Protein AF-0000000085033224 (afdb_homodimer)

Sequence (784 aa):
MELPPYVSSAVSACMRCGNCVDVCPSYVATGDLRNSPMGRLQLLKGASWDELTRSFHLCTMCKRCAYFCPTGIDVAEVTRQIRDVLSKSGRPPPYVSKVVENMLRRGNNVGLTPGAVAAAVRAAAKAIEKERGEAPRVFLYDGAAYRDPSGAEAAPGRAAALLFPSSSDVFEFDVALRGYIYLLNKLGFDVVVSLRLAEVANYGYYLSTEAMYKIAGMYLEEIGRVRPQVVVLGECGHGWHVFSRIVAPRSPRPALHILQLLYRAHERGRLRLKPVEVPRPVVYMDPCNYSRGAAPLVREPRALLKAAVGEYVELWKNPGESVCCLGGGGLIAPDALDLAVHYWRRAYGGVEFGTAVRPCATCKAQLRRVFAALGIKAEVTGVVELVYKSAVMELPPYVSSAVSACMRCGNCVDVCPSYVATGDLRNSPMGRLQLLKGASWDELTRSFHLCTMCKRCAYFCPTGIDVAEVTRQIRDVLSKSGRPPPYVSKVVENMLRRGNNVGLTPGAVAAAVRAAAKAIEKERGEAPRVFLYDGAAYRDPSGAEAAPGRAAALLFPSSSDVFEFDVALRGYIYLLNKLGFDVVVSLRLAEVANYGYYLSTEAMYKIAGMYLEEIGRVRPQVVVLGECGHGWHVFSRIVAPRSPRPALHILQLLYRAHERGRLRLKPVEVPRPVVYMDPCNYSRGAAPLVREPRALLKAAVGEYVELWKNPGESVCCLGGGGLIAPDALDLAVHYWRRAYGGVEFGTAVRPCATCKAQLRRVFAALGIKAEVTGVVELVYKSAV

Organism: Pyrobaculum neutrophilum (strain DSM 2338 / JCM 9278 / NBRC 100436 / V24Sta) (NCBI:txid444157)

Structure (mmCIF, N/CA/C/O backbone):
data_AF-0000000085033224-model_v1
#
loop_
_entity.id
_entity.type
_entity.pdbx_description
1 polymer '4Fe-4S ferredoxin iron-sulfur binding domain protein'
#
loop_
_atom_site.group_PDB
_atom_site.id
_atom_site.type_symbol
_atom_site.label_atom_id
_atom_site.label_alt_id
_atom_site.label_comp_id
_atom_site.label_asym_id
_atom_site.label_entity_id
_atom_site.label_seq_id
_atom_site.pdbx_PDB_ins_code
_atom_site.Cartn_x
_atom_site.Cartn_y
_atom_site.Cartn_z
_atom_site.occupancy
_atom_site.B_iso_or_equiv
_atom_site.auth_seq_id
_atom_site.auth_comp_id
_atom_site.auth_asym_id
_atom_site.auth_atom_id
_atom_site.pdbx_PDB_model_num
ATOM 1 N N . MET A 1 1 ? 22.734 8.758 -23.266 1 77.06 1 MET A N 1
ATOM 2 C CA . MET A 1 1 ? 21.344 8.328 -23.188 1 77.06 1 MET A CA 1
ATOM 3 C C . MET A 1 1 ? 20.531 9.266 -22.297 1 77.06 1 MET A C 1
ATOM 5 O O . MET A 1 1 ? 21.016 9.672 -21.234 1 77.06 1 MET A O 1
ATOM 9 N N . GLU A 1 2 ? 19.5 9.734 -22.828 1 85.5 2 GLU A N 1
ATOM 10 C CA . GLU A 1 2 ? 18.609 10.555 -22 1 85.5 2 GLU A CA 1
ATOM 11 C C . GLU A 1 2 ? 17.875 9.711 -20.969 1 85.5 2 GLU A C 1
ATOM 13 O O . GLU A 1 2 ? 17.188 8.75 -21.312 1 85.5 2 GLU A O 1
ATOM 18 N N . LEU A 1 3 ? 18.109 10.023 -19.703 1 90.94 3 LEU A N 1
ATOM 19 C CA . LEU A 1 3 ? 17.531 9.258 -18.625 1 90.94 3 LEU A CA 1
ATOM 20 C C . LEU A 1 3 ? 16.094 9.727 -18.328 1 90.94 3 LEU A C 1
ATOM 22 O O . LEU A 1 3 ? 15.82 10.922 -18.375 1 90.94 3 LEU A O 1
ATOM 26 N N . PRO A 1 4 ? 15.242 8.734 -18.094 1 88.81 4 PRO A N 1
ATOM 27 C CA . PRO A 1 4 ? 13.922 9.133 -17.609 1 88.81 4 PRO A CA 1
ATOM 28 C C . PRO A 1 4 ? 13.992 10.008 -16.359 1 88.81 4 PRO A C 1
ATOM 30 O O . PRO A 1 4 ? 14.953 9.914 -15.594 1 88.81 4 PRO A O 1
ATOM 33 N N . PRO A 1 5 ? 13.016 10.805 -16.156 1 83.94 5 PRO A N 1
ATOM 34 C CA . PRO A 1 5 ? 13.039 11.781 -15.07 1 83.94 5 PRO A CA 1
ATOM 35 C C . PRO A 1 5 ? 13.273 11.141 -13.703 1 83.94 5 PRO A C 1
ATOM 37 O O . PRO A 1 5 ? 14.117 11.617 -12.938 1 83.94 5 PRO A O 1
ATOM 40 N N . TYR A 1 6 ? 12.539 10.102 -13.375 1 86.31 6 TYR A N 1
ATOM 41 C CA . TYR A 1 6 ? 12.727 9.453 -12.078 1 86.31 6 TYR A CA 1
ATOM 42 C C . TYR A 1 6 ? 14.148 8.93 -11.922 1 86.31 6 TYR A C 1
ATOM 44 O O . TYR A 1 6 ? 14.734 9.023 -10.844 1 86.31 6 TYR A O 1
ATOM 52 N N . VAL A 1 7 ? 14.633 8.375 -12.992 1 93.88 7 VAL A N 1
ATOM 53 C CA . VAL A 1 7 ? 15.977 7.801 -12.961 1 93.88 7 VAL A CA 1
ATOM 54 C C . VAL A 1 7 ? 17 8.898 -12.703 1 93.88 7 VAL A C 1
ATOM 56 O O . VAL A 1 7 ? 17.875 8.75 -11.852 1 93.88 7 VAL A O 1
ATOM 59 N N . SER A 1 8 ? 16.875 9.969 -13.461 1 92.06 8 SER A N 1
ATOM 60 C CA . SER A 1 8 ? 17.781 11.094 -13.258 1 92.06 8 SER A CA 1
ATOM 61 C C . SER A 1 8 ? 17.719 11.602 -11.82 1 92.06 8 SER A C 1
ATOM 63 O O . SER A 1 8 ? 18.75 11.922 -11.227 1 92.06 8 SER A O 1
ATOM 65 N N . SER A 1 9 ? 16.547 11.625 -11.312 1 87.25 9 SER A N 1
ATOM 66 C CA . SER A 1 9 ? 16.344 12.086 -9.945 1 87.25 9 SER A CA 1
ATOM 67 C C . SER A 1 9 ? 17 11.133 -8.945 1 87.25 9 SER A C 1
ATOM 69 O O . SER A 1 9 ? 17.609 11.57 -7.969 1 87.25 9 SER A O 1
ATOM 71 N N . ALA A 1 10 ? 16.781 9.859 -9.141 1 92.62 10 ALA A N 1
ATOM 72 C CA . ALA A 1 10 ? 17.359 8.859 -8.25 1 92.62 10 ALA A CA 1
ATOM 73 C C . ALA A 1 10 ? 18.875 8.961 -8.242 1 92.62 10 ALA A C 1
ATOM 75 O O . ALA A 1 10 ? 19.5 8.875 -7.18 1 92.62 10 ALA A O 1
ATOM 76 N N . VAL A 1 11 ? 19.438 9.164 -9.43 1 94.25 11 VAL A N 1
ATOM 77 C CA . VAL A 1 11 ? 20.891 9.305 -9.555 1 94.25 11 VAL A CA 1
ATOM 78 C C . VAL A 1 11 ? 21.359 10.539 -8.781 1 94.25 11 VAL A C 1
ATOM 80 O O . VAL A 1 11 ? 22.344 10.484 -8.055 1 94.25 11 VAL A O 1
ATOM 83 N N . SER A 1 12 ? 20.609 11.57 -8.914 1 88.31 12 SER A N 1
ATOM 84 C CA . SER A 1 12 ? 20.969 12.82 -8.273 1 88.31 12 SER A CA 1
ATOM 85 C C . SER A 1 12 ? 20.75 12.758 -6.762 1 88.31 12 SER A C 1
ATOM 87 O O . SER A 1 12 ? 21.5 13.375 -5.996 1 88.31 12 SER A O 1
ATOM 89 N N . ALA A 1 13 ? 19.75 12.016 -6.34 1 88.69 13 ALA A N 1
ATOM 90 C CA . ALA A 1 13 ? 19.359 11.992 -4.934 1 88.69 13 ALA A CA 1
ATOM 91 C C . ALA A 1 13 ? 20.266 11.047 -4.133 1 88.69 13 ALA A C 1
ATOM 93 O O . ALA A 1 13 ? 20.344 11.148 -2.906 1 88.69 13 ALA A O 1
ATOM 94 N N . CYS A 1 14 ? 20.922 10.195 -4.77 1 92.5 14 CYS A N 1
ATOM 95 C CA . CYS A 1 14 ? 21.734 9.195 -4.086 1 92.5 14 CYS A CA 1
ATOM 96 C C . CYS A 1 14 ? 22.906 9.844 -3.365 1 92.5 14 CYS A C 1
ATOM 98 O O . CYS A 1 14 ? 23.688 10.562 -3.98 1 92.5 14 CYS A O 1
ATOM 100 N N . MET A 1 15 ? 23.062 9.523 -2.088 1 86.38 15 MET A N 1
ATOM 101 C CA . MET A 1 15 ? 24.109 10.125 -1.279 1 86.38 15 MET A CA 1
ATOM 102 C C . MET A 1 15 ? 25.328 9.203 -1.214 1 86.38 15 MET A C 1
ATOM 104 O O . MET A 1 15 ? 26.328 9.539 -0.576 1 86.38 15 MET A O 1
ATOM 108 N N . ARG A 1 16 ? 25.266 8.062 -1.819 1 91.88 16 ARG A N 1
ATOM 109 C CA . ARG A 1 16 ? 26.344 7.082 -1.91 1 91.88 16 ARG A CA 1
ATOM 110 C C . ARG A 1 16 ? 26.781 6.625 -0.524 1 91.88 16 ARG A C 1
ATOM 112 O O . ARG A 1 16 ? 27.984 6.562 -0.237 1 91.88 16 ARG A O 1
ATOM 119 N N . CYS A 1 17 ? 25.781 6.402 0.342 1 90.12 17 CYS A N 1
ATOM 120 C CA . CYS A 1 17 ? 26.078 6.012 1.713 1 90.12 17 CYS A CA 1
ATOM 121 C C . CYS A 1 17 ? 26.469 4.535 1.785 1 90.12 17 CYS A C 1
ATOM 123 O O . CYS A 1 17 ? 27.078 4.098 2.762 1 90.12 17 CYS A O 1
ATOM 125 N N . GLY A 1 18 ? 26 3.686 0.813 1 94.44 18 GLY A N 1
ATOM 126 C CA . GLY A 1 18 ? 26.422 2.297 0.719 1 94.44 18 GLY A CA 1
ATOM 127 C C . GLY A 1 18 ? 25.531 1.345 1.479 1 94.44 18 GLY A C 1
ATOM 128 O O . GLY A 1 18 ? 25.719 0.128 1.427 1 94.44 18 GLY A O 1
ATOM 129 N N . ASN A 1 19 ? 24.422 1.786 2.146 1 93.25 19 ASN A N 1
ATOM 130 C CA . ASN A 1 19 ? 23.531 0.941 2.934 1 93.25 19 ASN A CA 1
ATOM 131 C C . ASN A 1 19 ? 22.875 -0.134 2.072 1 93.25 19 ASN A C 1
ATOM 133 O O . ASN A 1 19 ? 22.5 -1.189 2.576 1 93.25 19 ASN A O 1
ATOM 137 N N . CYS A 1 20 ? 22.828 0.138 0.753 1 96.44 20 CYS A N 1
ATOM 138 C CA . CYS A 1 20 ? 22.094 -0.743 -0.148 1 96.44 20 CYS A CA 1
ATOM 139 C C . CYS A 1 20 ? 23 -1.835 -0.703 1 96.44 20 CYS A C 1
ATOM 141 O O . CYS A 1 20 ? 22.531 -2.775 -1.344 1 96.44 20 CYS A O 1
ATOM 143 N N . VAL A 1 21 ? 24.328 -1.82 -0.467 1 97.44 21 VAL A N 1
ATOM 144 C CA . VAL A 1 21 ? 25.281 -2.66 -1.173 1 97.44 21 VAL A CA 1
ATOM 145 C C . VAL A 1 21 ? 25.219 -4.09 -0.639 1 97.44 21 VAL A C 1
ATOM 147 O O . VAL A 1 21 ? 24.828 -5.008 -1.36 1 97.44 21 VAL A O 1
ATOM 150 N N . ASP A 1 22 ? 25.297 -4.285 0.68 1 95 22 ASP A N 1
ATOM 151 C CA . ASP A 1 22 ? 25.422 -5.621 1.254 1 95 22 ASP A CA 1
ATOM 152 C C . ASP A 1 22 ? 24.062 -6.316 1.334 1 95 22 ASP A C 1
ATOM 154 O O . ASP A 1 22 ? 23.984 -7.527 1.538 1 95 22 ASP A O 1
ATOM 158 N N . VAL A 1 23 ? 23 -5.562 1.112 1 95.19 23 VAL A N 1
ATOM 159 C CA . VAL A 1 23 ? 21.688 -6.172 1.235 1 95.19 23 VAL A CA 1
ATOM 160 C C . VAL A 1 23 ? 21.188 -6.633 -0.137 1 95.19 23 VAL A C 1
ATOM 162 O O . VAL A 1 23 ? 20.188 -7.328 -0.242 1 95.19 23 VAL A O 1
ATOM 165 N N . CYS A 1 24 ? 21.891 -6.336 -1.195 1 97.44 24 CYS A N 1
ATOM 166 C CA . CYS A 1 24 ? 21.484 -6.652 -2.562 1 97.44 24 CYS A CA 1
ATOM 167 C C . CYS A 1 24 ? 21.828 -8.094 -2.912 1 97.44 24 CYS A C 1
ATOM 169 O O . CYS A 1 24 ? 23 -8.484 -2.859 1 97.44 24 CYS A O 1
ATOM 171 N N . PRO A 1 25 ? 20.828 -8.883 -3.312 1 97.06 25 PRO A N 1
ATOM 172 C CA . PRO A 1 25 ? 21.094 -10.281 -3.639 1 97.06 25 PRO A CA 1
ATOM 173 C C . PRO A 1 25 ? 22.094 -10.438 -4.789 1 97.06 25 PRO A C 1
ATOM 175 O O . PRO A 1 25 ? 22.953 -11.32 -4.754 1 97.06 25 PRO A O 1
ATOM 178 N N . SER A 1 26 ? 22 -9.586 -5.785 1 97.5 26 SER A N 1
ATOM 179 C CA . SER A 1 26 ? 22.891 -9.688 -6.934 1 97.5 26 SER A CA 1
ATOM 180 C C . SER A 1 26 ? 24.328 -9.367 -6.551 1 97.5 26 SER A C 1
ATOM 182 O O . SER A 1 26 ? 25.266 -10 -7.035 1 97.5 26 SER A O 1
ATOM 184 N N . TYR A 1 27 ? 24.531 -8.383 -5.699 1 97.75 27 TYR A N 1
ATOM 185 C CA . TYR A 1 27 ? 25.875 -8.094 -5.223 1 97.75 27 TYR A CA 1
ATOM 186 C C . TYR A 1 27 ? 26.422 -9.25 -4.387 1 97.75 27 TYR A C 1
ATOM 188 O O . TYR A 1 27 ? 27.578 -9.664 -4.562 1 97.75 27 TYR A O 1
ATOM 196 N N . VAL A 1 28 ? 25.578 -9.742 -3.479 1 96.44 28 VAL A N 1
ATOM 197 C CA . VAL A 1 28 ? 25.984 -10.844 -2.623 1 96.44 28 VAL A CA 1
ATOM 198 C C . VAL A 1 28 ? 26.391 -12.047 -3.48 1 96.44 28 VAL A C 1
ATOM 200 O O . VAL A 1 28 ? 27.375 -12.719 -3.193 1 96.44 28 VAL A O 1
ATOM 203 N N . ALA A 1 29 ? 25.656 -12.266 -4.52 1 96.38 29 ALA A N 1
ATOM 204 C CA . ALA A 1 29 ? 25.891 -13.414 -5.387 1 96.38 29 ALA A CA 1
ATOM 205 C C . ALA A 1 29 ? 27.156 -13.211 -6.227 1 96.38 29 ALA A C 1
ATOM 207 O O . ALA A 1 29 ? 27.891 -14.164 -6.48 1 96.38 29 ALA A O 1
ATOM 208 N N . THR A 1 30 ? 27.484 -11.938 -6.656 1 96.94 30 THR A N 1
ATOM 209 C CA . THR A 1 30 ? 28.516 -11.719 -7.668 1 96.94 30 THR A CA 1
ATOM 210 C C . THR A 1 30 ? 29.766 -11.109 -7.043 1 96.94 30 THR A C 1
ATOM 212 O O . THR A 1 30 ? 30.859 -11.195 -7.617 1 96.94 30 THR A O 1
ATOM 215 N N . GLY A 1 31 ? 29.609 -10.383 -5.984 1 96.06 31 GLY A N 1
ATOM 216 C CA . GLY A 1 31 ? 30.703 -9.664 -5.367 1 96.06 31 GLY A CA 1
ATOM 217 C C . GLY A 1 31 ? 31.125 -8.422 -6.137 1 96.06 31 GLY A C 1
ATOM 218 O O . GLY A 1 31 ? 32.125 -7.789 -5.812 1 96.06 31 GLY A O 1
ATOM 219 N N . ASP A 1 32 ? 30.438 -8.047 -7.141 1 97.31 32 ASP A N 1
ATOM 220 C CA . ASP A 1 32 ? 30.75 -6.906 -7.996 1 97.31 32 ASP A CA 1
ATOM 221 C C . ASP A 1 32 ? 29.875 -5.699 -7.645 1 97.31 32 ASP A C 1
ATOM 223 O O . ASP A 1 32 ? 28.656 -5.734 -7.824 1 97.31 32 ASP A O 1
ATOM 227 N N . LEU A 1 33 ? 30.484 -4.625 -7.211 1 97.25 33 LEU A N 1
ATOM 228 C CA . LEU A 1 33 ? 29.797 -3.418 -6.77 1 97.25 33 LEU A CA 1
ATOM 229 C C . LEU A 1 33 ? 28.891 -2.881 -7.875 1 97.25 33 LEU A C 1
ATOM 231 O O . LEU A 1 33 ? 27.828 -2.312 -7.594 1 97.25 33 LEU A O 1
ATOM 235 N N . ARG A 1 34 ? 29.297 -3.145 -9.164 1 96.69 34 ARG A N 1
ATOM 236 C CA . ARG A 1 34 ? 28.516 -2.682 -10.305 1 96.69 34 ARG A CA 1
ATOM 237 C C . ARG A 1 34 ? 27.141 -3.346 -10.336 1 96.69 34 ARG A C 1
ATOM 239 O O . ARG A 1 34 ? 26.234 -2.859 -11 1 96.69 34 ARG A O 1
ATOM 246 N N . ASN A 1 35 ? 26.953 -4.465 -9.578 1 97.94 35 ASN A N 1
ATOM 247 C CA . ASN A 1 35 ? 25.688 -5.184 -9.539 1 97.94 35 ASN A CA 1
ATOM 248 C C . ASN A 1 35 ? 24.891 -4.84 -8.281 1 97.94 35 ASN A C 1
ATOM 250 O O . ASN A 1 35 ? 23.828 -5.41 -8.047 1 97.94 35 ASN A O 1
ATOM 254 N N . SER A 1 36 ? 25.375 -3.869 -7.457 1 98.25 36 SER A N 1
ATOM 255 C CA . SER A 1 36 ? 24.625 -3.314 -6.332 1 98.25 36 SER A CA 1
ATOM 256 C C . SER A 1 36 ? 23.734 -2.152 -6.777 1 98.25 36 SER A C 1
ATOM 258 O O . SER A 1 36 ? 23.922 -1.61 -7.867 1 98.25 36 SER A O 1
ATOM 260 N N . PRO A 1 37 ? 22.75 -1.754 -5.949 1 98.38 37 PRO A N 1
ATOM 261 C CA . PRO A 1 37 ? 21.906 -0.608 -6.309 1 98.38 37 PRO A CA 1
ATOM 262 C C . PRO A 1 37 ? 22.703 0.683 -6.461 1 98.38 37 PRO A C 1
ATOM 264 O O . PRO A 1 37 ? 22.531 1.411 -7.441 1 98.38 37 PRO A O 1
ATOM 267 N N . MET A 1 38 ? 23.641 0.94 -5.527 1 97.88 38 MET A N 1
ATOM 268 C CA . MET A 1 38 ? 24.484 2.121 -5.633 1 97.88 38 MET A CA 1
ATOM 269 C C . MET A 1 38 ? 25.359 2.057 -6.887 1 97.88 38 MET A C 1
ATOM 271 O O . MET A 1 38 ? 25.5 3.053 -7.594 1 97.88 38 MET A O 1
ATOM 275 N N . GLY A 1 39 ? 25.938 0.9 -7.137 1 98.25 39 GLY A N 1
ATOM 276 C CA . GLY A 1 39 ? 26.734 0.705 -8.344 1 98.25 39 GLY A CA 1
ATOM 277 C C . GLY A 1 39 ? 25.938 0.946 -9.617 1 98.25 39 GLY A C 1
ATOM 278 O O . GLY A 1 39 ? 26.453 1.57 -10.555 1 98.25 39 GLY A O 1
ATOM 279 N N . ARG A 1 40 ? 24.703 0.512 -9.656 1 98.38 40 ARG A N 1
ATOM 280 C CA . ARG A 1 40 ? 23.844 0.698 -10.82 1 98.38 40 ARG A CA 1
ATOM 281 C C . ARG A 1 40 ? 23.578 2.178 -11.07 1 98.38 40 ARG A C 1
ATOM 283 O O . ARG A 1 40 ? 23.578 2.631 -12.219 1 98.38 40 ARG A O 1
ATOM 290 N N . LEU A 1 41 ? 23.297 2.889 -9.984 1 97.75 41 LEU A N 1
ATOM 291 C CA . LEU A 1 41 ? 23.062 4.32 -10.133 1 97.75 41 LEU A CA 1
ATOM 292 C C . LEU A 1 41 ? 24.297 5.023 -10.664 1 97.75 41 LEU A C 1
ATOM 294 O O . LEU A 1 41 ? 24.203 5.949 -11.477 1 97.75 41 LEU A O 1
ATOM 298 N N . GLN A 1 42 ? 25.5 4.566 -10.281 1 96.81 42 GLN A N 1
ATOM 299 C CA . GLN A 1 42 ? 26.75 5.148 -10.766 1 96.81 42 GLN A CA 1
ATOM 300 C C . GLN A 1 42 ? 26.969 4.832 -12.242 1 96.81 42 GLN A C 1
ATOM 302 O O . GLN A 1 42 ? 27.469 5.664 -13 1 96.81 42 GLN A O 1
ATOM 307 N N . LEU A 1 43 ? 26.594 3.646 -12.625 1 97.38 43 LEU A N 1
ATOM 308 C CA . LEU A 1 43 ? 26.75 3.25 -14.016 1 97.38 43 LEU A CA 1
ATOM 309 C C . LEU A 1 43 ? 25.953 4.176 -14.938 1 97.38 43 LEU A C 1
ATOM 311 O O . LEU A 1 43 ? 26.344 4.395 -16.094 1 97.38 43 LEU A O 1
ATOM 315 N N . LEU A 1 44 ? 24.859 4.734 -14.414 1 97.31 44 LEU A N 1
ATOM 316 C CA . LEU A 1 44 ? 23.953 5.543 -15.227 1 97.31 44 LEU A CA 1
ATOM 317 C C . LEU A 1 44 ? 24.594 6.891 -15.555 1 97.31 44 LEU A C 1
ATOM 319 O O . LEU A 1 44 ? 24.078 7.629 -16.406 1 97.31 44 LEU A O 1
ATOM 323 N N . LYS A 1 45 ? 25.688 7.23 -14.961 1 94.19 45 LYS A N 1
ATOM 324 C CA . LYS A 1 45 ? 26.359 8.5 -15.211 1 94.19 45 LYS A CA 1
ATOM 325 C C . LYS A 1 45 ? 27.219 8.43 -16.469 1 94.19 45 LYS A C 1
ATOM 327 O O . LYS A 1 45 ? 27.734 9.445 -16.938 1 94.19 45 LYS A O 1
ATOM 332 N N . GLY A 1 46 ? 27.391 7.227 -17.062 1 92.69 46 GLY A N 1
ATOM 333 C CA . GLY A 1 46 ? 28.156 7.234 -18.297 1 92.69 46 GLY A CA 1
ATOM 334 C C . GLY A 1 46 ? 28.625 5.855 -18.719 1 92.69 46 GLY A C 1
ATOM 335 O O . GLY A 1 46 ? 29.516 5.727 -19.562 1 92.69 46 GLY A O 1
ATOM 336 N N . ALA A 1 47 ? 28.078 4.801 -18.297 1 94.06 47 ALA A N 1
ATOM 337 C CA . ALA A 1 47 ? 28.484 3.443 -18.656 1 94.06 47 ALA A CA 1
ATOM 338 C C . ALA A 1 47 ? 28.016 3.082 -20.062 1 94.06 47 ALA A C 1
ATOM 340 O O . ALA A 1 47 ? 27.141 3.74 -20.609 1 94.06 47 ALA A O 1
ATOM 341 N N . SER A 1 48 ? 28.688 2.041 -20.641 1 95.56 48 SER A N 1
ATOM 342 C CA . SER A 1 48 ? 28.312 1.527 -21.953 1 95.56 48 SER A CA 1
ATOM 343 C C . SER A 1 48 ? 27 0.753 -21.875 1 95.56 48 SER A C 1
ATOM 345 O O . SER A 1 48 ? 26.562 0.345 -20.797 1 95.56 48 SER A O 1
ATOM 347 N N . TRP A 1 49 ? 26.422 0.534 -23.062 1 95.5 49 TRP A N 1
ATOM 348 C CA . TRP A 1 49 ? 25.188 -0.248 -23.156 1 95.5 49 TRP A CA 1
ATOM 349 C C . TRP A 1 49 ? 25.406 -1.662 -22.625 1 95.5 49 TRP A C 1
ATOM 351 O O . TRP A 1 49 ? 24.516 -2.232 -22 1 95.5 49 TRP A O 1
ATOM 361 N N . ASP A 1 50 ? 26.547 -2.17 -22.875 1 95.88 50 ASP A N 1
ATOM 362 C CA . ASP A 1 50 ? 26.844 -3.527 -22.438 1 95.88 50 ASP A CA 1
ATOM 363 C C . ASP A 1 50 ? 26.906 -3.609 -20.906 1 95.88 50 ASP A C 1
ATOM 365 O O . ASP A 1 50 ? 26.406 -4.566 -20.312 1 95.88 50 ASP A O 1
ATOM 369 N N . GLU A 1 51 ? 27.5 -2.643 -20.344 1 96.56 51 GLU A N 1
ATOM 370 C CA . GLU A 1 51 ? 27.594 -2.598 -18.875 1 96.56 51 GLU A CA 1
ATOM 371 C C . GLU A 1 51 ? 26.219 -2.443 -18.25 1 96.56 51 GLU A C 1
ATOM 373 O O . GLU A 1 51 ? 25.906 -3.127 -17.266 1 96.56 51 GLU A O 1
ATOM 378 N N . LEU A 1 52 ? 25.438 -1.575 -18.828 1 97.38 52 LEU A N 1
ATOM 379 C CA . LEU A 1 52 ? 24.094 -1.35 -18.328 1 97.38 52 LEU A CA 1
ATOM 380 C C . LEU A 1 52 ? 23.25 -2.613 -18.453 1 97.38 52 LEU A C 1
ATOM 382 O O . LEU A 1 52 ? 22.547 -2.996 -17.516 1 97.38 52 LEU A O 1
ATOM 386 N N . THR A 1 53 ? 23.375 -3.254 -19.609 1 97.12 53 THR A N 1
ATOM 387 C CA . THR A 1 53 ? 22.594 -4.461 -19.859 1 97.12 53 THR A CA 1
ATOM 388 C C . THR A 1 53 ? 22.953 -5.551 -18.859 1 97.12 53 THR A C 1
ATOM 390 O O . THR A 1 53 ? 22.062 -6.156 -18.25 1 97.12 53 THR A O 1
ATOM 393 N N . ARG A 1 54 ? 24.188 -5.777 -18.656 1 95.94 54 ARG A N 1
ATOM 394 C CA . ARG A 1 54 ? 24.641 -6.816 -17.734 1 95.94 54 ARG A CA 1
ATOM 395 C C . ARG A 1 54 ? 24.188 -6.539 -16.312 1 95.94 54 ARG A C 1
ATOM 397 O O . ARG A 1 54 ? 23.656 -7.43 -15.641 1 95.94 54 ARG A O 1
ATOM 404 N N . SER A 1 55 ? 24.344 -5.336 -15.867 1 97.81 55 SER A N 1
ATOM 405 C CA . SER A 1 55 ? 24.047 -4.992 -14.477 1 97.81 55 SER A CA 1
ATOM 406 C C . SER A 1 55 ? 22.547 -4.969 -14.227 1 97.81 55 SER A C 1
ATOM 408 O O . SER A 1 55 ? 22.062 -5.562 -13.258 1 97.81 55 SER A O 1
ATOM 410 N N . PHE A 1 56 ? 21.781 -4.328 -15.086 1 98.12 56 PHE A N 1
ATOM 411 C CA . PHE A 1 56 ? 20.359 -4.145 -14.852 1 98.12 56 PHE A CA 1
ATOM 412 C C . PHE A 1 56 ? 19.594 -5.438 -15.117 1 98.12 56 PHE A C 1
ATOM 414 O O . PHE A 1 56 ? 18.484 -5.625 -14.617 1 98.12 56 PHE A O 1
ATOM 421 N N . HIS A 1 57 ? 20.203 -6.422 -15.883 1 97.44 57 HIS A N 1
ATOM 422 C CA . HIS A 1 57 ? 19.609 -7.738 -16.062 1 97.44 57 HIS A CA 1
ATOM 423 C C . HIS A 1 57 ? 19.734 -8.578 -14.797 1 97.44 57 HIS A C 1
ATOM 425 O O . HIS A 1 57 ? 18.969 -9.531 -14.602 1 97.44 57 HIS A O 1
ATOM 431 N N . LEU A 1 58 ? 20.641 -8.188 -13.93 1 97.88 58 LEU A N 1
ATOM 432 C CA . LEU A 1 58 ? 20.891 -8.977 -12.727 1 97.88 58 LEU A CA 1
ATOM 433 C C . LEU A 1 58 ? 20.062 -8.438 -11.555 1 97.88 58 LEU A C 1
ATOM 435 O O . LEU A 1 58 ? 20.094 -9.016 -10.461 1 97.88 58 LEU A O 1
ATOM 439 N N . CYS A 1 59 ? 19.312 -7.371 -11.766 1 98 59 CYS A N 1
ATOM 440 C CA . CYS A 1 59 ? 18.438 -6.855 -10.711 1 98 59 CYS A CA 1
ATOM 441 C C . CYS A 1 59 ? 17.172 -7.684 -10.609 1 98 59 CYS A C 1
ATOM 443 O O . CYS A 1 59 ? 16.453 -7.859 -11.594 1 98 59 CYS A O 1
ATOM 445 N N . THR A 1 60 ? 16.844 -8.156 -9.391 1 97.25 60 THR A N 1
ATOM 446 C CA . THR A 1 60 ? 15.648 -8.969 -9.18 1 97.25 60 THR A CA 1
ATOM 447 C C . THR A 1 60 ? 14.422 -8.094 -8.969 1 97.25 60 THR A C 1
ATOM 449 O O . THR A 1 60 ? 13.289 -8.586 -9 1 97.25 60 THR A O 1
ATOM 452 N N . MET A 1 61 ? 14.688 -6.832 -8.773 1 97.38 61 MET A N 1
ATOM 453 C CA . MET A 1 61 ? 13.648 -5.844 -8.5 1 97.38 61 MET A CA 1
ATOM 454 C C . MET A 1 61 ? 12.875 -6.191 -7.234 1 97.38 61 MET A C 1
ATOM 456 O O . MET A 1 61 ? 11.656 -6.043 -7.184 1 97.38 61 MET A O 1
ATOM 460 N N . CYS A 1 62 ? 13.648 -6.676 -6.207 1 97.25 62 CYS A N 1
ATOM 461 C CA . CYS A 1 62 ? 13.055 -7.141 -4.961 1 97.25 62 CYS A CA 1
ATOM 462 C C . CYS A 1 62 ? 12.805 -5.98 -4.008 1 97.25 62 CYS A C 1
ATOM 464 O O . CYS A 1 62 ? 12.172 -6.152 -2.967 1 97.25 62 CYS A O 1
ATOM 466 N N . LYS A 1 63 ? 13.352 -4.777 -4.266 1 96.44 63 LYS A N 1
ATOM 467 C CA . LYS A 1 63 ? 13.102 -3.523 -3.555 1 96.44 63 LYS A CA 1
ATOM 468 C C . LYS A 1 63 ? 13.719 -3.547 -2.162 1 96.44 63 LYS A C 1
ATOM 470 O O . LYS A 1 63 ? 13.43 -2.688 -1.33 1 96.44 63 LYS A O 1
ATOM 475 N N . ARG A 1 64 ? 14.562 -4.551 -1.883 1 96.38 64 ARG A N 1
ATOM 476 C CA . ARG A 1 64 ? 15.227 -4.598 -0.583 1 96.38 64 ARG A CA 1
ATOM 477 C C . ARG A 1 64 ? 16.109 -3.371 -0.376 1 96.38 64 ARG A C 1
ATOM 479 O O . ARG A 1 64 ? 16.172 -2.826 0.727 1 96.38 64 ARG A O 1
ATOM 486 N N . CYS A 1 65 ? 16.719 -2.891 -1.441 1 96.75 65 CYS A N 1
ATOM 487 C CA . CYS A 1 65 ? 17.594 -1.717 -1.385 1 96.75 65 CYS A CA 1
ATOM 488 C C . CYS A 1 65 ? 16.797 -0.479 -0.974 1 96.75 65 CYS A C 1
ATOM 490 O O . CYS A 1 65 ? 17.297 0.359 -0.222 1 96.75 65 CYS A O 1
ATOM 492 N N . ALA A 1 66 ? 15.586 -0.383 -1.479 1 94.12 66 ALA A N 1
ATOM 493 C CA . ALA A 1 66 ? 14.742 0.761 -1.129 1 94.12 66 ALA A CA 1
ATOM 494 C C . ALA A 1 66 ? 14.406 0.757 0.359 1 94.12 66 ALA A C 1
ATOM 496 O O . ALA A 1 66 ? 14.344 1.815 0.99 1 94.12 66 ALA A O 1
ATOM 497 N N . TYR A 1 67 ? 14.172 -0.419 0.888 1 92.25 67 TYR A N 1
ATOM 498 C CA . TYR A 1 67 ? 13.836 -0.55 2.301 1 92.25 67 TYR A CA 1
ATOM 499 C C . TYR A 1 67 ? 14.984 -0.088 3.182 1 92.25 67 TYR A C 1
ATOM 501 O O . TYR A 1 67 ? 14.773 0.554 4.215 1 92.25 67 TYR A O 1
ATOM 509 N N . PHE A 1 68 ? 16.219 -0.347 2.773 1 93.75 68 PHE A N 1
ATOM 510 C CA . PHE A 1 68 ? 17.375 -0.042 3.6 1 93.75 68 PHE A CA 1
ATOM 511 C C . PHE A 1 68 ? 17.953 1.322 3.242 1 93.75 68 PHE A C 1
ATOM 513 O O . PHE A 1 68 ? 18.891 1.803 3.898 1 93.75 68 PHE A O 1
ATOM 520 N N . CYS A 1 69 ? 17.422 1.978 2.219 1 94.06 69 CYS A N 1
ATOM 521 C CA . CYS A 1 69 ? 17.844 3.32 1.852 1 94.06 69 CYS A CA 1
ATOM 522 C C . CYS A 1 69 ? 17.297 4.355 2.83 1 94.06 69 CYS A C 1
ATOM 524 O O . CYS A 1 69 ? 16.094 4.434 3.049 1 94.06 69 CYS A O 1
ATOM 526 N N . PRO A 1 70 ? 18.141 5.168 3.379 1 88.25 70 PRO A N 1
ATOM 527 C CA . PRO A 1 70 ? 17.656 6.152 4.352 1 88.25 70 PRO A CA 1
ATOM 528 C C . PRO A 1 70 ? 16.609 7.098 3.766 1 88.25 70 PRO A C 1
ATOM 530 O O . PRO A 1 70 ? 15.734 7.578 4.488 1 88.25 70 PRO A O 1
ATOM 533 N N . THR A 1 71 ? 16.719 7.328 2.418 1 88.81 71 THR A N 1
ATOM 534 C CA . THR A 1 71 ? 15.789 8.266 1.798 1 88.81 71 THR A CA 1
ATOM 535 C C . THR A 1 71 ? 14.797 7.52 0.912 1 88.81 71 THR A C 1
ATOM 537 O O . THR A 1 71 ? 14 8.148 0.204 1 88.81 71 THR A O 1
ATOM 540 N N . GLY A 1 72 ? 14.898 6.207 0.851 1 89.5 72 GLY A N 1
ATOM 541 C CA . GLY A 1 72 ? 13.867 5.398 0.22 1 89.5 72 GLY A CA 1
ATOM 542 C C . GLY A 1 72 ? 13.992 5.348 -1.291 1 89.5 72 GLY A C 1
ATOM 543 O O . GLY A 1 72 ? 13.008 5.098 -1.991 1 89.5 72 GLY A O 1
ATOM 544 N N . ILE A 1 73 ? 15.203 5.605 -1.854 1 93.44 73 ILE A N 1
ATOM 545 C CA . ILE A 1 73 ? 15.391 5.516 -3.299 1 93.44 73 ILE A CA 1
ATOM 546 C C . ILE A 1 73 ? 15.039 4.109 -3.775 1 93.44 73 ILE A C 1
ATOM 548 O O . ILE A 1 73 ? 15.562 3.119 -3.252 1 93.44 73 ILE A O 1
ATOM 552 N N . ASP A 1 74 ? 14.125 4.016 -4.715 1 93.44 74 ASP A N 1
ATOM 553 C CA . ASP A 1 74 ? 13.672 2.736 -5.25 1 93.44 74 ASP A CA 1
ATOM 554 C C . ASP A 1 74 ? 14.43 2.375 -6.527 1 93.44 74 ASP A C 1
ATOM 556 O O . ASP A 1 74 ? 13.961 2.656 -7.633 1 93.44 74 ASP A O 1
ATOM 560 N N . VAL A 1 75 ? 15.484 1.614 -6.379 1 97.12 75 VAL A N 1
ATOM 561 C CA . VAL A 1 75 ? 16.312 1.265 -7.527 1 97.12 75 VAL A CA 1
ATOM 562 C C . VAL A 1 75 ? 15.609 0.193 -8.359 1 97.12 75 VAL A C 1
ATOM 564 O O . VAL A 1 75 ? 15.93 0.002 -9.539 1 97.12 75 VAL A O 1
ATOM 567 N N . ALA A 1 76 ? 14.656 -0.554 -7.75 1 96.38 76 ALA A N 1
ATOM 568 C CA . ALA A 1 76 ? 13.836 -1.446 -8.562 1 96.38 76 ALA A CA 1
ATOM 569 C C . ALA A 1 76 ? 13.062 -0.666 -9.617 1 96.38 76 ALA A C 1
ATOM 571 O O . ALA A 1 76 ? 12.93 -1.114 -10.766 1 96.38 76 ALA A O 1
ATOM 572 N N . GLU A 1 77 ? 12.531 0.489 -9.211 1 93.56 77 GLU A N 1
ATOM 573 C CA . GLU A 1 77 ? 11.844 1.346 -10.172 1 93.56 77 GLU A CA 1
ATOM 574 C C . GLU A 1 77 ? 12.812 1.884 -11.227 1 93.56 77 GLU A C 1
ATOM 576 O O . GLU A 1 77 ? 12.461 1.999 -12.398 1 93.56 77 GLU A O 1
ATOM 581 N N . VAL A 1 78 ? 14.008 2.219 -10.805 1 96.5 78 VAL A N 1
ATOM 582 C CA . VAL A 1 78 ? 15.047 2.617 -11.742 1 96.5 78 VAL A CA 1
ATOM 583 C C . VAL A 1 78 ? 15.289 1.497 -12.75 1 96.5 78 VAL A C 1
ATOM 585 O O . VAL A 1 78 ? 15.32 1.737 -13.961 1 96.5 78 VAL A O 1
ATOM 588 N N . THR A 1 79 ? 15.414 0.32 -12.234 1 98 79 THR A N 1
ATOM 589 C CA . THR A 1 79 ? 15.648 -0.837 -13.094 1 98 79 THR A CA 1
ATOM 590 C C . THR A 1 79 ? 14.5 -1.021 -14.078 1 98 79 THR A C 1
ATOM 592 O O . THR A 1 79 ? 14.727 -1.274 -15.266 1 98 79 THR A O 1
ATOM 595 N N . ARG A 1 80 ? 13.305 -0.913 -13.594 1 96.31 80 ARG A N 1
ATOM 596 C CA . ARG A 1 80 ? 12.148 -1.051 -14.469 1 96.31 80 ARG A CA 1
ATOM 597 C C . ARG A 1 80 ? 12.234 -0.086 -15.648 1 96.31 80 ARG A C 1
ATOM 599 O O . ARG A 1 80 ? 12.031 -0.483 -16.797 1 96.31 80 ARG A O 1
ATOM 606 N N . GLN A 1 81 ? 12.539 1.147 -15.383 1 95.69 81 GLN A N 1
ATOM 607 C CA . GLN A 1 81 ? 12.578 2.174 -16.422 1 95.69 81 GLN A CA 1
ATOM 608 C C . GLN A 1 81 ? 13.781 1.981 -17.344 1 95.69 81 GLN A C 1
ATOM 610 O O . GLN A 1 81 ? 13.688 2.203 -18.547 1 95.69 81 GLN A O 1
ATOM 615 N N . ILE A 1 82 ? 14.875 1.575 -16.781 1 97.69 82 ILE A N 1
ATOM 616 C CA . ILE A 1 82 ? 16.062 1.354 -17.594 1 97.69 82 ILE A CA 1
ATOM 617 C C . ILE A 1 82 ? 15.859 0.137 -18.484 1 97.69 82 ILE A C 1
ATOM 619 O O . ILE A 1 82 ? 16.281 0.135 -19.656 1 97.69 82 ILE A O 1
ATOM 623 N N . ARG A 1 83 ? 15.25 -0.922 -17.938 1 97.75 83 ARG A N 1
ATOM 624 C CA . ARG A 1 83 ? 14.953 -2.084 -18.766 1 97.75 83 ARG A CA 1
ATOM 625 C C . ARG A 1 83 ? 14.031 -1.708 -19.922 1 97.75 83 ARG A C 1
ATOM 627 O O . ARG A 1 83 ? 14.133 -2.266 -21.016 1 97.75 83 ARG A O 1
ATOM 634 N N . ASP A 1 84 ? 13.117 -0.769 -19.688 1 97.12 84 ASP A N 1
ATOM 635 C CA . ASP A 1 84 ? 12.281 -0.252 -20.766 1 97.12 84 ASP A CA 1
ATOM 636 C C . ASP A 1 84 ? 13.141 0.364 -21.875 1 97.12 84 ASP A C 1
ATOM 638 O O . ASP A 1 84 ? 12.938 0.071 -23.047 1 97.12 84 ASP A O 1
ATOM 642 N N . VAL A 1 85 ? 14.117 1.179 -21.5 1 96.62 85 VAL A N 1
ATOM 643 C CA . VAL A 1 85 ? 15.031 1.818 -22.438 1 96.62 85 VAL A CA 1
ATOM 644 C C . VAL A 1 85 ? 15.844 0.756 -23.172 1 96.62 85 VAL A C 1
ATOM 646 O O . VAL A 1 85 ? 15.992 0.812 -24.391 1 96.62 85 VAL A O 1
ATOM 649 N N . LEU A 1 86 ? 16.344 -0.207 -22.422 1 97.06 86 LEU A N 1
ATOM 650 C CA . LEU A 1 86 ? 17.156 -1.271 -23.016 1 97.06 86 LEU A CA 1
ATOM 651 C C . LEU A 1 86 ? 16.328 -2.092 -24 1 97.06 86 LEU A C 1
ATOM 653 O O . LEU A 1 86 ? 16.812 -2.414 -25.094 1 97.06 86 LEU A O 1
ATOM 657 N N . SER A 1 87 ? 15.102 -2.416 -23.625 1 96.88 87 SER A N 1
ATOM 658 C CA . SER A 1 87 ? 14.242 -3.197 -24.5 1 96.88 87 SER A CA 1
ATOM 659 C C . SER A 1 87 ? 13.953 -2.451 -25.812 1 96.88 87 SER A C 1
ATOM 661 O O . SER A 1 87 ? 14.008 -3.035 -26.891 1 96.88 87 SER A O 1
ATOM 663 N N . LYS A 1 88 ? 13.664 -1.172 -25.734 1 95.38 88 LYS A N 1
ATOM 664 C CA . LYS A 1 88 ? 13.391 -0.349 -26.922 1 95.38 88 LYS A CA 1
ATOM 665 C C . LYS A 1 88 ? 14.625 -0.229 -27.812 1 95.38 88 LYS A C 1
ATOM 667 O O . LYS A 1 88 ? 14.5 -0.025 -29.016 1 95.38 88 LYS A O 1
ATOM 672 N N . SER A 1 89 ? 15.797 -0.404 -27.219 1 95.25 89 SER A N 1
ATOM 673 C CA . SER A 1 89 ? 17.047 -0.308 -27.953 1 95.25 89 SER A CA 1
ATOM 674 C C . SER A 1 89 ? 17.5 -1.679 -28.453 1 95.25 89 SER A C 1
ATOM 676 O O . SER A 1 89 ? 18.641 -1.842 -28.875 1 95.25 89 SER A O 1
ATOM 678 N N . GLY A 1 90 ? 16.703 -2.668 -28.25 1 95.25 90 GLY A N 1
ATOM 679 C CA . GLY A 1 90 ? 16.984 -3.99 -28.781 1 95.25 90 GLY A CA 1
ATOM 680 C C . GLY A 1 90 ? 17.812 -4.855 -27.844 1 95.25 90 GLY A C 1
ATOM 681 O O . GLY A 1 90 ? 18.453 -5.812 -28.281 1 95.25 90 GLY A O 1
ATOM 682 N N . ARG A 1 91 ? 17.828 -4.488 -26.547 1 96.5 91 ARG A N 1
ATOM 683 C CA . ARG A 1 91 ? 18.609 -5.234 -25.562 1 96.5 91 ARG A CA 1
ATOM 684 C C . ARG A 1 91 ? 17.734 -5.707 -24.406 1 96.5 91 ARG A C 1
ATOM 686 O O . ARG A 1 91 ? 18.047 -5.469 -23.25 1 96.5 91 ARG A O 1
ATOM 693 N N . PRO A 1 92 ? 16.641 -6.445 -24.672 1 96.69 92 PRO A N 1
ATOM 694 C CA . PRO A 1 92 ? 15.805 -6.953 -23.578 1 96.69 92 PRO A CA 1
ATOM 695 C C . PRO A 1 92 ? 16.422 -8.156 -22.875 1 96.69 92 PRO A C 1
ATOM 697 O O . PRO A 1 92 ? 17.266 -8.852 -23.453 1 96.69 92 PRO A O 1
ATOM 700 N N . PRO A 1 93 ? 16.062 -8.367 -21.578 1 94.44 93 PRO A N 1
ATOM 701 C CA . PRO A 1 93 ? 16.438 -9.656 -20.984 1 94.44 93 PRO A CA 1
ATOM 702 C C . PRO A 1 93 ? 15.789 -10.844 -21.703 1 94.44 93 PRO A C 1
ATOM 704 O O . PRO A 1 93 ? 14.562 -10.945 -21.766 1 94.44 93 PRO A O 1
ATOM 707 N N . PRO A 1 94 ? 16.578 -11.703 -22.234 1 94.38 94 PRO A N 1
ATOM 708 C CA . PRO A 1 94 ? 16.031 -12.703 -23.172 1 94.38 94 PRO A CA 1
ATOM 709 C C . PRO A 1 94 ? 14.977 -13.594 -22.531 1 94.38 94 PRO A C 1
ATOM 711 O O . PRO A 1 94 ? 13.922 -13.836 -23.125 1 94.38 94 PRO A O 1
ATOM 714 N N . TYR A 1 95 ? 15.211 -14.117 -21.391 1 96.38 95 TYR A N 1
ATOM 715 C CA . TYR A 1 95 ? 14.242 -14.992 -20.734 1 96.38 95 TYR A CA 1
ATOM 716 C C . TYR A 1 95 ? 12.922 -14.258 -20.5 1 96.38 95 TYR A C 1
ATOM 718 O O . TYR A 1 95 ? 11.852 -14.812 -20.766 1 96.38 95 TYR A O 1
ATOM 726 N N . VAL A 1 96 ? 12.984 -13.055 -19.984 1 97.94 96 VAL A N 1
ATOM 727 C CA . VAL A 1 96 ? 11.789 -12.266 -19.688 1 97.94 96 VAL A CA 1
ATOM 728 C C . VAL A 1 96 ? 11 -12.031 -20.984 1 97.94 96 VAL A C 1
ATOM 730 O O . VAL A 1 96 ? 9.766 -12.117 -20.969 1 97.94 96 VAL A O 1
ATOM 733 N N . SER A 1 97 ? 11.727 -11.758 -22.062 1 97.69 97 SER A N 1
ATOM 734 C CA . SER A 1 97 ? 11.078 -11.539 -23.344 1 97.69 97 SER A CA 1
ATOM 735 C C . SER A 1 97 ? 10.281 -12.758 -23.781 1 97.69 97 SER A C 1
ATOM 737 O O . SER A 1 97 ? 9.148 -12.633 -24.266 1 97.69 97 SER A O 1
ATOM 739 N N . LYS A 1 98 ? 10.859 -13.867 -23.641 1 97.62 98 LYS A N 1
ATOM 740 C CA . LYS A 1 98 ? 10.195 -15.109 -24.016 1 97.62 98 LYS A CA 1
ATOM 741 C C . LYS A 1 98 ? 8.938 -15.336 -23.172 1 97.62 98 LYS A C 1
ATOM 743 O O . LYS A 1 98 ? 7.902 -15.75 -23.688 1 97.62 98 LYS A O 1
ATOM 748 N N . VAL A 1 99 ? 9.008 -15.109 -21.891 1 98 99 VAL A N 1
ATOM 749 C CA . VAL A 1 99 ? 7.895 -15.305 -20.969 1 98 99 VAL A CA 1
ATOM 750 C C . VAL A 1 99 ? 6.754 -14.359 -21.344 1 98 99 VAL A C 1
ATOM 752 O O . VAL A 1 99 ? 5.586 -14.75 -21.359 1 98 99 VAL A O 1
ATOM 755 N N . VAL A 1 100 ? 7.094 -13.094 -21.656 1 98.56 100 VAL A N 1
ATOM 756 C CA . VAL A 1 100 ? 6.09 -12.109 -22.031 1 98.56 100 VAL A CA 1
ATOM 757 C C . VAL A 1 100 ? 5.422 -12.523 -23.344 1 98.56 100 VAL A C 1
ATOM 759 O O . VAL A 1 100 ? 4.211 -12.375 -23.5 1 98.56 100 VAL A O 1
ATOM 762 N N . GLU A 1 101 ? 6.211 -13.055 -24.266 1 98.25 101 GLU A N 1
ATOM 763 C CA . GLU A 1 101 ? 5.656 -13.539 -25.531 1 98.25 101 GLU A CA 1
ATOM 764 C C . GLU A 1 101 ? 4.641 -14.648 -25.281 1 98.25 101 GLU A C 1
ATOM 766 O O . GLU A 1 101 ? 3.566 -14.664 -25.891 1 98.25 101 GLU A O 1
ATOM 771 N N . ASN A 1 102 ? 4.965 -15.586 -24.422 1 98.19 102 ASN A N 1
ATOM 772 C CA . ASN A 1 102 ? 4.031 -16.641 -24.047 1 98.19 102 ASN A CA 1
ATOM 773 C C . ASN A 1 102 ? 2.736 -16.062 -23.469 1 98.19 102 ASN A C 1
ATOM 775 O O . ASN A 1 102 ? 1.644 -16.5 -23.859 1 98.19 102 ASN A O 1
ATOM 779 N N . MET A 1 103 ? 2.873 -15.109 -22.594 1 98.44 103 MET A N 1
ATOM 780 C CA . MET A 1 103 ? 1.729 -14.469 -21.938 1 98.44 103 MET A CA 1
ATOM 781 C C . MET A 1 103 ? 0.82 -13.805 -22.969 1 98.44 103 MET A C 1
ATOM 783 O O . MET A 1 103 ? -0.399 -13.984 -22.938 1 98.44 103 MET A O 1
ATOM 787 N N . LEU A 1 104 ? 1.422 -13.094 -23.891 1 98.06 104 LEU A N 1
ATOM 788 C CA . LEU A 1 104 ? 0.643 -12.352 -24.875 1 98.06 104 LEU A CA 1
ATOM 789 C C . LEU A 1 104 ? -0.03 -13.305 -25.859 1 98.06 104 LEU A C 1
ATOM 791 O O . LEU A 1 104 ? -1.136 -13.031 -26.328 1 98.06 104 LEU A O 1
ATOM 795 N N . ARG A 1 105 ? 0.604 -14.422 -26.094 1 97.12 105 ARG A N 1
ATOM 796 C CA . ARG A 1 105 ? 0.1 -15.359 -27.078 1 97.12 105 ARG A CA 1
ATOM 797 C C . ARG A 1 105 ? -0.897 -16.328 -26.469 1 97.12 105 ARG A C 1
ATOM 799 O O . ARG A 1 105 ? -1.914 -16.656 -27.078 1 97.12 105 ARG A O 1
ATOM 806 N N . ARG A 1 106 ? -0.603 -16.797 -25.219 1 97.19 106 ARG A N 1
ATOM 807 C CA . ARG A 1 106 ? -1.327 -17.938 -24.672 1 97.19 106 ARG A CA 1
ATOM 808 C C . ARG A 1 106 ? -2.08 -17.562 -23.406 1 97.19 106 ARG A C 1
ATOM 810 O O . ARG A 1 106 ? -2.877 -18.344 -22.891 1 97.19 106 ARG A O 1
ATOM 817 N N . GLY A 1 107 ? -1.833 -16.391 -22.906 1 97.88 107 GLY A N 1
ATOM 818 C CA . GLY A 1 107 ? -2.518 -15.938 -21.703 1 97.88 107 GLY A CA 1
ATOM 819 C C . GLY A 1 107 ? -1.892 -16.469 -20.422 1 97.88 107 GLY A C 1
ATOM 820 O O . GLY A 1 107 ? -2.521 -16.438 -19.375 1 97.88 107 GLY A O 1
ATOM 821 N N . ASN A 1 108 ? -0.718 -17.062 -20.531 1 98.19 108 ASN A N 1
ATOM 822 C CA . ASN A 1 108 ? 0.02 -17.469 -19.344 1 98.19 108 ASN A CA 1
ATOM 823 C C . ASN A 1 108 ? 1.522 -17.516 -19.609 1 98.19 108 ASN A C 1
ATOM 825 O O . ASN A 1 108 ? 1.955 -17.547 -20.766 1 98.19 108 ASN A O 1
ATOM 829 N N . ASN A 1 109 ? 2.33 -17.578 -18.594 1 96.88 109 ASN A N 1
ATOM 830 C CA . ASN A 1 109 ? 3.77 -17.359 -18.688 1 96.88 109 ASN A CA 1
ATOM 831 C C . ASN A 1 109 ? 4.496 -18.594 -19.203 1 96.88 109 ASN A C 1
ATOM 833 O O . ASN A 1 109 ? 5.547 -18.484 -19.844 1 96.88 109 ASN A O 1
ATOM 837 N N . VAL A 1 110 ? 3.998 -19.781 -18.953 1 95.56 110 VAL A N 1
ATOM 838 C CA . VAL A 1 110 ? 4.715 -21 -19.297 1 95.56 110 VAL A CA 1
ATOM 839 C C . VAL A 1 110 ? 4.301 -21.469 -20.688 1 95.56 110 VAL A C 1
ATOM 841 O O . VAL A 1 110 ? 4.91 -22.375 -21.266 1 95.56 110 VAL A O 1
ATOM 844 N N . GLY A 1 111 ? 3.279 -20.875 -21.25 1 96.62 111 GLY A N 1
ATOM 845 C CA . GLY A 1 111 ? 2.875 -21.172 -22.625 1 96.62 111 GLY A CA 1
ATOM 846 C C . GLY A 1 111 ? 1.921 -22.344 -22.719 1 96.62 111 GLY A C 1
ATOM 847 O O . GLY A 1 111 ? 1.867 -23.016 -23.75 1 96.62 111 GLY A O 1
ATOM 848 N N . LEU A 1 112 ? 1.188 -22.609 -21.688 1 97.5 112 LEU A N 1
ATOM 849 C CA . LEU A 1 112 ? 0.197 -23.688 -21.719 1 97.5 112 LEU A CA 1
ATOM 850 C C . LEU A 1 112 ? -0.908 -23.375 -22.719 1 97.5 112 LEU A C 1
ATOM 852 O O . LEU A 1 112 ? -1.345 -22.219 -22.828 1 97.5 112 LEU A O 1
ATOM 856 N N . THR A 1 113 ? -1.346 -24.391 -23.438 1 97.38 113 THR A N 1
ATOM 857 C CA . THR A 1 113 ? -2.516 -24.25 -24.297 1 97.38 113 THR A CA 1
ATOM 858 C C . THR A 1 113 ? -3.799 -24.281 -23.469 1 97.38 113 THR A C 1
ATOM 860 O O . THR A 1 113 ? -3.801 -24.734 -22.328 1 97.38 113 THR A O 1
ATOM 863 N N . PRO A 1 114 ? -4.883 -23.719 -24.062 1 96.38 114 PRO A N 1
ATOM 864 C CA . PRO A 1 114 ? -6.164 -23.812 -23.359 1 96.38 114 PRO A CA 1
ATOM 865 C C . PRO A 1 114 ? -6.52 -25.234 -22.953 1 96.38 114 PRO A C 1
ATOM 867 O O . PRO A 1 114 ? -7.043 -25.469 -21.875 1 96.38 114 PRO A O 1
ATOM 870 N N . GLY A 1 115 ? -6.242 -26.156 -23.844 1 96.62 115 GLY A N 1
ATOM 871 C CA . GLY A 1 115 ? -6.488 -27.547 -23.531 1 96.62 115 GLY A CA 1
ATOM 872 C C . GLY A 1 115 ? -5.703 -28.047 -22.344 1 96.62 115 GLY A C 1
ATOM 873 O O . GLY A 1 115 ? -6.227 -28.812 -21.516 1 96.62 115 GLY A O 1
ATOM 874 N N . ALA A 1 116 ? -4.461 -27.656 -22.25 1 97.38 116 ALA A N 1
ATOM 875 C CA . ALA A 1 116 ? -3.615 -28.062 -21.141 1 97.38 116 ALA A CA 1
ATOM 876 C C . ALA A 1 116 ? -4.113 -27.469 -19.828 1 97.38 116 ALA A C 1
ATOM 878 O O . ALA A 1 116 ? -4.082 -28.125 -18.781 1 97.38 116 ALA A O 1
ATOM 879 N N . VAL A 1 117 ? -4.566 -26.219 -19.844 1 97.75 117 VAL A N 1
ATOM 880 C CA . VAL A 1 117 ? -5.133 -25.578 -18.672 1 97.75 117 VAL A CA 1
ATOM 881 C C . VAL A 1 117 ? -6.391 -26.328 -18.219 1 97.75 117 VAL A C 1
ATOM 883 O O . VAL A 1 117 ? -6.559 -26.625 -17.031 1 97.75 117 VAL A O 1
ATOM 886 N N . ALA A 1 118 ? -7.227 -26.609 -19.172 1 97.81 118 ALA A N 1
ATOM 887 C CA . ALA A 1 118 ? -8.453 -27.344 -18.875 1 97.81 118 ALA A CA 1
ATOM 888 C C . ALA A 1 118 ? -8.141 -28.703 -18.234 1 97.81 118 ALA A C 1
ATOM 890 O O . ALA A 1 118 ? -8.805 -29.109 -17.281 1 97.81 118 ALA A O 1
ATOM 891 N N . ALA A 1 119 ? -7.211 -29.359 -18.781 1 97.75 119 ALA A N 1
ATOM 892 C CA . ALA A 1 119 ? -6.828 -30.672 -18.266 1 97.75 119 ALA A CA 1
ATOM 893 C C . ALA A 1 119 ? -6.328 -30.578 -16.828 1 97.75 119 ALA A C 1
ATOM 895 O O . ALA A 1 119 ? -6.633 -31.438 -16 1 97.75 119 ALA A O 1
ATOM 896 N N . ALA A 1 120 ? -5.527 -29.547 -16.562 1 97.88 120 ALA A N 1
ATOM 897 C CA . ALA A 1 120 ? -5.004 -29.344 -15.227 1 97.88 120 ALA A CA 1
ATOM 898 C C . ALA A 1 120 ? -6.129 -29.094 -14.227 1 97.88 120 ALA A C 1
ATOM 900 O O . ALA A 1 120 ? -6.113 -29.625 -13.117 1 97.88 120 ALA A O 1
ATOM 901 N N . VAL A 1 121 ? -7.109 -28.266 -14.609 1 98.25 121 VAL A N 1
ATOM 902 C CA . VAL A 1 121 ? -8.234 -27.953 -13.742 1 98.25 121 VAL A CA 1
ATOM 903 C C . VAL A 1 121 ? -9.078 -29.203 -13.5 1 98.25 121 VAL A C 1
ATOM 905 O O . VAL A 1 121 ? -9.539 -29.438 -12.383 1 98.25 121 VAL A O 1
ATOM 908 N N . ARG A 1 122 ? -9.258 -29.984 -14.531 1 97.81 122 ARG A N 1
ATOM 909 C CA . ARG A 1 122 ? -9.984 -31.25 -14.391 1 97.81 122 ARG A CA 1
ATOM 910 C C . ARG A 1 122 ? -9.289 -32.188 -13.414 1 97.81 122 ARG A C 1
ATOM 912 O O . ARG A 1 122 ? -9.938 -32.812 -12.586 1 97.81 122 ARG A O 1
ATOM 919 N N . ALA A 1 123 ? -8.023 -32.281 -13.617 1 98.12 123 ALA A N 1
ATOM 920 C CA . ALA A 1 123 ? -7.242 -33.125 -12.719 1 98.12 123 ALA A CA 1
ATOM 921 C C . ALA A 1 123 ? -7.348 -32.625 -11.281 1 98.12 123 ALA A C 1
ATOM 923 O O . ALA A 1 123 ? -7.477 -33.438 -10.352 1 98.12 123 ALA A O 1
ATOM 924 N N . ALA A 1 124 ? -7.273 -31.328 -11.07 1 98.25 124 ALA A N 1
ATOM 925 C CA . ALA A 1 124 ? -7.414 -30.734 -9.742 1 98.25 124 ALA A CA 1
ATOM 926 C C . ALA A 1 124 ? -8.789 -31.047 -9.148 1 98.25 124 ALA A C 1
ATOM 928 O O . ALA A 1 124 ? -8.906 -31.375 -7.969 1 98.25 124 ALA A O 1
ATOM 929 N N . ALA A 1 125 ? -9.797 -30.938 -9.961 1 98.31 125 ALA A N 1
ATOM 930 C CA . ALA A 1 125 ? -11.164 -31.188 -9.516 1 98.31 125 ALA A CA 1
ATOM 931 C C . ALA A 1 125 ? -11.328 -32.656 -9.062 1 98.31 125 ALA A C 1
ATOM 933 O O . ALA A 1 125 ? -11.922 -32.906 -8.016 1 98.31 125 ALA A O 1
ATOM 934 N N . LYS A 1 126 ? -10.797 -33.531 -9.836 1 98.06 126 LYS A N 1
ATOM 935 C CA . LYS A 1 126 ? -10.859 -34.938 -9.484 1 98.06 126 LYS A CA 1
ATOM 936 C C . LYS A 1 126 ? -10.125 -35.219 -8.18 1 98.06 126 LYS A C 1
ATOM 938 O O . LYS A 1 126 ? -10.609 -36 -7.344 1 98.06 126 LYS A O 1
ATOM 943 N N . ALA A 1 127 ? -8.992 -34.656 -8.062 1 98.19 127 ALA A N 1
ATOM 944 C CA . ALA A 1 127 ? -8.203 -34.844 -6.848 1 98.19 127 ALA A CA 1
ATOM 945 C C . ALA A 1 127 ? -8.93 -34.281 -5.625 1 98.19 127 ALA A C 1
ATOM 947 O O . ALA A 1 127 ? -8.922 -34.906 -4.559 1 98.19 127 ALA A O 1
ATOM 948 N N . ILE A 1 128 ? -9.547 -33.094 -5.754 1 98.38 128 ILE A N 1
ATOM 949 C CA . ILE A 1 128 ? -10.312 -32.5 -4.668 1 98.38 128 ILE A CA 1
ATOM 950 C C . ILE A 1 128 ? -11.453 -33.438 -4.266 1 98.38 128 ILE A C 1
ATOM 952 O O . ILE A 1 128 ? -11.68 -33.688 -3.076 1 98.38 128 ILE A O 1
ATOM 956 N N . GLU A 1 129 ? -12.125 -33.938 -5.273 1 98 129 GLU A N 1
ATOM 957 C CA . GLU A 1 129 ? -13.234 -34.875 -5.016 1 98 129 GLU A CA 1
ATOM 958 C C . GLU A 1 129 ? -12.766 -36.094 -4.246 1 98 129 GLU A C 1
ATOM 960 O O . GLU A 1 129 ? -13.438 -36.531 -3.311 1 98 129 GLU A O 1
ATOM 965 N N . LYS A 1 130 ? -11.711 -36.594 -4.648 1 97.94 130 LYS A N 1
ATOM 966 C CA . LYS A 1 130 ? -11.164 -37.781 -3.99 1 97.94 130 LYS A CA 1
ATOM 967 C C . LYS A 1 130 ? -10.75 -37.469 -2.553 1 97.94 130 LYS A C 1
ATOM 969 O O . LYS A 1 130 ? -11.008 -38.25 -1.643 1 97.94 130 LYS A O 1
ATOM 974 N N . GLU A 1 131 ? -10.148 -36.281 -2.336 1 97.5 131 GLU A N 1
ATOM 975 C CA . GLU A 1 131 ? -9.562 -35.938 -1.045 1 97.5 131 GLU A CA 1
ATOM 976 C C . GLU A 1 131 ? -10.633 -35.406 -0.088 1 97.5 131 GLU A C 1
ATOM 978 O O . GLU A 1 131 ? -10.539 -35.594 1.125 1 97.5 131 GLU A O 1
ATOM 983 N N . ARG A 1 132 ? -11.672 -34.75 -0.685 1 97.06 132 ARG A N 1
ATOM 984 C CA . ARG A 1 132 ? -12.586 -34 0.172 1 97.06 132 ARG A CA 1
ATOM 985 C C . ARG A 1 132 ? -14 -34.562 0.076 1 97.06 132 ARG A C 1
ATOM 987 O O . ARG A 1 132 ? -14.891 -34.125 0.821 1 97.06 132 ARG A O 1
ATOM 994 N N . GLY A 1 133 ? -14.297 -35.5 -0.844 1 95.62 133 GLY A N 1
ATOM 995 C CA . GLY A 1 133 ? -15.547 -36.25 -0.899 1 95.62 133 GLY A CA 1
ATOM 996 C C . GLY A 1 133 ? -16.625 -35.531 -1.713 1 95.62 133 GLY A C 1
ATOM 997 O O . GLY A 1 133 ? -17.734 -36.031 -1.844 1 95.62 133 GLY A O 1
ATOM 998 N N . GLU A 1 134 ? -16.328 -34.375 -2.209 1 93.31 134 GLU A N 1
ATOM 999 C CA . GLU A 1 134 ? -17.297 -33.625 -3.012 1 93.31 134 GLU A CA 1
ATOM 1000 C C . GLU A 1 134 ? -16.625 -32.969 -4.207 1 93.31 134 GLU A C 1
ATOM 1002 O O . GLU A 1 134 ? -15.508 -32.438 -4.094 1 93.31 134 GLU A O 1
ATOM 1007 N N . ALA A 1 135 ? -17.391 -33.031 -5.266 1 95.19 135 ALA A N 1
ATOM 1008 C CA . ALA A 1 135 ? -16.891 -32.375 -6.469 1 95.19 135 ALA A CA 1
ATOM 1009 C C . ALA A 1 135 ? -16.875 -30.875 -6.305 1 95.19 135 ALA A C 1
ATOM 1011 O O . ALA A 1 135 ? -17.859 -30.281 -5.863 1 95.19 135 ALA A O 1
ATOM 1012 N N . PRO A 1 136 ? -15.766 -30.281 -6.633 1 97.94 136 PRO A N 1
ATOM 1013 C CA . PRO A 1 136 ? -15.727 -28.828 -6.5 1 97.94 136 PRO A CA 1
ATOM 1014 C C . PRO A 1 136 ? -16.547 -28.109 -7.578 1 97.94 136 PRO A C 1
ATOM 1016 O O . PRO A 1 136 ? -16.797 -28.672 -8.641 1 97.94 136 PRO A O 1
ATOM 1019 N N . ARG A 1 137 ? -17 -26.969 -7.285 1 98.31 137 ARG A N 1
ATOM 1020 C CA . ARG A 1 137 ? -17.703 -26.109 -8.234 1 98.31 137 ARG A CA 1
ATOM 1021 C C . ARG A 1 137 ? -16.719 -25.188 -8.961 1 98.31 137 ARG A C 1
ATOM 1023 O O . ARG A 1 137 ? -16.531 -24.031 -8.547 1 98.31 137 ARG A O 1
ATOM 1030 N N . VAL A 1 138 ? -16.172 -25.656 -10.047 1 98.75 138 VAL A N 1
ATOM 1031 C CA . VAL A 1 138 ? -15.234 -24.891 -10.867 1 98.75 138 VAL 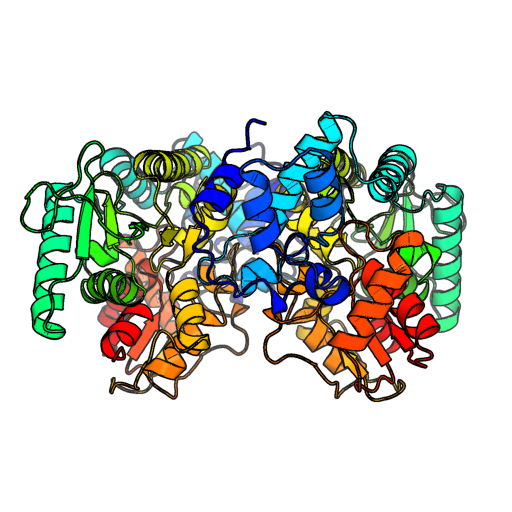A CA 1
ATOM 1032 C C . VAL A 1 138 ? -15.688 -24.906 -12.328 1 98.75 138 VAL A C 1
ATOM 1034 O O . VAL A 1 138 ? -16.188 -25.938 -12.812 1 98.75 138 VAL A O 1
ATOM 1037 N N . PHE A 1 139 ? -15.57 -23.797 -12.961 1 98.75 139 PHE A N 1
ATOM 1038 C CA . PHE A 1 139 ? -16.031 -23.609 -14.328 1 98.75 139 PHE A CA 1
ATOM 1039 C C . PHE A 1 139 ? -14.938 -22.984 -15.195 1 98.75 139 PHE A C 1
ATOM 1041 O O . PHE A 1 139 ? -14.203 -22.109 -14.742 1 98.75 139 PHE A O 1
ATOM 1048 N N . LEU A 1 140 ? -14.828 -23.516 -16.391 1 98.5 140 LEU A N 1
ATOM 1049 C CA . LEU A 1 140 ? -13.891 -23.016 -17.391 1 98.5 140 LEU A CA 1
ATOM 1050 C C . LEU A 1 140 ? -14.594 -22.047 -18.344 1 98.5 140 LEU A C 1
ATOM 1052 O O . LEU A 1 140 ? -15.727 -22.297 -18.75 1 98.5 140 LEU A O 1
ATOM 1056 N N . TYR A 1 141 ? -13.953 -20.922 -18.562 1 98.38 141 TYR A N 1
ATOM 1057 C CA . TYR A 1 141 ? -14.523 -19.922 -19.453 1 98.38 141 TYR A CA 1
ATOM 1058 C C . TYR A 1 141 ? -13.617 -19.672 -20.656 1 98.38 141 TYR A C 1
ATOM 1060 O O . TYR A 1 141 ? -12.43 -19.391 -20.484 1 98.38 141 TYR A O 1
ATOM 1068 N N . ASP A 1 142 ? -14.109 -19.719 -21.875 1 96.19 142 ASP A N 1
ATOM 1069 C CA . ASP A 1 142 ? -13.266 -19.609 -23.062 1 96.19 142 ASP A CA 1
ATOM 1070 C C . ASP A 1 142 ? -13.461 -18.266 -23.766 1 96.19 142 ASP A C 1
ATOM 1072 O O . ASP A 1 142 ? -12.984 -18.062 -24.875 1 96.19 142 ASP A O 1
ATOM 1076 N N . GLY A 1 143 ? -14.172 -17.344 -23.141 1 94.81 143 GLY A N 1
ATOM 1077 C CA . GLY A 1 143 ? -14.453 -16.047 -23.719 1 94.81 143 GLY A CA 1
ATOM 1078 C C . GLY A 1 143 ? -15.883 -15.906 -24.203 1 94.81 143 GLY A C 1
ATOM 1079 O O . GLY A 1 143 ? -16.375 -14.789 -24.406 1 94.81 143 GLY A O 1
ATOM 1080 N N . ALA A 1 144 ? -16.609 -17.031 -24.312 1 94.44 144 ALA A N 1
ATOM 1081 C CA . ALA A 1 144 ? -17.969 -17.031 -24.875 1 94.44 144 ALA A CA 1
ATOM 1082 C C . ALA A 1 144 ? -18.906 -17.906 -24.047 1 94.44 144 ALA A C 1
ATOM 1084 O O . ALA A 1 144 ? -20.062 -17.547 -23.828 1 94.44 144 ALA A O 1
ATOM 1085 N N . ALA A 1 145 ? -18.375 -18.969 -23.547 1 96.25 145 ALA A N 1
ATOM 1086 C CA . ALA A 1 145 ? -19.219 -19.922 -22.844 1 96.25 145 ALA A CA 1
ATOM 1087 C C . ALA A 1 145 ? -18.484 -20.516 -21.641 1 96.25 145 ALA A C 1
ATOM 1089 O O . ALA A 1 145 ? -17.25 -20.531 -21.594 1 96.25 145 ALA A O 1
ATOM 1090 N N . TYR A 1 146 ? -19.297 -21 -20.703 1 98 146 TYR A N 1
ATOM 1091 C CA . TYR A 1 146 ? -18.781 -21.703 -19.531 1 98 146 TYR A CA 1
ATOM 1092 C C . TYR A 1 146 ? -18.906 -23.203 -19.703 1 98 146 TYR A C 1
ATOM 1094 O O . TYR A 1 146 ? -19.859 -23.688 -20.297 1 98 146 TYR A O 1
ATOM 1102 N N . ARG A 1 147 ? -17.969 -23.875 -19.172 1 97.56 147 ARG A N 1
ATOM 1103 C CA . ARG A 1 147 ? -18 -25.344 -19.141 1 97.56 147 ARG A CA 1
ATOM 1104 C C . ARG A 1 147 ? -17.531 -25.859 -17.781 1 97.56 147 ARG A C 1
ATOM 1106 O O . ARG A 1 147 ? -16.719 -25.219 -17.109 1 97.56 147 ARG A O 1
ATOM 1113 N N . ASP A 1 148 ? -18.031 -26.938 -17.422 1 95.94 148 ASP A N 1
ATOM 1114 C CA . ASP A 1 148 ? -17.5 -27.594 -16.219 1 95.94 148 ASP A CA 1
ATOM 1115 C C . ASP A 1 148 ? -16.312 -28.484 -16.547 1 95.94 148 ASP A C 1
ATOM 1117 O O . ASP A 1 148 ? -15.898 -28.562 -17.703 1 95.94 148 ASP A O 1
ATOM 1121 N N . PRO A 1 149 ? -15.656 -29.109 -15.562 1 92.88 149 PRO A N 1
ATOM 1122 C CA . PRO A 1 149 ? -14.438 -29.891 -15.805 1 92.88 149 PRO A CA 1
ATOM 1123 C C . PRO A 1 149 ? -14.664 -31.062 -16.75 1 92.88 149 PRO A C 1
ATOM 1125 O O . PRO A 1 149 ? -13.727 -31.531 -17.406 1 92.88 149 PRO A O 1
ATOM 1128 N N . SER A 1 150 ? -15.852 -31.516 -16.875 1 91 150 SER A N 1
ATOM 1129 C CA . SER A 1 150 ? -16.156 -32.625 -17.781 1 91 150 SER A CA 1
ATOM 1130 C C . SER A 1 150 ? -16.234 -32.125 -19.234 1 91 150 SER A C 1
ATOM 1132 O O . SER A 1 150 ? -16.188 -32.938 -20.156 1 91 150 SER A O 1
ATOM 1134 N N . GLY A 1 151 ? -16.422 -30.891 -19.422 1 92.44 151 GLY A N 1
ATOM 1135 C CA . GLY A 1 151 ? -16.516 -30.328 -20.75 1 92.44 151 GLY A CA 1
ATOM 1136 C C . GLY A 1 151 ? -17.922 -29.922 -21.141 1 92.44 151 GLY A C 1
ATOM 1137 O O . GLY A 1 151 ? -18.141 -29.266 -22.156 1 92.44 151 GLY A O 1
ATOM 1138 N N . ALA A 1 152 ? -18.859 -30.188 -20.281 1 94.94 152 ALA A N 1
ATOM 1139 C CA . ALA A 1 152 ? -20.25 -29.844 -20.547 1 94.94 152 ALA A CA 1
ATOM 1140 C C . ALA A 1 152 ? -20.5 -28.359 -20.312 1 94.94 152 ALA A C 1
ATOM 1142 O O . ALA A 1 152 ? -19.938 -27.766 -19.391 1 94.94 152 ALA A O 1
ATOM 1143 N N . GLU A 1 153 ? -21.375 -27.797 -21.141 1 95.62 153 GLU A N 1
ATOM 1144 C CA . GLU A 1 153 ? -21.75 -26.391 -20.922 1 95.62 153 GLU A CA 1
ATOM 1145 C C . GLU A 1 153 ? -22.484 -26.234 -19.578 1 95.62 153 GLU A C 1
ATOM 1147 O O . GLU A 1 153 ? -23.469 -26.922 -19.312 1 95.62 153 GLU A O 1
ATOM 1152 N N . ALA A 1 154 ? -21.969 -25.438 -18.75 1 95.88 154 ALA A N 1
ATOM 1153 C CA . ALA A 1 154 ? -22.531 -25.156 -17.438 1 95.88 154 ALA A CA 1
ATOM 1154 C C . ALA A 1 154 ? -22.047 -23.797 -16.922 1 95.88 154 ALA A C 1
ATOM 1156 O O . ALA A 1 154 ? -20.859 -23.5 -16.969 1 95.88 154 ALA A O 1
ATOM 1157 N N . ALA A 1 155 ? -22.938 -23.016 -16.469 1 95.5 155 ALA A N 1
ATOM 1158 C CA . ALA A 1 155 ? -22.609 -21.703 -15.93 1 95.5 155 ALA A CA 1
ATOM 1159 C C . ALA A 1 155 ? -22.656 -21.688 -14.406 1 95.5 155 ALA A C 1
ATOM 1161 O O . ALA A 1 155 ? -23.344 -22.516 -13.797 1 95.5 155 ALA A O 1
ATOM 1162 N N . PRO A 1 156 ? -21.828 -20.734 -13.789 1 96.44 156 PRO A N 1
ATOM 1163 C CA . PRO A 1 156 ? -21.922 -20.625 -12.328 1 96.44 156 PRO A CA 1
ATOM 1164 C C . PRO A 1 156 ? -23.328 -20.312 -11.844 1 96.44 156 PRO A C 1
ATOM 1166 O O . PRO A 1 156 ? -24.031 -19.5 -12.461 1 96.44 156 PRO A O 1
ATOM 1169 N N . GLY A 1 157 ? -23.734 -20.953 -10.773 1 94.31 157 GLY A N 1
ATOM 1170 C CA . GLY A 1 157 ? -25.031 -20.734 -10.172 1 94.31 157 GLY A CA 1
ATOM 1171 C C . GLY A 1 157 ? -24.969 -19.891 -8.914 1 94.31 157 GLY A C 1
ATOM 1172 O O . GLY A 1 157 ? -25.984 -19.344 -8.469 1 94.31 157 GLY A O 1
ATOM 1173 N N . ARG A 1 158 ? -23.828 -19.797 -8.336 1 92.75 158 ARG A N 1
ATOM 1174 C CA . ARG A 1 158 ? -23.547 -18.938 -7.184 1 92.75 158 ARG A CA 1
ATOM 1175 C C . ARG A 1 158 ? -22.703 -17.734 -7.582 1 92.75 158 ARG A C 1
ATOM 1177 O O . ARG A 1 158 ? -22.438 -17.531 -8.766 1 92.75 158 ARG A O 1
ATOM 1184 N N . ALA A 1 159 ? -22.406 -16.922 -6.574 1 93.25 159 ALA A N 1
ATOM 1185 C CA . ALA A 1 159 ? -21.484 -15.82 -6.805 1 93.25 159 ALA A CA 1
ATOM 1186 C C . ALA A 1 159 ? -20.172 -16.328 -7.391 1 93.25 159 ALA A C 1
ATOM 1188 O O . ALA A 1 159 ? -19.531 -17.234 -6.828 1 93.25 159 ALA A O 1
ATOM 1189 N N . ALA A 1 160 ? -19.797 -15.781 -8.531 1 96.38 160 ALA A N 1
ATOM 1190 C CA . ALA A 1 160 ? -18.609 -16.25 -9.242 1 96.38 160 ALA A CA 1
ATOM 1191 C C . ALA A 1 160 ? -17.359 -15.539 -8.742 1 96.38 160 ALA A C 1
ATOM 1193 O O . ALA A 1 160 ? -17.375 -14.328 -8.508 1 96.38 160 ALA A O 1
ATOM 1194 N N . ALA A 1 161 ? -16.344 -16.297 -8.445 1 97.69 161 ALA A N 1
ATOM 1195 C CA . ALA A 1 161 ? -14.992 -15.781 -8.219 1 97.69 161 ALA A CA 1
ATOM 1196 C C . ALA A 1 161 ? -14.086 -16.078 -9.414 1 97.69 161 ALA A C 1
ATOM 1198 O O . ALA A 1 161 ? -13.797 -17.25 -9.703 1 97.69 161 ALA A O 1
ATOM 1199 N N . LEU A 1 162 ? -13.727 -15.055 -10.141 1 98.44 162 LEU A N 1
ATOM 1200 C CA . LEU A 1 162 ? -12.75 -15.227 -11.211 1 98.44 162 LEU A CA 1
ATOM 1201 C C . LEU A 1 162 ? -11.344 -15.375 -10.641 1 98.44 162 LEU A C 1
ATOM 1203 O O . LEU A 1 162 ? -10.805 -14.422 -10.07 1 98.44 162 LEU A O 1
ATOM 1207 N N . LEU A 1 163 ? -10.82 -16.516 -10.797 1 98.81 163 LEU A N 1
ATOM 1208 C CA . LEU A 1 163 ? -9.5 -16.844 -10.258 1 98.81 163 LEU A CA 1
ATOM 1209 C C . LEU A 1 163 ? -8.414 -16.641 -11.305 1 98.81 163 LEU A C 1
ATOM 1211 O O . LEU A 1 163 ? -8.516 -17.172 -12.422 1 98.81 163 LEU A O 1
ATOM 1215 N N . PHE A 1 164 ? -7.457 -15.852 -11.031 1 98.69 164 PHE A N 1
ATOM 1216 C CA . PHE A 1 164 ? -6.203 -15.828 -11.773 1 98.69 164 PHE A CA 1
ATOM 1217 C C . PHE A 1 164 ? -5.121 -16.609 -11.031 1 98.69 164 PHE A C 1
ATOM 1219 O O . PHE A 1 164 ? -4.418 -16.047 -10.188 1 98.69 164 PHE A O 1
ATOM 1226 N N . PRO A 1 165 ? -4.961 -17.859 -11.406 1 97.88 165 PRO A N 1
ATOM 1227 C CA . PRO A 1 165 ? -3.914 -18.656 -10.766 1 97.88 165 PRO A CA 1
ATOM 1228 C C . PRO A 1 165 ? -2.531 -18.406 -11.359 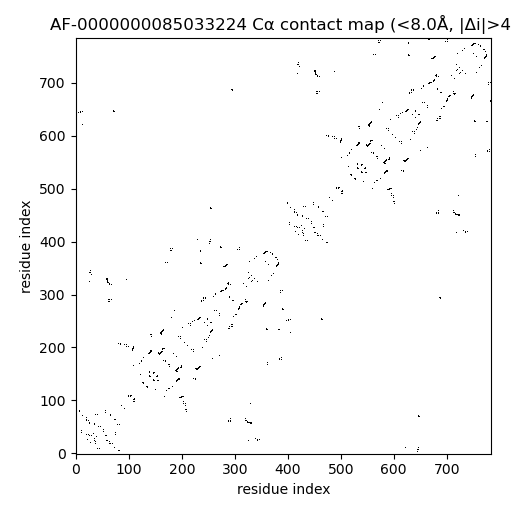1 97.88 165 PRO A C 1
ATOM 1230 O O . PRO A 1 165 ? -2.414 -17.75 -12.398 1 97.88 165 PRO A O 1
ATOM 1233 N N . SER A 1 166 ? -1.498 -18.797 -10.664 1 96.5 166 SER A N 1
ATOM 1234 C CA . SER A 1 166 ? -0.198 -18.828 -11.32 1 96.5 166 SER A CA 1
ATOM 1235 C C . SER A 1 166 ? -0.106 -20 -12.297 1 96.5 166 SER A C 1
ATOM 1237 O O . SER A 1 166 ? -0.581 -21.109 -12 1 96.5 166 SER A O 1
ATOM 1239 N N . SER A 1 167 ? 0.467 -19.703 -13.469 1 95.31 167 SER A N 1
ATOM 1240 C CA . SER A 1 167 ? 0.645 -20.812 -14.406 1 95.31 167 SER A CA 1
ATOM 1241 C C . SER A 1 167 ? 1.552 -21.891 -13.82 1 95.31 167 SER A C 1
ATOM 1243 O O . SER A 1 167 ? 1.425 -23.062 -14.172 1 95.31 167 SER A O 1
ATOM 1245 N N . SER A 1 168 ? 2.453 -21.469 -12.914 1 94.88 168 SER A N 1
ATOM 1246 C CA . SER A 1 168 ? 3.275 -22.438 -12.219 1 94.88 168 SER A CA 1
ATOM 1247 C C . SER A 1 168 ? 2.426 -23.344 -11.32 1 94.88 168 SER A C 1
ATOM 1249 O O . SER A 1 168 ? 2.713 -24.531 -11.172 1 94.88 168 SER A O 1
ATOM 1251 N N . ASP A 1 169 ? 1.367 -22.797 -10.688 1 95.88 169 ASP A N 1
ATOM 1252 C CA . ASP A 1 169 ? 0.47 -23.594 -9.859 1 95.88 169 ASP A CA 1
ATOM 1253 C C . ASP A 1 169 ? -0.394 -24.516 -10.703 1 95.88 169 ASP A C 1
ATOM 1255 O O . ASP A 1 169 ? -0.752 -25.609 -10.273 1 95.88 169 ASP A O 1
ATOM 1259 N N . VAL A 1 170 ? -0.656 -24.109 -11.906 1 95.56 170 VAL A N 1
ATOM 1260 C CA . VAL A 1 170 ? -1.418 -24.938 -12.836 1 95.56 170 VAL A CA 1
ATOM 1261 C C . VAL A 1 170 ? -0.543 -26.078 -13.352 1 95.56 170 VAL A C 1
ATOM 1263 O O . VAL A 1 170 ? -1.009 -27.219 -13.484 1 95.56 170 VAL A O 1
ATOM 1266 N N . PHE A 1 171 ? 0.714 -25.781 -13.523 1 91.94 171 PHE A N 1
ATOM 1267 C CA . PHE A 1 171 ? 1.629 -26.703 -14.188 1 91.94 171 PHE A CA 1
ATOM 1268 C C . PHE A 1 171 ? 2.326 -27.609 -13.172 1 91.94 171 PHE A C 1
ATOM 1270 O O . PHE A 1 171 ? 2.48 -28.812 -13.406 1 91.94 171 PHE A O 1
ATOM 1277 N N . GLU A 1 172 ? 2.754 -27.016 -12.094 1 92 172 GLU A N 1
ATOM 1278 C CA . GLU A 1 172 ? 3.713 -27.75 -11.266 1 92 172 GLU A CA 1
ATOM 1279 C C . GLU A 1 172 ? 3.234 -27.844 -9.82 1 92 172 GLU A C 1
ATOM 1281 O O . GLU A 1 172 ? 3.545 -28.812 -9.125 1 92 172 GLU A O 1
ATOM 1286 N N . PHE A 1 173 ? 2.559 -26.922 -9.336 1 95.19 173 PHE A N 1
ATOM 1287 C CA . PHE A 1 173 ? 2.129 -26.922 -7.938 1 95.19 173 PHE A CA 1
ATOM 1288 C C . PHE A 1 173 ? 0.628 -27.156 -7.836 1 95.19 173 PHE A C 1
ATOM 1290 O O . PHE A 1 173 ? -0.113 -26.297 -7.367 1 95.19 173 PHE A O 1
ATOM 1297 N N . ASP A 1 174 ? 0.24 -28.375 -8.094 1 95.81 174 ASP A N 1
ATOM 1298 C CA . ASP A 1 174 ? -1.165 -28.734 -8.258 1 95.81 174 ASP A CA 1
ATOM 1299 C C . ASP A 1 174 ? -1.926 -28.594 -6.941 1 95.81 174 ASP A C 1
ATOM 1301 O O . ASP A 1 174 ? -3.121 -28.297 -6.938 1 95.81 174 ASP A O 1
ATOM 1305 N N . VAL A 1 175 ? -1.257 -28.797 -5.797 1 97.75 175 VAL A N 1
ATOM 1306 C CA . VAL A 1 175 ? -1.92 -28.672 -4.504 1 97.75 175 VAL A CA 1
ATOM 1307 C C . VAL A 1 175 ? -2.375 -27.219 -4.297 1 97.75 175 VAL A C 1
ATOM 1309 O O . VAL A 1 175 ? -3.422 -26.984 -3.693 1 97.75 175 VAL A O 1
ATOM 1312 N N . ALA A 1 176 ? -1.583 -26.281 -4.766 1 98.25 176 ALA A N 1
ATOM 1313 C CA . ALA A 1 176 ? -1.981 -24.875 -4.676 1 98.25 176 ALA A CA 1
ATOM 1314 C C . ALA A 1 176 ? -3.262 -24.625 -5.469 1 98.25 176 ALA A C 1
ATOM 1316 O O . ALA A 1 176 ? -4.176 -23.953 -4.98 1 98.25 176 ALA A O 1
ATOM 1317 N N . LEU A 1 177 ? -3.33 -25.188 -6.68 1 98.62 177 LEU A N 1
ATOM 1318 C CA . LEU A 1 177 ? -4.52 -25.031 -7.512 1 98.62 177 LEU A CA 1
ATOM 1319 C C . LEU A 1 177 ? -5.742 -25.641 -6.84 1 98.62 177 LEU A C 1
ATOM 1321 O O . LEU A 1 177 ? -6.812 -25.031 -6.805 1 98.62 177 LEU A O 1
ATOM 1325 N N . ARG A 1 178 ? -5.582 -26.875 -6.312 1 98.69 178 ARG A N 1
ATOM 1326 C CA . ARG A 1 178 ? -6.656 -27.516 -5.559 1 98.69 178 ARG A CA 1
ATOM 1327 C C . ARG A 1 178 ? -7.117 -26.625 -4.402 1 98.69 178 ARG A C 1
ATOM 1329 O O . ARG A 1 178 ? -8.32 -26.469 -4.172 1 98.69 178 ARG A O 1
ATOM 1336 N N . GLY A 1 179 ? -6.125 -26.047 -3.721 1 98.69 179 GLY A N 1
ATOM 1337 C CA . GLY A 1 179 ? -6.426 -25.172 -2.59 1 98.69 179 GLY A CA 1
ATOM 1338 C C . GLY A 1 179 ? -7.234 -23.953 -2.973 1 98.69 179 GLY A C 1
ATOM 1339 O O . GLY A 1 179 ? -8.203 -23.609 -2.291 1 98.69 179 GLY A O 1
ATOM 1340 N N . TYR A 1 180 ? -6.848 -23.297 -4.098 1 98.69 180 TYR A N 1
ATOM 1341 C CA . TYR A 1 180 ? -7.602 -22.125 -4.562 1 98.69 180 TYR A CA 1
ATOM 1342 C C . TYR A 1 180 ? -9.07 -22.484 -4.777 1 98.69 180 TYR A C 1
ATOM 1344 O O . TYR A 1 180 ? -9.961 -21.812 -4.246 1 98.69 180 TYR A O 1
ATOM 1352 N N . ILE A 1 181 ? -9.281 -23.547 -5.508 1 98.75 181 ILE A N 1
ATOM 1353 C CA . ILE A 1 181 ? -10.625 -23.953 -5.93 1 98.75 181 ILE A CA 1
ATOM 1354 C C . ILE A 1 181 ? -11.445 -24.359 -4.711 1 98.75 181 ILE A C 1
ATOM 1356 O O . ILE A 1 181 ? -12.523 -23.828 -4.469 1 98.75 181 ILE A O 1
ATOM 1360 N N . TYR A 1 182 ? -10.922 -25.219 -3.902 1 98.75 182 TYR A N 1
ATOM 1361 C CA . TYR A 1 182 ? -11.648 -25.781 -2.773 1 98.75 182 TYR A CA 1
ATOM 1362 C C . TYR A 1 182 ? -12 -24.703 -1.756 1 98.75 182 TYR A C 1
ATOM 1364 O O . TYR A 1 182 ? -13.133 -24.641 -1.271 1 98.75 182 TYR A O 1
ATOM 1372 N N . LEU A 1 183 ? -11.039 -23.875 -1.418 1 98.62 183 LEU A N 1
ATOM 1373 C CA . LEU A 1 183 ? -11.242 -22.891 -0.365 1 98.62 183 LEU A CA 1
ATOM 1374 C C . LEU A 1 183 ? -12.219 -21.797 -0.814 1 98.62 183 LEU A C 1
ATOM 1376 O O . LEU A 1 183 ? -13.023 -21.312 -0.014 1 98.62 183 LEU A O 1
ATOM 1380 N N . LEU A 1 184 ? -12.156 -21.406 -2.105 1 98.31 184 LEU A N 1
ATOM 1381 C CA . LEU A 1 184 ? -13.141 -20.453 -2.615 1 98.31 184 LEU A CA 1
ATOM 1382 C C . LEU A 1 184 ? -14.539 -21.047 -2.6 1 98.31 184 LEU A C 1
ATOM 1384 O O . LEU A 1 184 ? -15.516 -20.359 -2.293 1 98.31 184 LEU A O 1
ATOM 1388 N N . ASN A 1 185 ? -14.641 -22.375 -2.934 1 98.31 185 ASN A N 1
ATOM 1389 C CA . ASN A 1 185 ? -15.922 -23.047 -2.818 1 98.31 185 ASN A CA 1
ATOM 1390 C C . ASN A 1 185 ? -16.438 -23.047 -1.382 1 98.31 185 ASN A C 1
ATOM 1392 O O . ASN A 1 185 ? -17.625 -22.812 -1.144 1 98.31 185 ASN A O 1
ATOM 1396 N N . LYS A 1 186 ? -15.539 -23.266 -0.447 1 97 186 LYS A N 1
ATOM 1397 C CA . LYS A 1 186 ? -15.906 -23.266 0.967 1 97 186 LYS A CA 1
ATOM 1398 C C . LYS A 1 186 ? -16.453 -21.906 1.395 1 97 186 LYS A C 1
ATOM 1400 O O . LYS A 1 186 ? -17.266 -21.828 2.318 1 97 186 LYS A O 1
ATOM 1405 N N . LEU A 1 187 ? -15.992 -20.906 0.762 1 95.44 187 LEU A N 1
ATOM 1406 C CA . LEU A 1 187 ? -16.438 -19.547 1.091 1 95.44 187 LEU A CA 1
ATOM 1407 C C . LEU A 1 187 ? -17.719 -19.203 0.342 1 95.44 187 LEU A C 1
ATOM 1409 O O . LEU A 1 187 ? -18.234 -18.094 0.461 1 95.44 187 LEU A O 1
ATOM 1413 N N . GLY A 1 188 ? -18.219 -20.156 -0.5 1 94.88 188 GLY A N 1
ATOM 1414 C CA . GLY A 1 188 ? -19.516 -20 -1.13 1 94.88 188 GLY A CA 1
ATOM 1415 C C . GLY A 1 188 ? -19.422 -19.516 -2.566 1 94.88 188 GLY A C 1
ATOM 1416 O O . GLY A 1 188 ? -20.438 -19.188 -3.182 1 94.88 188 GLY A O 1
ATOM 1417 N N . PHE A 1 189 ? -18.25 -19.547 -3.152 1 97.06 189 PHE A N 1
ATOM 1418 C CA . PHE A 1 189 ? -18.094 -19.047 -4.508 1 97.06 189 PHE A CA 1
ATOM 1419 C C . PHE A 1 189 ? -18.031 -20.188 -5.512 1 97.06 189 PHE A C 1
ATOM 1421 O O . PHE A 1 189 ? -17.516 -21.266 -5.203 1 97.06 189 PHE A O 1
ATOM 1428 N N . ASP A 1 190 ? -18.594 -19.984 -6.641 1 98.38 190 ASP A N 1
ATOM 1429 C CA . ASP A 1 190 ? -18.234 -20.75 -7.82 1 98.38 190 ASP A CA 1
ATOM 1430 C C . ASP A 1 190 ? -16.938 -20.219 -8.453 1 98.38 190 ASP A C 1
ATOM 1432 O O . ASP A 1 190 ? -16.828 -19.031 -8.719 1 98.38 190 ASP A O 1
ATOM 1436 N N . VAL A 1 191 ? -16.016 -21.109 -8.656 1 98.81 191 VAL A N 1
ATOM 1437 C CA . VAL A 1 191 ? -14.727 -20.672 -9.164 1 98.81 191 VAL A CA 1
ATOM 1438 C C . VAL A 1 191 ? -14.742 -20.656 -10.688 1 98.81 191 VAL A C 1
ATOM 1440 O O . VAL A 1 191 ? -15.188 -21.625 -11.32 1 98.81 191 VAL A O 1
ATOM 1443 N N . VAL A 1 192 ? -14.328 -19.594 -11.25 1 98.81 192 VAL A N 1
ATOM 1444 C CA . VAL A 1 192 ? -14.188 -19.5 -12.695 1 98.81 192 VAL A CA 1
ATOM 1445 C C . VAL A 1 192 ? -12.719 -19.359 -13.07 1 98.81 192 VAL A C 1
ATOM 1447 O O . VAL A 1 192 ? -12.016 -18.5 -12.531 1 98.81 192 VAL A O 1
ATOM 1450 N N . VAL A 1 193 ? -12.234 -20.203 -13.922 1 98.69 193 VAL A N 1
ATOM 1451 C CA . VAL A 1 193 ? -10.898 -20.109 -14.508 1 98.69 193 VAL A CA 1
ATOM 1452 C C . VAL A 1 193 ? -11.008 -19.812 -16 1 98.69 193 VAL A C 1
ATOM 1454 O O . VAL A 1 193 ? -11.688 -20.531 -16.734 1 98.69 193 VAL A O 1
ATOM 1457 N N . SER A 1 194 ? -10.383 -18.781 -16.422 1 98.38 194 SER A N 1
ATOM 1458 C CA . SER A 1 194 ? -10.406 -18.406 -17.828 1 98.38 194 SER A CA 1
ATOM 1459 C C . SER A 1 194 ? -9.398 -19.234 -18.625 1 98.38 194 SER A C 1
ATOM 1461 O O . SER A 1 194 ? -8.242 -19.375 -18.219 1 98.38 194 SER A O 1
ATOM 1463 N N . LEU A 1 195 ? -9.797 -19.719 -19.75 1 97.5 195 LEU A N 1
ATOM 1464 C CA . LEU A 1 195 ? -8.906 -20.453 -20.641 1 97.5 195 LEU A CA 1
ATOM 1465 C C . LEU A 1 195 ? -8.078 -19.5 -21.484 1 97.5 195 LEU A C 1
ATOM 1467 O O . LEU A 1 195 ? -7.082 -19.891 -22.094 1 97.5 195 LEU A O 1
ATOM 1471 N N . ARG A 1 196 ? -8.414 -18.234 -21.469 1 97.06 196 ARG A N 1
ATOM 1472 C CA . ARG A 1 196 ? -7.719 -17.203 -22.234 1 97.06 196 ARG A CA 1
ATOM 1473 C C . ARG A 1 196 ? -6.621 -16.547 -21.406 1 97.06 196 ARG A C 1
ATOM 1475 O O . ARG A 1 196 ? -5.688 -15.961 -21.953 1 97.06 196 ARG A O 1
ATOM 1482 N N . LEU A 1 197 ? -6.812 -16.625 -20.125 1 98.25 197 LEU A N 1
ATOM 1483 C CA . LEU A 1 197 ? -5.895 -15.93 -19.219 1 98.25 197 LEU A CA 1
ATOM 1484 C C . LEU A 1 197 ? -5.801 -16.656 -17.875 1 98.25 197 LEU A C 1
ATOM 1486 O O . LEU A 1 197 ? -6.477 -16.281 -16.922 1 98.25 197 LEU A O 1
ATOM 1490 N N . ALA A 1 198 ? -4.93 -17.609 -17.828 1 97.88 198 ALA A N 1
ATOM 1491 C CA . ALA A 1 198 ? -4.715 -18.375 -16.609 1 97.88 198 ALA A CA 1
ATOM 1492 C C . ALA A 1 198 ? -3.359 -18.047 -15.992 1 97.88 198 ALA A C 1
ATOM 1494 O O . ALA A 1 198 ? -2.498 -18.922 -15.867 1 97.88 198 ALA A O 1
ATOM 1495 N N . GLU A 1 199 ? -3.275 -16.766 -15.562 1 98.44 199 GLU A N 1
ATOM 1496 C CA . GLU A 1 199 ? -1.999 -16.297 -15.031 1 98.44 199 GLU A CA 1
ATOM 1497 C C . GLU A 1 199 ? -2.197 -15.133 -14.07 1 98.44 199 GLU A C 1
ATOM 1499 O O . GLU A 1 199 ? -3.039 -14.266 -14.305 1 98.44 199 GLU A O 1
ATOM 1504 N N . VAL A 1 200 ? -1.484 -15.211 -13 1 97.31 200 VAL A N 1
ATOM 1505 C CA . VAL A 1 200 ? -1.523 -14.117 -12.031 1 97.31 200 VAL A CA 1
ATOM 1506 C C . VAL A 1 200 ? -0.372 -13.148 -12.297 1 97.31 200 VAL A C 1
ATOM 1508 O O . VAL A 1 200 ? -0.479 -11.961 -12.008 1 97.31 200 VAL A O 1
ATOM 1511 N N . ALA A 1 201 ? 0.731 -13.578 -12.789 1 97.25 201 ALA A N 1
ATOM 1512 C CA . ALA A 1 201 ? 1.975 -12.82 -12.867 1 97.25 201 ALA A CA 1
ATOM 1513 C C . ALA A 1 201 ? 1.986 -11.906 -14.094 1 97.25 201 ALA A C 1
ATOM 1515 O O . ALA A 1 201 ? 1.439 -12.266 -15.141 1 97.25 201 ALA A O 1
ATOM 1516 N N . ASN A 1 202 ? 2.592 -10.742 -14.047 1 98.06 202 ASN A N 1
ATOM 1517 C CA . ASN A 1 202 ? 2.824 -9.797 -15.133 1 98.06 202 ASN A CA 1
ATOM 1518 C C . ASN A 1 202 ? 4.316 -9.562 -15.367 1 98.06 202 ASN A C 1
ATOM 1520 O O . ASN A 1 202 ? 4.891 -8.609 -14.844 1 98.06 202 ASN A O 1
ATOM 1524 N N . TYR A 1 203 ? 4.867 -10.359 -16.266 1 98.25 203 TYR A N 1
ATOM 1525 C CA . TYR A 1 203 ? 6.293 -10.258 -16.547 1 98.25 203 TYR A CA 1
ATOM 1526 C C . TYR A 1 203 ? 6.594 -9.016 -17.391 1 98.25 203 TYR A C 1
ATOM 1528 O O . TYR A 1 203 ? 7.75 -8.625 -17.531 1 98.25 203 TYR A O 1
ATOM 1536 N N . GLY A 1 204 ? 5.551 -8.375 -17.906 1 98.44 204 GLY A N 1
ATOM 1537 C CA . GLY A 1 204 ? 5.785 -7.074 -18.516 1 98.44 204 GLY A CA 1
ATOM 1538 C C . GLY A 1 204 ? 6.465 -6.094 -17.578 1 98.44 204 GLY A C 1
ATOM 1539 O O . GLY A 1 204 ? 7.238 -5.242 -18.016 1 98.44 204 GLY A O 1
ATOM 1540 N N . TYR A 1 205 ? 6.238 -6.242 -16.328 1 97.56 205 TYR A N 1
ATOM 1541 C CA . TYR A 1 205 ? 6.84 -5.426 -15.281 1 97.56 205 TYR A CA 1
ATOM 1542 C C . TYR A 1 205 ? 8.359 -5.504 -15.336 1 97.56 205 TYR A C 1
ATOM 1544 O O . TYR A 1 205 ? 9.055 -4.535 -15.016 1 97.56 205 TYR A O 1
ATOM 1552 N N . TYR A 1 206 ? 8.914 -6.652 -15.789 1 97.94 206 TYR A N 1
ATOM 1553 C CA . TYR A 1 206 ? 10.352 -6.887 -15.836 1 97.94 206 TYR A CA 1
ATOM 1554 C C . TYR A 1 206 ? 10.914 -6.559 -17.219 1 97.94 206 TYR A C 1
ATOM 1556 O O . TYR A 1 206 ? 12.125 -6.652 -17.438 1 97.94 206 TYR A O 1
ATOM 1564 N N . LEU A 1 207 ? 10.094 -6.203 -18.156 1 98.06 207 LEU A N 1
ATOM 1565 C CA . LEU A 1 207 ? 10.547 -6.051 -19.531 1 98.06 207 LEU A CA 1
ATOM 1566 C C . LEU A 1 207 ? 10.414 -4.598 -19.984 1 98.06 207 LEU A C 1
ATOM 1568 O O . LEU A 1 207 ? 11.414 -3.959 -20.312 1 98.06 207 LEU A O 1
ATOM 1572 N N . SER A 1 208 ? 9.125 -4.129 -20 1 97.38 208 SER A N 1
ATOM 1573 C CA . SER A 1 208 ? 8.859 -2.789 -20.5 1 97.38 208 SER A CA 1
ATOM 1574 C C . SER A 1 208 ? 7.508 -2.27 -20.016 1 97.38 208 SER A C 1
ATOM 1576 O O . SER A 1 208 ? 6.605 -3.055 -19.719 1 97.38 208 SER A O 1
ATOM 1578 N N . THR A 1 209 ? 7.402 -0.915 -20.031 1 95.56 209 THR A N 1
ATOM 1579 C CA . THR A 1 209 ? 6.152 -0.269 -19.656 1 95.56 209 THR A CA 1
ATOM 1580 C C . THR A 1 209 ? 5.016 -0.7 -20.578 1 95.56 209 THR A C 1
ATOM 1582 O O . THR A 1 209 ? 3.91 -0.991 -20.109 1 95.56 209 THR A O 1
ATOM 1585 N N . GLU A 1 210 ? 5.289 -0.752 -21.797 1 97.06 210 GLU A N 1
ATOM 1586 C CA . GLU A 1 210 ? 4.273 -1.129 -22.781 1 97.06 210 GLU A CA 1
ATOM 1587 C C . GLU A 1 210 ? 3.76 -2.545 -22.516 1 97.06 210 GLU A C 1
ATOM 1589 O O . GLU A 1 210 ? 2.549 -2.771 -22.469 1 97.06 210 GLU A O 1
ATOM 1594 N N . ALA A 1 211 ? 4.656 -3.486 -22.359 1 98.25 211 ALA A N 1
ATOM 1595 C CA . ALA A 1 211 ? 4.266 -4.871 -22.109 1 98.25 211 ALA A CA 1
ATOM 1596 C C . ALA A 1 211 ? 3.496 -5.008 -20.797 1 98.25 211 ALA A C 1
ATOM 1598 O O . ALA A 1 211 ? 2.527 -5.766 -20.719 1 98.25 211 ALA A O 1
ATOM 1599 N N . MET A 1 212 ? 3.945 -4.305 -19.812 1 98.12 212 MET A N 1
ATOM 1600 C CA . MET A 1 212 ? 3.299 -4.324 -18.5 1 98.12 212 MET A CA 1
ATOM 1601 C C . MET A 1 212 ? 1.835 -3.91 -18.609 1 98.12 212 MET A C 1
ATOM 1603 O O . MET A 1 212 ? 0.953 -4.594 -18.094 1 98.12 212 MET A O 1
ATOM 1607 N N . TYR A 1 213 ? 1.554 -2.832 -19.359 1 97.44 213 TYR A N 1
ATOM 1608 C CA . TYR A 1 213 ? 0.196 -2.311 -19.469 1 97.44 213 TYR A CA 1
ATOM 1609 C C . TYR A 1 213 ? -0.635 -3.139 -20.438 1 97.44 213 TYR A C 1
ATOM 1611 O O . TYR A 1 213 ? -1.846 -3.287 -20.25 1 97.44 213 TYR A O 1
ATOM 1619 N N . LYS A 1 214 ? 0.017 -3.656 -21.438 1 98.5 214 LYS A N 1
ATOM 1620 C CA . LYS A 1 214 ? -0.7 -4.562 -22.328 1 98.5 214 LYS A CA 1
ATOM 1621 C C . LYS A 1 214 ? -1.222 -5.781 -21.578 1 98.5 214 LYS A C 1
ATOM 1623 O O . LYS A 1 214 ? -2.381 -6.168 -21.734 1 98.5 214 LYS A O 1
ATOM 1628 N N . ILE A 1 215 ? -0.404 -6.371 -20.781 1 98.69 215 ILE A N 1
ATOM 1629 C CA . ILE A 1 215 ? -0.804 -7.523 -19.984 1 98.69 215 ILE A CA 1
ATOM 1630 C C . ILE A 1 215 ? -1.862 -7.109 -18.969 1 98.69 215 ILE A C 1
ATOM 1632 O O . ILE A 1 215 ? -2.842 -7.824 -18.75 1 98.69 215 ILE A O 1
ATOM 1636 N N . ALA A 1 216 ? -1.653 -5.957 -18.328 1 98.31 216 ALA A N 1
ATOM 1637 C CA . ALA A 1 216 ? -2.672 -5.441 -17.422 1 98.31 216 ALA A CA 1
ATOM 1638 C C . ALA A 1 216 ? -4.023 -5.324 -18.109 1 98.31 216 ALA A C 1
ATOM 1640 O O . ALA A 1 216 ? -5.062 -5.629 -17.531 1 98.31 216 ALA A O 1
ATOM 1641 N N . GLY A 1 217 ? -3.994 -4.875 -19.344 1 98.19 217 GLY A N 1
ATOM 1642 C CA . GLY A 1 217 ? -5.211 -4.77 -20.125 1 98.19 217 GLY A CA 1
ATOM 1643 C C . GLY A 1 217 ? -5.898 -6.102 -20.344 1 98.19 217 GLY A C 1
ATOM 1644 O O . GLY A 1 217 ? -7.129 -6.172 -20.391 1 98.19 217 GLY A O 1
ATOM 1645 N N . MET A 1 218 ? -5.141 -7.164 -20.453 1 98.44 218 MET A N 1
ATOM 1646 C CA . MET A 1 218 ? -5.715 -8.492 -20.641 1 98.44 218 MET A CA 1
ATOM 1647 C C . MET A 1 218 ? -6.559 -8.891 -19.422 1 98.44 218 MET A C 1
ATOM 1649 O O . MET A 1 218 ? -7.633 -9.469 -19.578 1 98.44 218 MET A O 1
ATOM 1653 N N . TYR A 1 219 ? -6.086 -8.586 -18.219 1 98.44 219 TYR A N 1
ATOM 1654 C CA . TYR A 1 219 ? -6.859 -8.875 -17.016 1 98.44 219 TYR A CA 1
ATOM 1655 C C . TYR A 1 219 ? -8.172 -8.109 -17 1 98.44 219 TYR A C 1
ATOM 1657 O O . TYR A 1 219 ? -9.234 -8.688 -16.75 1 98.44 219 TYR A O 1
ATOM 1665 N N . LEU A 1 220 ? -8.039 -6.809 -17.328 1 96.88 220 LEU A N 1
ATOM 1666 C CA . LEU A 1 220 ? -9.219 -5.953 -17.297 1 96.88 220 LEU A CA 1
ATOM 1667 C C . LEU A 1 220 ? -10.258 -6.422 -18.312 1 96.88 220 LEU A C 1
ATOM 1669 O O . LEU A 1 220 ? -11.453 -6.422 -18.031 1 96.88 220 LEU A O 1
ATOM 1673 N N . GLU A 1 221 ? -9.805 -6.805 -19.469 1 97.38 221 GLU A N 1
ATOM 1674 C CA . GLU A 1 221 ? -10.711 -7.32 -20.5 1 97.38 221 GLU A CA 1
ATOM 1675 C C . GLU A 1 221 ? -11.43 -8.578 -20.016 1 97.38 221 GLU A C 1
ATOM 1677 O O . GLU A 1 221 ? -12.641 -8.711 -20.188 1 97.38 221 GLU A O 1
ATOM 1682 N N . GLU A 1 222 ? -10.672 -9.453 -19.406 1 97.44 222 GLU A N 1
ATOM 1683 C CA . GLU A 1 222 ? -11.266 -10.711 -18.953 1 97.44 222 GLU A CA 1
ATOM 1684 C C . GLU A 1 222 ? -12.234 -10.484 -17.797 1 97.44 222 GLU A C 1
ATOM 1686 O O . GLU A 1 222 ? -13.273 -11.141 -17.703 1 97.44 222 GLU A O 1
ATOM 1691 N N . ILE A 1 223 ? -11.93 -9.609 -16.891 1 96.31 223 ILE A N 1
ATOM 1692 C CA . ILE A 1 223 ? -12.828 -9.234 -15.805 1 96.31 223 ILE A CA 1
ATOM 1693 C C . ILE A 1 223 ? -14.125 -8.68 -16.375 1 96.31 223 ILE A C 1
ATOM 1695 O O . ILE A 1 223 ? -15.219 -9.008 -15.891 1 96.31 223 ILE A O 1
ATOM 1699 N N . GLY A 1 224 ? -13.969 -7.859 -17.438 1 93.81 224 GLY A N 1
ATOM 1700 C CA . GLY A 1 224 ? -15.133 -7.289 -18.078 1 93.81 224 GLY A CA 1
ATOM 1701 C C . GLY A 1 224 ? -16.016 -8.328 -18.766 1 93.81 224 GLY A C 1
ATOM 1702 O O . GLY A 1 224 ? -17.234 -8.188 -18.797 1 93.81 224 GLY A O 1
ATOM 1703 N N . ARG A 1 225 ? -15.43 -9.367 -19.281 1 95.44 225 ARG A N 1
ATOM 1704 C CA . ARG A 1 225 ? -16.172 -10.422 -19.969 1 95.44 225 ARG A CA 1
ATOM 1705 C C . ARG A 1 225 ? -16.906 -11.312 -18.969 1 95.44 225 ARG A C 1
ATOM 1707 O O . ARG A 1 225 ? -18.078 -11.641 -19.172 1 95.44 225 ARG A O 1
ATOM 1714 N N . VAL A 1 226 ? -16.188 -11.68 -17.906 1 95.19 226 VAL A N 1
ATOM 1715 C CA . VAL A 1 226 ? -16.719 -12.648 -16.953 1 95.19 226 VAL A CA 1
ATOM 1716 C C . VAL A 1 226 ? -17.688 -11.969 -16 1 95.19 226 VAL A C 1
ATOM 1718 O O . VAL A 1 226 ? -18.672 -12.578 -15.562 1 95.19 226 VAL A O 1
ATOM 1721 N N . ARG A 1 227 ? -17.406 -10.703 -15.672 1 91.5 227 ARG A N 1
ATOM 1722 C CA . ARG A 1 227 ? -18.203 -9.914 -14.734 1 91.5 227 ARG A CA 1
ATOM 1723 C C . ARG A 1 227 ? -18.453 -10.688 -13.438 1 91.5 227 ARG A C 1
ATOM 1725 O O . ARG A 1 227 ? -19.594 -10.836 -13 1 91.5 227 ARG A O 1
ATOM 1732 N N . PRO A 1 228 ? -17.391 -11.148 -12.789 1 95.12 228 PRO A N 1
ATOM 1733 C CA . PRO A 1 228 ? -17.531 -11.953 -11.57 1 95.12 228 PRO A CA 1
ATOM 1734 C C . PRO A 1 228 ? -17.953 -11.133 -10.367 1 95.12 228 PRO A C 1
ATOM 1736 O O . PRO A 1 228 ? -17.938 -9.898 -10.414 1 95.12 228 PRO A O 1
ATOM 1739 N N . GLN A 1 229 ? -18.422 -11.828 -9.398 1 92.12 229 GLN A N 1
ATOM 1740 C CA . GLN A 1 229 ? -18.688 -11.164 -8.125 1 92.12 229 GLN A CA 1
ATOM 1741 C C . GLN A 1 229 ? -17.391 -10.648 -7.504 1 92.12 229 GLN A C 1
ATOM 1743 O O . GLN A 1 229 ? -17.375 -9.602 -6.844 1 92.12 229 GLN A O 1
ATOM 1748 N N . VAL A 1 230 ? -16.328 -11.414 -7.602 1 93.94 230 VAL A N 1
ATOM 1749 C CA . VAL A 1 230 ? -15.023 -11.023 -7.066 1 93.94 230 VAL A CA 1
ATOM 1750 C C . VAL A 1 230 ? -13.914 -11.578 -7.957 1 93.94 230 VAL A C 1
ATOM 1752 O O . VAL A 1 230 ? -14.086 -12.609 -8.609 1 93.94 230 VAL A O 1
ATOM 1755 N N . VAL A 1 231 ? -12.875 -10.82 -8.078 1 96.81 231 VAL A N 1
ATOM 1756 C CA . VAL A 1 231 ? -11.656 -11.25 -8.75 1 96.81 231 VAL A CA 1
ATOM 1757 C C . VAL A 1 231 ? -10.617 -11.68 -7.715 1 96.81 231 VAL A C 1
ATOM 1759 O O . VAL A 1 231 ? -10.352 -10.953 -6.754 1 96.81 231 VAL A O 1
ATOM 1762 N N . VAL A 1 232 ? -10.055 -12.891 -7.867 1 98.12 232 VAL A N 1
ATOM 1763 C CA . VAL A 1 232 ? -9.148 -13.438 -6.855 1 98.12 232 VAL A CA 1
ATOM 1764 C C . VAL A 1 232 ? -7.809 -13.781 -7.496 1 98.12 232 VAL A C 1
ATOM 1766 O O . VAL A 1 232 ? -7.762 -14.484 -8.508 1 98.12 232 VAL A O 1
ATOM 1769 N N . LEU A 1 233 ? -6.781 -13.273 -6.922 1 98.38 233 LEU A N 1
ATOM 1770 C CA . LEU A 1 233 ? -5.434 -13.586 -7.387 1 98.38 233 LEU A CA 1
ATOM 1771 C C . LEU A 1 233 ? -4.797 -14.664 -6.523 1 98.38 233 LEU A C 1
ATOM 1773 O O . LEU A 1 233 ? -4.938 -14.648 -5.297 1 98.38 233 LEU A O 1
ATOM 1777 N N . GLY A 1 234 ? -4.117 -15.578 -7.16 1 98.19 234 GLY A N 1
ATOM 1778 C CA . GLY A 1 234 ? -3.373 -16.609 -6.453 1 98.19 234 GLY A CA 1
ATOM 1779 C C . GLY A 1 234 ? -2.061 -16.109 -5.879 1 98.19 234 GLY A C 1
ATOM 1780 O O . GLY A 1 234 ? -1.83 -14.891 -5.805 1 98.19 234 GLY A O 1
ATOM 1781 N N . GLU A 1 235 ? -1.252 -17.031 -5.43 1 98.12 235 GLU A N 1
ATOM 1782 C CA . GLU A 1 235 ? -0.026 -16.719 -4.707 1 98.12 235 GLU A CA 1
ATOM 1783 C C . GLU A 1 235 ? 1.108 -16.375 -5.668 1 98.12 235 GLU A C 1
ATOM 1785 O O . GLU A 1 235 ? 1.759 -17.266 -6.215 1 98.12 235 GLU A O 1
ATOM 1790 N N . CYS A 1 236 ? 1.369 -15.133 -5.824 1 97.5 236 CYS A N 1
ATOM 1791 C CA . CYS A 1 236 ? 2.496 -14.57 -6.559 1 97.5 236 CYS A CA 1
ATOM 1792 C C . CYS A 1 236 ? 2.768 -13.133 -6.129 1 97.5 236 CYS A C 1
ATOM 1794 O O . CYS A 1 236 ? 1.943 -12.242 -6.355 1 97.5 236 CYS A O 1
ATOM 1796 N N . GLY A 1 237 ? 3.906 -12.93 -5.539 1 96 237 GLY A N 1
ATOM 1797 C CA . GLY A 1 237 ? 4.227 -11.609 -5.023 1 96 237 GLY A CA 1
ATOM 1798 C C . GLY A 1 237 ? 4.23 -10.531 -6.09 1 96 237 GLY A C 1
ATOM 1799 O O . GLY A 1 237 ? 3.529 -9.523 -5.965 1 96 237 GLY A O 1
ATOM 1800 N N . HIS A 1 238 ? 5.031 -10.742 -7.133 1 95.69 238 HIS A N 1
ATOM 1801 C CA . HIS A 1 238 ? 5.125 -9.703 -8.156 1 95.69 238 HIS A CA 1
ATOM 1802 C C . HIS A 1 238 ? 3.803 -9.547 -8.906 1 95.69 238 HIS A C 1
ATOM 1804 O O . HIS A 1 238 ? 3.443 -8.445 -9.312 1 95.69 238 HIS A O 1
ATOM 1810 N N . GLY A 1 239 ? 3.104 -10.672 -9.141 1 97.38 239 GLY A N 1
ATOM 1811 C CA . GLY A 1 239 ? 1.776 -10.555 -9.727 1 97.38 239 GLY A CA 1
ATOM 1812 C C . GLY A 1 239 ? 0.851 -9.656 -8.922 1 97.38 239 GLY A C 1
ATOM 1813 O O . GLY A 1 239 ? 0.213 -8.758 -9.469 1 97.38 239 GLY A O 1
ATOM 1814 N N . TRP A 1 240 ? 0.825 -9.883 -7.613 1 97.25 240 TRP A N 1
ATOM 1815 C CA . TRP A 1 240 ? 0.003 -9.07 -6.719 1 97.25 240 TRP A CA 1
ATOM 1816 C C . TRP A 1 240 ? 0.45 -7.613 -6.742 1 97.25 240 TRP A C 1
ATOM 1818 O O . TRP A 1 240 ? -0.381 -6.703 -6.766 1 97.25 240 TRP A O 1
ATOM 1828 N N . HIS A 1 241 ? 1.74 -7.406 -6.773 1 95.56 241 HIS A N 1
ATOM 1829 C CA . HIS A 1 241 ? 2.293 -6.059 -6.805 1 95.56 241 HIS A CA 1
ATOM 1830 C C . HIS A 1 241 ? 1.763 -5.273 -8 1 95.56 241 HIS A C 1
ATOM 1832 O O . HIS A 1 241 ? 1.239 -4.168 -7.844 1 95.56 241 HIS A O 1
ATOM 1838 N N . VAL A 1 242 ? 1.817 -5.848 -9.172 1 96.25 242 VAL A N 1
ATOM 1839 C CA . VAL A 1 242 ? 1.425 -5.156 -10.391 1 96.25 242 VAL A CA 1
ATOM 1840 C C . VAL A 1 242 ? -0.097 -5.059 -10.469 1 96.25 242 VAL A C 1
ATOM 1842 O O . VAL A 1 242 ? -0.643 -4.012 -10.82 1 96.25 242 VAL A O 1
ATOM 1845 N N . PHE A 1 243 ? -0.766 -6.125 -10.094 1 97.38 243 PHE A N 1
ATOM 1846 C CA . PHE A 1 243 ? -2.223 -6.16 -10.164 1 97.38 243 PHE A CA 1
ATOM 1847 C C . PHE A 1 243 ? -2.832 -5.098 -9.258 1 97.38 243 PHE A C 1
ATOM 1849 O O . PHE A 1 243 ? -3.732 -4.363 -9.672 1 97.38 243 PHE A O 1
ATOM 1856 N N . SER A 1 244 ? -2.324 -5.023 -8.047 1 92.56 244 SER A N 1
ATOM 1857 C CA . SER A 1 244 ? -2.887 -4.094 -7.07 1 92.56 244 SER A CA 1
ATOM 1858 C C . SER A 1 244 ? -2.604 -2.646 -7.465 1 92.56 244 SER A C 1
ATOM 1860 O O . SER A 1 244 ? -3.379 -1.746 -7.137 1 92.56 244 SER A O 1
ATOM 1862 N N . ARG A 1 245 ? -1.565 -2.467 -8.188 1 89.38 245 ARG A N 1
ATOM 1863 C CA . ARG A 1 245 ? -1.154 -1.116 -8.555 1 89.38 245 ARG A CA 1
ATOM 1864 C C . ARG A 1 245 ? -1.892 -0.642 -9.805 1 89.38 245 ARG A C 1
ATOM 1866 O O . ARG A 1 245 ? -2.24 0.536 -9.914 1 89.38 245 ARG A O 1
ATOM 1873 N N . ILE A 1 246 ? -2.113 -1.548 -10.742 1 92.75 246 ILE A N 1
ATOM 1874 C CA . ILE A 1 246 ? -2.535 -1.1 -12.062 1 92.75 246 ILE A CA 1
ATOM 1875 C C . ILE A 1 246 ? -3.938 -1.626 -12.367 1 92.75 246 ILE A C 1
ATOM 1877 O O . ILE A 1 246 ? -4.785 -0.891 -12.875 1 92.75 246 ILE A O 1
ATOM 1881 N N . VAL A 1 247 ? -4.195 -2.855 -12.008 1 94.94 247 VAL A N 1
ATOM 1882 C CA . VAL A 1 247 ? -5.406 -3.52 -12.477 1 94.94 247 VAL A CA 1
ATOM 1883 C C . VAL A 1 247 ? -6.543 -3.281 -11.484 1 94.94 247 VAL A C 1
ATOM 1885 O O . VAL A 1 247 ? -7.621 -2.818 -11.859 1 94.94 247 VAL A O 1
ATOM 1888 N N . ALA A 1 248 ? -6.266 -3.516 -10.242 1 90.75 248 ALA A N 1
ATOM 1889 C CA . ALA A 1 248 ? -7.301 -3.471 -9.211 1 90.75 248 ALA A CA 1
ATOM 1890 C C . ALA A 1 248 ? -7.988 -2.107 -9.188 1 90.75 248 ALA A C 1
ATOM 1892 O O . ALA A 1 248 ? -9.219 -2.025 -9.125 1 90.75 248 ALA A O 1
ATOM 1893 N N . PRO A 1 249 ? -7.211 -0.967 -9.297 1 79.94 249 PRO A N 1
ATOM 1894 C CA . PRO A 1 249 ? -7.867 0.341 -9.242 1 79.94 249 PRO A CA 1
ATOM 1895 C C . PRO A 1 249 ? -8.766 0.604 -10.445 1 79.94 249 PRO A C 1
ATOM 1897 O O . PRO A 1 249 ? -9.625 1.494 -10.398 1 79.94 249 PRO A O 1
ATOM 1900 N N . ARG A 1 250 ? -8.578 -0.15 -11.523 1 84.81 250 ARG A N 1
ATOM 1901 C CA . ARG A 1 250 ? -9.336 0.059 -12.75 1 84.81 250 ARG A CA 1
ATOM 1902 C C . ARG A 1 250 ? -10.383 -1.037 -12.938 1 84.81 250 ARG A C 1
ATOM 1904 O O . ARG A 1 250 ? -11.188 -0.981 -13.875 1 84.81 250 ARG A O 1
ATOM 1911 N N . SER A 1 251 ? -10.289 -2.059 -12.078 1 90.25 251 SER A N 1
ATOM 1912 C CA . SER A 1 251 ? -11.234 -3.166 -12.172 1 90.25 251 SER A CA 1
ATOM 1913 C C . SER A 1 251 ? -12.648 -2.719 -11.812 1 90.25 251 SER A C 1
ATOM 1915 O O . SER A 1 251 ? -12.859 -2.066 -10.789 1 90.25 251 SER A O 1
ATOM 1917 N N . PRO A 1 252 ? -13.664 -3.105 -12.633 1 86.88 252 PRO A N 1
ATOM 1918 C CA . PRO A 1 252 ? -15.047 -2.797 -12.281 1 86.88 252 PRO A CA 1
ATOM 1919 C C . PRO A 1 252 ? -15.602 -3.701 -11.18 1 86.88 252 PRO A C 1
ATOM 1921 O O . PRO A 1 252 ? -16.734 -3.527 -10.75 1 86.88 252 PRO A O 1
ATOM 1924 N N . ARG A 1 253 ? -14.812 -4.68 -10.742 1 89.31 253 ARG A N 1
ATOM 1925 C CA . ARG A 1 253 ? -15.195 -5.637 -9.711 1 89.31 253 ARG A CA 1
ATOM 1926 C C . ARG A 1 253 ? -14.172 -5.664 -8.578 1 89.31 253 ARG A C 1
ATOM 1928 O O . ARG A 1 253 ? -12.992 -5.391 -8.805 1 89.31 253 ARG A O 1
ATOM 1935 N N . PRO A 1 254 ? -14.68 -5.984 -7.316 1 88.38 254 PRO A N 1
ATOM 1936 C CA . PRO A 1 254 ? -13.688 -6.145 -6.246 1 88.38 254 PRO A CA 1
ATOM 1937 C C . PRO A 1 254 ? -12.609 -7.168 -6.594 1 88.38 254 PRO A C 1
ATOM 1939 O O . PRO A 1 254 ? -12.906 -8.211 -7.18 1 88.38 254 PRO A O 1
ATOM 1942 N N . ALA A 1 255 ? -11.414 -6.762 -6.371 1 93.56 255 ALA A N 1
ATOM 1943 C CA . ALA A 1 255 ? -10.266 -7.617 -6.656 1 93.56 255 ALA A CA 1
ATOM 1944 C C . ALA A 1 255 ? -9.391 -7.785 -5.418 1 93.56 255 ALA A C 1
ATOM 1946 O O . ALA A 1 255 ? -8.992 -6.801 -4.793 1 93.56 255 ALA A O 1
ATOM 1947 N N . LEU A 1 256 ? -9.133 -9.047 -5.051 1 94.44 256 LEU A N 1
ATOM 1948 C CA . LEU A 1 256 ? -8.359 -9.289 -3.84 1 94.44 256 LEU A CA 1
ATOM 1949 C C . LEU A 1 256 ? -7.418 -10.477 -4.023 1 94.44 256 LEU A C 1
ATOM 1951 O O . LEU A 1 256 ? -7.594 -11.281 -4.941 1 94.44 256 LEU A O 1
ATOM 1955 N N . HIS A 1 257 ? -6.434 -10.477 -3.18 1 97.38 257 HIS A N 1
ATOM 1956 C CA . HIS A 1 257 ? -5.582 -11.656 -3.084 1 97.38 257 HIS A CA 1
ATOM 1957 C C . HIS A 1 257 ? -6.27 -12.773 -2.311 1 97.38 257 HIS A C 1
ATOM 1959 O O . HIS A 1 257 ? -6.984 -12.516 -1.341 1 97.38 257 HIS A O 1
ATOM 1965 N N . ILE A 1 258 ? -5.996 -13.977 -2.627 1 98.38 258 ILE A N 1
ATOM 1966 C CA . ILE A 1 258 ? -6.633 -15.125 -1.996 1 98.38 258 ILE A CA 1
ATOM 1967 C C . ILE A 1 258 ? -6.332 -15.125 -0.499 1 98.38 258 ILE A C 1
ATOM 1969 O O . ILE A 1 258 ? -7.188 -15.484 0.313 1 98.38 258 ILE A O 1
ATOM 1973 N N . LEU A 1 259 ? -5.168 -14.711 -0.099 1 98.25 259 LEU A N 1
ATOM 1974 C CA . LEU A 1 259 ? -4.789 -14.719 1.311 1 98.25 259 LEU A CA 1
ATOM 1975 C C . LEU A 1 259 ? -5.602 -13.688 2.092 1 98.25 259 LEU A C 1
ATOM 1977 O O . LEU A 1 259 ? -5.902 -13.891 3.27 1 98.25 259 LEU A O 1
ATOM 1981 N N . GLN A 1 260 ? -5.926 -12.555 1.45 1 95.81 260 GLN A N 1
ATOM 1982 C CA . GLN A 1 260 ? -6.801 -11.578 2.094 1 95.81 260 GLN A CA 1
ATOM 1983 C C . GLN A 1 260 ? -8.188 -12.164 2.34 1 95.81 260 GLN A C 1
ATOM 1985 O O . GLN A 1 260 ? -8.742 -12.016 3.43 1 95.81 260 GLN A O 1
ATOM 1990 N N . LEU A 1 261 ? -8.672 -12.836 1.32 1 96.56 261 LEU A N 1
ATOM 1991 C CA . LEU A 1 261 ? -10 -13.43 1.4 1 96.56 261 LEU A CA 1
ATOM 1992 C C . LEU A 1 261 ? -10.055 -14.508 2.473 1 96.56 261 LEU A C 1
ATOM 1994 O O . LEU A 1 261 ? -10.984 -14.539 3.285 1 96.56 261 LEU A O 1
ATOM 1998 N N . LEU A 1 262 ? -9.062 -15.352 2.49 1 98.25 262 LEU A N 1
ATOM 1999 C CA . LEU A 1 262 ? -9.023 -16.453 3.449 1 98.25 262 LEU A CA 1
ATOM 2000 C C . LEU A 1 262 ? -8.82 -15.922 4.867 1 98.25 262 LEU A C 1
ATOM 2002 O O . LEU A 1 262 ? -9.414 -16.438 5.816 1 98.25 262 LEU A O 1
ATOM 2006 N N . TYR A 1 263 ? -7.961 -14.945 5.004 1 96.69 263 TYR A N 1
ATOM 2007 C CA . TYR A 1 263 ? -7.715 -14.336 6.309 1 96.69 263 TYR A CA 1
ATOM 2008 C C . TYR A 1 263 ? -9 -13.758 6.891 1 96.69 263 TYR A C 1
ATOM 2010 O O . TYR A 1 263 ? -9.328 -14 8.055 1 96.69 263 TYR A O 1
ATOM 2018 N N . ARG A 1 264 ? -9.742 -13 6.074 1 92.94 264 ARG A N 1
ATOM 2019 C CA . ARG A 1 264 ? -10.984 -12.391 6.516 1 92.94 264 ARG A CA 1
ATOM 2020 C C . ARG A 1 264 ? -12 -13.445 6.93 1 92.94 264 ARG A C 1
ATOM 2022 O O . ARG A 1 264 ? -12.688 -13.297 7.941 1 92.94 264 ARG A O 1
ATOM 2029 N N . ALA A 1 265 ? -12.078 -14.492 6.148 1 95.75 265 ALA A N 1
ATOM 2030 C CA . ALA A 1 265 ? -13.008 -15.578 6.457 1 95.75 265 ALA A CA 1
ATOM 2031 C C . ALA A 1 265 ? -12.609 -16.281 7.754 1 95.75 265 ALA A C 1
ATOM 2033 O O . ALA A 1 265 ? -13.477 -16.609 8.57 1 95.75 265 ALA A O 1
ATOM 2034 N N . HIS A 1 266 ? -11.297 -16.484 7.895 1 96.19 266 HIS A N 1
ATOM 2035 C CA . HIS A 1 266 ? -10.797 -17.156 9.094 1 96.19 266 HIS A CA 1
ATOM 2036 C C . HIS A 1 266 ? -11.055 -16.312 10.344 1 96.19 266 HIS A C 1
ATOM 2038 O O . HIS A 1 266 ? -11.516 -16.844 11.359 1 96.19 266 HIS A O 1
ATOM 2044 N N . GLU A 1 267 ? -10.789 -15.047 10.25 1 90 267 GLU A N 1
ATOM 2045 C CA . GLU A 1 267 ? -10.953 -14.141 11.383 1 90 267 GLU A CA 1
ATOM 2046 C C . GLU A 1 267 ? -12.422 -14.047 11.797 1 90 267 GLU A C 1
ATOM 2048 O O . GLU A 1 267 ? -12.727 -13.828 12.977 1 90 267 GLU A O 1
ATOM 2053 N N . ARG A 1 268 ? -13.32 -14.359 10.938 1 89.38 268 ARG A N 1
ATOM 2054 C CA . ARG A 1 268 ? -14.75 -14.227 11.203 1 89.38 268 ARG A CA 1
ATOM 2055 C C . ARG A 1 268 ? -15.375 -15.586 11.508 1 89.38 268 ARG A C 1
ATOM 2057 O O . ARG A 1 268 ? -16.594 -15.695 11.664 1 89.38 268 ARG A O 1
ATOM 2064 N N . GLY A 1 269 ? -14.594 -16.609 11.453 1 92.44 269 GLY A N 1
ATOM 2065 C CA . GLY A 1 269 ? -15.062 -17.938 11.82 1 92.44 269 GLY A CA 1
ATOM 2066 C C . GLY A 1 269 ? -15.711 -18.688 10.672 1 92.44 269 GLY A C 1
ATOM 2067 O O . GLY A 1 269 ? -16.281 -19.766 10.867 1 92.44 269 GLY A O 1
ATOM 2068 N N . ARG A 1 270 ? -15.633 -18.203 9.453 1 93.06 270 ARG A N 1
ATOM 2069 C CA . ARG A 1 270 ? -16.25 -18.828 8.289 1 93.06 270 ARG A CA 1
ATOM 2070 C C . ARG A 1 270 ? -15.344 -19.891 7.688 1 93.06 270 ARG A C 1
ATOM 2072 O O . ARG A 1 270 ? -15.789 -20.75 6.918 1 93.06 270 ARG A O 1
ATOM 2079 N N . LEU A 1 271 ? -14.078 -19.75 7.969 1 96.75 271 LEU A N 1
ATOM 2080 C CA . LEU A 1 271 ? -13.094 -20.75 7.574 1 96.75 271 LEU A CA 1
ATOM 2081 C C . LEU A 1 271 ? -12.406 -21.344 8.797 1 96.75 271 LEU A C 1
ATOM 2083 O O . LEU A 1 271 ? -11.625 -20.656 9.469 1 96.75 271 LEU A O 1
ATOM 2087 N N . ARG A 1 272 ? -12.727 -22.547 9.117 1 96.44 272 ARG A N 1
ATOM 2088 C CA . ARG A 1 272 ? -12.156 -23.234 10.273 1 96.44 272 ARG A CA 1
ATOM 2089 C C . ARG A 1 272 ? -10.938 -24.062 9.875 1 96.44 272 ARG A C 1
ATOM 2091 O O . ARG A 1 272 ? -10.977 -24.797 8.891 1 96.44 272 ARG A O 1
ATOM 2098 N N . LEU A 1 273 ? -9.828 -23.891 10.516 1 98.06 273 LEU A N 1
ATOM 2099 C CA . LEU A 1 273 ? -8.562 -24.547 10.234 1 98.06 273 LEU A CA 1
ATOM 2100 C C . LEU A 1 273 ? -8.086 -25.359 11.438 1 98.06 273 LEU A C 1
ATOM 2102 O O . LEU A 1 273 ? -8.25 -24.938 12.578 1 98.06 273 LEU A O 1
ATOM 2106 N N . LYS A 1 274 ? -7.598 -26.516 11.203 1 96.94 274 LYS A N 1
ATOM 2107 C CA . LYS A 1 274 ? -6.934 -27.344 12.211 1 96.94 274 LYS A CA 1
ATOM 2108 C C . LYS A 1 274 ? -5.477 -27.609 11.836 1 96.94 274 LYS A C 1
ATOM 2110 O O . LYS A 1 274 ? -5.172 -27.891 10.672 1 96.94 274 LYS A O 1
ATOM 2115 N N . PRO A 1 275 ? -4.668 -27.5 12.797 1 96.62 275 PRO A N 1
ATOM 2116 C CA . PRO A 1 275 ? -3.246 -27.688 12.492 1 96.62 275 PRO A CA 1
ATOM 2117 C C . PRO A 1 275 ? -2.947 -29.047 11.867 1 96.62 275 PRO A C 1
ATOM 2119 O O . PRO A 1 275 ? -3.52 -30.062 12.273 1 96.62 275 PRO A O 1
ATOM 2122 N N . VAL A 1 276 ? -2.098 -29.047 10.883 1 97.12 276 VAL A N 1
ATOM 2123 C CA . VAL A 1 276 ? -1.687 -30.281 10.211 1 97.12 276 VAL A CA 1
ATOM 2124 C C . VAL A 1 276 ? -0.219 -30.562 10.516 1 97.12 276 VAL A C 1
ATOM 2126 O O . VAL A 1 276 ? 0.546 -29.656 10.844 1 97.12 276 VAL A O 1
ATOM 2129 N N . GLU A 1 277 ? 0.13 -31.812 10.43 1 96.94 277 GLU A N 1
ATOM 2130 C CA . GLU A 1 277 ? 1.517 -32.219 10.648 1 96.94 277 GLU A CA 1
ATOM 2131 C C . GLU A 1 277 ? 2.34 -32.062 9.375 1 96.94 277 GLU A C 1
ATOM 2133 O O . GLU A 1 277 ? 1.953 -32.594 8.32 1 96.94 277 GLU A O 1
ATOM 2138 N N . VAL A 1 278 ? 3.4 -31.344 9.469 1 97.56 278 VAL A N 1
ATOM 2139 C CA . VAL A 1 278 ? 4.363 -31.172 8.391 1 97.56 278 VAL A CA 1
ATOM 2140 C C . VAL A 1 278 ? 5.785 -31.266 8.945 1 97.56 278 VAL A C 1
ATOM 2142 O O . VAL A 1 278 ? 6.004 -31.094 10.141 1 97.56 278 VAL A O 1
ATOM 2145 N N . PRO A 1 279 ? 6.777 -31.594 8.086 1 97.81 279 PRO A N 1
ATOM 2146 C CA . PRO A 1 279 ? 8.156 -31.656 8.562 1 97.81 279 PRO A CA 1
ATOM 2147 C C . PRO A 1 279 ? 8.625 -30.344 9.195 1 97.81 279 PRO A C 1
ATOM 2149 O O . PRO A 1 279 ? 8.352 -29.266 8.648 1 97.81 279 PRO A O 1
ATOM 2152 N N . ARG A 1 280 ? 9.289 -30.422 10.367 1 97.06 280 ARG A N 1
ATOM 2153 C CA . ARG A 1 280 ? 9.758 -29.266 11.117 1 97.06 280 ARG A CA 1
ATOM 2154 C C . ARG A 1 280 ? 11.273 -29.141 11.031 1 97.06 280 ARG A C 1
ATOM 2156 O O . ARG A 1 280 ? 11.977 -30.125 10.797 1 97.06 280 ARG A O 1
ATOM 2163 N N . PRO A 1 281 ? 11.898 -27.922 11.164 1 97.25 281 PRO A N 1
ATOM 2164 C CA . PRO A 1 281 ? 11.195 -26.672 11.453 1 97.25 281 PRO A CA 1
ATOM 2165 C C . PRO A 1 281 ? 10.469 -26.109 10.234 1 97.25 281 PRO A C 1
ATOM 2167 O O . PRO A 1 281 ? 10.945 -26.25 9.102 1 97.25 281 PRO A O 1
ATOM 2170 N N . VAL A 1 282 ? 9.25 -25.547 10.438 1 98.25 282 VAL A N 1
ATOM 2171 C CA . VAL A 1 282 ? 8.531 -24.781 9.414 1 98.25 282 VAL A CA 1
ATOM 2172 C C . VAL A 1 282 ? 9.07 -23.359 9.352 1 98.25 282 VAL A C 1
ATOM 2174 O O . VAL A 1 282 ? 8.953 -22.609 10.32 1 98.25 282 VAL A O 1
ATOM 2177 N N . VAL A 1 283 ? 9.711 -23.016 8.273 1 97.25 283 VAL A N 1
ATOM 2178 C CA . VAL A 1 283 ? 10.328 -21.703 8.125 1 97.25 283 VAL A CA 1
ATOM 2179 C C . VAL A 1 283 ? 9.531 -20.875 7.129 1 97.25 283 VAL A C 1
ATOM 2181 O O . VAL A 1 283 ? 9.438 -21.219 5.953 1 97.25 283 VAL A O 1
ATOM 2184 N N . TYR A 1 284 ? 8.938 -19.781 7.637 1 97.56 284 TYR A N 1
ATOM 2185 C CA . TYR A 1 284 ? 8.211 -18.875 6.766 1 97.56 284 TYR A CA 1
ATOM 2186 C C . TYR A 1 284 ? 9.141 -17.797 6.203 1 97.56 284 TYR A C 1
ATOM 2188 O O . TYR A 1 284 ? 9.938 -17.203 6.938 1 97.56 284 TYR A O 1
ATOM 2196 N N . MET A 1 285 ? 9.023 -17.625 4.961 1 95 285 MET A N 1
ATOM 2197 C CA . MET A 1 285 ? 9.812 -16.594 4.285 1 95 285 MET A CA 1
ATOM 2198 C C . MET A 1 285 ? 8.922 -15.711 3.42 1 95 285 MET A C 1
ATOM 2200 O O . MET A 1 285 ? 8.328 -16.188 2.447 1 95 285 MET A O 1
ATOM 2204 N N . ASP A 1 286 ? 8.922 -14.383 3.678 1 96 286 ASP A N 1
ATOM 2205 C CA . ASP A 1 286 ? 8.094 -13.453 2.91 1 96 286 ASP A CA 1
ATOM 2206 C C . ASP A 1 286 ? 8.602 -13.328 1.475 1 96 286 ASP A C 1
ATOM 2208 O O . ASP A 1 286 ? 9.781 -13.047 1.247 1 96 286 ASP A O 1
ATOM 2212 N N . PRO A 1 287 ? 7.691 -13.578 0.497 1 96.69 287 PRO A N 1
ATOM 2213 C CA . PRO A 1 287 ? 8.07 -13.047 -0.814 1 96.69 287 PRO A CA 1
ATOM 2214 C C . PRO A 1 287 ? 8.359 -11.547 -0.785 1 96.69 287 PRO A C 1
ATOM 2216 O O . PRO A 1 287 ? 7.672 -10.797 -0.081 1 96.69 287 PRO A O 1
ATOM 2219 N N . CYS A 1 288 ? 9.32 -11.141 -1.519 1 95.81 288 CYS A N 1
ATOM 2220 C CA . CYS A 1 288 ? 9.766 -9.758 -1.463 1 95.81 288 CYS A CA 1
ATOM 2221 C C . CYS A 1 288 ? 8.617 -8.797 -1.776 1 95.81 288 CYS A C 1
ATOM 2223 O O . CYS A 1 288 ? 8.469 -7.766 -1.124 1 95.81 288 CYS A O 1
ATOM 2225 N N . ASN A 1 289 ? 7.727 -9.164 -2.715 1 94.88 289 ASN A N 1
ATOM 2226 C CA . ASN A 1 289 ? 6.668 -8.258 -3.137 1 94.88 289 ASN A CA 1
ATOM 2227 C C . ASN A 1 289 ? 5.492 -8.273 -2.16 1 94.88 289 ASN A C 1
ATOM 2229 O O . ASN A 1 289 ? 4.641 -7.387 -2.191 1 94.88 289 ASN A O 1
ATOM 2233 N N . TYR A 1 290 ? 5.414 -9.266 -1.262 1 95.56 290 TYR A N 1
ATOM 2234 C CA . TYR A 1 290 ? 4.406 -9.234 -0.208 1 95.56 290 TYR A CA 1
ATOM 2235 C C . TYR A 1 290 ? 4.809 -8.266 0.899 1 95.56 290 TYR A C 1
ATOM 2237 O O . TYR A 1 290 ? 3.955 -7.613 1.503 1 95.56 290 TYR A O 1
ATOM 2245 N N . SER A 1 291 ? 6.109 -8.203 1.13 1 93.62 291 SER A N 1
ATOM 2246 C CA . SER A 1 291 ? 6.566 -7.387 2.252 1 93.62 291 SER A CA 1
ATOM 2247 C C . SER A 1 291 ? 6.887 -5.965 1.808 1 93.62 291 SER A C 1
ATOM 2249 O O . SER A 1 291 ? 6.801 -5.023 2.602 1 93.62 291 SER A O 1
ATOM 2251 N N . ARG A 1 292 ? 7.211 -5.801 0.515 1 91.5 292 ARG A N 1
ATOM 2252 C CA . ARG A 1 292 ? 7.73 -4.5 0.111 1 91.5 292 ARG A CA 1
ATOM 2253 C C . ARG A 1 292 ? 7.035 -3.998 -1.149 1 91.5 292 ARG A C 1
ATOM 2255 O O . ARG A 1 292 ? 7.441 -2.986 -1.728 1 91.5 292 ARG A O 1
ATOM 2262 N N . GLY A 1 293 ? 6 -4.684 -1.613 1 88.81 293 GLY A N 1
ATOM 2263 C CA . GLY A 1 293 ? 5.305 -4.297 -2.828 1 88.81 293 GLY A CA 1
ATOM 2264 C C . GLY A 1 293 ? 4.281 -3.197 -2.604 1 88.81 293 GLY A C 1
ATOM 2265 O O . GLY A 1 293 ? 4.328 -2.494 -1.592 1 88.81 293 GLY A O 1
ATOM 2266 N N . ALA A 1 294 ? 3.41 -3.016 -3.555 1 83.38 294 ALA A N 1
ATOM 2267 C CA . ALA A 1 294 ? 2.445 -1.92 -3.58 1 83.38 294 ALA A CA 1
ATOM 2268 C C . ALA A 1 294 ? 1.362 -2.119 -2.523 1 83.38 294 ALA A C 1
ATOM 2270 O O . ALA A 1 294 ? 0.852 -1.149 -1.957 1 83.38 294 ALA A O 1
ATOM 2271 N N . ALA A 1 295 ? 0.927 -3.273 -2.348 1 87.44 295 ALA A N 1
ATOM 2272 C CA . ALA A 1 295 ? -0.071 -3.66 -1.353 1 87.44 295 ALA A CA 1
ATOM 2273 C C . ALA A 1 295 ? 0.43 -4.816 -0.493 1 87.44 295 ALA A C 1
ATOM 2275 O O . ALA A 1 295 ? 0.107 -5.977 -0.755 1 87.44 295 ALA A O 1
ATOM 2276 N N . PRO A 1 296 ? 1.103 -4.48 0.511 1 89.38 296 PRO A N 1
ATOM 2277 C CA . PRO A 1 296 ? 1.795 -5.52 1.275 1 89.38 296 PRO A CA 1
ATOM 2278 C C . PRO A 1 296 ? 0.836 -6.527 1.907 1 89.38 296 PRO A C 1
ATOM 2280 O O . PRO A 1 296 ? -0.263 -6.156 2.328 1 89.38 296 PRO A O 1
ATOM 2283 N N . LEU A 1 297 ? 1.195 -7.75 1.9 1 94.38 297 LEU A N 1
ATOM 2284 C CA . LEU A 1 297 ? 0.559 -8.875 2.576 1 94.38 297 LEU A CA 1
ATOM 2285 C C . LEU A 1 297 ? 1.461 -9.43 3.674 1 94.38 297 LEU A C 1
ATOM 2287 O O . LEU A 1 297 ? 2.355 -10.234 3.4 1 94.38 297 LEU A O 1
ATOM 2291 N N . VAL A 1 298 ? 1.244 -9.008 4.914 1 93.12 298 VAL A N 1
ATOM 2292 C CA . VAL A 1 298 ? 2.143 -9.383 6 1 93.12 298 VAL A CA 1
ATOM 2293 C C . VAL A 1 298 ? 1.373 -10.164 7.062 1 93.12 298 VAL A C 1
ATOM 2295 O O . VAL A 1 298 ? 1.771 -11.266 7.438 1 93.12 298 VAL A O 1
ATOM 2298 N N . ARG A 1 299 ? 0.24 -9.695 7.434 1 91.69 299 ARG A N 1
ATOM 2299 C CA . ARG A 1 299 ? -0.542 -10.297 8.508 1 91.69 299 ARG A CA 1
ATOM 2300 C C . ARG A 1 299 ? -1.259 -11.555 8.016 1 91.69 299 ARG A C 1
ATOM 2302 O O . ARG A 1 299 ? -1.312 -12.562 8.727 1 91.69 299 ARG A O 1
ATOM 2309 N N . GLU A 1 300 ? -1.813 -11.484 6.824 1 95.94 300 GLU A N 1
ATOM 2310 C CA . GLU A 1 300 ? -2.688 -12.531 6.301 1 95.94 300 GLU A CA 1
ATOM 2311 C C . GLU A 1 300 ? -1.959 -13.867 6.227 1 95.94 300 GLU A C 1
ATOM 2313 O O . GLU A 1 300 ? -2.422 -14.867 6.785 1 95.94 300 GLU A O 1
ATOM 2318 N N . PRO A 1 301 ? -0.78 -13.883 5.598 1 97.94 301 PRO A N 1
ATOM 2319 C CA . PRO A 1 301 ? -0.119 -15.188 5.516 1 97.94 301 PRO A CA 1
ATOM 2320 C C . PRO A 1 301 ? 0.307 -15.719 6.883 1 97.94 301 PRO A C 1
ATOM 2322 O O . PRO A 1 301 ? 0.249 -16.938 7.125 1 97.94 301 PRO A O 1
ATOM 2325 N N . ARG A 1 302 ? 0.729 -14.859 7.789 1 96.94 302 ARG A N 1
ATOM 2326 C CA . ARG A 1 302 ? 1.19 -15.273 9.109 1 96.94 302 ARG A CA 1
ATOM 2327 C C . ARG A 1 302 ? 0.043 -15.852 9.93 1 96.94 302 ARG A C 1
ATOM 2329 O O . ARG A 1 302 ? 0.194 -16.891 10.578 1 96.94 302 ARG A O 1
ATOM 2336 N N . ALA A 1 303 ? -1.098 -15.164 9.906 1 96.56 303 ALA A N 1
ATOM 2337 C CA . ALA A 1 303 ? -2.258 -15.633 10.656 1 96.56 303 ALA A CA 1
ATOM 2338 C C . ALA A 1 303 ? -2.729 -16.984 10.141 1 96.56 303 ALA A C 1
ATOM 2340 O O . ALA A 1 303 ? -3.02 -17.891 10.93 1 96.56 303 ALA A O 1
ATOM 2341 N N . LEU A 1 304 ? -2.811 -17.141 8.852 1 98.62 304 LEU A N 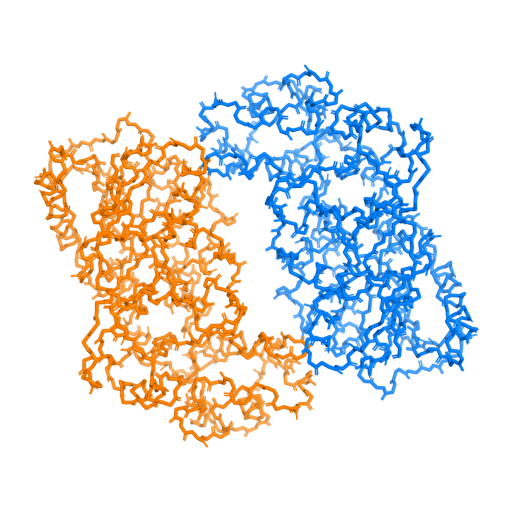1
ATOM 2342 C CA . LEU A 1 304 ? -3.258 -18.375 8.242 1 98.62 304 LEU A CA 1
ATOM 2343 C C . LEU A 1 304 ? -2.262 -19.5 8.508 1 98.62 304 LEU A C 1
ATOM 2345 O O . LEU A 1 304 ? -2.66 -20.641 8.789 1 98.62 304 LEU A O 1
ATOM 2349 N N . LEU A 1 305 ? -0.957 -19.156 8.383 1 98.56 305 LEU A N 1
ATOM 2350 C CA . LEU A 1 305 ? 0.081 -20.156 8.641 1 98.56 305 LEU A CA 1
ATOM 2351 C C . LEU A 1 305 ? 0.024 -20.641 10.086 1 98.56 305 LEU A C 1
ATOM 2353 O O . LEU A 1 305 ? 0.125 -21.844 10.344 1 98.56 305 LEU A O 1
ATOM 2357 N N . LYS A 1 306 ? -0.09 -19.688 11 1 98.06 306 LYS A N 1
ATOM 2358 C CA . LYS A 1 306 ? -0.189 -20.047 12.414 1 98.06 306 LYS A CA 1
ATOM 2359 C C . LYS A 1 306 ? -1.358 -21 12.664 1 98.06 306 LYS A C 1
ATOM 2361 O O . LYS A 1 306 ? -1.229 -21.969 13.406 1 98.06 306 LYS A O 1
ATOM 2366 N N . ALA A 1 307 ? -2.441 -20.719 12.039 1 98.12 307 ALA A N 1
ATOM 2367 C CA . ALA A 1 307 ? -3.633 -21.547 12.188 1 98.12 307 ALA A CA 1
ATOM 2368 C C . ALA A 1 307 ? -3.42 -22.938 11.578 1 98.12 307 ALA A C 1
ATOM 2370 O O . ALA A 1 307 ? -3.92 -23.938 12.094 1 98.12 307 ALA A O 1
ATOM 2371 N N . ALA A 1 308 ? -2.684 -22.984 10.492 1 98.5 308 ALA A N 1
ATOM 2372 C CA . ALA A 1 308 ? -2.572 -24.219 9.695 1 98.5 308 ALA A CA 1
ATOM 2373 C C . ALA A 1 308 ? -1.5 -25.141 10.266 1 98.5 308 ALA A C 1
ATOM 2375 O O . ALA A 1 308 ? -1.586 -26.359 10.117 1 98.5 308 ALA A O 1
ATOM 2376 N N . VAL A 1 309 ? -0.427 -24.531 10.961 1 98.25 309 VAL A N 1
ATOM 2377 C CA . VAL A 1 309 ? 0.681 -25.406 11.305 1 98.25 309 VAL A CA 1
ATOM 2378 C C . VAL A 1 309 ? 1.134 -25.141 12.734 1 98.25 309 VAL A C 1
ATOM 2380 O O . VAL A 1 309 ? 2.045 -25.797 13.242 1 98.25 309 VAL A O 1
ATOM 2383 N N . GLY A 1 310 ? 0.583 -24.156 13.438 1 97.25 310 GLY A N 1
ATOM 2384 C CA . GLY A 1 310 ? 1.011 -23.781 14.773 1 97.25 310 GLY A CA 1
ATOM 2385 C C . GLY A 1 310 ? 2.273 -22.938 14.789 1 97.25 310 GLY A C 1
ATOM 2386 O O . GLY A 1 310 ? 2.34 -21.906 14.125 1 97.25 310 GLY A O 1
ATOM 2387 N N . GLU A 1 311 ? 3.295 -23.438 15.375 1 96.31 311 GLU A N 1
ATOM 2388 C CA . GLU A 1 311 ? 4.535 -22.672 15.516 1 96.31 311 GLU A CA 1
ATOM 2389 C C . GLU A 1 311 ? 5.367 -22.734 14.242 1 96.31 311 GLU A C 1
ATOM 2391 O O . GLU A 1 311 ? 5.445 -23.781 13.586 1 96.31 311 GLU A O 1
ATOM 2396 N N . TYR A 1 312 ? 5.949 -21.672 13.891 1 97.5 312 TYR A N 1
ATOM 2397 C CA . TYR A 1 312 ? 6.867 -21.562 12.766 1 97.5 312 TYR A CA 1
ATOM 2398 C C . TYR A 1 312 ? 7.977 -20.562 13.047 1 97.5 312 TYR A C 1
ATOM 2400 O O . TYR A 1 312 ? 7.926 -19.844 14.039 1 97.5 312 TYR A O 1
ATOM 2408 N N . VAL A 1 313 ? 9.008 -20.578 12.211 1 95.88 313 VAL A N 1
ATOM 2409 C CA . VAL A 1 313 ? 10.188 -19.75 12.391 1 95.88 313 VAL A CA 1
ATOM 2410 C C . VAL A 1 313 ? 10.242 -18.688 11.289 1 95.88 313 VAL A C 1
ATOM 2412 O O . VAL A 1 313 ? 9.914 -18.969 10.133 1 95.88 313 VAL A O 1
ATOM 2415 N N . GLU A 1 314 ? 10.586 -17.453 11.641 1 93.12 314 GLU A N 1
ATOM 2416 C CA . GLU A 1 314 ? 10.914 -16.391 10.695 1 93.12 314 GLU A CA 1
ATOM 2417 C C . GLU A 1 314 ? 12.398 -16.031 10.773 1 93.12 314 GLU A C 1
ATOM 2419 O O . GLU A 1 314 ? 12.984 -16.031 11.852 1 93.12 314 GLU A O 1
ATOM 2424 N N . LEU A 1 315 ? 12.992 -15.719 9.703 1 88.25 315 LEU A N 1
ATOM 2425 C CA . LEU A 1 315 ? 14.438 -15.531 9.617 1 88.25 315 LEU A CA 1
ATOM 2426 C C . LEU A 1 315 ? 14.805 -14.062 9.805 1 88.25 315 LEU A C 1
ATOM 2428 O O . LEU A 1 315 ? 15.992 -13.727 9.906 1 88.25 315 LEU A O 1
ATOM 2432 N N . TRP A 1 316 ? 13.859 -13.141 9.781 1 88.38 316 TRP A N 1
ATOM 2433 C CA . TRP A 1 316 ? 14.102 -11.711 9.922 1 88.38 316 TRP A CA 1
ATOM 2434 C C . TRP A 1 316 ? 13.172 -11.102 10.977 1 88.38 316 TRP A C 1
ATOM 2436 O O . TRP A 1 316 ? 12.086 -11.625 11.227 1 88.38 316 TRP A O 1
ATOM 2446 N N . LYS A 1 317 ? 13.648 -10.086 11.547 1 83.19 317 LYS A N 1
ATOM 2447 C CA . LYS A 1 317 ? 12.891 -9.414 12.594 1 83.19 317 LYS A CA 1
ATOM 2448 C C . LYS A 1 317 ? 11.695 -8.664 12.008 1 83.19 317 LYS A C 1
ATOM 2450 O O . LYS A 1 317 ? 10.586 -8.742 12.539 1 83.19 317 LYS A O 1
ATOM 2455 N N . ASN A 1 318 ? 11.984 -7.945 10.906 1 88.5 318 ASN A N 1
ATOM 2456 C CA . ASN A 1 318 ? 10.93 -7.191 10.234 1 88.5 318 ASN A CA 1
ATOM 2457 C C . ASN A 1 318 ? 10.641 -7.746 8.844 1 88.5 318 ASN A C 1
ATOM 2459 O O . ASN A 1 318 ? 11.562 -8.07 8.094 1 88.5 318 ASN A O 1
ATOM 2463 N N . PRO A 1 319 ? 9.352 -7.887 8.516 1 91.69 319 PRO A N 1
ATOM 2464 C CA . PRO A 1 319 ? 8.984 -8.43 7.207 1 91.69 319 PRO A CA 1
ATOM 2465 C C . PRO A 1 319 ? 9.688 -7.711 6.055 1 91.69 319 PRO A C 1
ATOM 2467 O O . PRO A 1 319 ? 10.023 -8.336 5.051 1 91.69 319 PRO A O 1
ATOM 2470 N N . GLY A 1 320 ? 9.93 -6.457 6.227 1 90.56 320 GLY A N 1
ATOM 2471 C CA . GLY A 1 320 ? 10.586 -5.684 5.188 1 90.56 320 GLY A CA 1
ATOM 2472 C C . GLY A 1 320 ? 12.023 -6.105 4.949 1 90.56 320 GLY A C 1
ATOM 2473 O O . GLY A 1 320 ? 12.609 -5.785 3.91 1 90.56 320 GLY A O 1
ATOM 2474 N N . GLU A 1 321 ? 12.625 -6.859 5.902 1 92.44 321 GLU A N 1
ATOM 2475 C CA . GLU A 1 321 ? 14.016 -7.285 5.809 1 92.44 321 GLU A CA 1
ATOM 2476 C C . GLU A 1 321 ? 14.141 -8.617 5.07 1 92.44 321 GLU A C 1
ATOM 2478 O O . GLU A 1 321 ? 15.242 -9.125 4.871 1 92.44 321 GLU A O 1
ATOM 2483 N N . SER A 1 322 ? 13 -9.086 4.582 1 92.75 322 SER A N 1
ATOM 2484 C CA . SER A 1 322 ? 12.984 -10.406 3.953 1 92.75 322 SER A CA 1
ATOM 2485 C C . SER A 1 322 ? 14 -10.484 2.816 1 92.75 322 SER A C 1
ATOM 2487 O O . SER A 1 322 ? 14.289 -9.477 2.17 1 92.75 322 SER A O 1
ATOM 2489 N N . VAL A 1 323 ? 14.477 -11.688 2.604 1 92.06 323 VAL A N 1
ATOM 2490 C CA . VAL A 1 323 ? 15.492 -11.883 1.576 1 92.06 323 VAL A CA 1
ATOM 2491 C C . VAL A 1 323 ? 14.844 -12.414 0.301 1 92.06 323 VAL A C 1
ATOM 2493 O O . VAL A 1 323 ? 13.758 -13.008 0.347 1 92.06 323 VAL A O 1
ATOM 2496 N N . CYS A 1 324 ? 15.469 -12.188 -0.762 1 93.88 324 CYS A N 1
ATOM 2497 C CA . CYS A 1 324 ? 15 -12.531 -2.1 1 93.88 324 CYS A CA 1
ATOM 2498 C C . CYS A 1 324 ? 15.32 -13.977 -2.438 1 93.88 324 CYS A C 1
ATOM 2500 O O . CYS A 1 324 ? 16.359 -14.5 -2.018 1 93.88 324 CYS A O 1
ATOM 2502 N N . CYS A 1 325 ? 14.422 -14.641 -3.178 1 95.06 325 CYS A N 1
ATOM 2503 C CA . CYS A 1 325 ? 14.695 -15.992 -3.654 1 95.06 325 CYS A CA 1
ATOM 2504 C C . CYS A 1 325 ? 15.656 -15.977 -4.832 1 95.06 325 CYS A C 1
ATOM 2506 O O . CYS A 1 325 ? 16.156 -17.016 -5.246 1 95.06 325 CYS A O 1
ATOM 2508 N N . LEU A 1 326 ? 15.914 -14.867 -5.344 1 96.56 326 LEU A N 1
ATOM 2509 C CA . LEU A 1 326 ? 16.75 -14.594 -6.5 1 96.56 326 LEU A CA 1
ATOM 2510 C C . LEU A 1 326 ? 16.188 -15.25 -7.754 1 96.56 326 LEU A C 1
ATOM 2512 O O . LEU A 1 326 ? 16.938 -15.797 -8.57 1 96.56 326 LEU A O 1
ATOM 2516 N N . GLY A 1 327 ? 14.891 -15.312 -7.832 1 95.44 327 GLY A N 1
ATOM 2517 C CA . GLY A 1 327 ? 14.203 -15.758 -9.039 1 95.44 327 GLY A CA 1
ATOM 2518 C C . GLY A 1 327 ? 13.492 -14.633 -9.758 1 95.44 327 GLY A C 1
ATOM 2519 O O . GLY A 1 327 ? 13.211 -14.742 -10.961 1 95.44 327 GLY A O 1
ATOM 2520 N N . GLY A 1 328 ? 13.203 -13.555 -9.07 1 93.81 328 GLY A N 1
ATOM 2521 C CA . GLY A 1 328 ? 12.5 -12.414 -9.633 1 93.81 328 GLY A CA 1
ATOM 2522 C C . GLY A 1 328 ? 13.305 -11.695 -10.703 1 93.81 328 GLY A C 1
ATOM 2523 O O . GLY A 1 328 ? 14.516 -11.891 -10.82 1 93.81 328 GLY A O 1
ATOM 2524 N N . GLY A 1 329 ? 12.664 -10.953 -11.492 1 94.69 329 GLY A N 1
ATOM 2525 C CA . GLY A 1 329 ? 13.344 -10.156 -12.508 1 94.69 329 GLY A CA 1
ATOM 2526 C C . GLY A 1 329 ? 13.82 -10.977 -13.688 1 94.69 329 GLY A C 1
ATOM 2527 O O . GLY A 1 329 ? 14.531 -10.461 -14.555 1 94.69 329 GLY A O 1
ATOM 2528 N N . GLY A 1 330 ? 13.516 -12.219 -13.68 1 95.75 330 GLY A N 1
ATOM 2529 C CA . GLY A 1 330 ? 13.93 -13.094 -14.766 1 95.75 330 GLY A CA 1
ATOM 2530 C C . GLY A 1 330 ? 15.047 -14.039 -14.375 1 95.75 330 GLY A C 1
ATOM 2531 O O . GLY A 1 330 ? 15.461 -14.883 -15.18 1 95.75 330 GLY A O 1
ATOM 2532 N N . LEU A 1 331 ? 15.438 -14.008 -13.188 1 97 331 LEU A N 1
ATOM 2533 C CA . LEU A 1 331 ? 16.609 -14.773 -12.766 1 97 331 LEU A CA 1
ATOM 2534 C C . LEU A 1 331 ? 16.219 -16.203 -12.391 1 97 331 LEU A C 1
ATOM 2536 O O . LEU A 1 331 ? 17.062 -17 -11.984 1 97 331 LEU A O 1
ATOM 2540 N N . ILE A 1 332 ? 14.93 -16.516 -12.57 1 96.44 332 ILE A N 1
ATOM 2541 C CA . ILE A 1 332 ? 14.484 -17.891 -12.492 1 96.44 332 ILE A CA 1
ATOM 2542 C C . ILE A 1 332 ? 14.953 -18.656 -13.727 1 96.44 332 ILE A C 1
ATOM 2544 O O . ILE A 1 332 ? 14.898 -19.891 -13.758 1 96.44 332 ILE A O 1
ATOM 2548 N N . ALA A 1 333 ? 15.484 -17.938 -14.688 1 96.12 333 ALA A N 1
ATOM 2549 C CA . ALA A 1 333 ? 16.031 -18.562 -15.883 1 96.12 333 ALA A CA 1
ATOM 2550 C C . ALA A 1 333 ? 17.047 -19.641 -15.531 1 96.12 333 ALA A C 1
ATOM 2552 O O . ALA A 1 333 ? 17.828 -19.484 -14.594 1 96.12 333 ALA A O 1
ATOM 2553 N N . PRO A 1 334 ? 17.016 -20.688 -16.344 1 94.12 334 PRO A N 1
ATOM 2554 C CA . PRO A 1 334 ? 17.891 -21.812 -16.016 1 94.12 334 PRO A CA 1
ATOM 2555 C C . PRO A 1 334 ? 19.375 -21.422 -15.969 1 94.12 334 PRO A C 1
ATOM 2557 O O . PRO A 1 334 ? 20.125 -21.922 -15.133 1 94.12 334 PRO A O 1
ATOM 2560 N N . ASP A 1 335 ? 19.781 -20.531 -16.797 1 94.38 335 ASP A N 1
ATOM 2561 C CA . ASP A 1 335 ? 21.188 -20.172 -16.875 1 94.38 335 ASP A CA 1
ATOM 2562 C C . ASP A 1 335 ? 21.609 -19.312 -15.688 1 94.38 335 ASP A C 1
ATOM 2564 O O . ASP A 1 335 ? 22.797 -19.094 -15.461 1 94.38 335 ASP A O 1
ATOM 2568 N N . ALA A 1 336 ? 20.641 -18.875 -14.875 1 96.06 336 ALA A N 1
ATOM 2569 C CA . ALA A 1 336 ? 20.953 -18.047 -13.711 1 96.06 336 ALA A CA 1
ATOM 2570 C C . ALA A 1 336 ? 20.969 -18.875 -12.43 1 96.06 336 ALA A C 1
ATOM 2572 O O . ALA A 1 336 ? 21.172 -18.344 -11.336 1 96.06 336 ALA A O 1
ATOM 2573 N N . LEU A 1 337 ? 20.781 -20.203 -12.508 1 96.81 337 LEU A N 1
ATOM 2574 C CA . LEU A 1 337 ? 20.656 -21.062 -11.336 1 96.81 337 LEU A CA 1
ATOM 2575 C C . LEU A 1 337 ? 21.906 -21 -10.469 1 96.81 337 LEU A C 1
ATOM 2577 O O . LEU A 1 337 ? 21.828 -20.953 -9.242 1 96.81 337 LEU A O 1
ATOM 2581 N N . ASP A 1 338 ? 23.047 -20.969 -11.094 1 96.88 338 ASP A N 1
ATOM 2582 C CA . ASP A 1 338 ? 24.297 -20.938 -10.344 1 96.88 338 ASP A CA 1
ATOM 2583 C C . ASP A 1 338 ? 24.391 -19.672 -9.484 1 96.88 338 ASP A C 1
ATOM 2585 O O . ASP A 1 338 ? 24.891 -19.719 -8.359 1 96.88 338 ASP A O 1
ATOM 2589 N N . LEU A 1 339 ? 23.969 -18.625 -10.047 1 96.81 339 LEU A N 1
ATOM 2590 C CA . LEU A 1 339 ? 23.938 -17.359 -9.305 1 96.81 339 LEU A CA 1
ATOM 2591 C C . LEU A 1 339 ? 23.062 -17.484 -8.055 1 96.81 339 LEU A C 1
ATOM 2593 O O . LEU A 1 339 ? 23.453 -17.047 -6.977 1 96.81 339 LEU A O 1
ATOM 2597 N N . ALA A 1 340 ? 21.906 -18.094 -8.203 1 96.88 340 ALA A N 1
ATOM 2598 C CA . ALA A 1 340 ? 20.969 -18.281 -7.086 1 96.88 340 ALA A CA 1
ATOM 2599 C C . ALA A 1 340 ? 21.562 -19.203 -6.027 1 96.88 340 ALA A C 1
ATOM 2601 O O . ALA A 1 340 ? 21.438 -18.953 -4.828 1 96.88 340 ALA A O 1
ATOM 2602 N N . VAL A 1 341 ? 22.219 -20.219 -6.512 1 96.88 341 VAL A N 1
ATOM 2603 C CA . VAL A 1 341 ? 22.828 -21.188 -5.594 1 96.88 341 VAL A CA 1
ATOM 2604 C C . VAL A 1 341 ? 23.906 -20.484 -4.77 1 96.88 341 VAL A C 1
ATOM 2606 O O . VAL A 1 341 ? 23.969 -20.656 -3.549 1 96.88 341 VAL A O 1
ATOM 2609 N N . HIS A 1 342 ? 24.703 -19.688 -5.422 1 96.12 342 HIS A N 1
ATOM 2610 C CA . HIS A 1 342 ? 25.766 -18.953 -4.734 1 96.12 342 HIS A CA 1
ATOM 2611 C C . HIS A 1 342 ? 25.188 -17.984 -3.713 1 96.12 342 HIS A C 1
ATOM 2613 O O . HIS A 1 342 ? 25.688 -17.875 -2.59 1 96.12 342 HIS A O 1
ATOM 2619 N N . TYR A 1 343 ? 24.203 -17.297 -4.059 1 96.62 343 TYR A N 1
ATOM 2620 C CA . TYR A 1 343 ? 23.547 -16.359 -3.168 1 96.62 343 TYR A CA 1
ATOM 2621 C C . TYR A 1 343 ? 22.984 -17.062 -1.937 1 96.62 343 TYR A C 1
ATOM 2623 O O . TYR A 1 343 ? 23.234 -16.625 -0.806 1 96.62 343 TYR A O 1
ATOM 2631 N N . TRP A 1 344 ? 22.25 -18.203 -2.133 1 94.56 344 TRP A N 1
ATOM 2632 C CA . TRP A 1 344 ? 21.578 -18.891 -1.043 1 94.56 344 TRP A CA 1
ATOM 2633 C C . TRP A 1 344 ? 22.594 -19.547 -0.105 1 94.56 344 TRP A C 1
ATOM 2635 O O . TRP A 1 344 ? 22.375 -19.594 1.108 1 94.56 344 TRP A O 1
ATOM 2645 N N . ARG A 1 345 ? 23.672 -19.953 -0.61 1 92.69 345 ARG A N 1
ATOM 2646 C CA . ARG A 1 345 ? 24.734 -20.5 0.219 1 92.69 345 ARG A CA 1
ATOM 2647 C C . ARG A 1 345 ? 25.281 -19.438 1.184 1 92.69 345 ARG A C 1
ATOM 2649 O O . ARG A 1 345 ? 25.547 -19.75 2.348 1 92.69 345 ARG A O 1
ATOM 2656 N N . ARG A 1 346 ? 25.344 -18.266 0.694 1 89.12 346 ARG A N 1
ATOM 2657 C CA . ARG A 1 346 ? 25.906 -17.188 1.479 1 89.12 346 ARG A CA 1
ATOM 2658 C C . ARG A 1 346 ? 24.859 -16.594 2.428 1 89.12 346 ARG A C 1
ATOM 2660 O O . ARG A 1 346 ? 25.188 -16.25 3.57 1 89.12 346 ARG A O 1
ATOM 2667 N N . ALA A 1 347 ? 23.625 -16.484 1.972 1 83.31 347 ALA A N 1
ATOM 2668 C CA . ALA A 1 347 ? 22.594 -15.773 2.709 1 83.31 347 ALA A CA 1
ATOM 2669 C C . ALA A 1 347 ? 21.922 -16.688 3.729 1 83.31 347 ALA A C 1
ATOM 2671 O O . ALA A 1 347 ? 21.484 -16.234 4.793 1 83.31 347 ALA A O 1
ATOM 2672 N N . TYR A 1 348 ? 21.812 -17.938 3.469 1 79.31 348 TYR A N 1
ATOM 2673 C CA . TYR A 1 348 ? 20.984 -18.797 4.297 1 79.31 348 TYR A CA 1
ATOM 2674 C C . TYR A 1 348 ? 21.766 -20.031 4.742 1 79.31 348 TYR A C 1
ATOM 2676 O O . TYR A 1 348 ? 21.172 -21.031 5.156 1 79.31 348 TYR A O 1
ATOM 2684 N N . GLY A 1 349 ? 23 -19.812 4.586 1 77.38 349 GLY A N 1
ATOM 2685 C CA . GLY A 1 349 ? 23.828 -20.938 5.031 1 77.38 349 GLY A CA 1
ATOM 2686 C C . GLY A 1 349 ? 23.625 -21.281 6.492 1 77.38 349 GLY A C 1
ATOM 2687 O O . GLY A 1 349 ? 23.594 -20.391 7.348 1 77.38 349 GLY A O 1
ATOM 2688 N N . GLY A 1 350 ? 23.141 -22.5 6.773 1 81 350 GLY A N 1
ATOM 2689 C CA . GLY A 1 350 ? 23.047 -22.953 8.148 1 81 350 GLY A CA 1
ATOM 2690 C C . GLY A 1 350 ? 21.625 -23.031 8.664 1 81 350 GLY A C 1
ATOM 2691 O O . GLY A 1 350 ? 21.391 -23.531 9.766 1 81 350 GLY A O 1
ATOM 2692 N N . VAL A 1 351 ? 20.766 -22.484 7.891 1 88.5 351 VAL A N 1
ATOM 2693 C CA . VAL A 1 351 ? 19.375 -22.578 8.312 1 88.5 351 VAL A CA 1
ATOM 2694 C C . VAL A 1 351 ? 18.844 -23.984 8.016 1 88.5 351 VAL A C 1
ATOM 2696 O O . VAL A 1 351 ? 19.094 -24.531 6.938 1 88.5 351 VAL A O 1
ATOM 2699 N N . GLU A 1 352 ? 18.281 -24.578 8.922 1 92.38 352 GLU A N 1
ATOM 2700 C CA . GLU A 1 352 ? 17.641 -25.875 8.742 1 92.38 352 GLU A CA 1
ATOM 2701 C C . GLU A 1 352 ? 16.188 -25.719 8.305 1 92.38 352 GLU A C 1
ATOM 2703 O O . GLU A 1 352 ? 15.445 -24.906 8.867 1 92.38 352 GLU A O 1
ATOM 2708 N N . PHE A 1 353 ? 15.852 -26.516 7.297 1 94.06 353 PHE A N 1
ATOM 2709 C CA . PHE A 1 353 ? 14.492 -26.5 6.77 1 94.06 353 PHE A CA 1
ATOM 2710 C C . PHE A 1 353 ? 13.859 -27.891 6.84 1 94.06 353 PHE A C 1
ATOM 2712 O O . PHE A 1 353 ? 14.43 -28.859 6.332 1 94.06 353 PHE A O 1
ATOM 2719 N N . GLY A 1 354 ? 12.711 -27.969 7.586 1 97.06 354 GLY A N 1
ATOM 2720 C CA . GLY A 1 354 ? 11.812 -29.078 7.32 1 97.06 354 GLY A CA 1
ATOM 2721 C C . GLY A 1 354 ? 10.789 -28.766 6.238 1 97.06 354 GLY A C 1
ATOM 2722 O O . GLY A 1 354 ? 10.656 -29.516 5.27 1 97.06 354 GLY A O 1
ATOM 2723 N N . THR A 1 355 ? 10.141 -27.656 6.449 1 98.25 355 THR A N 1
ATOM 2724 C CA . THR A 1 355 ? 9.211 -27.109 5.473 1 98.25 355 THR A CA 1
ATOM 2725 C C . THR A 1 355 ? 9.508 -25.625 5.227 1 98.25 355 THR A C 1
ATOM 2727 O O . THR A 1 355 ? 9.523 -24.828 6.16 1 98.25 355 THR A O 1
ATOM 2730 N N . ALA A 1 356 ? 9.859 -25.344 3.986 1 97.31 356 ALA A N 1
ATOM 2731 C CA . ALA A 1 356 ? 10.023 -23.953 3.582 1 97.31 356 ALA A CA 1
ATOM 2732 C C . ALA A 1 356 ? 8.727 -23.391 2.998 1 97.31 356 ALA A C 1
ATOM 2734 O O . ALA A 1 356 ? 8.242 -23.875 1.972 1 97.31 356 ALA A O 1
ATOM 2735 N N . VAL A 1 357 ? 8.164 -22.406 3.645 1 98.25 357 VAL A N 1
ATOM 2736 C CA . VAL A 1 357 ? 6.895 -21.828 3.223 1 98.25 357 VAL A CA 1
ATOM 2737 C C . VAL A 1 357 ? 7.133 -20.484 2.561 1 98.25 357 VAL A C 1
ATOM 2739 O O . VAL A 1 357 ? 7.559 -19.531 3.219 1 98.25 357 VAL A O 1
ATOM 2742 N N . ARG A 1 358 ? 6.875 -20.391 1.34 1 96.94 358 ARG A N 1
ATOM 2743 C CA . ARG A 1 358 ? 6.98 -19.156 0.573 1 96.94 358 ARG A CA 1
ATOM 2744 C C . ARG A 1 358 ? 5.812 -19.016 -0.397 1 96.94 358 ARG A C 1
ATOM 2746 O O . ARG A 1 358 ? 5.828 -19.594 -1.483 1 96.94 358 ARG A O 1
ATOM 2753 N N . PRO A 1 359 ? 4.824 -18.141 -0.092 1 97.62 359 PRO A N 1
ATOM 2754 C CA . PRO A 1 359 ? 3.572 -18.078 -0.848 1 97.62 359 PRO A CA 1
ATOM 2755 C C . PRO A 1 359 ? 3.707 -17.297 -2.148 1 97.62 359 PRO A C 1
ATOM 2757 O O . PRO A 1 359 ? 2.955 -16.344 -2.375 1 97.62 359 PRO A O 1
ATOM 2760 N N . CYS A 1 360 ? 4.566 -17.672 -2.975 1 97.38 360 CYS A N 1
ATOM 2761 C CA . CYS A 1 360 ? 4.812 -17.141 -4.312 1 97.38 360 CYS A CA 1
ATOM 2762 C C . CYS A 1 360 ? 5.301 -18.234 -5.25 1 97.38 360 CYS A C 1
ATOM 2764 O O . CYS A 1 360 ? 6.301 -18.906 -4.969 1 97.38 360 CYS A O 1
ATOM 2766 N N . ALA A 1 361 ? 4.633 -18.375 -6.332 1 95.56 361 ALA A N 1
ATOM 2767 C CA . ALA A 1 361 ? 4.895 -19.5 -7.234 1 95.56 361 ALA A CA 1
ATOM 2768 C C . ALA A 1 361 ? 6.332 -19.469 -7.746 1 95.56 361 ALA A C 1
ATOM 2770 O O . ALA A 1 361 ? 7.004 -20.5 -7.785 1 95.56 361 ALA A O 1
ATOM 2771 N N . THR A 1 362 ? 6.812 -18.281 -8.148 1 94.81 362 THR A N 1
ATOM 2772 C CA . THR A 1 362 ? 8.18 -18.172 -8.633 1 94.81 362 THR A CA 1
ATOM 2773 C C . THR A 1 362 ? 9.18 -18.484 -7.523 1 94.81 362 THR A C 1
ATOM 2775 O O . THR A 1 362 ? 10.203 -19.125 -7.77 1 94.81 362 THR A O 1
ATOM 2778 N N . CYS A 1 363 ? 8.883 -18.078 -6.332 1 96.75 363 CYS A N 1
ATOM 2779 C CA . CYS A 1 363 ? 9.773 -18.344 -5.207 1 96.75 363 CYS A CA 1
ATOM 2780 C C . CYS A 1 363 ? 9.836 -19.828 -4.895 1 96.75 363 CYS A C 1
ATOM 2782 O O . CYS A 1 363 ? 10.906 -20.375 -4.625 1 96.75 363 CYS A O 1
ATOM 2784 N N . LYS A 1 364 ? 8.664 -20.5 -4.883 1 97.31 364 LYS A N 1
ATOM 2785 C CA . LYS A 1 364 ? 8.625 -21.938 -4.648 1 97.31 364 LYS A CA 1
ATOM 2786 C C . LYS A 1 364 ? 9.461 -22.688 -5.688 1 97.31 364 LYS A C 1
ATOM 2788 O O . LYS A 1 364 ? 10.258 -23.562 -5.34 1 97.31 364 LYS A O 1
ATOM 2793 N N . ALA A 1 365 ? 9.211 -22.312 -6.938 1 96.31 365 ALA A N 1
ATOM 2794 C CA . ALA A 1 365 ? 9.938 -22.969 -8.023 1 96.31 365 ALA A CA 1
ATOM 2795 C C . ALA A 1 365 ? 11.445 -22.766 -7.867 1 96.31 365 ALA A C 1
ATOM 2797 O O . ALA A 1 365 ? 12.219 -23.703 -8.023 1 96.31 365 ALA A O 1
ATOM 2798 N N . GLN A 1 366 ? 11.883 -21.516 -7.539 1 96.81 366 GLN A N 1
ATOM 2799 C CA . GLN A 1 366 ? 13.297 -21.219 -7.375 1 96.81 366 GLN A CA 1
ATOM 2800 C C . GLN A 1 366 ? 13.891 -21.984 -6.199 1 96.81 366 GLN A C 1
ATOM 2802 O O . GLN A 1 366 ? 14.977 -22.562 -6.309 1 96.81 366 GLN A O 1
ATOM 2807 N N . LEU A 1 367 ? 13.195 -21.984 -5.082 1 96.06 367 LEU A N 1
ATOM 2808 C CA . LEU A 1 367 ? 13.695 -22.641 -3.881 1 96.06 367 LEU A CA 1
ATOM 2809 C C . LEU A 1 367 ? 13.852 -24.141 -4.109 1 96.06 367 LEU A C 1
ATOM 2811 O O . LEU A 1 367 ? 14.828 -24.75 -3.652 1 96.06 367 LEU A O 1
ATOM 2815 N N . ARG A 1 368 ? 12.891 -24.734 -4.785 1 96.12 368 ARG A N 1
ATOM 2816 C CA . ARG A 1 368 ? 12.984 -26.156 -5.074 1 96.12 368 ARG A CA 1
ATOM 2817 C C . ARG A 1 368 ? 14.25 -26.484 -5.859 1 96.12 368 ARG A C 1
ATOM 2819 O O . ARG A 1 368 ? 14.961 -27.438 -5.543 1 96.12 368 ARG A O 1
ATOM 2826 N N . ARG A 1 369 ? 14.539 -25.688 -6.859 1 96.5 369 ARG A N 1
ATOM 2827 C CA . ARG A 1 369 ? 15.719 -25.906 -7.691 1 96.5 369 ARG A CA 1
ATOM 2828 C C . ARG A 1 369 ? 17 -25.672 -6.902 1 96.5 369 ARG A C 1
ATOM 2830 O O . ARG A 1 369 ? 17.938 -26.453 -6.992 1 96.5 369 ARG A O 1
ATOM 2837 N N . VAL A 1 370 ? 17.016 -24.594 -6.137 1 96.44 370 VAL A N 1
ATOM 2838 C CA . VAL A 1 370 ? 18.188 -24.219 -5.363 1 96.44 370 VAL A CA 1
ATOM 2839 C C . VAL A 1 370 ? 18.453 -25.266 -4.285 1 96.44 370 VAL A C 1
ATOM 2841 O O . VAL A 1 370 ? 19.594 -25.688 -4.082 1 96.44 370 VAL A O 1
ATOM 2844 N N . PHE A 1 371 ? 17.406 -25.734 -3.588 1 96 371 PHE A N 1
ATOM 2845 C CA . PHE A 1 371 ? 17.547 -26.734 -2.545 1 96 371 PHE A CA 1
ATOM 2846 C C . PHE A 1 371 ? 18.047 -28.062 -3.127 1 96 371 PHE A C 1
ATOM 2848 O O . PHE A 1 371 ? 18.922 -28.703 -2.537 1 96 371 PHE A O 1
ATOM 2855 N N . ALA A 1 372 ? 17.5 -28.375 -4.25 1 96.06 372 ALA A N 1
ATOM 2856 C CA . ALA A 1 372 ? 17.969 -29.578 -4.914 1 96.06 372 ALA A CA 1
ATOM 2857 C C . ALA A 1 372 ? 19.469 -29.484 -5.215 1 96.06 372 ALA A C 1
ATOM 2859 O O . ALA A 1 372 ? 20.219 -30.438 -4.969 1 96.06 372 ALA A O 1
ATOM 2860 N N . ALA A 1 373 ? 19.922 -28.359 -5.711 1 95.81 373 ALA A N 1
ATOM 2861 C CA . ALA A 1 373 ? 21.328 -28.141 -6.062 1 95.81 373 ALA A CA 1
ATOM 2862 C C . ALA A 1 373 ? 22.203 -28.172 -4.82 1 95.81 373 ALA A C 1
ATOM 2864 O O . ALA A 1 373 ? 23.359 -28.594 -4.879 1 95.81 373 ALA A O 1
ATOM 2865 N N . LEU A 1 374 ? 21.656 -27.766 -3.699 1 94.81 374 LEU A N 1
ATOM 2866 C CA . LEU A 1 374 ? 22.438 -27.656 -2.471 1 94.81 374 LEU A CA 1
ATOM 2867 C C . LEU A 1 374 ? 22.312 -28.922 -1.625 1 94.81 374 LEU A C 1
ATOM 2869 O O . LEU A 1 374 ? 22.938 -29.031 -0.574 1 94.81 374 LEU A O 1
ATOM 2873 N N . GLY A 1 375 ? 21.406 -29.828 -2.033 1 93.5 375 GLY A N 1
ATOM 2874 C CA . GLY A 1 375 ? 21.188 -31.062 -1.299 1 93.5 375 GLY A CA 1
ATOM 2875 C C . GLY A 1 375 ? 20.344 -30.891 -0.05 1 93.5 375 GLY A C 1
ATOM 2876 O O . GLY A 1 375 ? 20.469 -31.656 0.903 1 93.5 375 GLY A O 1
ATOM 2877 N N . ILE A 1 376 ? 19.594 -29.875 -0.026 1 93.69 376 ILE A N 1
ATOM 2878 C CA . ILE A 1 376 ? 18.703 -29.609 1.104 1 93.69 376 ILE A CA 1
ATOM 2879 C C . ILE A 1 376 ? 17.391 -30.391 0.928 1 93.69 376 ILE A C 1
ATOM 2881 O O . ILE A 1 376 ? 16.703 -30.234 -0.081 1 93.69 376 ILE A O 1
ATOM 2885 N N . LYS A 1 377 ? 17.125 -31.188 1.869 1 93.94 377 LYS A N 1
ATOM 2886 C CA . LYS A 1 377 ? 15.883 -31.953 1.85 1 93.94 377 LYS A CA 1
ATOM 2887 C C . LYS A 1 377 ? 14.789 -31.234 2.639 1 93.94 377 LYS A C 1
ATOM 2889 O O . LYS A 1 377 ? 14.68 -31.406 3.854 1 93.94 377 LYS A O 1
ATOM 2894 N N . ALA A 1 378 ? 14.031 -30.469 2.037 1 95.75 378 ALA A N 1
ATOM 2895 C CA . ALA A 1 378 ? 12.938 -29.719 2.648 1 95.75 378 ALA A CA 1
ATOM 2896 C C . ALA A 1 378 ? 11.719 -29.672 1.73 1 95.75 378 ALA A C 1
ATOM 2898 O O . ALA A 1 378 ? 11.859 -29.656 0.505 1 95.75 378 ALA A O 1
ATOM 2899 N N . GLU A 1 379 ? 10.586 -29.734 2.293 1 96.88 379 GLU A N 1
ATOM 2900 C CA . GLU A 1 379 ? 9.375 -29.469 1.528 1 96.88 379 GLU A CA 1
ATOM 2901 C C . GLU A 1 379 ? 9.234 -27.969 1.229 1 96.88 379 GLU A C 1
ATOM 2903 O O . GLU A 1 379 ? 9.539 -27.141 2.08 1 96.88 379 GLU A O 1
ATOM 2908 N N . VAL A 1 380 ? 8.906 -27.656 0.049 1 97.5 380 VAL A N 1
ATOM 2909 C CA . VAL A 1 380 ? 8.648 -26.281 -0.343 1 97.5 380 VAL A CA 1
ATOM 2910 C C . VAL A 1 380 ? 7.164 -26.094 -0.65 1 97.5 380 VAL A C 1
ATOM 2912 O O . VAL A 1 380 ? 6.602 -26.812 -1.479 1 97.5 380 VAL A O 1
ATOM 2915 N N . THR A 1 381 ? 6.508 -25.188 0.026 1 98.06 381 THR A N 1
ATOM 2916 C CA . THR A 1 381 ? 5.066 -25.031 -0.132 1 98.06 381 THR A CA 1
ATOM 2917 C C . THR A 1 381 ? 4.66 -23.562 0.027 1 98.06 381 THR A C 1
ATOM 2919 O O . THR A 1 381 ? 5.48 -22.719 0.406 1 98.06 381 THR A O 1
ATOM 2922 N N . GLY A 1 382 ? 3.488 -23.219 -0.4 1 98.12 382 GLY A N 1
ATOM 2923 C CA . GLY A 1 382 ? 2.871 -21.938 -0.09 1 98.12 382 GLY A CA 1
ATOM 2924 C C . GLY A 1 382 ? 1.97 -22 1.129 1 98.12 382 GLY A C 1
ATOM 2925 O O . GLY A 1 382 ? 1.998 -22.969 1.887 1 98.12 382 GLY A O 1
ATOM 2926 N N . VAL A 1 383 ? 1.259 -20.922 1.37 1 98.81 383 VAL A N 1
ATOM 2927 C CA . VAL A 1 383 ? 0.344 -20.859 2.506 1 98.81 383 VAL A CA 1
ATOM 2928 C C . VAL A 1 383 ? -0.981 -21.516 2.141 1 98.81 383 VAL A C 1
ATOM 2930 O O . VAL A 1 383 ? -1.56 -22.25 2.945 1 98.81 383 VAL A O 1
ATOM 2933 N N . VAL A 1 384 ? -1.433 -21.344 0.923 1 98.75 384 VAL A N 1
ATOM 2934 C CA . VAL A 1 384 ? -2.723 -21.859 0.49 1 98.75 384 VAL A CA 1
ATOM 2935 C C . VAL A 1 384 ? -2.701 -23.391 0.534 1 98.75 384 VAL A C 1
ATOM 2937 O O . VAL A 1 384 ? -3.699 -24.016 0.89 1 98.75 384 VAL A O 1
ATOM 2940 N N . GLU A 1 385 ? -1.55 -23.984 0.135 1 98.56 385 GLU A N 1
ATOM 2941 C CA . GLU A 1 385 ? -1.426 -25.438 0.191 1 98.56 385 GLU A CA 1
ATOM 2942 C C . GLU A 1 385 ? -1.636 -25.953 1.611 1 98.56 385 GLU A C 1
ATOM 2944 O O . GLU A 1 385 ? -2.348 -26.938 1.82 1 98.56 385 GLU A O 1
ATOM 2949 N N . LEU A 1 386 ? -1.048 -25.281 2.543 1 98.75 386 LEU A N 1
ATOM 2950 C CA . LEU A 1 386 ? -1.158 -25.703 3.938 1 98.75 386 LEU A CA 1
ATOM 2951 C C . LEU A 1 386 ? -2.561 -25.438 4.473 1 98.75 386 LEU A C 1
ATOM 2953 O O . LEU A 1 386 ? -3.096 -26.234 5.246 1 98.75 386 LEU A O 1
ATOM 2957 N N . VAL A 1 387 ? -3.152 -24.312 4.07 1 98.81 387 VAL A N 1
ATOM 2958 C CA . VAL A 1 387 ? -4.512 -23.984 4.496 1 98.81 387 VAL A CA 1
ATOM 2959 C C . VAL A 1 387 ? -5.484 -25.016 3.928 1 98.81 387 VAL A C 1
ATOM 2961 O O . VAL A 1 387 ? -6.426 -25.438 4.609 1 98.81 387 VAL A O 1
ATOM 2964 N N . TYR A 1 388 ? -5.242 -25.438 2.717 1 98.56 388 TYR A N 1
ATOM 2965 C CA . TYR A 1 388 ? -6.059 -26.469 2.082 1 98.56 388 TYR A CA 1
ATOM 2966 C C . TYR A 1 388 ? -6.031 -27.766 2.889 1 98.56 388 TYR A C 1
ATOM 2968 O O . TYR A 1 388 ? -7.078 -28.359 3.162 1 98.56 388 TYR A O 1
ATOM 2976 N N . LYS A 1 389 ? -4.855 -28.125 3.303 1 98 389 LYS A N 1
ATOM 2977 C CA . LYS A 1 389 ? -4.699 -29.359 4.086 1 98 389 LYS A CA 1
ATOM 2978 C C . LYS A 1 389 ? -5.34 -29.203 5.465 1 98 389 LYS A C 1
ATOM 2980 O O . LYS A 1 389 ? -5.828 -30.188 6.031 1 98 389 LYS A O 1
ATOM 2985 N N . SER A 1 390 ? -5.398 -28.031 5.93 1 98.12 390 SER A N 1
ATOM 2986 C CA . SER A 1 390 ? -5.816 -27.766 7.301 1 98.12 390 SER A CA 1
ATOM 2987 C C . SER A 1 390 ? -7.316 -27.5 7.379 1 98.12 390 SER A C 1
ATOM 2989 O O . SER A 1 390 ? -7.902 -27.531 8.461 1 98.12 390 SER A O 1
ATOM 2991 N N . ALA A 1 391 ? -7.914 -27.234 6.219 1 97.19 391 ALA A N 1
ATOM 2992 C CA . ALA A 1 391 ? -9.312 -26.812 6.207 1 97.19 391 ALA A CA 1
ATOM 2993 C C . ALA A 1 391 ? -10.234 -27.953 6.613 1 97.19 391 ALA A C 1
ATOM 2995 O O . ALA A 1 391 ? -10.047 -29.094 6.168 1 97.19 391 ALA A O 1
ATOM 2996 N N . VAL A 1 392 ? -11.18 -27.719 7.512 1 91.94 392 VAL A N 1
ATOM 2997 C CA . VAL A 1 392 ? -12.125 -28.719 8.008 1 91.94 392 VAL A CA 1
ATOM 2998 C C . VAL A 1 392 ? -13.531 -28.391 7.523 1 91.94 392 VAL A C 1
ATOM 3000 O O . VAL A 1 392 ? -13.852 -27.219 7.285 1 91.94 392 VAL A O 1
ATOM 3003 N N . MET B 1 1 ? -29.875 8.148 -12.852 1 77.12 1 MET B N 1
ATOM 3004 C CA . MET B 1 1 ? -28.484 8.586 -12.93 1 77.12 1 MET B CA 1
ATOM 3005 C C . MET B 1 1 ? -27.578 7.438 -13.367 1 77.12 1 MET B C 1
ATOM 3007 O O . MET B 1 1 ? -27.734 6.305 -12.906 1 77.12 1 MET B O 1
ATOM 3011 N N . GLU B 1 2 ? -26.844 7.699 -14.375 1 85.56 2 GLU B N 1
ATOM 3012 C CA . GLU B 1 2 ? -25.875 6.691 -14.797 1 85.56 2 GLU B CA 1
ATOM 3013 C C . GLU B 1 2 ? -24.734 6.57 -13.797 1 85.56 2 GLU B C 1
ATOM 3015 O O . GLU B 1 2 ? -24.047 7.555 -13.492 1 85.56 2 GLU B O 1
ATOM 3020 N N . LEU B 1 3 ? -24.594 5.387 -13.227 1 91 3 LEU B N 1
ATOM 3021 C CA . LEU B 1 3 ? -23.578 5.152 -12.211 1 91 3 LEU B CA 1
ATOM 3022 C C . LEU B 1 3 ? -22.219 4.855 -12.852 1 91 3 LEU B C 1
ATOM 3024 O O . LEU B 1 3 ? -22.156 4.156 -13.867 1 91 3 LEU B O 1
ATOM 3028 N N . PRO B 1 4 ? -21.203 5.449 -12.258 1 88.81 4 PRO B N 1
ATOM 3029 C CA . PRO B 1 4 ? -19.859 5.031 -12.703 1 88.81 4 PRO B CA 1
ATOM 3030 C C . PRO B 1 4 ? -19.656 3.52 -12.609 1 88.81 4 PRO B C 1
ATOM 3032 O O . PRO B 1 4 ? -20.297 2.855 -11.789 1 88.81 4 PRO B O 1
ATOM 3035 N N . PRO B 1 5 ? -18.812 3.01 -13.406 1 83.88 5 PRO B N 1
ATOM 3036 C CA . PRO B 1 5 ? -18.641 1.56 -13.508 1 83.88 5 PRO B CA 1
ATOM 3037 C C . PRO B 1 5 ? -18.312 0.91 -12.156 1 83.88 5 PRO B C 1
ATOM 3039 O O . PRO B 1 5 ? -18.922 -0.104 -11.797 1 83.88 5 PRO B O 1
ATOM 3042 N N . TYR B 1 6 ? -17.359 1.446 -11.422 1 86.31 6 TYR B N 1
ATOM 3043 C CA . TYR B 1 6 ? -17.016 0.862 -10.133 1 86.31 6 TYR B CA 1
ATOM 3044 C C . TYR B 1 6 ? -18.219 0.864 -9.195 1 86.31 6 TYR B C 1
ATOM 3046 O O . TYR B 1 6 ? -18.422 -0.093 -8.445 1 86.31 6 TYR B O 1
ATOM 3054 N N . VAL B 1 7 ? -18.938 1.952 -9.242 1 94 7 VAL B N 1
ATOM 3055 C CA . VAL B 1 7 ? -20.094 2.094 -8.359 1 94 7 VAL B CA 1
ATOM 3056 C C . VAL B 1 7 ? -21.141 1.032 -8.703 1 94 7 VAL B C 1
ATOM 3058 O O . VAL B 1 7 ? -21.656 0.358 -7.809 1 94 7 VAL B O 1
ATOM 3061 N N . SER B 1 8 ? -21.422 0.932 -9.977 1 92.25 8 SER B N 1
ATOM 3062 C CA . SER B 1 8 ? -22.375 -0.082 -10.414 1 92.25 8 SER B CA 1
ATOM 3063 C C . SER B 1 8 ? -21.938 -1.478 -9.984 1 92.25 8 SER B C 1
ATOM 3065 O O . SER B 1 8 ? -22.766 -2.283 -9.539 1 92.25 8 SER B O 1
ATOM 3067 N N . SER B 1 9 ? -20.672 -1.695 -10.086 1 87.62 9 SER B N 1
ATOM 3068 C CA . SER B 1 9 ? -20.125 -2.988 -9.703 1 87.62 9 SER B CA 1
ATOM 3069 C C . SER B 1 9 ? -20.25 -3.225 -8.203 1 87.62 9 SER B C 1
ATOM 3071 O O . SER B 1 9 ? -20.578 -4.332 -7.77 1 87.62 9 SER B O 1
ATOM 3073 N N . ALA B 1 10 ? -19.922 -2.219 -7.438 1 92.69 10 ALA B N 1
ATOM 3074 C CA . ALA B 1 10 ? -20.016 -2.332 -5.984 1 92.69 10 ALA B CA 1
ATOM 3075 C C . ALA B 1 10 ? -21.453 -2.641 -5.562 1 92.69 10 ALA B C 1
ATOM 3077 O O . ALA B 1 10 ? -21.688 -3.477 -4.684 1 92.69 10 ALA B O 1
ATOM 3078 N N . VAL B 1 11 ? -22.391 -1.978 -6.234 1 94.38 11 VAL B N 1
ATOM 3079 C CA . VAL B 1 11 ? -23.812 -2.199 -5.941 1 94.38 11 VAL B CA 1
ATOM 3080 C C . VAL B 1 11 ? -24.188 -3.643 -6.27 1 94.38 11 VAL B C 1
ATOM 3082 O O . VAL B 1 11 ? -24.859 -4.305 -5.488 1 94.38 11 VAL B O 1
ATOM 3085 N N . SER B 1 12 ? -23.688 -4.094 -7.352 1 88.94 12 SER B N 1
ATOM 3086 C CA . SER B 1 12 ? -24.016 -5.441 -7.805 1 88.94 12 SER B CA 1
ATOM 3087 C C . SER B 1 12 ? -23.312 -6.496 -6.949 1 88.94 12 SER B C 1
ATOM 3089 O O . SER B 1 12 ? -23.844 -7.582 -6.73 1 88.94 12 SER B O 1
ATOM 3091 N N . ALA B 1 13 ? -22.125 -6.18 -6.473 1 89.12 13 ALA B N 1
ATOM 3092 C CA . ALA B 1 13 ? -21.312 -7.156 -5.766 1 89.12 13 ALA B CA 1
ATOM 3093 C C . ALA B 1 13 ? -21.734 -7.281 -4.305 1 89.12 13 ALA B C 1
ATOM 3095 O O . ALA B 1 13 ? -21.422 -8.273 -3.645 1 89.12 13 ALA B O 1
ATOM 3096 N N . CYS B 1 14 ? -22.422 -6.359 -3.82 1 92.56 14 CYS B N 1
ATOM 3097 C CA . CYS B 1 14 ? -22.812 -6.348 -2.41 1 92.56 14 CYS B CA 1
ATOM 3098 C C . CYS B 1 14 ? -23.766 -7.492 -2.094 1 92.56 14 CYS B C 1
ATOM 3100 O O . CYS B 1 14 ? -24.812 -7.625 -2.73 1 92.56 14 CYS B O 1
ATOM 3102 N N . MET B 1 15 ? -23.438 -8.258 -1.068 1 86.44 15 MET B N 1
ATOM 3103 C CA . MET B 1 15 ? -24.25 -9.414 -0.7 1 86.44 15 MET B CA 1
ATOM 3104 C C . MET B 1 15 ? -25.219 -9.062 0.416 1 86.44 15 MET B C 1
ATOM 3106 O O . MET B 1 15 ? -26 -9.914 0.862 1 86.44 15 MET B O 1
ATOM 3110 N N . ARG B 1 16 ? -25.188 -7.863 0.898 1 91.88 16 ARG B N 1
ATOM 3111 C CA . ARG B 1 16 ? -26.078 -7.332 1.924 1 91.88 16 ARG B CA 1
ATOM 3112 C C . ARG B 1 16 ? -25.984 -8.141 3.211 1 91.88 16 ARG B C 1
ATOM 3114 O O . ARG B 1 16 ? -27 -8.508 3.803 1 91.88 16 ARG B O 1
ATOM 3121 N N . CYS B 1 17 ? -24.719 -8.484 3.562 1 90.12 17 CYS B N 1
ATOM 3122 C CA . CYS B 1 17 ? -24.5 -9.297 4.75 1 90.12 17 CYS B CA 1
ATOM 3123 C C . CYS B 1 17 ? -24.609 -8.461 6.02 1 90.12 17 CYS B C 1
ATOM 3125 O O . CYS B 1 17 ? -24.797 -9 7.109 1 90.12 17 CYS B O 1
ATOM 3127 N N . GLY B 1 18 ? -24.375 -7.117 5.941 1 94.44 18 GLY B N 1
ATOM 3128 C CA . GLY B 1 18 ? -24.578 -6.215 7.059 1 94.44 18 GLY B CA 1
ATOM 3129 C C . GLY B 1 18 ? -23.359 -6.031 7.922 1 94.44 18 GLY B C 1
ATOM 3130 O O . GLY B 1 18 ? -23.359 -5.238 8.867 1 94.44 18 GLY B O 1
ATOM 3131 N N . ASN B 1 19 ? -22.188 -6.648 7.621 1 93.31 19 ASN B N 1
ATOM 3132 C CA . ASN B 1 19 ? -20.969 -6.559 8.422 1 93.31 19 ASN B CA 1
ATOM 3133 C C . ASN B 1 19 ? -20.469 -5.117 8.516 1 93.31 19 ASN B C 1
ATOM 3135 O O . ASN B 1 19 ? -19.781 -4.758 9.477 1 93.31 19 ASN B O 1
ATOM 3139 N N . CYS B 1 20 ? -20.891 -4.305 7.535 1 96.5 20 CYS B N 1
ATOM 3140 C CA . CYS B 1 20 ? -20.359 -2.947 7.438 1 96.5 20 CYS B CA 1
ATOM 3141 C C . CYS B 1 20 ? -21.234 -1.968 8.227 1 96.5 20 CYS B C 1
ATOM 3143 O O . CYS B 1 20 ? -20.859 -0.807 8.398 1 96.5 20 CYS B O 1
ATOM 3145 N N . VAL B 1 21 ? -22.375 -2.352 8.773 1 97.44 21 VAL B N 1
ATOM 3146 C CA . VAL B 1 21 ? -23.375 -1.432 9.305 1 97.44 21 VAL B CA 1
ATOM 3147 C C . VAL B 1 21 ? -22.922 -0.9 10.664 1 97.44 21 VAL B C 1
ATOM 3149 O O . VAL B 1 21 ? -22.641 0.294 10.812 1 97.44 21 VAL B O 1
ATOM 3152 N N . ASP B 1 22 ? -22.531 -1.772 11.602 1 95.06 22 ASP B N 1
ATOM 3153 C CA . ASP B 1 22 ? -22.266 -1.361 12.977 1 95.06 22 ASP B CA 1
ATOM 3154 C C . ASP B 1 22 ? -20.875 -0.763 13.109 1 95.06 22 ASP B C 1
ATOM 3156 O O . ASP B 1 22 ? -20.547 -0.122 14.109 1 95.06 22 ASP B O 1
ATOM 3160 N N . VAL B 1 23 ? -20.062 -0.915 12.07 1 95.31 23 VAL B N 1
ATOM 3161 C CA . VAL B 1 23 ? -18.703 -0.412 12.172 1 95.31 23 VAL B CA 1
ATOM 3162 C C . VAL B 1 23 ? -18.609 0.987 11.57 1 95.31 23 VAL B C 1
ATOM 3164 O O . VAL B 1 23 ? -17.594 1.669 11.703 1 95.31 23 VAL B O 1
ATOM 3167 N N . CYS B 1 24 ? -19.641 1.479 10.953 1 97.44 24 CYS B N 1
ATOM 3168 C CA . CYS B 1 24 ? -19.672 2.766 10.273 1 97.44 24 CYS B CA 1
ATOM 3169 C C . CYS B 1 24 ? -19.891 3.906 11.258 1 97.44 24 CYS B C 1
ATOM 3171 O O . CYS B 1 24 ? -20.891 3.939 11.961 1 97.44 24 CYS B O 1
ATOM 3173 N N . PRO B 1 25 ? -18.953 4.875 11.297 1 97.06 25 PRO B N 1
ATOM 3174 C CA . PRO B 1 25 ? -19.094 5.98 12.242 1 97.06 25 PRO B CA 1
ATOM 3175 C C . PRO B 1 25 ? -20.375 6.789 12.016 1 97.06 25 PRO B C 1
ATOM 3177 O O . PRO B 1 25 ? -21.031 7.191 12.977 1 97.06 25 PRO B O 1
ATOM 3180 N N . SER B 1 26 ? -20.734 7 10.773 1 97.5 26 SER B N 1
ATOM 3181 C CA . SER B 1 26 ? -21.922 7.793 10.469 1 97.5 26 SER B CA 1
ATOM 3182 C C . SER B 1 26 ? -23.203 7.07 10.906 1 97.5 26 SER B C 1
ATOM 3184 O O . SER B 1 26 ? -24.141 7.699 11.398 1 97.5 26 SER B O 1
ATOM 3186 N N . TYR B 1 27 ? -23.266 5.762 10.727 1 97.75 27 TYR B N 1
ATOM 3187 C CA . TYR B 1 27 ? -24.406 5.012 11.219 1 97.75 27 TYR B CA 1
ATOM 3188 C C . TYR B 1 27 ? -24.469 5.047 12.742 1 97.75 27 TYR B C 1
ATOM 3190 O O . TYR B 1 27 ? -25.547 5.27 13.32 1 97.75 27 TYR B O 1
ATOM 3198 N N . VAL B 1 28 ? -23.328 4.812 13.359 1 96.44 28 VAL B N 1
ATOM 3199 C CA . VAL B 1 28 ? -23.266 4.82 14.82 1 96.44 28 VAL B CA 1
ATOM 3200 C C . VAL B 1 28 ? -23.734 6.172 15.352 1 96.44 28 VAL B C 1
ATOM 3202 O O . VAL B 1 28 ? -24.469 6.238 16.344 1 96.44 28 VAL B O 1
ATOM 3205 N N . ALA B 1 29 ? -23.344 7.215 14.688 1 96.38 29 ALA B N 1
ATOM 3206 C CA . ALA B 1 29 ? -23.672 8.57 15.125 1 96.38 29 ALA B CA 1
ATOM 3207 C C . ALA B 1 29 ? -25.156 8.875 14.891 1 96.38 29 ALA B C 1
ATOM 3209 O O . ALA B 1 29 ? -25.781 9.562 15.695 1 96.38 29 ALA B O 1
ATOM 3210 N N . THR B 1 30 ? -25.797 8.312 13.789 1 96.88 30 THR B N 1
ATOM 3211 C CA . THR B 1 30 ? -27.125 8.781 13.375 1 96.88 30 THR B CA 1
ATOM 3212 C C . THR B 1 30 ? -28.172 7.727 13.68 1 96.88 30 THR B C 1
ATOM 3214 O O . THR B 1 30 ? -29.375 8.039 13.766 1 96.88 30 THR B O 1
ATOM 3217 N N . GLY B 1 31 ? -27.797 6.492 13.695 1 96 31 GLY B N 1
ATOM 3218 C CA . GLY B 1 31 ? -28.734 5.395 13.867 1 96 31 GLY B CA 1
ATOM 3219 C C . GLY B 1 31 ? -29.562 5.109 12.625 1 96 31 GLY B C 1
ATOM 3220 O O . GLY B 1 31 ? -30.5 4.312 12.664 1 96 31 GLY B O 1
ATOM 3221 N N . ASP B 1 32 ? -29.312 5.727 11.547 1 97.31 32 ASP B N 1
ATOM 3222 C CA . ASP B 1 32 ? -30.031 5.586 10.289 1 97.31 32 ASP B CA 1
ATOM 3223 C C . ASP B 1 32 ? -29.297 4.676 9.32 1 97.31 32 ASP B C 1
ATOM 3225 O O . ASP B 1 32 ? -28.203 5.016 8.852 1 97.31 32 ASP B O 1
ATOM 3229 N N . LEU B 1 33 ? -29.891 3.555 8.953 1 97.31 33 LEU B N 1
ATOM 3230 C CA . LEU B 1 33 ? -29.281 2.553 8.086 1 97.31 33 LEU B CA 1
ATOM 3231 C C . LEU B 1 33 ? -28.859 3.168 6.754 1 97.31 33 LEU B C 1
ATOM 3233 O O . LEU B 1 33 ? -27.875 2.75 6.156 1 97.31 33 LEU B O 1
ATOM 3237 N N . ARG B 1 34 ? -29.625 4.246 6.336 1 96.75 34 ARG B N 1
ATOM 3238 C CA . ARG B 1 34 ? -29.328 4.918 5.074 1 96.75 34 ARG B CA 1
ATOM 3239 C C . ARG B 1 34 ? -27.953 5.574 5.113 1 96.75 34 ARG B C 1
ATOM 3241 O O . ARG B 1 34 ? -27.391 5.887 4.07 1 96.75 34 ARG B O 1
ATOM 3248 N N . ASN B 1 35 ? -27.375 5.758 6.328 1 97.94 35 ASN B N 1
ATOM 3249 C CA . ASN B 1 35 ? -26.062 6.383 6.484 1 97.94 35 ASN B CA 1
ATOM 3250 C C . ASN B 1 35 ? -24.969 5.348 6.691 1 97.94 35 ASN B C 1
ATOM 3252 O O . ASN B 1 35 ? -23.797 5.699 6.91 1 97.94 35 ASN B O 1
ATOM 3256 N N . SER B 1 36 ? -25.297 4.035 6.602 1 98.25 36 SER B N 1
ATOM 3257 C CA . SER B 1 36 ? -24.312 2.951 6.594 1 98.25 36 SER B CA 1
ATOM 3258 C C . SER B 1 36 ? -23.812 2.672 5.18 1 98.25 36 SER B C 1
ATOM 3260 O O . SER B 1 36 ? -24.422 3.113 4.203 1 98.25 36 SER B O 1
ATOM 3262 N N . PRO B 1 37 ? -22.688 1.953 5.039 1 98.38 37 PRO B N 1
ATOM 3263 C CA . PRO B 1 37 ? -22.188 1.612 3.701 1 98.38 37 PRO B CA 1
ATOM 3264 C C . PRO B 1 37 ? -23.188 0.774 2.902 1 98.38 37 PRO B C 1
ATOM 3266 O O . PRO B 1 37 ? -23.438 1.066 1.733 1 98.38 37 PRO B O 1
ATOM 3269 N N . MET B 1 38 ? -23.781 -0.237 3.551 1 97.88 38 MET B N 1
ATOM 3270 C CA . MET B 1 38 ? -24.797 -1.05 2.879 1 97.88 38 MET B CA 1
ATOM 3271 C C . MET B 1 38 ? -26 -0.203 2.484 1 97.88 38 MET B C 1
ATOM 3273 O O . MET B 1 38 ? -26.516 -0.338 1.377 1 97.88 38 MET B O 1
ATOM 3277 N N . GLY B 1 39 ? -26.438 0.636 3.389 1 98.25 39 GLY B N 1
ATOM 3278 C CA . GLY B 1 39 ? -27.547 1.542 3.096 1 98.25 39 GLY B CA 1
ATOM 3279 C C . GLY B 1 39 ? -27.266 2.463 1.923 1 98.25 39 GLY B C 1
ATOM 3280 O O . GLY B 1 39 ? -28.125 2.684 1.077 1 98.25 39 GLY B O 1
ATOM 3281 N N . ARG B 1 40 ? -26.047 2.965 1.824 1 98.38 40 ARG B N 1
ATOM 3282 C CA . ARG B 1 40 ? -25.656 3.852 0.733 1 98.38 40 ARG B CA 1
ATOM 3283 C C . ARG B 1 40 ? -25.703 3.127 -0.608 1 98.38 40 ARG B C 1
ATOM 3285 O O . ARG B 1 40 ? -26.156 3.693 -1.605 1 98.38 40 ARG B O 1
ATOM 3292 N N . LEU B 1 41 ? -25.203 1.899 -0.607 1 97.75 41 LEU B N 1
ATOM 3293 C CA . LEU B 1 41 ? -25.25 1.12 -1.839 1 97.75 41 LEU B CA 1
ATOM 3294 C C . LEU B 1 41 ? -26.688 0.877 -2.273 1 97.75 41 LEU B C 1
ATOM 3296 O O . LEU B 1 41 ? -27 0.9 -3.469 1 97.75 41 LEU B O 1
ATOM 3300 N N . GLN B 1 42 ? -27.625 0.699 -1.317 1 96.81 42 GLN B N 1
ATOM 3301 C CA . GLN B 1 42 ? -29.031 0.497 -1.635 1 96.81 42 GLN B CA 1
ATOM 3302 C C . GLN B 1 42 ? -29.656 1.775 -2.18 1 96.81 42 GLN B C 1
ATOM 3304 O O . GLN B 1 42 ? -30.5 1.726 -3.076 1 96.81 42 GLN B O 1
ATOM 3309 N N . LEU B 1 43 ? -29.25 2.885 -1.631 1 97.38 43 LEU B N 1
ATOM 3310 C CA . LEU B 1 43 ? -29.781 4.16 -2.092 1 97.38 43 LEU B CA 1
ATOM 3311 C C . LEU B 1 43 ? -29.484 4.375 -3.57 1 97.38 43 LEU B C 1
ATOM 3313 O O . LEU B 1 43 ? -30.25 5.035 -4.277 1 97.38 43 LEU B O 1
ATOM 3317 N N . LEU B 1 44 ? -28.391 3.791 -4.043 1 97.31 44 LEU B N 1
ATOM 3318 C CA . LEU B 1 44 ? -27.938 4.016 -5.41 1 97.31 44 LEU B CA 1
ATOM 3319 C C . LEU B 1 44 ? -28.828 3.299 -6.41 1 97.31 44 LEU B C 1
ATOM 3321 O O . LEU B 1 44 ? -28.75 3.539 -7.617 1 97.31 44 LEU B O 1
ATOM 3325 N N . LYS B 1 45 ? -29.719 2.467 -5.961 1 94.19 45 LYS B N 1
ATOM 3326 C CA . LYS B 1 45 ? -30.625 1.735 -6.84 1 94.19 45 LYS B CA 1
ATOM 3327 C C . LYS B 1 45 ? -31.812 2.6 -7.242 1 94.19 45 LYS B C 1
ATOM 3329 O O . LYS B 1 45 ? -32.594 2.215 -8.109 1 94.19 45 LYS B O 1
ATOM 3334 N N . GLY B 1 46 ? -32 3.783 -6.629 1 92.69 46 GLY B N 1
ATOM 3335 C CA . GLY B 1 46 ? -33.125 4.586 -7.098 1 92.69 46 GLY B CA 1
ATOM 3336 C C . GLY B 1 46 ? -33.469 5.715 -6.152 1 92.69 46 GLY B C 1
ATOM 3337 O O . GLY B 1 46 ? -34.562 6.297 -6.254 1 92.69 46 GLY B O 1
ATOM 3338 N N . ALA B 1 47 ? -32.656 6.168 -5.297 1 94 47 ALA B N 1
ATOM 3339 C CA . ALA B 1 47 ? -32.938 7.25 -4.352 1 94 47 ALA B CA 1
ATOM 3340 C C . ALA B 1 47 ? -32.906 8.609 -5.043 1 94 47 ALA B C 1
ATOM 3342 O O . ALA B 1 47 ? -32.344 8.734 -6.141 1 94 47 ALA B O 1
ATOM 3343 N N . SER B 1 48 ? -33.562 9.617 -4.375 1 95.5 48 SER B N 1
ATOM 3344 C CA . SER B 1 48 ? -33.562 10.984 -4.867 1 95.5 48 SER B CA 1
ATOM 3345 C C . SER B 1 48 ? -32.188 11.633 -4.672 1 95.5 48 SER B C 1
ATOM 3347 O O . SER B 1 48 ? -31.375 11.156 -3.879 1 95.5 48 SER B O 1
ATOM 3349 N N . TRP B 1 49 ? -31.984 12.758 -5.379 1 95.56 49 TRP B N 1
ATOM 3350 C CA . TRP B 1 49 ? -30.75 13.516 -5.246 1 95.56 49 TRP B CA 1
ATOM 3351 C C . TRP B 1 49 ? -30.562 13.992 -3.809 1 95.56 49 TRP B C 1
ATOM 3353 O O . TRP B 1 49 ? -29.438 14.023 -3.303 1 95.56 49 TRP B O 1
ATOM 3363 N N . ASP B 1 50 ? -31.625 14.328 -3.199 1 95.88 50 ASP B N 1
ATOM 3364 C CA . ASP B 1 50 ? -31.562 14.828 -1.828 1 95.88 50 ASP B CA 1
ATOM 3365 C C . ASP B 1 50 ? -31.109 13.727 -0.869 1 95.88 50 ASP B C 1
ATOM 3367 O O . ASP B 1 50 ? -30.297 13.969 0.03 1 95.88 50 ASP B O 1
ATOM 3371 N N . GLU B 1 51 ? -31.641 12.578 -1.073 1 96.56 51 GLU B N 1
ATOM 3372 C CA . GLU B 1 51 ? -31.266 11.445 -0.237 1 96.56 51 GLU B CA 1
ATOM 3373 C C . GLU B 1 51 ? -29.797 11.086 -0.431 1 96.56 51 GLU B C 1
ATOM 3375 O O . GLU B 1 51 ? -29.078 10.844 0.541 1 96.56 51 GLU B O 1
ATOM 3380 N N . LEU B 1 52 ? -29.391 11.078 -1.674 1 97.38 52 LEU B N 1
ATOM 3381 C CA . LEU B 1 52 ? -28 10.766 -1.989 1 97.38 52 LEU B CA 1
ATOM 3382 C C . LEU B 1 52 ? -27.062 11.805 -1.388 1 97.38 52 LEU B C 1
ATOM 3384 O O . LEU B 1 52 ? -26.047 11.445 -0.78 1 97.38 52 LEU B O 1
ATOM 3388 N N . THR B 1 53 ? -27.453 13.07 -1.537 1 97.12 53 THR B N 1
ATOM 3389 C CA . THR B 1 53 ? -26.609 14.156 -1.027 1 97.12 53 THR B CA 1
ATOM 3390 C C . THR B 1 53 ? -26.453 14.047 0.487 1 97.12 53 THR B C 1
ATOM 3392 O O . THR B 1 53 ? -25.344 14.117 1.005 1 97.12 53 THR B O 1
ATOM 3395 N N . ARG B 1 54 ? -27.5 13.836 1.181 1 96 54 ARG B N 1
ATOM 3396 C CA . ARG B 1 54 ? -27.484 13.75 2.637 1 96 54 ARG B CA 1
ATOM 3397 C C . ARG B 1 54 ? -26.625 12.57 3.102 1 96 54 ARG B C 1
ATOM 3399 O O . ARG B 1 54 ? -25.781 12.719 3.988 1 96 54 ARG B O 1
ATOM 3406 N N . SER B 1 55 ? -26.828 11.445 2.51 1 97.88 55 SER B N 1
ATOM 3407 C CA . SER B 1 55 ? -26.156 10.227 2.953 1 97.88 55 SER B CA 1
ATOM 3408 C C . SER B 1 55 ? -24.672 10.25 2.598 1 97.88 55 SER B C 1
ATOM 3410 O O . SER B 1 55 ? -23.828 9.984 3.449 1 97.88 55 SER B O 1
ATOM 3412 N N . PHE B 1 56 ? -24.344 10.602 1.373 1 98.19 56 PHE B N 1
ATOM 3413 C CA . PHE B 1 56 ? -22.969 10.531 0.908 1 98.19 56 PHE B CA 1
ATOM 3414 C C . PHE B 1 56 ? -22.141 11.68 1.479 1 98.19 56 PHE B C 1
ATOM 3416 O O . PHE B 1 56 ? -20.906 11.602 1.549 1 98.19 56 PHE B O 1
ATOM 3423 N N . HIS B 1 57 ? -22.812 12.797 1.969 1 97.5 57 HIS B N 1
ATOM 3424 C CA . HIS B 1 57 ? -22.109 13.875 2.66 1 97.5 57 HIS B CA 1
ATOM 3425 C C . HIS B 1 57 ? -21.688 13.438 4.059 1 97.5 57 HIS B C 1
ATOM 3427 O O . HIS B 1 57 ? -20.766 14.023 4.641 1 97.5 57 HIS B O 1
ATOM 3433 N N . LEU B 1 58 ? -22.297 12.398 4.562 1 97.88 58 LEU B N 1
ATOM 3434 C CA . LEU B 1 58 ? -22.031 11.969 5.926 1 97.88 58 LEU B CA 1
ATOM 3435 C C . LEU B 1 58 ? -20.969 10.875 5.945 1 97.88 58 LEU B C 1
ATOM 3437 O O . LEU B 1 58 ? -20.547 10.422 7.012 1 97.88 58 LEU B O 1
ATOM 3441 N N . CYS B 1 59 ? -20.484 10.453 4.77 1 98 59 CYS B N 1
ATOM 3442 C CA . CYS B 1 59 ? -19.422 9.469 4.711 1 98 59 CYS B CA 1
ATOM 3443 C C . CYS B 1 59 ? -18.062 10.125 4.98 1 98 59 CYS B C 1
ATOM 3445 O O . CYS B 1 59 ? -17.688 11.086 4.309 1 98 59 CYS B O 1
ATOM 3447 N N . THR B 1 60 ? -17.297 9.57 5.934 1 97.25 60 THR B N 1
ATOM 3448 C CA . THR B 1 60 ? -15.984 10.133 6.281 1 97.25 60 THR B CA 1
ATOM 3449 C C . THR B 1 60 ? -14.906 9.594 5.348 1 97.25 60 THR B C 1
ATOM 3451 O O . THR B 1 60 ? -13.781 10.102 5.332 1 97.25 60 THR B O 1
ATOM 3454 N N . MET B 1 61 ? -15.281 8.578 4.605 1 97.38 61 MET B N 1
ATOM 3455 C CA . MET B 1 61 ? -14.375 7.891 3.686 1 97.38 61 MET B CA 1
ATOM 3456 C C . MET B 1 61 ? -13.195 7.285 4.438 1 97.38 61 MET B C 1
ATOM 3458 O O . MET B 1 61 ? -12.062 7.328 3.955 1 97.38 61 MET B O 1
ATOM 3462 N N . CYS B 1 62 ? -13.523 6.711 5.645 1 97.25 62 CYS B N 1
ATOM 3463 C CA . CYS B 1 62 ? -12.492 6.172 6.523 1 97.25 62 CYS B CA 1
ATOM 3464 C C . CYS B 1 62 ? -12.125 4.746 6.125 1 97.25 62 CYS B C 1
ATOM 3466 O O . CYS B 1 62 ? -11.172 4.176 6.656 1 97.25 62 CYS B O 1
ATOM 3468 N N . LYS B 1 63 ? -12.891 4.078 5.258 1 96.5 63 LYS B N 1
ATOM 3469 C CA . LYS B 1 63 ? -12.617 2.777 4.652 1 96.5 63 LYS B CA 1
ATOM 3470 C C . LYS B 1 63 ? -12.75 1.653 5.676 1 96.5 63 LYS B C 1
ATOM 3472 O O . LYS B 1 63 ? -12.336 0.521 5.418 1 96.5 63 LYS B O 1
ATOM 3477 N N . ARG B 1 64 ? -13.289 1.962 6.855 1 96.44 64 ARG B N 1
ATOM 3478 C CA . ARG B 1 64 ? -13.484 0.915 7.852 1 96.44 64 ARG B CA 1
ATOM 3479 C C . ARG B 1 64 ? -14.43 -0.166 7.336 1 96.44 64 ARG B C 1
ATOM 3481 O O . ARG B 1 64 ? -14.219 -1.354 7.594 1 96.44 64 ARG B O 1
ATOM 3488 N N . CYS B 1 65 ? -15.422 0.233 6.555 1 96.81 65 CYS B N 1
ATOM 3489 C CA . CYS B 1 65 ? -16.391 -0.699 5.98 1 96.81 65 CYS B CA 1
ATOM 3490 C C . CYS B 1 65 ? -15.703 -1.683 5.043 1 96.81 65 CYS B C 1
ATOM 3492 O O . CYS B 1 65 ? -16.047 -2.863 5.008 1 96.81 65 CYS B O 1
ATOM 3494 N N . ALA B 1 66 ? -14.75 -1.182 4.281 1 94.19 66 ALA B N 1
ATOM 3495 C CA . ALA B 1 66 ? -14.031 -2.055 3.361 1 94.19 66 ALA B CA 1
ATOM 3496 C C . ALA B 1 66 ? -13.234 -3.115 4.117 1 94.19 66 ALA B C 1
ATOM 3498 O O . ALA B 1 66 ? -13.133 -4.258 3.668 1 94.19 66 ALA B O 1
ATOM 3499 N N . TYR B 1 67 ? -12.664 -2.721 5.238 1 92.25 67 TYR B N 1
ATOM 3500 C CA . TYR B 1 67 ? -11.875 -3.645 6.047 1 92.25 67 TYR B CA 1
ATOM 3501 C C . TYR B 1 67 ? -12.742 -4.777 6.582 1 92.25 67 TYR B C 1
ATOM 3503 O O . TYR B 1 67 ? -12.312 -5.93 6.633 1 92.25 67 TYR B O 1
ATOM 3511 N N . PHE B 1 68 ? -13.992 -4.492 6.934 1 93.75 68 PHE B N 1
ATOM 3512 C CA . PHE B 1 68 ? -14.859 -5.488 7.559 1 93.75 68 PHE B CA 1
ATOM 3513 C C . PHE B 1 68 ? -15.719 -6.188 6.512 1 93.75 68 PHE B C 1
ATOM 3515 O O . PHE B 1 68 ? -16.438 -7.133 6.828 1 93.75 68 PHE B O 1
ATOM 3522 N N . CYS B 1 69 ? -15.641 -5.762 5.254 1 94.19 69 CYS B N 1
ATOM 3523 C CA . CYS B 1 69 ? -16.359 -6.422 4.172 1 94.19 69 CYS B CA 1
ATOM 3524 C C . CYS B 1 69 ? -15.695 -7.738 3.789 1 94.19 69 CYS B C 1
ATOM 3526 O O . CYS B 1 69 ? -14.5 -7.762 3.471 1 94.19 69 CYS B O 1
ATOM 3528 N N . PRO B 1 70 ? -16.422 -8.797 3.773 1 88.06 70 PRO B N 1
ATOM 3529 C CA . PRO B 1 70 ? -15.805 -10.086 3.443 1 88.06 70 PRO B CA 1
ATOM 3530 C C . PRO B 1 70 ? -15.164 -10.094 2.059 1 88.06 70 PRO B C 1
ATOM 3532 O O . PRO B 1 70 ? -14.18 -10.805 1.838 1 88.06 70 PRO B O 1
ATOM 3535 N N . THR B 1 71 ? -15.742 -9.242 1.145 1 88.75 71 THR B N 1
ATOM 3536 C CA . THR B 1 71 ? -15.219 -9.242 -0.215 1 88.75 71 THR B CA 1
ATOM 3537 C C . THR B 1 71 ? -14.453 -7.949 -0.498 1 88.75 71 THR B C 1
ATOM 3539 O O . THR B 1 71 ? -14.031 -7.707 -1.63 1 88.75 71 THR B O 1
ATOM 3542 N N . GLY B 1 72 ? -14.375 -7.07 0.478 1 89.56 72 GLY B N 1
ATOM 3543 C CA . GLY B 1 72 ? -13.492 -5.918 0.383 1 89.56 72 GLY B CA 1
ATOM 3544 C C . GLY B 1 72 ? -14.086 -4.773 -0.416 1 89.56 72 GLY B C 1
ATOM 3545 O O . GLY B 1 72 ? -13.352 -3.936 -0.945 1 89.56 72 GLY B O 1
ATOM 3546 N N . ILE B 1 73 ? -15.43 -4.699 -0.543 1 93.38 73 ILE B N 1
ATOM 3547 C CA . ILE B 1 73 ? -16.047 -3.586 -1.252 1 93.38 73 ILE B CA 1
ATOM 3548 C C . ILE B 1 73 ? -15.672 -2.27 -0.583 1 93.38 73 ILE B C 1
ATOM 3550 O O . ILE B 1 73 ? -15.844 -2.105 0.626 1 93.38 73 ILE B O 1
ATOM 3554 N N . ASP B 1 74 ? -15.109 -1.374 -1.351 1 93.5 74 ASP B N 1
ATOM 3555 C CA . ASP B 1 74 ? -14.664 -0.079 -0.843 1 93.5 74 ASP B CA 1
ATOM 3556 C C . ASP B 1 74 ? -15.727 0.993 -1.068 1 93.5 74 ASP B C 1
ATOM 3558 O O . ASP B 1 74 ? -15.688 1.716 -2.066 1 93.5 74 ASP B O 1
ATOM 3562 N N . VAL B 1 75 ? -16.531 1.215 -0.081 1 97.19 75 VAL B N 1
ATOM 3563 C CA . VAL B 1 75 ? -17.625 2.174 -0.22 1 97.19 75 VAL B CA 1
ATOM 3564 C C . VAL B 1 75 ? -17.078 3.596 -0.123 1 97.19 75 VAL B C 1
ATOM 3566 O O . VAL B 1 75 ? -17.734 4.551 -0.554 1 97.19 75 VAL B O 1
ATOM 3569 N N . ALA B 1 76 ? -15.883 3.764 0.49 1 96.44 76 ALA B N 1
ATOM 3570 C CA . ALA B 1 76 ? -15.242 5.078 0.424 1 96.44 76 ALA B CA 1
ATOM 3571 C C . ALA B 1 76 ? -14.984 5.484 -1.022 1 96.44 76 ALA B C 1
ATOM 3573 O O . ALA B 1 76 ? -15.156 6.652 -1.387 1 96.44 76 ALA B O 1
ATOM 3574 N N . GLU B 1 77 ? -14.539 4.52 -1.826 1 93.56 77 GLU B N 1
ATOM 3575 C CA . GLU B 1 77 ? -14.344 4.793 -3.246 1 93.56 77 GLU B CA 1
ATOM 3576 C C . GLU B 1 77 ? -15.664 5.082 -3.943 1 93.56 77 GLU B C 1
ATOM 3578 O O . GLU B 1 77 ? -15.734 5.941 -4.824 1 93.56 77 GLU B O 1
ATOM 3583 N N . VAL B 1 78 ? -16.703 4.375 -3.559 1 96.56 78 VAL B N 1
ATOM 3584 C CA . VAL B 1 78 ? -18.031 4.664 -4.066 1 96.56 78 VAL B CA 1
ATOM 3585 C C . VAL B 1 78 ? -18.406 6.105 -3.732 1 96.56 78 VAL B C 1
ATOM 3587 O O . VAL B 1 78 ? -18.859 6.852 -4.602 1 96.56 78 VAL B O 1
ATOM 3590 N N . THR B 1 79 ? -18.188 6.453 -2.512 1 98 79 THR B N 1
ATOM 3591 C CA . THR B 1 79 ? -18.5 7.805 -2.064 1 98 79 THR B CA 1
ATOM 3592 C C . THR B 1 79 ? -17.719 8.836 -2.867 1 98 79 THR B C 1
ATOM 3594 O O . THR B 1 79 ? -18.281 9.852 -3.293 1 98 79 THR B O 1
ATOM 3597 N N . ARG B 1 80 ? -16.453 8.594 -3.057 1 96.38 80 ARG B N 1
ATOM 3598 C CA . ARG B 1 80 ? -15.633 9.516 -3.834 1 96.38 80 ARG B CA 1
ATOM 3599 C C . ARG B 1 80 ? -16.25 9.766 -5.211 1 96.38 80 ARG B C 1
ATOM 3601 O O . ARG B 1 80 ? -16.375 10.914 -5.641 1 96.38 80 ARG B O 1
ATOM 3608 N N . GLN B 1 81 ? -16.641 8.727 -5.883 1 95.69 81 GLN B N 1
ATOM 3609 C CA . GLN B 1 81 ? -17.156 8.828 -7.238 1 95.69 81 GLN B CA 1
ATOM 3610 C C . GLN B 1 81 ? -18.547 9.461 -7.238 1 95.69 81 GLN B C 1
ATOM 3612 O O . GLN B 1 81 ? -18.891 10.234 -8.133 1 95.69 81 GLN B O 1
ATOM 3617 N N . ILE B 1 82 ? -19.328 9.141 -6.262 1 97.69 82 ILE B N 1
ATOM 3618 C CA . ILE B 1 82 ? -20.672 9.703 -6.184 1 97.69 82 ILE B CA 1
ATOM 3619 C C . ILE B 1 82 ? -20.578 11.195 -5.855 1 97.69 82 ILE B C 1
ATOM 3621 O O . ILE B 1 82 ? -21.344 12 -6.391 1 97.69 82 ILE B O 1
ATOM 3625 N N . ARG B 1 83 ? -19.688 11.555 -4.93 1 97.75 83 ARG B N 1
ATOM 3626 C CA . ARG B 1 83 ? -19.484 12.969 -4.633 1 97.75 83 ARG B CA 1
ATOM 3627 C C . ARG B 1 83 ? -19.047 13.734 -5.875 1 97.75 83 ARG B C 1
ATOM 3629 O O . ARG B 1 83 ? -19.422 14.898 -6.055 1 97.75 83 ARG B O 1
ATOM 3636 N N . ASP B 1 84 ? -18.266 13.102 -6.734 1 97.12 84 ASP B N 1
ATOM 3637 C CA . ASP B 1 84 ? -17.922 13.703 -8.016 1 97.12 84 ASP B CA 1
ATOM 3638 C C . ASP B 1 84 ? -19.172 14.008 -8.844 1 97.12 84 ASP B C 1
ATOM 3640 O O . ASP B 1 84 ? -19.312 15.109 -9.375 1 97.12 84 ASP B O 1
ATOM 3644 N N . VAL B 1 85 ? -20.094 13.047 -8.93 1 96.56 85 VAL B N 1
ATOM 3645 C CA . VAL B 1 85 ? -21.344 13.195 -9.656 1 96.56 85 VAL B CA 1
ATOM 3646 C C . VAL B 1 85 ? -22.188 14.305 -9.023 1 96.56 85 VAL B C 1
ATOM 3648 O O . VAL B 1 85 ? -22.719 15.164 -9.727 1 96.56 85 VAL B O 1
ATOM 3651 N N . LEU B 1 86 ? -22.25 14.289 -7.707 1 97 86 LEU B N 1
ATOM 3652 C CA . LEU B 1 86 ? -23.031 15.289 -6.988 1 97 86 LEU B CA 1
ATOM 3653 C C . LEU B 1 86 ? -22.469 16.688 -7.211 1 97 86 LEU B C 1
ATOM 3655 O O . LEU B 1 86 ? -23.219 17.641 -7.445 1 97 86 LEU B O 1
ATOM 3659 N N . SER B 1 87 ? -21.141 16.797 -7.141 1 96.81 87 SER B N 1
ATOM 3660 C CA . SER B 1 87 ? -20.5 18.094 -7.34 1 96.81 87 SER B CA 1
ATOM 3661 C C . SER B 1 87 ? -20.766 18.641 -8.742 1 96.81 87 SER B C 1
ATOM 3663 O O . SER B 1 87 ? -21.078 19.812 -8.914 1 96.81 87 SER B O 1
ATOM 3665 N N . LYS B 1 88 ? -20.672 17.812 -9.758 1 95.31 88 LYS B N 1
ATOM 3666 C CA . LYS B 1 88 ? -20.922 18.203 -11.148 1 95.31 88 LYS B CA 1
ATOM 3667 C C . LYS B 1 88 ? -22.375 18.609 -11.352 1 95.31 88 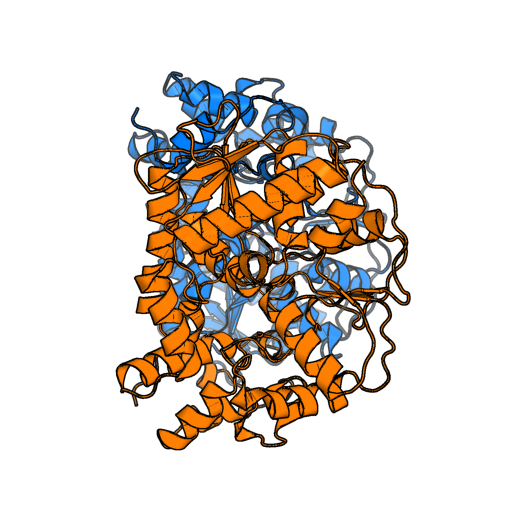LYS B C 1
ATOM 3669 O O . LYS B 1 88 ? -22.688 19.391 -12.25 1 95.31 88 LYS B O 1
ATOM 3674 N N . SER B 1 89 ? -23.266 18.094 -10.508 1 95.19 89 SER B N 1
ATOM 3675 C CA . SER B 1 89 ? -24.688 18.406 -10.609 1 95.19 89 SER B CA 1
ATOM 3676 C C . SER B 1 89 ? -25.062 19.578 -9.719 1 95.19 89 SER B C 1
ATOM 3678 O O . SER B 1 89 ? -26.234 19.828 -9.477 1 95.19 89 SER B O 1
ATOM 3680 N N . GLY B 1 90 ? -24.094 20.188 -9.117 1 95.19 90 GLY B N 1
ATOM 3681 C CA . GLY B 1 90 ? -24.328 21.406 -8.352 1 95.19 90 GLY B CA 1
ATOM 3682 C C . GLY B 1 90 ? -24.656 21.125 -6.891 1 95.19 90 GLY B C 1
ATOM 3683 O O . GLY B 1 90 ? -25.25 21.969 -6.219 1 95.19 90 GLY B O 1
ATOM 3684 N N . ARG B 1 91 ? -24.297 19.922 -6.414 1 96.5 91 ARG B N 1
ATOM 3685 C CA . ARG B 1 91 ? -24.609 19.547 -5.035 1 96.5 91 ARG B CA 1
ATOM 3686 C C . ARG B 1 91 ? -23.344 19.125 -4.293 1 96.5 91 ARG B C 1
ATOM 3688 O O . ARG B 1 91 ? -23.312 18.047 -3.693 1 96.5 91 ARG B O 1
ATOM 3695 N N . PRO B 1 92 ? -22.297 19.953 -4.238 1 96.69 92 PRO B N 1
ATOM 3696 C CA . PRO B 1 92 ? -21.078 19.594 -3.502 1 96.69 92 PRO B CA 1
ATOM 3697 C C . PRO B 1 92 ? -21.25 19.734 -1.991 1 96.69 92 PRO B C 1
ATOM 3699 O O . PRO B 1 92 ? -22.109 20.484 -1.53 1 96.69 92 PRO B O 1
ATOM 3702 N N . PRO B 1 93 ? -20.469 18.969 -1.196 1 94.5 93 PRO B N 1
ATOM 3703 C CA . PRO B 1 93 ? -20.422 19.297 0.231 1 94.5 93 PRO B CA 1
ATOM 3704 C C . PRO B 1 93 ? -19.875 20.688 0.501 1 94.5 93 PRO B C 1
ATOM 3706 O O . PRO B 1 93 ? -18.734 20.984 0.146 1 94.5 93 PRO B O 1
ATOM 3709 N N . PRO B 1 94 ? -20.641 21.516 1.091 1 94.5 94 PRO B N 1
ATOM 3710 C CA . PRO B 1 94 ? -20.297 22.938 1.133 1 94.5 94 PRO B CA 1
ATOM 3711 C C . PRO B 1 94 ? -18.953 23.188 1.822 1 94.5 94 PRO B C 1
ATOM 3713 O O . PRO B 1 94 ? -18.141 23.969 1.315 1 94.5 94 PRO B O 1
ATOM 3716 N N . TYR B 1 95 ? -18.734 22.641 2.955 1 96.38 95 TYR B N 1
ATOM 3717 C CA . TYR B 1 95 ? -17.469 22.859 3.672 1 96.38 95 TYR B CA 1
ATOM 3718 C C . TYR B 1 95 ? -16.281 22.422 2.832 1 96.38 95 TYR B C 1
ATOM 3720 O O . TYR B 1 95 ? -15.281 23.141 2.748 1 96.38 95 TYR B O 1
ATOM 3728 N N . VAL B 1 96 ? -16.359 21.266 2.238 1 97.94 96 VAL B N 1
ATOM 3729 C CA . VAL B 1 96 ? -15.273 20.719 1.429 1 97.94 96 VAL B CA 1
ATOM 3730 C C . VAL B 1 96 ? -14.984 21.641 0.256 1 97.94 96 VAL B C 1
ATOM 3732 O O . VAL B 1 96 ? -13.82 21.891 -0.077 1 97.94 96 VAL B O 1
ATOM 3735 N N . SER B 1 97 ? -16.047 22.172 -0.333 1 97.69 97 SER B N 1
ATOM 3736 C CA . SER B 1 97 ? -15.898 23.094 -1.454 1 97.69 97 SER B CA 1
ATOM 3737 C C . SER B 1 97 ? -15.109 24.328 -1.052 1 97.69 97 SER B C 1
ATOM 3739 O O . SER B 1 97 ? -14.227 24.781 -1.791 1 97.69 97 SER B O 1
ATOM 3741 N N . LYS B 1 98 ? -15.438 24.844 0.054 1 97.62 98 LYS B N 1
ATOM 3742 C CA . LYS B 1 98 ? -14.742 26.031 0.546 1 97.62 98 LYS B CA 1
ATOM 3743 C C . LYS B 1 98 ? -13.266 25.734 0.799 1 97.62 98 LYS B C 1
ATOM 3745 O O . LYS B 1 98 ? -12.398 26.562 0.472 1 97.62 98 LYS B O 1
ATOM 3750 N N . VAL B 1 99 ? -12.945 24.625 1.392 1 97.94 99 VAL B N 1
ATOM 3751 C CA . VAL B 1 99 ? -11.578 24.234 1.704 1 97.94 99 VAL B CA 1
ATOM 3752 C C . VAL B 1 99 ? -10.781 24.078 0.414 1 97.94 99 VAL B C 1
ATOM 3754 O O . VAL B 1 99 ? -9.633 24.516 0.328 1 97.94 99 VAL B O 1
ATOM 3757 N N . VAL B 1 100 ? -11.391 23.438 -0.599 1 98.56 100 VAL B N 1
ATOM 3758 C CA . VAL B 1 100 ? -10.734 23.234 -1.885 1 98.56 100 VAL B CA 1
ATOM 3759 C C . VAL B 1 100 ? -10.469 24.594 -2.545 1 98.56 100 VAL B C 1
ATOM 3761 O O . VAL B 1 100 ? -9.406 24.797 -3.139 1 98.56 100 VAL B O 1
ATOM 3764 N N . GLU B 1 101 ? -11.414 25.516 -2.432 1 98.25 101 GLU B N 1
ATOM 3765 C CA . GLU B 1 101 ? -11.227 26.859 -2.973 1 98.25 101 GLU B CA 1
ATOM 3766 C C . GLU B 1 101 ? -10.031 27.547 -2.328 1 98.25 101 GLU B C 1
ATOM 3768 O O . GLU B 1 101 ? -9.219 28.172 -3.018 1 98.25 101 GLU B O 1
ATOM 3773 N N . ASN B 1 102 ? -9.914 27.453 -1.021 1 98.19 102 ASN B N 1
ATOM 3774 C CA . ASN B 1 102 ? -8.758 28 -0.314 1 98.19 102 ASN B CA 1
ATOM 3775 C C . ASN B 1 102 ? -7.449 27.391 -0.831 1 98.19 102 ASN B C 1
ATOM 3777 O O . ASN B 1 102 ? -6.484 28.125 -1.081 1 98.19 102 ASN B O 1
ATOM 3781 N N . MET B 1 103 ? -7.441 26.078 -0.991 1 98.44 103 MET B N 1
ATOM 3782 C CA . MET B 1 103 ? -6.258 25.359 -1.459 1 98.44 103 MET B CA 1
ATOM 3783 C C . MET B 1 103 ? -5.844 25.844 -2.846 1 98.44 103 MET B C 1
ATOM 3785 O O . MET B 1 103 ? -4.664 26.125 -3.086 1 98.44 103 MET B O 1
ATOM 3789 N N . LEU B 1 104 ? -6.812 25.984 -3.707 1 98.06 104 LEU B N 1
ATOM 3790 C CA . LEU B 1 104 ? -6.52 26.359 -5.082 1 98.06 104 LEU B CA 1
ATOM 3791 C C . LEU B 1 104 ? -6.062 27.812 -5.16 1 98.06 104 LEU B C 1
ATOM 3793 O O . LEU B 1 104 ? -5.227 28.172 -5.996 1 98.06 104 LEU B O 1
ATOM 3797 N N . ARG B 1 105 ? -6.555 28.609 -4.25 1 97.12 105 ARG B N 1
ATOM 3798 C CA . ARG B 1 105 ? -6.266 30.047 -4.289 1 97.12 105 ARG B CA 1
ATOM 3799 C C . ARG B 1 105 ? -4.988 30.359 -3.518 1 97.12 105 ARG B C 1
ATOM 3801 O O . ARG B 1 105 ? -4.184 31.188 -3.953 1 97.12 105 ARG B O 1
ATOM 3808 N N . ARG B 1 106 ? -4.793 29.688 -2.357 1 97.19 106 ARG B N 1
ATOM 3809 C CA . ARG B 1 106 ? -3.766 30.141 -1.418 1 97.19 106 ARG B CA 1
ATOM 3810 C C . ARG B 1 106 ? -2.711 29.047 -1.212 1 97.19 106 ARG B C 1
ATOM 3812 O O . ARG B 1 106 ? -1.677 29.297 -0.585 1 97.19 106 ARG B O 1
ATOM 3819 N N . GLY B 1 107 ? -2.959 27.891 -1.701 1 97.88 107 GLY B N 1
ATOM 3820 C CA . GLY B 1 107 ? -1.999 26.797 -1.565 1 97.88 107 GLY B CA 1
ATOM 3821 C C . GLY B 1 107 ? -2.092 26.078 -0.232 1 97.88 107 GLY B C 1
ATOM 3822 O O . GLY B 1 107 ? -1.166 25.375 0.162 1 97.88 107 GLY B O 1
ATOM 3823 N N . ASN B 1 108 ? -3.141 26.359 0.518 1 98.12 108 ASN B N 1
ATOM 3824 C CA . ASN B 1 108 ? -3.383 25.625 1.755 1 98.12 108 ASN B CA 1
ATOM 3825 C C . ASN B 1 108 ? -4.863 25.625 2.125 1 98.12 108 ASN B C 1
ATOM 3827 O O . ASN B 1 108 ? -5.637 26.438 1.618 1 98.12 108 ASN B O 1
ATOM 3831 N N . ASN B 1 109 ? -5.277 24.781 3.018 1 96.81 109 ASN B N 1
ATOM 3832 C CA . ASN B 1 109 ? -6.684 24.469 3.275 1 96.81 109 ASN B CA 1
ATOM 3833 C C . ASN B 1 109 ? -7.34 25.547 4.129 1 96.81 109 ASN B C 1
ATOM 3835 O O . ASN B 1 109 ? -8.547 25.797 4.016 1 96.81 109 ASN B O 1
ATOM 3839 N N . VAL B 1 110 ? -6.609 26.219 5.008 1 95.44 110 VAL B N 1
ATOM 3840 C CA . VAL B 1 110 ? -7.203 27.156 5.953 1 95.44 110 VAL B CA 1
ATOM 3841 C C . VAL B 1 110 ? -7.195 28.562 5.355 1 95.44 110 VAL B C 1
ATOM 3843 O O . VAL B 1 110 ? -7.824 29.469 5.895 1 95.44 110 VAL B O 1
ATOM 3846 N N . GLY B 1 111 ? -6.512 28.75 4.246 1 96.56 111 GLY B N 1
ATOM 3847 C CA . GLY B 1 111 ? -6.527 30.031 3.545 1 96.56 111 GLY B CA 1
ATOM 3848 C C . GLY B 1 111 ? -5.492 31 4.059 1 96.56 111 GLY B C 1
ATOM 3849 O O . GLY B 1 111 ? -5.672 32.219 3.955 1 96.56 111 GLY B O 1
ATOM 3850 N N . LEU B 1 112 ? -4.43 30.516 4.637 1 97.44 112 LEU B N 1
ATOM 3851 C CA . LEU B 1 112 ? -3.352 31.375 5.102 1 97.44 112 LEU B CA 1
ATOM 3852 C C . LEU B 1 112 ? -2.688 32.094 3.93 1 97.44 112 LEU B C 1
ATOM 3854 O O . LEU B 1 112 ? -2.492 31.5 2.865 1 97.44 112 LEU B O 1
ATOM 3858 N N . THR B 1 113 ? -2.348 33.375 4.152 1 97.31 113 THR B N 1
ATOM 3859 C CA . THR B 1 113 ? -1.552 34.094 3.17 1 97.31 113 THR B CA 1
ATOM 3860 C C . THR B 1 113 ? -0.084 33.688 3.25 1 97.31 113 THR B C 1
ATOM 3862 O O . THR B 1 113 ? 0.355 33.125 4.258 1 97.31 113 THR B O 1
ATOM 3865 N N . PRO B 1 114 ? 0.649 33.938 2.133 1 96.31 114 PRO B N 1
ATOM 3866 C CA . PRO B 1 114 ? 2.086 33.656 2.197 1 96.31 114 PRO B CA 1
ATOM 3867 C C . PRO B 1 114 ? 2.766 34.344 3.385 1 96.31 114 PRO B C 1
ATOM 3869 O O . PRO B 1 114 ? 3.643 33.75 4.02 1 96.31 114 PRO B O 1
ATOM 3872 N N . GLY B 1 115 ? 2.367 35.531 3.646 1 96.56 115 GLY B N 1
ATOM 3873 C CA . GLY B 1 115 ? 2.908 36.25 4.793 1 96.56 115 GLY B CA 1
ATOM 3874 C C . GLY B 1 115 ? 2.637 35.562 6.113 1 96.56 115 GLY B C 1
ATOM 3875 O O . GLY B 1 115 ? 3.506 35.5 6.984 1 96.56 115 GLY B O 1
ATOM 3876 N N . ALA B 1 116 ? 1.438 35.062 6.273 1 97.31 116 ALA B N 1
ATOM 3877 C CA . ALA B 1 116 ? 1.07 34.344 7.496 1 97.31 116 ALA B CA 1
ATOM 3878 C C . ALA B 1 116 ? 1.866 33.062 7.645 1 97.31 116 ALA B C 1
ATOM 3880 O O . ALA B 1 116 ? 2.277 32.688 8.75 1 97.31 116 ALA B O 1
ATOM 3881 N N . VAL B 1 117 ? 2.094 32.344 6.551 1 97.69 117 VAL B N 1
ATOM 3882 C CA . VAL B 1 117 ? 2.904 31.125 6.566 1 97.69 117 VAL B CA 1
ATOM 3883 C C . VAL B 1 117 ? 4.336 31.453 6.977 1 97.69 117 VAL B C 1
ATOM 3885 O O . VAL B 1 117 ? 4.922 30.797 7.832 1 97.69 117 VAL B O 1
ATOM 3888 N N . ALA B 1 118 ? 4.852 32.5 6.379 1 97.75 118 ALA B N 1
ATOM 3889 C CA . ALA B 1 118 ? 6.207 32.938 6.703 1 97.75 118 ALA B CA 1
ATOM 3890 C C . ALA B 1 118 ? 6.332 33.281 8.188 1 97.75 118 ALA B C 1
ATOM 3892 O O . ALA B 1 118 ? 7.32 32.938 8.828 1 97.75 118 ALA B O 1
ATOM 3893 N N . ALA B 1 119 ? 5.387 33.969 8.672 1 97.69 119 ALA B N 1
ATOM 3894 C CA . ALA B 1 119 ? 5.398 34.375 10.078 1 97.69 119 ALA B CA 1
ATOM 3895 C C . ALA B 1 119 ? 5.375 33.156 11 1 97.69 119 ALA B C 1
ATOM 3897 O O . ALA B 1 119 ? 6.062 33.125 12.023 1 97.69 119 ALA B O 1
ATOM 3898 N N . ALA B 1 120 ? 4.562 32.188 10.648 1 97.81 120 ALA B N 1
ATOM 3899 C CA . ALA B 1 120 ? 4.473 30.953 11.438 1 97.81 120 ALA B CA 1
ATOM 3900 C C . ALA B 1 120 ? 5.809 30.219 11.461 1 97.81 120 ALA B C 1
ATOM 3902 O O . ALA B 1 120 ? 6.238 29.719 12.508 1 97.81 120 ALA B O 1
ATOM 3903 N N . VAL B 1 121 ? 6.469 30.125 10.297 1 98.19 121 VAL B N 1
ATOM 3904 C CA . VAL B 1 121 ? 7.758 29.438 10.203 1 98.19 121 VAL B CA 1
ATOM 3905 C C . VAL B 1 121 ? 8.805 30.203 11.008 1 98.19 121 VAL B C 1
ATOM 3907 O O . VAL B 1 121 ? 9.633 29.594 11.688 1 98.19 121 VAL B O 1
ATOM 3910 N N . ARG B 1 122 ? 8.766 31.5 10.945 1 97.75 122 ARG B N 1
ATOM 3911 C CA . ARG B 1 122 ? 9.688 32.312 11.734 1 97.75 122 ARG B CA 1
ATOM 3912 C C . ARG B 1 122 ? 9.492 32.094 13.227 1 97.75 122 ARG B C 1
ATOM 3914 O O . ARG B 1 122 ? 10.461 31.984 13.977 1 97.75 122 ARG B O 1
ATOM 3921 N N . ALA B 1 123 ? 8.258 32.094 13.594 1 98.06 123 ALA B N 1
ATOM 3922 C CA . ALA B 1 123 ? 7.949 31.859 14.992 1 98.06 123 ALA B CA 1
ATOM 3923 C C . ALA B 1 123 ? 8.438 30.484 15.43 1 98.06 123 ALA B C 1
ATOM 3925 O O . ALA B 1 123 ? 8.977 30.328 16.531 1 98.06 123 ALA B O 1
ATOM 3926 N N . ALA B 1 124 ? 8.234 29.469 14.586 1 98.19 124 ALA B N 1
ATOM 3927 C CA . ALA B 1 124 ? 8.703 28.109 14.875 1 98.19 124 ALA B CA 1
ATOM 3928 C C . ALA B 1 124 ? 10.227 28.078 14.992 1 98.19 124 ALA B C 1
ATOM 3930 O O . ALA B 1 124 ? 10.766 27.422 15.891 1 98.19 124 ALA B O 1
ATOM 3931 N N . ALA B 1 125 ? 10.883 28.766 14.117 1 98.25 125 ALA B N 1
ATOM 3932 C CA . ALA B 1 125 ? 12.344 28.797 14.133 1 98.25 125 ALA B CA 1
ATOM 3933 C C . ALA B 1 125 ? 12.867 29.422 15.43 1 98.25 125 ALA B C 1
ATOM 3935 O O . ALA B 1 125 ? 13.797 28.906 16.047 1 98.25 125 ALA B O 1
ATOM 3936 N N . LYS B 1 126 ? 12.258 30.484 15.805 1 98 126 LYS B N 1
ATOM 3937 C CA . LYS B 1 126 ? 12.648 31.141 17.047 1 98 126 LYS B CA 1
ATOM 3938 C C . LYS B 1 126 ? 12.43 30.234 18.25 1 98 126 LYS B C 1
ATOM 3940 O O . LYS B 1 126 ? 13.258 30.188 19.156 1 98 126 LYS B O 1
ATOM 3945 N N . ALA B 1 127 ? 11.32 29.609 18.25 1 98.19 127 ALA B N 1
ATOM 3946 C CA . ALA B 1 127 ? 11 28.703 19.359 1 98.19 127 ALA B CA 1
ATOM 3947 C C . ALA B 1 127 ? 11.992 27.531 19.422 1 98.19 127 ALA B C 1
ATOM 3949 O O . ALA B 1 127 ? 12.422 27.141 20.5 1 98.19 127 ALA B O 1
ATOM 3950 N N . ILE B 1 128 ? 12.344 26.969 18.25 1 98.38 128 ILE B N 1
ATOM 3951 C CA . ILE B 1 128 ? 13.32 25.891 18.188 1 98.38 128 ILE B CA 1
ATOM 3952 C C . ILE B 1 128 ? 14.656 26.359 18.75 1 98.38 128 ILE B C 1
ATOM 3954 O O . ILE B 1 128 ? 15.289 25.656 19.547 1 98.38 128 ILE B O 1
ATOM 3958 N N . GLU B 1 129 ? 15.031 27.547 18.344 1 98 129 GLU B N 1
ATOM 3959 C CA . GLU B 1 129 ? 16.297 28.109 18.812 1 98 129 GLU B CA 1
ATOM 3960 C C . GLU B 1 129 ? 16.297 28.266 20.328 1 98 129 GLU B C 1
ATOM 3962 O O . GLU B 1 129 ? 17.297 27.953 20.984 1 98 129 GLU B O 1
ATOM 3967 N N . LYS B 1 130 ? 15.25 28.719 20.812 1 97.88 130 LYS B N 1
ATOM 3968 C CA . LYS B 1 130 ? 15.133 28.906 22.266 1 97.88 130 LYS B CA 1
ATOM 3969 C C . LYS B 1 130 ? 15.164 27.578 23 1 97.88 130 LYS B C 1
ATOM 3971 O O . LYS B 1 130 ? 15.82 27.438 24.031 1 97.88 130 LYS B O 1
ATOM 3976 N N . GLU B 1 131 ? 14.492 26.547 22.422 1 97.44 131 GLU B N 1
ATOM 3977 C CA . GLU B 1 131 ? 14.312 25.266 23.094 1 97.44 131 GLU B CA 1
ATOM 3978 C C . GLU B 1 131 ? 15.539 24.375 22.906 1 97.44 131 GLU B C 1
ATOM 3980 O O . GLU B 1 131 ? 15.875 23.578 23.797 1 97.44 131 GLU B O 1
ATOM 3985 N N . ARG B 1 132 ? 16.203 24.547 21.734 1 97.06 132 ARG B N 1
ATOM 3986 C CA . ARG B 1 132 ? 17.219 23.562 21.375 1 97.06 132 ARG B CA 1
ATOM 3987 C C . ARG B 1 132 ? 18.594 24.203 21.281 1 97.06 132 ARG B C 1
ATOM 3989 O O . ARG B 1 132 ? 19.609 23.516 21.109 1 97.06 132 ARG B O 1
ATOM 3996 N N . GLY B 1 133 ? 18.734 25.547 21.359 1 95.56 133 GLY B N 1
ATOM 3997 C CA . GLY B 1 133 ? 20 26.25 21.469 1 95.56 133 GLY B CA 1
ATOM 3998 C C . GLY B 1 133 ? 20.641 26.562 20.125 1 95.56 133 GLY B C 1
ATOM 3999 O O . GLY B 1 133 ? 21.719 27.141 20.078 1 95.56 133 GLY B O 1
ATOM 4000 N N . GLU B 1 134 ? 20 26.141 19.062 1 93.31 134 GLU B N 1
ATOM 4001 C CA . GLU B 1 134 ? 20.531 26.406 17.734 1 93.31 134 GLU B CA 1
ATOM 4002 C C . GLU B 1 134 ? 19.422 26.781 16.75 1 93.31 134 GLU B C 1
ATOM 4004 O O . GLU B 1 134 ? 18.344 26.203 16.797 1 93.31 134 GLU B O 1
ATOM 4009 N N . ALA B 1 135 ? 19.828 27.75 15.945 1 95.06 135 ALA B N 1
ATOM 4010 C CA . ALA B 1 135 ? 18.875 28.156 14.93 1 95.06 135 ALA B CA 1
ATOM 4011 C C . ALA B 1 135 ? 18.672 27.062 13.891 1 95.06 135 ALA B C 1
ATOM 4013 O O . ALA B 1 135 ? 19.641 26.484 13.383 1 95.06 135 ALA B O 1
ATOM 4014 N N . PRO B 1 136 ? 17.438 26.766 13.625 1 97.88 136 PRO B N 1
ATOM 4015 C CA . PRO B 1 136 ? 17.203 25.719 12.617 1 97.88 136 PRO B CA 1
ATOM 4016 C C . PRO B 1 136 ? 17.516 26.203 11.195 1 97.88 136 PRO B C 1
ATOM 4018 O O . PRO B 1 136 ? 17.484 27.406 10.93 1 97.88 136 PRO B O 1
ATOM 4021 N N . ARG B 1 137 ? 17.859 25.312 10.367 1 98.25 137 ARG B N 1
ATOM 4022 C CA . ARG B 1 137 ? 18.078 25.594 8.953 1 98.25 137 ARG B CA 1
ATOM 4023 C C . ARG B 1 137 ? 16.797 25.375 8.148 1 98.25 137 ARG B C 1
ATOM 4025 O O . ARG B 1 137 ? 16.562 24.297 7.602 1 98.25 137 ARG B O 1
ATOM 4032 N N . VAL B 1 138 ? 16 26.422 8.047 1 98.75 138 VAL B N 1
ATOM 4033 C CA . VAL B 1 138 ? 14.75 26.391 7.305 1 98.75 138 VAL B CA 1
ATOM 4034 C C . VAL B 1 138 ? 14.695 27.562 6.328 1 98.75 138 VAL B C 1
ATOM 4036 O O . VAL B 1 138 ? 15.164 28.672 6.645 1 98.75 138 VAL B O 1
ATOM 4039 N N . PHE B 1 139 ? 14.219 27.297 5.164 1 98.75 139 PHE B N 1
ATOM 4040 C CA . PHE B 1 139 ? 14.188 28.281 4.078 1 98.75 139 PHE B CA 1
ATOM 4041 C C . PHE B 1 139 ? 12.789 28.359 3.469 1 98.75 139 PHE B C 1
ATOM 4043 O O . PHE B 1 139 ? 12.117 27.328 3.301 1 98.75 139 PHE B O 1
ATOM 4050 N N . LEU B 1 140 ? 12.375 29.578 3.221 1 98.5 140 LEU B N 1
ATOM 4051 C CA . LEU B 1 140 ? 11.102 29.844 2.564 1 98.5 140 LEU B CA 1
ATOM 4052 C C . LEU B 1 140 ? 11.297 30.062 1.065 1 98.5 140 LEU B C 1
ATOM 4054 O O . LEU B 1 140 ? 12.258 30.703 0.645 1 98.5 140 LEU B O 1
ATOM 4058 N N . TYR B 1 141 ? 10.469 29.391 0.3 1 98.38 141 TYR B N 1
ATOM 4059 C CA . TYR B 1 141 ? 10.562 29.5 -1.151 1 98.38 141 TYR B CA 1
ATOM 4060 C C . TYR B 1 141 ? 9.289 30.109 -1.735 1 98.38 141 TYR B C 1
ATOM 4062 O O . TYR B 1 141 ? 8.188 29.625 -1.47 1 98.38 141 TYR B O 1
ATOM 4070 N N . ASP B 1 142 ? 9.359 31.141 -2.572 1 96.12 142 ASP B N 1
ATOM 4071 C CA . ASP B 1 142 ? 8.172 31.844 -3.062 1 96.12 142 ASP B CA 1
ATOM 4072 C C . ASP B 1 142 ? 7.93 31.531 -4.539 1 96.12 142 ASP B C 1
ATOM 4074 O O . ASP B 1 142 ? 7.09 32.156 -5.18 1 96.12 142 ASP B O 1
ATOM 4078 N N . GLY B 1 143 ? 8.648 30.578 -5.102 1 94.75 143 GLY B N 1
ATOM 4079 C CA . GLY B 1 143 ? 8.523 30.234 -6.508 1 94.75 143 GLY B CA 1
ATOM 4080 C C . GLY B 1 143 ? 9.688 30.719 -7.348 1 94.75 143 GLY B C 1
ATOM 4081 O O . GLY B 1 143 ? 9.906 30.234 -8.461 1 94.75 143 GLY B O 1
ATOM 4082 N N . ALA B 1 144 ? 10.5 31.641 -6.793 1 94.44 144 ALA B N 1
ATOM 4083 C CA . ALA B 1 144 ? 11.578 32.25 -7.551 1 94.44 144 ALA B CA 1
ATOM 4084 C C . ALA B 1 144 ? 12.859 32.344 -6.723 1 94.44 144 ALA B C 1
ATOM 4086 O O . ALA B 1 144 ? 13.953 32.125 -7.242 1 94.44 144 ALA B O 1
ATOM 4087 N N . ALA B 1 145 ? 12.688 32.562 -5.449 1 96.25 145 ALA B N 1
ATOM 4088 C CA . ALA B 1 145 ? 13.859 32.781 -4.598 1 96.25 145 ALA B CA 1
ATOM 4089 C C . ALA B 1 145 ? 13.648 32.156 -3.227 1 96.25 145 ALA B C 1
ATOM 4091 O O . ALA B 1 145 ? 12.516 31.938 -2.791 1 96.25 145 ALA B O 1
ATOM 4092 N N . TYR B 1 146 ? 14.781 31.859 -2.59 1 97.94 146 TYR B N 1
ATOM 4093 C CA . TYR B 1 146 ? 14.781 31.359 -1.222 1 97.94 146 TYR B CA 1
ATOM 4094 C C . TYR B 1 146 ? 15.078 32.469 -0.228 1 97.94 146 TYR B C 1
ATOM 4096 O O . TYR B 1 146 ? 15.859 33.375 -0.521 1 97.94 146 TYR B O 1
ATOM 4104 N N . ARG B 1 147 ? 14.461 32.375 0.878 1 97.56 147 ARG B N 1
ATOM 4105 C CA . ARG B 1 147 ? 14.734 33.281 1.984 1 97.56 147 ARG B CA 1
ATOM 4106 C C . ARG B 1 147 ? 14.805 32.531 3.309 1 97.56 147 ARG B C 1
ATOM 4108 O O . ARG B 1 147 ? 14.148 31.516 3.479 1 97.56 147 ARG B O 1
ATOM 4115 N N . ASP B 1 148 ? 15.555 33.031 4.172 1 95.88 148 ASP B N 1
ATOM 4116 C CA . ASP B 1 148 ? 15.547 32.469 5.52 1 95.88 148 ASP B CA 1
ATOM 4117 C C . ASP B 1 148 ? 14.461 33.094 6.379 1 95.88 148 ASP B C 1
ATOM 4119 O O . ASP B 1 148 ? 13.719 33.969 5.91 1 95.88 148 ASP B O 1
ATOM 4123 N N . PRO B 1 149 ? 14.273 32.688 7.645 1 92.75 149 PRO B N 1
ATOM 4124 C CA . PRO B 1 149 ? 13.172 33.188 8.477 1 92.75 149 PRO B CA 1
ATOM 4125 C C . PRO B 1 149 ? 13.258 34.688 8.727 1 92.75 149 PRO B C 1
ATOM 4127 O O . PRO B 1 149 ? 12.242 35.344 9 1 92.75 149 PRO B O 1
ATOM 4130 N N . SER B 1 150 ? 14.383 35.25 8.617 1 90.75 150 SER B N 1
ATOM 4131 C CA . SER B 1 150 ? 14.547 36.688 8.812 1 90.75 150 SER B CA 1
ATOM 4132 C C . SER B 1 150 ? 14.078 37.469 7.594 1 90.75 150 SER B C 1
ATOM 4134 O O . SER B 1 150 ? 13.859 38.688 7.672 1 90.75 150 SER B O 1
ATOM 4136 N N . GLY B 1 151 ? 14 36.844 6.484 1 92.38 151 GLY B N 1
ATOM 4137 C CA . GLY B 1 151 ? 13.578 37.469 5.254 1 92.38 151 GLY B CA 1
ATOM 4138 C C . GLY B 1 151 ? 14.719 37.719 4.281 1 92.38 151 GLY B C 1
ATOM 4139 O O . GLY B 1 151 ? 14.492 38.094 3.131 1 92.38 151 GLY B O 1
ATOM 4140 N N . ALA B 1 152 ? 15.898 37.406 4.688 1 94.94 152 ALA B N 1
ATOM 4141 C CA . ALA B 1 152 ? 17.062 37.594 3.826 1 94.94 152 ALA B CA 1
ATOM 4142 C C . ALA B 1 152 ? 17.156 36.5 2.77 1 94.94 152 ALA B C 1
ATOM 4144 O O . ALA B 1 152 ? 16.828 35.344 3.041 1 94.94 152 ALA B O 1
ATOM 4145 N N . GLU B 1 153 ? 17.625 36.875 1.586 1 95.62 153 GLU B N 1
ATOM 4146 C CA . GLU B 1 153 ? 17.828 35.875 0.546 1 95.62 153 GLU B CA 1
ATOM 4147 C C . GLU B 1 153 ? 18.922 34.875 0.952 1 95.62 153 GLU B C 1
ATOM 4149 O O . GLU B 1 153 ? 20.031 35.281 1.298 1 95.62 153 GLU B O 1
ATOM 4154 N N . ALA B 1 154 ? 18.594 33.688 1.011 1 95.81 154 ALA B N 1
ATOM 4155 C CA . ALA B 1 154 ? 19.484 32.594 1.384 1 95.81 154 ALA B CA 1
ATOM 4156 C C . ALA B 1 154 ? 19.016 31.266 0.814 1 95.81 154 ALA B C 1
ATOM 4158 O O . ALA B 1 154 ? 17.844 30.906 0.954 1 95.81 154 ALA B O 1
ATOM 4159 N N . ALA B 1 155 ? 19.859 30.562 0.191 1 95.44 155 ALA B N 1
ATOM 4160 C CA . ALA B 1 155 ? 19.531 29.266 -0.391 1 95.44 155 ALA B CA 1
ATOM 4161 C C . ALA B 1 155 ? 20.062 28.125 0.473 1 95.44 155 ALA B C 1
ATOM 4163 O O . ALA B 1 155 ? 21.031 28.297 1.221 1 95.44 155 ALA B O 1
ATOM 4164 N N . PRO B 1 156 ? 19.344 26.922 0.38 1 96.38 156 PRO B N 1
ATOM 4165 C CA . PRO B 1 156 ? 19.859 25.766 1.108 1 96.38 156 PRO B CA 1
ATOM 4166 C C . PRO B 1 156 ? 21.297 25.406 0.699 1 96.38 156 PRO B C 1
ATOM 4168 O O . PRO B 1 156 ? 21.625 25.469 -0.486 1 96.38 156 PRO B O 1
ATOM 4171 N N . GLY B 1 157 ? 22.109 25.078 1.685 1 94.25 157 GLY B N 1
ATOM 4172 C CA . GLY B 1 157 ? 23.5 24.688 1.444 1 94.25 157 GLY B CA 1
ATOM 4173 C C . GLY B 1 157 ? 23.703 23.188 1.558 1 94.25 157 GLY B C 1
ATOM 4174 O O . GLY B 1 157 ? 24.719 22.656 1.077 1 94.25 157 GLY B O 1
ATOM 4175 N N . ARG B 1 158 ? 22.812 22.516 2.186 1 92.62 158 ARG B N 1
ATOM 4176 C CA . ARG B 1 158 ? 22.797 21.062 2.307 1 92.62 158 ARG B CA 1
ATOM 4177 C C . ARG B 1 158 ? 21.688 20.453 1.448 1 92.62 158 ARG B C 1
ATOM 4179 O O . ARG B 1 158 ? 21.031 21.156 0.686 1 92.62 158 ARG B O 1
ATOM 4186 N N . ALA B 1 159 ? 21.625 19.125 1.505 1 93 159 ALA B N 1
ATOM 4187 C CA . ALA B 1 159 ? 20.516 18.438 0.848 1 93 159 ALA B CA 1
ATOM 4188 C C . ALA B 1 159 ? 19.172 19.016 1.315 1 93 159 ALA B C 1
ATOM 4190 O O . ALA B 1 159 ? 18.906 19.078 2.518 1 93 159 ALA B O 1
ATOM 4191 N N . ALA B 1 160 ? 18.375 19.469 0.366 1 96.31 160 ALA B N 1
ATOM 4192 C CA . ALA B 1 160 ? 17.125 20.125 0.686 1 96.31 160 ALA B CA 1
ATOM 4193 C C . ALA B 1 160 ? 15.992 19.094 0.844 1 96.31 160 ALA B C 1
ATOM 4195 O O . ALA B 1 160 ? 15.898 18.141 0.066 1 96.31 160 ALA B O 1
ATOM 4196 N N . ALA B 1 161 ? 15.25 19.203 1.908 1 97.62 161 ALA B N 1
ATOM 4197 C CA . ALA B 1 161 ? 13.984 18.5 2.08 1 97.62 161 ALA B CA 1
ATOM 4198 C C . ALA B 1 161 ? 12.805 19.453 1.91 1 97.62 161 ALA B C 1
ATOM 4200 O O . ALA B 1 161 ? 12.617 20.375 2.705 1 97.62 161 ALA B O 1
ATOM 4201 N N . LEU B 1 162 ? 12.07 19.281 0.836 1 98.38 162 LEU B N 1
ATOM 4202 C CA . LEU B 1 162 ? 10.844 20.047 0.668 1 98.38 162 LEU B CA 1
ATOM 4203 C C . LEU B 1 162 ? 9.734 19.5 1.559 1 98.38 162 LEU B C 1
ATOM 4205 O O . LEU B 1 162 ? 9.266 18.375 1.358 1 98.38 162 LEU B O 1
ATOM 4209 N N . LEU B 1 163 ? 9.359 20.266 2.502 1 98.75 163 LEU B N 1
ATOM 4210 C CA . LEU B 1 163 ? 8.359 19.875 3.48 1 98.75 163 LEU B CA 1
ATOM 4211 C C . LEU B 1 163 ? 6.973 20.359 3.07 1 98.75 163 LEU B C 1
ATOM 4213 O O . LEU B 1 163 ? 6.789 21.547 2.791 1 98.75 163 LEU B O 1
ATOM 4217 N N . PHE B 1 164 ? 6.043 19.5 2.947 1 98.69 164 PHE B N 1
ATOM 4218 C CA . PHE B 1 164 ? 4.629 19.859 2.908 1 98.69 164 PHE B CA 1
ATOM 4219 C C . PHE B 1 164 ? 3.98 19.625 4.27 1 98.69 164 PHE B C 1
ATOM 4221 O O . PHE B 1 164 ? 3.51 18.531 4.57 1 98.69 164 PHE B O 1
ATOM 4228 N N . PRO B 1 165 ? 3.9 20.703 5.039 1 97.88 165 PRO B N 1
ATOM 4229 C CA . PRO B 1 165 ? 3.248 20.578 6.344 1 97.88 165 PRO B CA 1
ATOM 4230 C C . PRO B 1 165 ? 1.726 20.625 6.25 1 97.88 165 PRO B C 1
ATOM 4232 O O . PRO B 1 165 ? 1.181 20.953 5.195 1 97.88 165 PRO B O 1
ATOM 4235 N N . SER B 1 166 ? 1.044 20.219 7.289 1 96.31 166 SER B N 1
ATOM 4236 C CA . SER B 1 166 ? -0.379 20.531 7.348 1 96.31 166 SER B CA 1
ATOM 4237 C C . SER B 1 166 ? -0.601 22 7.695 1 96.31 166 SER B C 1
ATOM 4239 O O . SER B 1 166 ? 0.104 22.562 8.539 1 96.31 166 SER B O 1
ATOM 4241 N N . SER B 1 167 ? -1.562 22.594 6.984 1 95 167 SER B N 1
ATOM 4242 C CA . SER B 1 167 ? -1.866 23.984 7.328 1 95 167 SER B CA 1
ATOM 4243 C C . SER B 1 167 ? -2.354 24.094 8.766 1 95 167 SER B C 1
ATOM 4245 O O . SER B 1 167 ? -2.166 25.141 9.406 1 95 167 SER B O 1
ATOM 4247 N N . SER B 1 168 ? -2.959 23.016 9.258 1 94.69 168 SER B N 1
ATOM 4248 C CA . SER B 1 168 ? -3.348 22.984 10.664 1 94.69 168 SER B CA 1
ATOM 4249 C C . SER B 1 168 ? -2.127 23.031 11.578 1 94.69 168 SER B C 1
ATOM 4251 O O . SER B 1 168 ? -2.166 23.625 12.648 1 94.69 168 SER B O 1
ATOM 4253 N N . ASP B 1 169 ? -1.022 22.359 11.188 1 95.62 169 ASP B N 1
ATOM 4254 C CA . ASP B 1 169 ? 0.208 22.375 11.969 1 95.62 169 ASP B CA 1
ATOM 4255 C C . ASP B 1 169 ? 0.883 23.75 11.898 1 95.62 169 ASP B C 1
ATOM 4257 O O . ASP B 1 169 ? 1.534 24.172 12.859 1 95.62 169 ASP B O 1
ATOM 4261 N N . VAL B 1 170 ? 0.673 24.438 10.828 1 95.25 170 VAL B N 1
ATOM 4262 C CA . VAL B 1 170 ? 1.209 25.781 10.672 1 95.25 170 VAL B CA 1
ATOM 4263 C C . VAL B 1 170 ? 0.401 26.766 11.516 1 95.25 170 VAL B C 1
ATOM 4265 O O . VAL B 1 170 ? 0.964 27.672 12.133 1 95.25 170 VAL B O 1
ATOM 4268 N N . PHE B 1 171 ? -0.875 26.516 11.602 1 91.5 171 PHE B N 1
ATOM 4269 C CA . PHE B 1 171 ? -1.804 27.469 12.203 1 91.5 171 PHE B CA 1
ATOM 4270 C C . PHE B 1 171 ? -1.99 27.172 13.688 1 91.5 171 PHE B C 1
ATOM 4272 O O . PHE B 1 171 ? -2.023 28.094 14.5 1 91.5 171 PHE B O 1
ATOM 4279 N N . GLU B 1 172 ? -2.133 25.922 14 1 91.75 172 GLU B N 1
ATOM 4280 C CA . GLU B 1 172 ? -2.65 25.625 15.328 1 91.75 172 GLU B CA 1
ATOM 4281 C C . GLU B 1 172 ? -1.721 24.672 16.078 1 91.75 172 GLU B C 1
ATOM 4283 O O . GLU B 1 172 ? -1.635 24.719 17.312 1 91.75 172 GLU B O 1
ATOM 4288 N N . PHE B 1 173 ? -1.075 23.812 15.453 1 94.88 173 PHE B N 1
ATOM 4289 C CA . PHE B 1 173 ? -0.222 22.828 16.109 1 94.88 173 PHE B CA 1
ATOM 4290 C C . PHE B 1 173 ? 1.25 23.141 15.867 1 94.88 173 PHE B C 1
ATOM 4292 O O . PHE B 1 173 ? 1.961 22.344 15.242 1 94.88 173 PHE B O 1
ATOM 4299 N N . ASP B 1 174 ? 1.711 24.188 16.516 1 95.56 174 ASP B N 1
ATOM 4300 C CA . ASP B 1 174 ? 3.025 24.75 16.234 1 95.56 174 ASP B CA 1
ATOM 4301 C C . ASP B 1 174 ? 4.141 23.797 16.641 1 95.56 174 ASP B C 1
ATOM 4303 O O . ASP B 1 174 ? 5.207 23.781 16.031 1 95.56 174 ASP B O 1
ATOM 4307 N N . VAL B 1 175 ? 3.914 22.969 17.672 1 97.62 175 VAL B N 1
ATOM 4308 C CA . VAL B 1 175 ? 4.934 22.016 18.109 1 97.62 175 VAL B CA 1
ATOM 4309 C C . VAL B 1 175 ? 5.207 21 17 1 97.62 175 VAL B C 1
ATOM 4311 O O . VAL B 1 175 ? 6.34 20.547 16.828 1 97.62 175 VAL B O 1
ATOM 4314 N N . ALA B 1 176 ? 4.172 20.625 16.266 1 98.19 176 ALA B N 1
ATOM 4315 C CA . ALA B 1 176 ? 4.363 19.719 15.141 1 98.19 176 ALA B CA 1
ATOM 4316 C C . ALA B 1 176 ? 5.262 20.344 14.078 1 98.19 176 ALA B C 1
ATOM 4318 O O . ALA B 1 176 ? 6.172 19.688 13.562 1 98.19 176 ALA B O 1
ATOM 4319 N N . LEU B 1 177 ? 5.02 21.625 13.781 1 98.56 177 LEU B N 1
ATOM 4320 C CA . LEU B 1 177 ? 5.836 22.328 12.797 1 98.56 177 LEU B CA 1
ATOM 4321 C C . LEU B 1 177 ? 7.289 22.406 13.258 1 98.56 177 LEU B C 1
ATOM 4323 O O . LEU B 1 177 ? 8.211 22.156 12.469 1 98.56 177 LEU B O 1
ATOM 4327 N N . ARG B 1 178 ? 7.504 22.781 14.547 1 98.62 178 ARG B N 1
ATOM 4328 C CA . ARG B 1 178 ? 8.852 22.781 15.109 1 98.62 178 ARG B CA 1
ATOM 4329 C C . ARG B 1 178 ? 9.516 21.422 14.969 1 98.62 178 ARG B C 1
ATOM 4331 O O . ARG B 1 178 ? 10.688 21.328 14.602 1 98.62 178 ARG B O 1
ATOM 4338 N N . GLY B 1 179 ? 8.719 20.375 15.234 1 98.62 179 GLY B N 1
ATOM 4339 C CA . GLY B 1 179 ? 9.234 19.031 15.141 1 98.62 179 GLY B CA 1
ATOM 4340 C C . GLY B 1 179 ? 9.68 18.641 13.742 1 98.62 179 GLY B C 1
ATOM 4341 O O . GLY B 1 179 ? 10.742 18.062 13.562 1 98.62 179 GLY B O 1
ATOM 4342 N N . TYR B 1 180 ? 8.844 19 12.719 1 98.69 180 TYR B N 1
ATOM 4343 C CA . TYR B 1 180 ? 9.219 18.719 11.344 1 98.69 180 TYR B CA 1
ATOM 4344 C C . TYR B 1 180 ? 10.578 19.328 11.008 1 98.69 180 TYR B C 1
ATOM 4346 O O . TYR B 1 180 ? 11.477 18.641 10.523 1 98.69 180 TYR B O 1
ATOM 4354 N N . ILE B 1 181 ? 10.711 20.609 11.32 1 98.75 181 ILE B N 1
ATOM 4355 C CA . ILE B 1 181 ? 11.883 21.375 10.938 1 98.75 181 ILE B CA 1
ATOM 4356 C C . ILE B 1 181 ? 13.109 20.859 11.688 1 98.75 181 ILE B C 1
ATOM 4358 O O . ILE B 1 181 ? 14.117 20.5 11.078 1 98.75 181 ILE B O 1
ATOM 4362 N N . TYR B 1 182 ? 13.008 20.719 12.969 1 98.75 182 TYR B N 1
ATOM 4363 C CA . TYR B 1 182 ? 14.141 20.344 13.812 1 98.75 182 TYR B CA 1
ATOM 4364 C C . TYR B 1 182 ? 14.633 18.938 13.477 1 98.75 182 TYR B C 1
ATOM 4366 O O . TYR B 1 182 ? 15.836 18.719 13.352 1 98.75 182 TYR B O 1
ATOM 4374 N N . LEU B 1 183 ? 13.719 18.016 13.359 1 98.62 183 LEU B N 1
ATOM 4375 C CA . LEU B 1 183 ? 14.094 16.609 13.164 1 98.62 183 LEU B CA 1
ATOM 4376 C C . LEU B 1 183 ? 14.695 16.406 11.773 1 98.62 183 LEU B C 1
ATOM 4378 O O . LEU B 1 183 ? 15.625 15.609 11.609 1 98.62 183 LEU B O 1
ATOM 4382 N N . LEU B 1 184 ? 14.156 17.094 10.75 1 98.31 184 LEU B N 1
ATOM 4383 C CA . LEU B 1 184 ? 14.758 17.016 9.422 1 98.31 184 LEU B CA 1
ATOM 4384 C C . LEU B 1 184 ? 16.172 17.609 9.43 1 98.31 184 LEU B C 1
ATOM 4386 O O . LEU B 1 184 ? 17.062 17.078 8.781 1 98.31 184 LEU B O 1
ATOM 4390 N N . ASN B 1 185 ? 16.359 18.719 10.195 1 98.31 185 ASN B N 1
ATOM 4391 C CA . ASN B 1 185 ? 17.703 19.281 10.359 1 98.31 185 ASN B CA 1
ATOM 4392 C C . ASN B 1 185 ? 18.641 18.266 11.016 1 98.31 185 ASN B C 1
ATOM 4394 O O . ASN B 1 185 ? 19.781 18.109 10.602 1 98.31 185 ASN B O 1
ATOM 4398 N N . LYS B 1 186 ? 18.141 17.578 12.016 1 97 186 LYS B N 1
ATOM 4399 C CA . LYS B 1 186 ? 18.938 16.562 12.719 1 97 186 LYS B CA 1
ATOM 4400 C C . LYS B 1 186 ? 19.375 15.453 11.773 1 97 186 LYS B C 1
ATOM 4402 O O . LYS B 1 186 ? 20.406 14.828 11.977 1 97 186 LYS B O 1
ATOM 4407 N N . LEU B 1 187 ? 18.578 15.203 10.797 1 95.44 187 LEU B N 1
ATOM 4408 C CA . LEU B 1 187 ? 18.891 14.156 9.836 1 95.44 187 LEU B CA 1
ATOM 4409 C C . LEU B 1 187 ? 19.797 14.695 8.727 1 95.44 187 LEU B C 1
ATOM 4411 O O . LEU B 1 187 ? 20.156 13.961 7.805 1 95.44 187 LEU B O 1
ATOM 4415 N N . GLY B 1 188 ? 20.141 16.016 8.797 1 94.81 188 GLY B N 1
ATOM 4416 C CA . GLY B 1 188 ? 21.141 16.578 7.891 1 94.81 188 GLY B CA 1
ATOM 4417 C C . GLY B 1 188 ? 20.516 17.328 6.73 1 94.81 188 GLY B C 1
ATOM 4418 O O . GLY B 1 188 ? 21.219 17.734 5.801 1 94.81 188 GLY B O 1
ATOM 4419 N N . PHE B 1 189 ? 19.234 17.625 6.797 1 97 189 PHE B N 1
ATOM 4420 C CA . PHE B 1 189 ? 18.562 18.281 5.684 1 97 189 PHE B CA 1
ATOM 4421 C C . PHE B 1 189 ? 18.359 19.766 5.98 1 97 189 PHE B C 1
ATOM 4423 O O . PHE B 1 189 ? 18.141 20.141 7.133 1 97 189 PHE B O 1
ATOM 4430 N N . ASP B 1 190 ? 18.5 20.562 4.992 1 98.38 190 ASP B N 1
ATOM 4431 C CA . ASP B 1 190 ? 17.891 21.891 5.008 1 98.38 190 ASP B CA 1
ATOM 4432 C C . ASP B 1 190 ? 16.406 21.828 4.66 1 98.38 190 ASP B C 1
ATOM 4434 O O . ASP B 1 190 ? 16.031 21.25 3.645 1 98.38 190 ASP B O 1
ATOM 4438 N N . VAL B 1 191 ? 15.617 22.422 5.5 1 98.81 191 VAL B N 1
ATOM 4439 C CA . VAL B 1 191 ? 14.18 22.312 5.293 1 98.81 191 VAL B CA 1
ATOM 4440 C C . VAL B 1 191 ? 13.703 23.453 4.395 1 98.81 191 VAL B C 1
ATOM 4442 O O . VAL B 1 191 ? 14.062 24.609 4.609 1 98.81 191 VAL B O 1
ATOM 4445 N N . VAL B 1 192 ? 12.969 23.125 3.414 1 98.81 192 VAL B N 1
ATOM 4446 C CA . VAL B 1 192 ? 12.359 24.125 2.541 1 98.81 192 VAL B CA 1
ATOM 4447 C C . VAL B 1 192 ? 10.844 24.078 2.701 1 98.81 192 VAL B C 1
ATOM 4449 O O . VAL B 1 192 ? 10.227 23.016 2.598 1 98.81 192 VAL B O 1
ATOM 4452 N N . VAL B 1 193 ? 10.25 25.203 3 1 98.69 193 VAL B N 1
ATOM 4453 C CA . VAL B 1 193 ? 8.797 25.375 3.021 1 98.69 193 VAL B CA 1
ATOM 4454 C C . VAL B 1 193 ? 8.375 26.312 1.895 1 98.69 193 VAL B C 1
ATOM 4456 O O . VAL B 1 193 ? 8.875 27.438 1.786 1 98.69 193 VAL B O 1
ATOM 4459 N N . SER B 1 194 ? 7.492 25.859 1.084 1 98.38 194 SER B N 1
ATOM 4460 C CA . SER B 1 194 ? 6.996 26.688 -0.012 1 98.38 194 SER B CA 1
ATOM 4461 C C . SER B 1 194 ? 5.922 27.656 0.47 1 98.38 194 SER B C 1
ATOM 4463 O O . SER B 1 194 ? 5.008 27.266 1.195 1 98.38 194 SER B O 1
ATOM 4465 N N . LEU B 1 195 ? 6.016 28.875 0.054 1 97.5 195 LEU B N 1
ATOM 4466 C CA . LEU B 1 195 ? 5.004 29.875 0.38 1 97.5 195 LEU B CA 1
ATOM 4467 C C . LEU B 1 195 ? 3.809 29.766 -0.561 1 97.5 195 LEU B C 1
ATOM 4469 O O . LEU B 1 195 ? 2.744 30.328 -0.285 1 97.5 195 LEU B O 1
ATOM 4473 N N . ARG B 1 196 ? 3.943 29 -1.606 1 97 196 ARG B N 1
ATOM 4474 C CA . ARG B 1 196 ? 2.887 28.812 -2.598 1 97 196 ARG B CA 1
ATOM 4475 C C . ARG B 1 196 ? 2.027 27.609 -2.26 1 97 196 ARG B C 1
ATOM 4477 O O . ARG B 1 196 ? 0.889 27.5 -2.721 1 97 196 ARG B O 1
ATOM 4484 N N . LEU B 1 197 ? 2.631 26.703 -1.536 1 98.19 197 LEU B N 1
ATOM 4485 C CA . LEU B 1 197 ? 1.96 25.453 -1.234 1 98.19 197 LEU B CA 1
ATOM 4486 C C . LEU B 1 197 ? 2.414 24.906 0.114 1 98.19 197 LEU B C 1
ATOM 4488 O O . LEU B 1 197 ? 3.303 24.047 0.174 1 98.19 197 LEU B O 1
ATOM 4492 N N . ALA B 1 198 ? 1.753 25.344 1.137 1 97.81 198 ALA B N 1
ATOM 4493 C CA . ALA B 1 198 ? 2.064 24.891 2.49 1 97.81 198 ALA B CA 1
ATOM 4494 C C . ALA B 1 198 ? 0.949 24 3.043 1 97.81 198 ALA B C 1
ATOM 4496 O O . ALA B 1 198 ? 0.307 24.359 4.035 1 97.81 198 ALA B O 1
ATOM 4497 N N . GLU B 1 199 ? 0.816 22.844 2.352 1 98.44 199 GLU B N 1
ATOM 4498 C CA . GLU B 1 199 ? -0.278 21.953 2.717 1 98.44 199 GLU B CA 1
ATOM 4499 C C . GLU B 1 199 ? 0.04 20.5 2.34 1 98.44 199 GLU B C 1
ATOM 4501 O O . GLU B 1 199 ? 0.615 20.25 1.281 1 98.44 199 GLU B O 1
ATOM 4506 N N . VAL B 1 200 ? -0.275 19.641 3.256 1 97.31 200 VAL B N 1
ATOM 4507 C CA . VAL B 1 200 ? -0.092 18.219 2.988 1 97.31 200 VAL B CA 1
ATOM 4508 C C . VAL B 1 200 ? -1.4 17.609 2.482 1 97.31 200 VAL B C 1
ATOM 4510 O O . VAL B 1 200 ? -1.39 16.641 1.723 1 97.31 200 VAL B O 1
ATOM 4513 N N . ALA B 1 201 ? -2.523 18.094 2.873 1 97.25 201 ALA B N 1
ATOM 4514 C CA . ALA B 1 201 ? -3.824 17.469 2.656 1 97.25 201 ALA B CA 1
ATOM 4515 C C . ALA B 1 201 ? -4.367 17.797 1.269 1 97.25 201 ALA B C 1
ATOM 4517 O O . ALA B 1 201 ? -4.145 18.906 0.751 1 97.25 201 ALA B O 1
ATOM 4518 N N . ASN B 1 202 ? -5.098 16.922 0.61 1 98.06 202 ASN B N 1
ATOM 4519 C CA . ASN B 1 202 ? -5.805 17.094 -0.654 1 98.06 202 ASN B CA 1
ATOM 4520 C C . ASN B 1 202 ? -7.309 16.891 -0.486 1 98.06 202 ASN B C 1
ATOM 4522 O O . ASN B 1 202 ? -7.82 15.789 -0.713 1 98.06 202 ASN B O 1
ATOM 4526 N N . TYR B 1 203 ? -8 17.984 -0.227 1 98.25 203 TYR B N 1
ATOM 4527 C CA . TYR B 1 203 ? -9.445 17.922 -0.016 1 98.25 203 TYR B CA 1
ATOM 4528 C C . TYR B 1 203 ? -10.18 17.703 -1.333 1 98.25 203 TYR B C 1
ATOM 4530 O O . TYR B 1 203 ? -11.367 17.375 -1.342 1 98.25 203 TYR B O 1
ATOM 4538 N N . GLY B 1 204 ? -9.469 17.828 -2.449 1 98.44 204 GLY B N 1
ATOM 4539 C CA . GLY B 1 204 ? -10.086 17.422 -3.701 1 98.44 204 GLY B CA 1
ATOM 4540 C C . GLY B 1 204 ? -10.562 15.977 -3.678 1 98.44 204 GLY B C 1
ATOM 4541 O O . GLY B 1 204 ? -11.555 15.641 -4.324 1 98.44 204 GLY B O 1
ATOM 4542 N N . TYR B 1 205 ? -9.914 15.164 -2.92 1 97.62 205 TYR B N 1
ATOM 4543 C CA . TYR B 1 205 ? -10.266 13.758 -2.738 1 97.62 205 TYR B CA 1
ATOM 4544 C C . TYR B 1 205 ? -11.695 13.617 -2.221 1 97.62 205 TYR B C 1
ATOM 4546 O O . TYR B 1 205 ? -12.375 12.641 -2.535 1 97.62 205 TYR B O 1
ATOM 4554 N N . TYR B 1 206 ? -12.188 14.617 -1.439 1 97.94 206 TYR B N 1
ATOM 4555 C CA . TYR B 1 206 ? -13.508 14.578 -0.827 1 97.94 206 TYR B CA 1
ATOM 4556 C C . TYR B 1 206 ? -14.531 15.312 -1.691 1 97.94 206 TYR B C 1
ATOM 4558 O O . TYR B 1 206 ? -15.719 15.344 -1.366 1 97.94 206 TYR B O 1
ATOM 4566 N N . LEU B 1 207 ? -14.117 15.922 -2.766 1 98.12 207 LEU B N 1
ATOM 4567 C CA . LEU B 1 207 ? -15.008 16.781 -3.533 1 98.12 207 LEU B CA 1
ATOM 4568 C C . LEU B 1 207 ? -15.25 16.203 -4.926 1 98.12 207 LEU B C 1
ATOM 4570 O O . LEU B 1 207 ? -16.391 15.883 -5.277 1 98.12 207 LEU B O 1
ATOM 4574 N N . SER B 1 208 ? -14.117 16.125 -5.691 1 97.38 208 SER B N 1
ATOM 4575 C CA . SER B 1 208 ? -14.242 15.68 -7.082 1 97.38 208 SER B CA 1
ATOM 4576 C C . SER B 1 208 ? -12.898 15.195 -7.621 1 97.38 208 SER B C 1
ATOM 4578 O O . SER B 1 208 ? -11.844 15.609 -7.148 1 97.38 208 SER B O 1
ATOM 4580 N N . THR B 1 209 ? -13.008 14.344 -8.688 1 95.62 209 THR B N 1
ATOM 4581 C CA . THR B 1 209 ? -11.812 13.828 -9.352 1 95.62 209 THR B CA 1
ATOM 4582 C C . THR B 1 209 ? -10.984 14.977 -9.93 1 95.62 209 THR B C 1
ATOM 4584 O O . THR B 1 2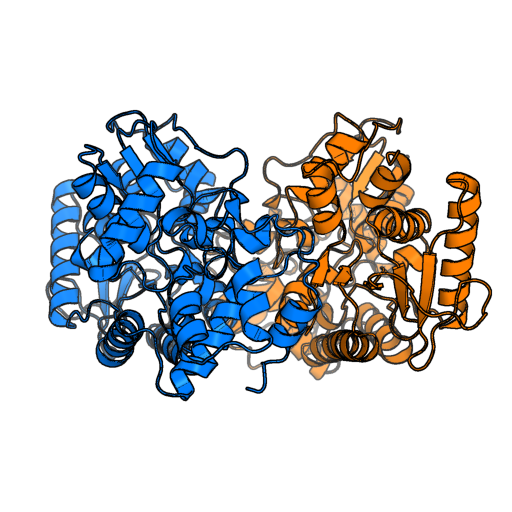09 ? -9.758 14.984 -9.797 1 95.62 209 THR B O 1
ATOM 4587 N N . GLU B 1 210 ? -11.625 15.883 -10.5 1 97.06 210 GLU B N 1
ATOM 4588 C CA . GLU B 1 210 ? -10.938 17.016 -11.109 1 97.06 210 GLU B CA 1
ATOM 4589 C C . GLU B 1 210 ? -10.164 17.812 -10.07 1 97.06 210 GLU B C 1
ATOM 4591 O O . GLU B 1 210 ? -8.977 18.109 -10.258 1 97.06 210 GLU B O 1
ATOM 4596 N N . ALA B 1 211 ? -10.797 18.156 -8.977 1 98.25 211 ALA B N 1
ATOM 4597 C CA . ALA B 1 211 ? -10.148 18.938 -7.926 1 98.25 211 ALA B CA 1
ATOM 4598 C C . ALA B 1 211 ? -8.984 18.156 -7.312 1 98.25 211 ALA B C 1
ATOM 4600 O O . ALA B 1 211 ? -7.938 18.734 -7.008 1 98.25 211 ALA B O 1
ATOM 4601 N N . MET B 1 212 ? -9.195 16.891 -7.129 1 98.19 212 MET B N 1
ATOM 4602 C CA . MET B 1 212 ? -8.172 16.016 -6.562 1 98.19 212 MET B CA 1
ATOM 4603 C C . MET B 1 212 ? -6.898 16.062 -7.402 1 98.19 212 MET B C 1
ATOM 4605 O O . MET B 1 212 ? -5.801 16.25 -6.871 1 98.19 212 MET B O 1
ATOM 4609 N N . TYR B 1 213 ? -7.039 15.977 -8.727 1 97.5 213 TYR B N 1
ATOM 4610 C CA . TYR B 1 213 ? -5.883 15.922 -9.617 1 97.5 213 TYR B CA 1
ATOM 4611 C C . TYR B 1 213 ? -5.293 17.312 -9.828 1 97.5 213 TYR B C 1
ATOM 4613 O O . TYR B 1 213 ? -4.078 17.453 -10 1 97.5 213 TYR B O 1
ATOM 4621 N N . LYS B 1 214 ? -6.137 18.297 -9.812 1 98.5 214 LYS B N 1
ATOM 4622 C CA . LYS B 1 214 ? -5.617 19.656 -9.875 1 98.5 214 LYS B CA 1
ATOM 4623 C C . LYS B 1 214 ? -4.703 19.953 -8.695 1 98.5 214 LYS B C 1
ATOM 4625 O O . LYS B 1 214 ? -3.611 20.516 -8.867 1 98.5 214 LYS B O 1
ATOM 4630 N N . ILE B 1 215 ? -5.125 19.609 -7.527 1 98.69 215 ILE B N 1
ATOM 4631 C CA . ILE B 1 215 ? -4.32 19.828 -6.328 1 98.69 215 ILE B CA 1
ATOM 4632 C C . ILE B 1 215 ? -3.064 18.953 -6.395 1 98.69 215 ILE B C 1
ATOM 4634 O O . ILE B 1 215 ? -1.971 19.406 -6.047 1 98.69 215 ILE B O 1
ATOM 4638 N N . ALA B 1 216 ? -3.23 17.703 -6.824 1 98.31 216 ALA B N 1
ATOM 4639 C CA . ALA B 1 216 ? -2.064 16.844 -7.016 1 98.31 216 ALA B CA 1
ATOM 4640 C C . ALA B 1 216 ? -1.045 17.5 -7.941 1 98.31 216 ALA B C 1
ATOM 4642 O O . ALA B 1 216 ? 0.163 17.406 -7.707 1 98.31 216 ALA B O 1
ATOM 4643 N N . GLY B 1 217 ? -1.533 18.125 -8.977 1 98.19 217 GLY B N 1
ATOM 4644 C CA . GLY B 1 217 ? -0.67 18.828 -9.906 1 98.19 217 GLY B CA 1
ATOM 4645 C C . GLY B 1 217 ? 0.106 19.969 -9.25 1 98.19 217 GLY B C 1
ATOM 4646 O O . GLY B 1 217 ? 1.25 20.234 -9.625 1 98.19 217 GLY B O 1
ATOM 4647 N N . MET B 1 218 ? -0.477 20.609 -8.273 1 98.44 218 MET B N 1
ATOM 4648 C CA . MET B 1 218 ? 0.204 21.688 -7.559 1 98.44 218 MET B CA 1
ATOM 4649 C C . MET B 1 218 ? 1.44 21.172 -6.836 1 98.44 218 MET B C 1
ATOM 4651 O O . MET B 1 218 ? 2.486 21.812 -6.832 1 98.44 218 MET B O 1
ATOM 4655 N N . TYR B 1 219 ? 1.34 19.984 -6.215 1 98.44 219 TYR B N 1
ATOM 4656 C CA . TYR B 1 219 ? 2.49 19.391 -5.551 1 98.44 219 TYR B CA 1
ATOM 4657 C C . TYR B 1 219 ? 3.607 19.094 -6.547 1 98.44 219 TYR B C 1
ATOM 4659 O O . TYR B 1 219 ? 4.77 19.438 -6.301 1 98.44 219 TYR B O 1
ATOM 4667 N N . LEU B 1 220 ? 3.174 18.484 -7.664 1 96.75 220 LEU B N 1
ATOM 4668 C CA . LEU B 1 220 ? 4.16 18.094 -8.664 1 96.75 220 LEU B CA 1
ATOM 4669 C C . LEU B 1 220 ? 4.875 19.312 -9.234 1 96.75 220 LEU B C 1
ATOM 4671 O O . LEU B 1 220 ? 6.09 19.281 -9.453 1 96.75 220 LEU B O 1
ATOM 4675 N N . GLU B 1 221 ? 4.137 20.344 -9.469 1 97.31 221 GLU B N 1
ATOM 4676 C CA . GLU B 1 221 ? 4.734 21.594 -9.969 1 97.31 221 GLU B CA 1
ATOM 4677 C C . GLU B 1 221 ? 5.75 22.141 -8.984 1 97.31 221 GLU B C 1
ATOM 4679 O O . GLU B 1 221 ? 6.848 22.547 -9.375 1 97.31 221 GLU B O 1
ATOM 4684 N N . GLU B 1 222 ? 5.375 22.141 -7.727 1 97.44 222 GLU B N 1
ATOM 4685 C CA . GLU B 1 222 ? 6.262 22.703 -6.715 1 97.44 222 GLU B CA 1
ATOM 4686 C C . GLU B 1 222 ? 7.504 21.844 -6.527 1 97.44 222 GLU B C 1
ATOM 4688 O O . GLU B 1 222 ? 8.602 22.359 -6.32 1 97.44 222 GLU B O 1
ATOM 4693 N N . ILE B 1 223 ? 7.379 20.547 -6.562 1 96.19 223 ILE B N 1
ATOM 4694 C CA . ILE B 1 223 ? 8.508 19.641 -6.5 1 96.19 223 ILE B CA 1
ATOM 4695 C C . ILE B 1 223 ? 9.461 19.906 -7.664 1 96.19 223 ILE B C 1
ATOM 4697 O O . ILE B 1 223 ? 10.68 19.922 -7.488 1 96.19 223 ILE B O 1
ATOM 4701 N N . GLY B 1 224 ? 8.844 20.141 -8.836 1 93.75 224 GLY B N 1
ATOM 4702 C CA . GLY B 1 224 ? 9.641 20.438 -10.016 1 93.75 224 GLY B CA 1
ATOM 4703 C C . GLY B 1 224 ? 10.398 21.75 -9.914 1 93.75 224 GLY B C 1
ATOM 4704 O O . GLY B 1 224 ? 11.516 21.875 -10.43 1 93.75 224 GLY B O 1
ATOM 4705 N N . ARG B 1 225 ? 9.852 22.719 -9.266 1 95.31 225 ARG B N 1
ATOM 4706 C CA . ARG B 1 225 ? 10.477 24.031 -9.109 1 95.31 225 ARG B CA 1
ATOM 4707 C C . ARG B 1 225 ? 11.617 23.969 -8.102 1 95.31 225 ARG B C 1
ATOM 4709 O O . ARG B 1 225 ? 12.695 24.516 -8.344 1 95.31 225 ARG B O 1
ATOM 4716 N N . VAL B 1 226 ? 11.344 23.281 -6.977 1 95.12 226 VAL B N 1
ATOM 4717 C CA . VAL B 1 226 ? 12.289 23.281 -5.867 1 95.12 226 VAL B CA 1
ATOM 4718 C C . VAL B 1 226 ? 13.414 22.281 -6.148 1 95.12 226 VAL B C 1
ATOM 4720 O O . VAL B 1 226 ? 14.555 22.5 -5.742 1 95.12 226 VAL B O 1
ATOM 4723 N N . ARG B 1 227 ? 13.07 21.188 -6.801 1 91.31 227 ARG B N 1
ATOM 4724 C CA . ARG B 1 227 ? 14 20.094 -7.102 1 91.31 227 ARG B CA 1
ATOM 4725 C C . ARG B 1 227 ? 14.758 19.672 -5.848 1 91.31 227 ARG B C 1
ATOM 4727 O O . ARG B 1 227 ? 15.984 19.609 -5.848 1 91.31 227 ARG B O 1
ATOM 4734 N N . PRO B 1 228 ? 14.039 19.312 -4.797 1 95.06 228 PRO B N 1
ATOM 4735 C CA . PRO B 1 228 ? 14.68 18.938 -3.533 1 95.06 228 PRO B CA 1
ATOM 4736 C C . PRO B 1 228 ? 15.352 17.578 -3.594 1 95.06 228 PRO B C 1
ATOM 4738 O O . PRO B 1 228 ? 15.133 16.812 -4.539 1 95.06 228 PRO B O 1
ATOM 4741 N N . GLN B 1 229 ? 16.203 17.359 -2.658 1 91.88 229 GLN B N 1
ATOM 4742 C CA . GLN B 1 229 ? 16.75 16.016 -2.508 1 91.88 229 GLN B CA 1
ATOM 4743 C C . GLN B 1 229 ? 15.664 15.023 -2.121 1 91.88 229 GLN B C 1
ATOM 4745 O O . GLN B 1 229 ? 15.703 13.859 -2.527 1 91.88 229 GLN B O 1
ATOM 4750 N N . VAL B 1 230 ? 14.758 15.414 -1.256 1 93.81 230 VAL B N 1
ATOM 4751 C CA . VAL B 1 230 ? 13.648 14.57 -0.823 1 93.81 230 VAL B CA 1
ATOM 4752 C C . VAL B 1 230 ? 12.406 15.43 -0.568 1 93.81 230 VAL B C 1
ATOM 4754 O O . VAL B 1 230 ? 12.523 16.609 -0.239 1 93.81 230 VAL B O 1
ATOM 4757 N N . VAL B 1 231 ? 11.289 14.867 -0.866 1 96.75 231 VAL B N 1
ATOM 4758 C CA . VAL B 1 231 ? 10 15.469 -0.537 1 96.75 231 VAL B CA 1
ATOM 4759 C C . VAL B 1 231 ? 9.43 14.812 0.716 1 96.75 231 VAL B C 1
ATOM 4761 O O . VAL B 1 231 ? 9.383 13.578 0.812 1 96.75 231 VAL B O 1
ATOM 4764 N N . VAL B 1 232 ? 9.039 15.617 1.721 1 98.06 232 VAL B N 1
ATOM 4765 C CA . VAL B 1 232 ? 8.602 15.07 3.002 1 98.06 232 VAL B CA 1
ATOM 4766 C C . VAL B 1 232 ? 7.199 15.57 3.326 1 98.06 232 VAL B C 1
ATOM 4768 O O . VAL B 1 232 ? 6.938 16.781 3.283 1 98.06 232 VAL B O 1
ATOM 4771 N N . LEU B 1 233 ? 6.34 14.656 3.609 1 98.31 233 LEU B N 1
ATOM 4772 C CA . LEU B 1 233 ? 4.98 15 4.008 1 98.31 233 LEU B CA 1
ATOM 4773 C C . LEU B 1 233 ? 4.828 14.953 5.523 1 98.31 233 LEU B C 1
ATOM 4775 O O . LEU B 1 233 ? 5.352 14.047 6.176 1 98.31 233 LEU B O 1
ATOM 4779 N N . GLY B 1 234 ? 4.129 15.914 6.055 1 98.12 234 GLY B N 1
ATOM 4780 C CA . GLY B 1 234 ? 3.818 15.93 7.473 1 98.12 234 GLY B CA 1
ATOM 4781 C C . GLY B 1 234 ? 2.703 14.977 7.852 1 98.12 234 GLY B C 1
ATOM 4782 O O . GLY B 1 234 ? 2.334 14.102 7.066 1 98.12 234 GLY B O 1
ATOM 4783 N N . GLU B 1 235 ? 2.229 15.117 9.07 1 98.06 235 GLU B N 1
ATOM 4784 C CA . GLU B 1 235 ? 1.269 14.18 9.641 1 98.06 235 GLU B CA 1
ATOM 4785 C C . GLU B 1 235 ? -0.154 14.5 9.195 1 98.06 235 GLU B C 1
ATOM 4787 O O . GLU B 1 235 ? -0.804 15.383 9.766 1 98.06 235 GLU B O 1
ATOM 4792 N N . CYS B 1 236 ? -0.63 13.781 8.258 1 97.44 236 CYS B N 1
ATOM 4793 C CA . CYS B 1 236 ? -2.006 13.797 7.773 1 97.44 236 CYS B CA 1
ATOM 4794 C C . CYS B 1 236 ? -2.336 12.508 7.035 1 97.44 236 CYS B C 1
ATOM 4796 O O . CYS B 1 236 ? -1.773 12.234 5.977 1 97.44 236 CYS B O 1
ATOM 4798 N N . GLY B 1 237 ? -3.248 11.758 7.586 1 95.94 237 GLY B N 1
ATOM 4799 C CA . GLY B 1 237 ? -3.582 10.477 7 1 95.94 237 GLY B CA 1
ATOM 4800 C C . GLY B 1 237 ? -4.094 10.586 5.574 1 95.94 237 GLY B C 1
ATOM 4801 O O . GLY B 1 237 ? -3.553 9.953 4.668 1 95.94 237 GLY B O 1
ATOM 4802 N N . HIS B 1 238 ? -5.156 11.367 5.391 1 95.56 238 HIS B N 1
ATOM 4803 C CA . HIS B 1 238 ? -5.73 11.453 4.051 1 95.56 238 HIS B CA 1
ATOM 4804 C C . HIS B 1 238 ? -4.758 12.117 3.078 1 95.56 238 HIS B C 1
ATOM 4806 O O . HIS B 1 238 ? -4.723 11.766 1.896 1 95.56 238 HIS B O 1
ATOM 4812 N N . GLY B 1 239 ? -4.012 13.117 3.553 1 97.38 239 GLY B N 1
ATOM 4813 C CA . GLY B 1 239 ? -2.979 13.68 2.701 1 97.38 239 GLY B CA 1
ATOM 4814 C C . GLY B 1 239 ? -1.991 12.648 2.197 1 97.38 239 GLY B C 1
ATOM 4815 O O . GLY B 1 239 ? -1.712 12.578 0.999 1 97.38 239 GLY B O 1
ATOM 4816 N N . TRP B 1 240 ? -1.509 11.812 3.107 1 97.19 240 TRP B N 1
ATOM 4817 C CA . TRP B 1 240 ? -0.578 10.75 2.75 1 97.19 240 TRP B CA 1
ATOM 4818 C C . TRP B 1 240 ? -1.228 9.758 1.789 1 97.19 240 TRP B C 1
ATOM 4820 O O . TRP B 1 240 ? -0.599 9.312 0.825 1 97.19 240 TRP B O 1
ATOM 4830 N N . HIS B 1 241 ? -2.479 9.453 2.031 1 95.62 241 HIS B N 1
ATOM 4831 C CA . HIS B 1 241 ? -3.213 8.531 1.179 1 95.62 241 HIS B CA 1
ATOM 4832 C C . HIS B 1 241 ? -3.219 9 -0.272 1 95.62 241 HIS B C 1
ATOM 4834 O O . HIS B 1 241 ? -2.85 8.242 -1.176 1 95.62 241 HIS B O 1
ATOM 4840 N N . VAL B 1 242 ? -3.557 10.234 -0.494 1 96.25 242 VAL B N 1
ATOM 4841 C CA . VAL B 1 242 ? -3.688 10.766 -1.848 1 96.25 242 VAL B CA 1
ATOM 4842 C C . VAL B 1 242 ? -2.303 10.984 -2.451 1 96.25 242 VAL B C 1
ATOM 4844 O O . VAL B 1 242 ? -2.064 10.656 -3.615 1 96.25 242 VAL B O 1
ATOM 4847 N N . PHE B 1 243 ? -1.398 11.5 -1.656 1 97.31 243 PHE B N 1
ATOM 4848 C CA . PHE B 1 243 ? -0.055 11.797 -2.137 1 97.31 243 PHE B CA 1
ATOM 4849 C C . PHE B 1 243 ? 0.65 10.523 -2.602 1 97.31 243 PHE B C 1
ATOM 4851 O O . PHE B 1 243 ? 1.248 10.5 -3.678 1 97.31 243 PHE B O 1
ATOM 4858 N N . SER B 1 244 ? 0.556 9.492 -1.79 1 92.44 244 SER B N 1
ATOM 4859 C CA . SER B 1 244 ? 1.255 8.25 -2.107 1 92.44 244 SER B CA 1
ATOM 4860 C C . SER B 1 244 ? 0.648 7.574 -3.33 1 92.44 244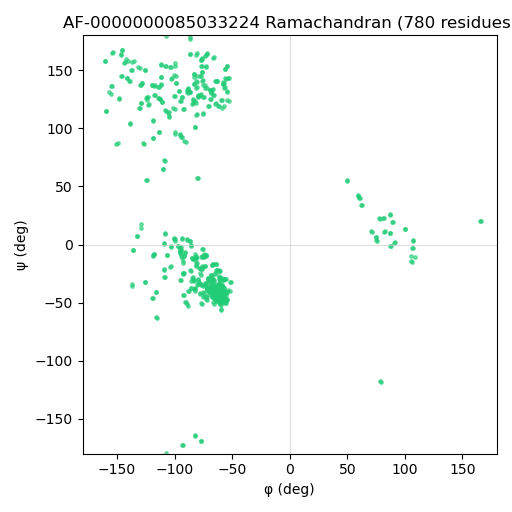 SER B C 1
ATOM 4862 O O . SER B 1 244 ? 1.344 6.867 -4.062 1 92.44 244 SER B O 1
ATOM 4864 N N . ARG B 1 245 ? -0.585 7.844 -3.559 1 89.19 245 ARG B N 1
ATOM 4865 C CA . ARG B 1 245 ? -1.29 7.188 -4.656 1 89.19 245 ARG B CA 1
ATOM 4866 C C . ARG B 1 245 ? -1.074 7.934 -5.969 1 89.19 245 ARG B C 1
ATOM 4868 O O . ARG B 1 245 ? -0.958 7.312 -7.027 1 89.19 245 ARG B O 1
ATOM 4875 N N . ILE B 1 246 ? -1.039 9.25 -5.895 1 92.69 246 ILE B N 1
ATOM 4876 C CA . ILE B 1 246 ? -1.142 10.023 -7.129 1 92.69 246 ILE B CA 1
ATOM 4877 C C . ILE B 1 246 ? 0.15 10.805 -7.359 1 92.69 246 ILE B C 1
ATOM 4879 O O . ILE B 1 246 ? 0.662 10.859 -8.477 1 92.69 246 ILE B O 1
ATOM 4883 N N . VAL B 1 247 ? 0.699 11.359 -6.312 1 94.88 247 VAL B N 1
ATOM 4884 C CA . VAL B 1 247 ? 1.78 12.32 -6.473 1 94.88 247 VAL B CA 1
ATOM 4885 C C . VAL B 1 247 ? 3.127 11.602 -6.441 1 94.88 247 VAL B C 1
ATOM 4887 O O . VAL B 1 247 ? 3.941 11.758 -7.355 1 94.88 247 VAL B O 1
ATOM 4890 N N . ALA B 1 248 ? 3.303 10.781 -5.461 1 90.5 248 ALA B N 1
ATOM 4891 C CA . ALA B 1 248 ? 4.598 10.141 -5.234 1 90.5 248 ALA B CA 1
ATOM 4892 C C . ALA B 1 248 ? 5.039 9.352 -6.461 1 90.5 248 ALA B C 1
ATOM 4894 O O . ALA B 1 248 ? 6.195 9.445 -6.883 1 90.5 248 ALA B O 1
ATOM 4895 N N . PRO B 1 249 ? 4.098 8.586 -7.137 1 79.38 249 PRO B N 1
ATOM 4896 C CA . PRO B 1 249 ? 4.531 7.801 -8.297 1 79.38 249 PRO B CA 1
ATOM 4897 C C . PRO B 1 249 ? 4.953 8.672 -9.477 1 79.38 249 PRO B C 1
ATOM 4899 O O . PRO B 1 249 ? 5.633 8.195 -10.391 1 79.38 249 PRO B O 1
ATOM 4902 N N . ARG B 1 250 ? 4.547 9.922 -9.461 1 84.12 250 ARG B N 1
ATOM 4903 C CA . ARG B 1 250 ? 4.836 10.828 -10.57 1 84.12 250 ARG B CA 1
ATOM 4904 C C . ARG B 1 250 ? 5.918 11.836 -10.188 1 84.12 250 ARG B C 1
ATOM 4906 O O . ARG B 1 250 ? 6.363 12.625 -11.023 1 84.12 250 ARG B O 1
ATOM 4913 N N . SER B 1 251 ? 6.27 11.836 -8.891 1 89.88 251 SER B N 1
ATOM 4914 C CA . SER B 1 251 ? 7.293 12.758 -8.414 1 89.88 251 SER B CA 1
ATOM 4915 C C . SER B 1 251 ? 8.664 12.414 -8.992 1 89.88 251 SER B C 1
ATOM 4917 O O . SER B 1 251 ? 9.086 11.258 -8.945 1 89.88 251 SER B O 1
ATOM 4919 N N . PRO B 1 252 ? 9.406 13.43 -9.508 1 86.19 252 PRO B N 1
ATOM 4920 C CA . PRO B 1 252 ? 10.766 13.18 -9.977 1 86.19 252 PRO B CA 1
ATOM 4921 C C . PRO B 1 252 ? 11.773 13.016 -8.836 1 86.19 252 PRO B C 1
ATOM 4923 O O . PRO B 1 252 ? 12.953 12.75 -9.078 1 86.19 252 PRO B O 1
ATOM 4926 N N . ARG B 1 253 ? 11.32 13.195 -7.602 1 89 253 ARG B N 1
ATOM 4927 C CA . ARG B 1 253 ? 12.156 13.094 -6.406 1 89 253 ARG B CA 1
ATOM 4928 C C . ARG B 1 253 ? 11.562 12.109 -5.406 1 89 253 ARG B C 1
ATOM 4930 O O . ARG B 1 253 ? 10.344 11.922 -5.367 1 89 253 ARG B O 1
ATOM 4937 N N . PRO B 1 254 ? 12.484 11.438 -4.594 1 88.19 254 PRO B N 1
ATOM 4938 C CA . PRO B 1 254 ? 11.922 10.602 -3.535 1 88.19 254 PRO B CA 1
ATOM 4939 C C . PRO B 1 254 ? 10.953 11.359 -2.633 1 88.19 254 PRO B C 1
ATOM 4941 O O . PRO B 1 254 ? 11.203 12.508 -2.281 1 88.19 254 PRO B O 1
ATOM 4944 N N . ALA B 1 255 ? 9.836 10.758 -2.443 1 93.44 255 ALA B N 1
ATOM 4945 C CA . ALA B 1 255 ? 8.789 11.352 -1.607 1 93.44 255 ALA B CA 1
ATOM 4946 C C . ALA B 1 255 ? 8.391 10.406 -0.481 1 93.44 255 ALA B C 1
ATOM 4948 O O . ALA B 1 255 ? 8.039 9.25 -0.729 1 93.44 255 ALA B O 1
ATOM 4949 N N . LEU B 1 256 ? 8.484 10.906 0.756 1 94.31 256 LEU B N 1
ATOM 4950 C CA . LEU B 1 256 ? 8.203 10.039 1.896 1 94.31 256 LEU B CA 1
ATOM 4951 C C . LEU B 1 256 ? 7.438 10.797 2.979 1 94.31 256 LEU B C 1
ATOM 4953 O O . LEU B 1 256 ? 7.418 12.023 2.986 1 94.31 256 LEU B O 1
ATOM 4957 N N . HIS B 1 257 ? 6.785 10 3.775 1 97.38 257 HIS B N 1
ATOM 4958 C CA . HIS B 1 257 ? 6.199 10.555 4.988 1 97.38 257 HIS B CA 1
ATOM 4959 C C . HIS B 1 257 ? 7.266 10.797 6.055 1 97.38 257 HIS B C 1
ATOM 4961 O O . HIS B 1 257 ? 8.203 10.008 6.191 1 97.38 257 HIS B O 1
ATOM 4967 N N . ILE B 1 258 ? 7.102 11.773 6.863 1 98.38 258 ILE B N 1
ATOM 4968 C CA . ILE B 1 258 ? 8.078 12.133 7.883 1 98.38 258 ILE B CA 1
ATOM 4969 C C . ILE B 1 258 ? 8.281 10.961 8.844 1 98.38 258 ILE B C 1
ATOM 4971 O O . ILE B 1 258 ? 9.398 10.719 9.305 1 98.38 258 ILE B O 1
ATOM 4975 N N . LEU B 1 259 ? 7.258 10.219 9.141 1 98.19 259 LEU B N 1
ATOM 4976 C CA . LEU B 1 259 ? 7.359 9.109 10.078 1 98.19 259 LEU B CA 1
ATOM 4977 C C . LEU B 1 259 ? 8.211 7.984 9.5 1 98.19 259 LEU B C 1
ATOM 4979 O O . LEU B 1 259 ? 8.906 7.281 10.242 1 98.19 259 LEU B O 1
ATOM 4983 N N . GLN B 1 260 ? 8.141 7.785 8.172 1 95.81 260 GLN B N 1
ATOM 4984 C CA . GLN B 1 260 ? 9.016 6.809 7.531 1 95.81 260 GLN B CA 1
ATOM 4985 C C . GLN B 1 260 ? 10.477 7.211 7.668 1 95.81 260 GLN B C 1
ATOM 4987 O O . GLN B 1 260 ? 11.328 6.383 8 1 95.81 260 GLN B O 1
ATOM 4992 N N . LEU B 1 261 ? 10.695 8.484 7.426 1 96.5 261 LEU B N 1
ATOM 4993 C CA . LEU B 1 261 ? 12.055 9.008 7.488 1 96.5 261 LEU B CA 1
ATOM 4994 C C . LEU B 1 261 ? 12.617 8.914 8.906 1 96.5 261 LEU B C 1
ATOM 4996 O O . LEU B 1 261 ? 13.75 8.461 9.102 1 96.5 261 LEU B O 1
ATOM 5000 N N . LEU B 1 262 ? 11.836 9.281 9.859 1 98.25 262 LEU B N 1
ATOM 5001 C CA . LEU B 1 262 ? 12.273 9.266 11.25 1 98.25 262 LEU B CA 1
ATOM 5002 C C . LEU B 1 262 ? 12.461 7.836 11.75 1 98.25 262 LEU B C 1
ATOM 5004 O O . LEU B 1 262 ? 13.398 7.551 12.492 1 98.25 262 LEU B O 1
ATOM 5008 N N . TYR B 1 263 ? 11.555 6.973 11.367 1 96.69 263 TYR B N 1
ATOM 5009 C CA . TYR B 1 263 ? 11.648 5.566 11.742 1 96.69 263 TYR B CA 1
ATOM 5010 C C . TYR B 1 263 ? 12.945 4.953 11.234 1 96.69 263 TYR B C 1
ATOM 5012 O O . TYR B 1 263 ? 13.672 4.293 11.984 1 96.69 263 TYR B O 1
ATOM 5020 N N . ARG B 1 264 ? 13.258 5.188 9.953 1 92.94 264 ARG B N 1
ATOM 5021 C CA . ARG B 1 264 ? 14.477 4.652 9.352 1 92.94 264 ARG B CA 1
ATOM 5022 C C . ARG B 1 264 ? 15.719 5.184 10.055 1 92.94 264 ARG B C 1
ATOM 5024 O O . ARG B 1 264 ? 16.656 4.434 10.305 1 92.94 264 ARG B O 1
ATOM 5031 N N . ALA B 1 265 ? 15.703 6.453 10.359 1 95.75 265 ALA B N 1
ATOM 5032 C CA . ALA B 1 265 ? 16.828 7.066 11.062 1 95.75 265 ALA B CA 1
ATOM 5033 C C . ALA B 1 265 ? 16.984 6.484 12.461 1 95.75 265 ALA B C 1
ATOM 5035 O O . ALA B 1 265 ? 18.109 6.215 12.906 1 95.75 265 ALA B O 1
ATOM 5036 N N . HIS B 1 266 ? 15.836 6.301 13.125 1 96.19 266 HIS B N 1
ATOM 5037 C CA . HIS B 1 266 ? 15.859 5.762 14.477 1 96.19 266 HIS B CA 1
ATOM 5038 C C . HIS B 1 266 ? 16.375 4.328 14.492 1 96.19 266 HIS B C 1
ATOM 5040 O O . HIS B 1 266 ? 17.203 3.969 15.328 1 96.19 266 HIS B O 1
ATOM 5046 N N . GLU B 1 267 ? 15.891 3.537 13.57 1 89.94 267 GLU B N 1
ATOM 5047 C CA . GLU B 1 267 ? 16.281 2.131 13.492 1 89.94 267 GLU B CA 1
ATOM 5048 C C . GLU B 1 267 ? 17.766 1.978 13.195 1 89.94 267 GLU B C 1
ATOM 5050 O O . GLU B 1 267 ? 18.391 1.001 13.609 1 89.94 267 GLU B O 1
ATOM 5055 N N . ARG B 1 268 ? 18.375 2.959 12.641 1 89.31 268 ARG B N 1
ATOM 5056 C CA . ARG B 1 268 ? 19.781 2.891 12.234 1 89.31 268 ARG B CA 1
ATOM 5057 C C . ARG B 1 268 ? 20.672 3.633 13.227 1 89.31 268 ARG B C 1
ATOM 5059 O O . ARG B 1 268 ? 21.875 3.775 13 1 89.31 268 ARG B O 1
ATOM 5066 N N . GLY B 1 269 ? 20.078 4.215 14.219 1 92.44 269 GLY B N 1
ATOM 5067 C CA . GLY B 1 269 ? 20.844 4.859 15.273 1 92.44 269 GLY B CA 1
ATOM 5068 C C . GLY B 1 269 ? 21.203 6.301 14.961 1 92.44 269 GLY B C 1
ATOM 5069 O O . GLY B 1 269 ? 21.953 6.934 15.703 1 92.44 269 GLY B O 1
ATOM 5070 N N . ARG B 1 270 ? 20.656 6.898 13.922 1 93 270 ARG B N 1
ATOM 5071 C CA . ARG B 1 270 ? 20.969 8.266 13.516 1 93 270 ARG B CA 1
ATOM 5072 C C . ARG B 1 270 ? 20.078 9.266 14.258 1 93 270 ARG B C 1
ATOM 5074 O O . ARG B 1 270 ? 20.391 10.461 14.305 1 93 270 ARG B O 1
ATOM 5081 N N . LEU B 1 271 ? 18.969 8.766 14.719 1 96.75 271 LEU B N 1
ATOM 5082 C CA . LEU B 1 271 ? 18.062 9.562 15.555 1 96.75 271 LEU B CA 1
ATOM 5083 C C . LEU B 1 271 ? 17.906 8.922 16.938 1 96.75 271 LEU B C 1
ATOM 5085 O O . LEU B 1 271 ? 17.297 7.863 17.062 1 96.75 271 LEU B O 1
ATOM 5089 N N . ARG B 1 272 ? 18.5 9.516 17.906 1 96.44 272 ARG B N 1
ATOM 5090 C CA . ARG B 1 272 ? 18.438 9 19.281 1 96.44 272 ARG B CA 1
ATOM 5091 C C . ARG B 1 272 ? 17.297 9.648 20.062 1 96.44 272 ARG B C 1
ATOM 5093 O O . ARG B 1 272 ? 17.141 10.875 20.016 1 96.44 272 ARG B O 1
ATOM 5100 N N . LEU B 1 273 ? 16.438 8.883 20.656 1 98.06 273 LEU B N 1
ATOM 5101 C CA . LEU B 1 273 ? 15.273 9.336 21.391 1 98.06 273 LEU B CA 1
ATOM 5102 C C . LEU B 1 273 ? 15.336 8.883 22.844 1 98.06 273 LEU B C 1
ATOM 5104 O O . LEU B 1 273 ? 15.789 7.77 23.141 1 98.06 273 LEU B O 1
ATOM 5108 N N . LYS B 1 274 ? 15 9.734 23.75 1 96.94 274 LYS B N 1
ATOM 5109 C CA . LYS B 1 274 ? 14.828 9.414 25.156 1 96.94 274 LYS B CA 1
ATOM 5110 C C . LYS B 1 274 ? 13.391 9.641 25.609 1 96.94 274 LYS B C 1
ATOM 5112 O O . LYS B 1 274 ? 12.773 10.656 25.266 1 96.94 274 LYS B O 1
ATOM 5117 N N . PRO B 1 275 ? 12.922 8.719 26.359 1 96.62 275 PRO B N 1
ATOM 5118 C CA . PRO B 1 275 ? 11.523 8.844 26.766 1 96.62 275 PRO B CA 1
ATOM 5119 C C . PRO B 1 275 ? 11.242 10.148 27.516 1 96.62 275 PRO B C 1
ATOM 5121 O O . PRO B 1 275 ? 12.062 10.578 28.328 1 96.62 275 PRO B O 1
ATOM 5124 N N . VAL B 1 276 ? 10.133 10.75 27.234 1 97.12 276 VAL B N 1
ATOM 5125 C CA . VAL B 1 276 ? 9.719 11.984 27.891 1 97.12 276 VAL B CA 1
ATOM 5126 C C . VAL B 1 276 ? 8.5 11.719 28.766 1 97.12 276 VAL B C 1
ATOM 5128 O O . VAL B 1 276 ? 7.746 10.773 28.516 1 97.12 276 VAL B O 1
ATOM 5131 N N . GLU B 1 277 ? 8.344 12.539 29.781 1 96.94 277 GLU B N 1
ATOM 5132 C CA . GLU B 1 277 ? 7.18 12.422 30.656 1 96.94 277 GLU B CA 1
ATOM 5133 C C . GLU B 1 277 ? 5.977 13.156 30.062 1 96.94 277 GLU B C 1
ATOM 5135 O O . GLU B 1 277 ? 6.074 14.336 29.703 1 96.94 277 GLU B O 1
ATOM 5140 N N . VAL B 1 278 ? 4.902 12.438 29.906 1 97.56 278 VAL B N 1
ATOM 5141 C CA . VAL B 1 278 ? 3.625 12.992 29.469 1 97.56 278 VAL B CA 1
ATOM 5142 C C . VAL B 1 278 ? 2.492 12.422 30.328 1 97.56 278 VAL B C 1
ATOM 5144 O O . VAL B 1 278 ? 2.65 11.383 30.969 1 97.56 278 VAL B O 1
ATOM 5147 N N . PRO B 1 279 ? 1.343 13.133 30.391 1 97.81 279 PRO B N 1
ATOM 5148 C CA . PRO B 1 279 ? 0.215 12.594 31.156 1 97.81 279 PRO B CA 1
ATOM 5149 C C . PRO B 1 279 ? -0.211 11.203 30.688 1 97.81 279 PRO B C 1
ATOM 5151 O O . PRO B 1 279 ? -0.293 10.961 29.469 1 97.81 279 PRO B O 1
ATOM 5154 N N . ARG B 1 280 ? -0.463 10.273 31.625 1 97.12 280 ARG B N 1
ATOM 5155 C CA . ARG B 1 280 ? -0.832 8.898 31.344 1 97.12 280 ARG B CA 1
ATOM 5156 C C . ARG B 1 280 ? -2.297 8.641 31.672 1 97.12 280 ARG B C 1
ATOM 5158 O O . ARG B 1 280 ? -2.883 9.336 32.5 1 97.12 280 ARG B O 1
ATOM 5165 N N . PRO B 1 281 ? -3 7.664 31.047 1 97.31 281 PRO B N 1
ATOM 5166 C CA . PRO B 1 281 ? -2.443 6.75 30.047 1 97.31 281 PRO B CA 1
ATOM 5167 C C . PRO B 1 281 ? -2.238 7.418 28.688 1 97.31 281 PRO B C 1
ATOM 5169 O O . PRO B 1 281 ? -3.031 8.273 28.297 1 97.31 281 PRO B O 1
ATOM 5172 N N . VAL B 1 282 ? -1.132 7.078 28 1 98.31 282 VAL B N 1
ATOM 5173 C CA . VAL B 1 282 ? -0.909 7.465 26.609 1 98.31 282 VAL B CA 1
ATOM 5174 C C . VAL B 1 282 ? -1.65 6.508 25.672 1 98.31 282 VAL B C 1
ATOM 5176 O O . VAL B 1 282 ? -1.351 5.312 25.641 1 98.31 282 VAL B O 1
ATOM 5179 N N . VAL B 1 283 ? -2.648 7 25.016 1 97.38 283 VAL B N 1
ATOM 5180 C CA . VAL B 1 283 ? -3.475 6.168 24.141 1 97.38 283 VAL B CA 1
ATOM 5181 C C . VAL B 1 283 ? -3.184 6.496 22.688 1 97.38 283 VAL B C 1
ATOM 5183 O O . VAL B 1 283 ? -3.432 7.613 22.234 1 97.38 283 VAL B O 1
ATOM 5186 N N . TYR B 1 284 ? -2.621 5.516 21.969 1 97.62 284 TYR B N 1
ATOM 5187 C CA . TYR B 1 284 ? -2.365 5.688 20.547 1 97.62 284 TYR B CA 1
ATOM 5188 C C . TYR B 1 284 ? -3.584 5.285 19.719 1 97.62 284 TYR B C 1
ATOM 5190 O O . TYR B 1 284 ? -4.172 4.227 19.953 1 97.62 284 TYR B O 1
ATOM 5198 N N . MET B 1 285 ? -3.9 6.133 18.844 1 95.25 285 MET B N 1
ATOM 5199 C CA . MET B 1 285 ? -5.016 5.863 17.938 1 95.25 285 MET B CA 1
ATOM 5200 C C . MET B 1 285 ? -4.602 6.07 16.484 1 95.25 285 MET B C 1
ATOM 5202 O O . MET B 1 285 ? -4.281 7.191 16.078 1 95.25 285 MET B O 1
ATOM 5206 N N . ASP B 1 286 ? -4.727 5.012 15.641 1 96.12 286 ASP B N 1
ATOM 5207 C CA . ASP B 1 286 ? -4.348 5.105 14.227 1 96.12 286 ASP B CA 1
ATOM 5208 C C . ASP B 1 286 ? -5.301 6.023 13.469 1 96.12 286 ASP B C 1
ATOM 5210 O O . ASP B 1 286 ? -6.52 5.836 13.508 1 96.12 286 ASP B O 1
ATOM 5214 N N . PRO B 1 287 ? -4.723 7.059 12.781 1 96.75 287 PRO B N 1
ATOM 5215 C CA . PRO B 1 287 ? -5.586 7.641 11.75 1 96.75 287 PRO B CA 1
ATOM 5216 C C . PRO B 1 287 ? -6.074 6.605 10.734 1 96.75 287 PRO B C 1
ATOM 5218 O O . PRO B 1 287 ? -5.328 5.699 10.367 1 96.75 287 PRO B O 1
ATOM 5221 N N . CYS B 1 288 ? -7.273 6.754 10.312 1 95.88 288 CYS B N 1
ATOM 5222 C CA . CYS B 1 288 ? -7.887 5.75 9.445 1 95.88 288 CYS B CA 1
ATOM 5223 C C . CYS B 1 288 ? -7.062 5.543 8.18 1 95.88 288 CYS B C 1
ATOM 5225 O O . CYS B 1 288 ? -6.871 4.41 7.738 1 95.88 288 CYS B O 1
ATOM 5227 N N . ASN B 1 289 ? -6.48 6.613 7.633 1 94.88 289 ASN B N 1
ATOM 5228 C CA . ASN B 1 289 ? -5.758 6.508 6.371 1 94.88 289 ASN B CA 1
ATOM 5229 C C . ASN B 1 289 ? -4.352 5.957 6.574 1 94.88 289 ASN B C 1
ATOM 5231 O O . ASN B 1 289 ? -3.699 5.535 5.617 1 94.88 289 ASN B O 1
ATOM 5235 N N . TYR B 1 290 ? -3.828 5.945 7.812 1 95.69 290 TYR B N 1
ATOM 5236 C CA . TYR B 1 290 ? -2.555 5.285 8.07 1 95.69 290 TYR B CA 1
ATOM 5237 C C . TYR B 1 290 ? -2.725 3.771 8.125 1 95.69 290 TYR B C 1
ATOM 5239 O O . TYR B 1 290 ? -1.833 3.027 7.707 1 95.69 290 TYR B O 1
ATOM 5247 N N . SER B 1 291 ? -3.877 3.363 8.625 1 93.75 291 SER B N 1
ATOM 5248 C CA . SER B 1 291 ? -4.066 1.929 8.812 1 93.75 291 SER B CA 1
ATOM 5249 C C . SER B 1 291 ? -4.723 1.295 7.594 1 93.75 291 SER B C 1
ATOM 5251 O O . SER B 1 291 ? -4.531 0.108 7.32 1 93.75 291 SER B O 1
ATOM 5253 N N . ARG B 1 292 ? -5.461 2.111 6.824 1 91.62 292 ARG B N 1
ATOM 5254 C CA . ARG B 1 292 ? -6.277 1.493 5.781 1 91.62 292 ARG B CA 1
ATOM 5255 C C . ARG B 1 292 ? -6.109 2.223 4.453 1 91.62 292 ARG B C 1
ATOM 5257 O O . ARG B 1 292 ? -6.828 1.943 3.492 1 91.62 292 ARG B O 1
ATOM 5264 N N . GLY B 1 293 ? -5.191 3.164 4.363 1 89.12 293 GLY B N 1
ATOM 5265 C CA . GLY B 1 293 ? -4.996 3.934 3.145 1 89.12 293 GLY B CA 1
ATOM 5266 C C . GLY B 1 293 ? -4.141 3.217 2.119 1 89.12 293 GLY B C 1
ATOM 5267 O O . GLY B 1 293 ? -3.967 1.998 2.189 1 89.12 293 GLY B O 1
ATOM 5268 N N . ALA B 1 294 ? -3.652 3.953 1.152 1 83.56 294 ALA B N 1
ATOM 5269 C CA . ALA B 1 294 ? -2.93 3.416 0.002 1 83.56 294 ALA B CA 1
ATOM 5270 C C . ALA B 1 294 ? -1.546 2.918 0.408 1 83.56 294 ALA B C 1
ATOM 5272 O O . ALA B 1 294 ? -1.037 1.948 -0.161 1 83.56 294 ALA B O 1
ATOM 5273 N N . ALA B 1 295 ? -0.908 3.592 1.24 1 87.56 295 ALA B N 1
ATOM 5274 C CA . ALA B 1 295 ? 0.403 3.246 1.781 1 87.56 295 ALA B CA 1
ATOM 5275 C C . ALA B 1 295 ? 0.392 3.273 3.307 1 87.56 295 ALA B C 1
ATOM 5277 O O . ALA B 1 295 ? 0.797 4.266 3.918 1 87.56 295 ALA B O 1
ATOM 5278 N N . PRO B 1 296 ? 0.04 2.205 3.857 1 89.5 296 PRO B N 1
ATOM 5279 C CA . PRO B 1 296 ? -0.2 2.199 5.301 1 89.5 296 PRO B CA 1
ATOM 5280 C C . PRO B 1 296 ? 1.055 2.52 6.109 1 89.5 296 PRO B C 1
ATOM 5282 O O . PRO B 1 296 ? 2.158 2.127 5.723 1 89.5 296 PRO B O 1
ATOM 5285 N N . LEU B 1 297 ? 0.901 3.264 7.133 1 94.38 297 LEU B N 1
ATOM 5286 C CA . LEU B 1 297 ? 1.887 3.576 8.156 1 94.38 297 LEU B CA 1
ATOM 5287 C C . LEU B 1 297 ? 1.482 2.973 9.5 1 94.38 297 LEU B C 1
ATOM 5289 O O . LEU B 1 297 ? 0.689 3.562 10.242 1 94.38 297 LEU B O 1
ATOM 5293 N N . VAL B 1 298 ? 2.02 1.803 9.828 1 93.12 298 VAL B N 1
ATOM 5294 C CA . VAL B 1 298 ? 1.586 1.087 11.023 1 93.12 298 VAL B CA 1
ATOM 5295 C C . VAL B 1 298 ? 2.766 0.912 11.977 1 93.12 298 VAL B C 1
ATOM 5297 O O . VAL B 1 298 ? 2.682 1.275 13.156 1 93.12 298 VAL B O 1
ATOM 5300 N N . ARG B 1 299 ? 3.871 0.509 11.477 1 91.69 299 ARG B N 1
ATOM 5301 C CA . ARG B 1 299 ? 5.039 0.214 12.297 1 91.69 299 ARG B CA 1
ATOM 5302 C C . ARG B 1 299 ? 5.746 1.497 12.727 1 91.69 299 ARG B C 1
ATOM 5304 O O . ARG B 1 299 ? 6.176 1.621 13.875 1 91.69 299 ARG B O 1
ATOM 5311 N N . GLU B 1 300 ? 5.859 2.438 11.812 1 95.94 300 GLU B N 1
ATOM 5312 C CA . GLU B 1 300 ? 6.668 3.635 12.008 1 95.94 300 GLU B CA 1
ATOM 5313 C C . GLU B 1 300 ? 6.172 4.441 13.203 1 95.94 300 GLU B C 1
ATOM 5315 O O . GLU B 1 300 ? 6.938 4.738 14.125 1 95.94 300 GLU B O 1
ATOM 5320 N N . PRO B 1 301 ? 4.879 4.738 13.242 1 98 301 PRO B N 1
ATOM 5321 C CA . PRO B 1 301 ? 4.438 5.539 14.383 1 98 301 PRO B CA 1
ATOM 5322 C C . PRO B 1 301 ? 4.562 4.793 15.711 1 98 301 PRO B C 1
ATOM 5324 O O . PRO B 1 301 ? 4.879 5.398 16.734 1 98 301 PRO B O 1
ATOM 5327 N N . ARG B 1 302 ? 4.328 3.494 15.711 1 97 302 ARG B N 1
ATOM 5328 C CA . ARG B 1 302 ? 4.387 2.705 16.938 1 97 302 ARG B CA 1
ATOM 5329 C C . ARG B 1 302 ? 5.812 2.635 17.469 1 97 302 ARG B C 1
ATOM 5331 O O . ARG B 1 302 ? 6.039 2.799 18.672 1 97 302 ARG B O 1
ATOM 5338 N N . ALA B 1 303 ? 6.762 2.387 16.578 1 96.56 303 ALA B N 1
ATOM 5339 C CA . ALA B 1 303 ? 8.164 2.311 17 1 96.56 303 ALA B CA 1
ATOM 5340 C C . ALA B 1 303 ? 8.641 3.645 17.562 1 96.56 303 ALA B C 1
ATOM 5342 O O . ALA B 1 303 ? 9.312 3.682 18.594 1 96.56 303 ALA B O 1
ATOM 5343 N N . LEU B 1 304 ? 8.32 4.715 16.891 1 98.62 304 LEU B N 1
ATOM 5344 C CA . LEU B 1 304 ? 8.734 6.047 17.328 1 98.62 304 LEU B CA 1
ATOM 5345 C C . LEU B 1 304 ? 8.062 6.418 18.656 1 98.62 304 LEU B C 1
ATOM 5347 O O . LEU B 1 304 ? 8.695 7 19.531 1 98.62 304 LEU B O 1
ATOM 5351 N N . LEU B 1 305 ? 6.754 6.082 18.734 1 98.56 305 LEU B N 1
ATOM 5352 C CA . LEU B 1 305 ? 6.02 6.367 19.969 1 98.56 305 LEU B CA 1
ATOM 5353 C C . LEU B 1 305 ? 6.617 5.605 21.141 1 98.56 305 LEU B C 1
ATOM 5355 O O . LEU B 1 305 ? 6.793 6.168 22.234 1 98.56 305 LEU B O 1
ATOM 5359 N N . LYS B 1 306 ? 6.867 4.332 20.922 1 98.06 306 LYS B N 1
ATOM 5360 C CA . LYS B 1 306 ? 7.473 3.52 21.984 1 98.06 306 LYS B CA 1
ATOM 5361 C C . LYS B 1 306 ? 8.789 4.125 22.453 1 98.06 306 LYS B C 1
ATOM 5363 O O . LYS B 1 306 ? 9.062 4.176 23.656 1 98.06 306 LYS B O 1
ATOM 5368 N N . ALA B 1 307 ? 9.555 4.574 21.547 1 98.12 307 ALA B N 1
ATOM 5369 C CA . ALA B 1 307 ? 10.844 5.18 21.859 1 98.12 307 ALA B CA 1
ATOM 5370 C C . ALA B 1 307 ? 10.664 6.496 22.609 1 98.12 307 ALA B C 1
ATOM 5372 O O . ALA B 1 307 ? 11.453 6.832 23.5 1 98.12 307 ALA B O 1
ATOM 5373 N N . ALA B 1 308 ? 9.633 7.234 22.281 1 98.56 308 ALA B N 1
ATOM 5374 C CA . ALA B 1 308 ? 9.461 8.602 22.766 1 98.56 308 ALA B CA 1
ATOM 5375 C C . ALA B 1 308 ? 8.789 8.609 24.141 1 98.56 308 ALA B C 1
ATOM 5377 O O . ALA B 1 308 ? 9.016 9.516 24.938 1 98.56 308 ALA B O 1
ATOM 5378 N N . VAL B 1 309 ? 7.914 7.531 24.422 1 98.25 309 VAL B N 1
ATOM 5379 C CA . VAL B 1 309 ? 7.125 7.676 25.641 1 98.25 309 VAL B CA 1
ATOM 5380 C C . VAL B 1 309 ? 7.125 6.359 26.422 1 98.25 309 VAL B C 1
ATOM 5382 O O . VAL B 1 309 ? 6.539 6.266 27.5 1 98.25 309 VAL B O 1
ATOM 5385 N N . GLY B 1 310 ? 7.715 5.281 25.906 1 97.31 310 GLY B N 1
ATOM 5386 C CA . GLY B 1 310 ? 7.691 3.977 26.547 1 97.31 310 GLY B CA 1
ATOM 5387 C C . GLY B 1 310 ? 6.391 3.227 26.328 1 97.31 310 GLY B C 1
ATOM 5388 O O . GLY B 1 310 ? 5.957 3.043 25.2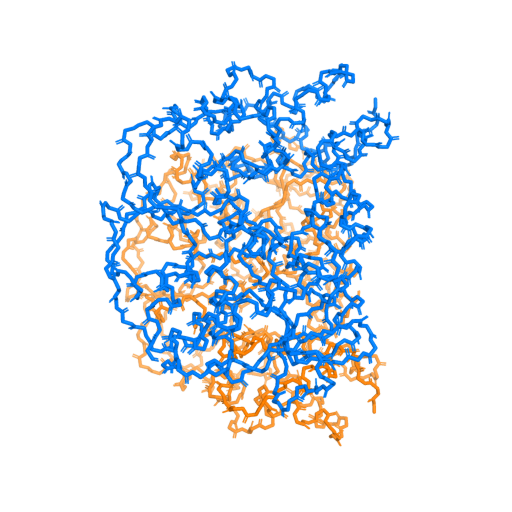03 1 97.31 310 GLY B O 1
ATOM 5389 N N . GLU B 1 311 ? 5.707 2.947 27.375 1 96.38 311 GLU B N 1
ATOM 5390 C CA . GLU B 1 311 ? 4.48 2.16 27.297 1 96.38 311 GLU B CA 1
ATOM 5391 C C . GLU B 1 311 ? 3.301 3.025 26.859 1 96.38 311 GLU B C 1
ATOM 5393 O O . GLU B 1 311 ? 3.178 4.176 27.297 1 96.38 311 GLU B O 1
ATOM 5398 N N . TYR B 1 312 ? 2.48 2.5 26.047 1 97.56 312 TYR B N 1
ATOM 5399 C CA . TYR B 1 312 ? 1.242 3.143 25.609 1 97.56 312 TYR B CA 1
ATOM 5400 C C . TYR B 1 312 ? 0.144 2.111 25.391 1 97.56 312 TYR B C 1
ATOM 5402 O O . TYR B 1 312 ? 0.404 0.906 25.391 1 97.56 312 TYR B O 1
ATOM 5410 N N . VAL B 1 313 ? -1.083 2.596 25.25 1 96.06 313 VAL B N 1
ATOM 5411 C CA . VAL B 1 313 ? -2.256 1.739 25.109 1 96.06 313 VAL B CA 1
ATOM 5412 C C . VAL B 1 313 ? -2.822 1.871 23.688 1 96.06 313 VAL B C 1
ATOM 5414 O O . VAL B 1 313 ? -2.848 2.967 23.125 1 96.06 313 VAL B O 1
ATOM 5417 N N . GLU B 1 314 ? -3.229 0.759 23.078 1 93.38 314 GLU B N 1
ATOM 5418 C CA . GLU B 1 314 ? -4.012 0.732 21.844 1 93.38 314 GLU B CA 1
ATOM 5419 C C . GLU B 1 314 ? -5.422 0.211 22.094 1 93.38 314 GLU B C 1
ATOM 5421 O O . GLU B 1 314 ? -5.621 -0.687 22.922 1 93.38 314 GLU B O 1
ATOM 5426 N N . LEU B 1 315 ? -6.379 0.702 21.453 1 88.81 315 LEU B N 1
ATOM 5427 C CA . LEU B 1 315 ? -7.785 0.424 21.734 1 88.81 315 LEU B CA 1
ATOM 5428 C C . LEU B 1 315 ? -8.297 -0.712 20.844 1 88.81 315 LEU B C 1
ATOM 5430 O O . LEU B 1 315 ? -9.438 -1.165 21.016 1 88.81 315 LEU B O 1
ATOM 5434 N N . TRP B 1 316 ? -7.566 -1.165 19.844 1 88.75 316 TRP B N 1
ATOM 5435 C CA . TRP B 1 316 ? -7.961 -2.23 18.938 1 88.75 316 TRP B CA 1
ATOM 5436 C C . TRP B 1 316 ? -6.844 -3.256 18.781 1 88.75 316 TRP B C 1
ATOM 5438 O O . TRP B 1 316 ? -5.668 -2.939 18.969 1 88.75 316 TRP B O 1
ATOM 5448 N N . LYS B 1 317 ? -7.258 -4.414 18.484 1 83.56 317 LYS B N 1
ATOM 5449 C CA . LYS B 1 317 ? -6.309 -5.512 18.344 1 83.56 317 LYS B CA 1
ATOM 5450 C C . LYS B 1 317 ? -5.5 -5.367 17.062 1 83.56 317 LYS B C 1
ATOM 5452 O O . LYS B 1 317 ? -4.281 -5.551 17.062 1 83.56 317 LYS B O 1
ATOM 5457 N N . ASN B 1 318 ? -6.227 -5.031 15.969 1 88.69 318 ASN B N 1
ATOM 5458 C CA . ASN B 1 318 ? -5.578 -4.852 14.68 1 88.69 318 ASN B CA 1
ATOM 5459 C C . ASN B 1 318 ? -5.672 -3.408 14.195 1 88.69 318 ASN B C 1
ATOM 5461 O O . ASN B 1 318 ? -6.727 -2.781 14.305 1 88.69 318 ASN B O 1
ATOM 5465 N N . PRO B 1 319 ? -4.555 -2.877 13.695 1 91.94 319 PRO B N 1
ATOM 5466 C CA . PRO B 1 319 ? -4.559 -1.489 13.227 1 91.94 319 PRO B CA 1
ATOM 5467 C C . PRO B 1 319 ? -5.695 -1.198 12.25 1 91.94 319 PRO B C 1
ATOM 5469 O O . PRO B 1 319 ? -6.246 -0.095 12.25 1 91.94 319 PRO B O 1
ATOM 5472 N N . GLY B 1 320 ? -6.059 -2.178 11.492 1 90.81 320 GLY B N 1
ATOM 5473 C CA . GLY B 1 320 ? -7.129 -2.002 10.523 1 90.81 320 GLY B CA 1
ATOM 5474 C C . GLY B 1 320 ? -8.484 -1.77 11.164 1 90.81 320 GLY B C 1
ATOM 5475 O O . GLY B 1 320 ? -9.414 -1.291 10.508 1 90.81 320 GLY B O 1
ATOM 5476 N N . GLU B 1 321 ? -8.625 -2.088 12.469 1 92.62 321 GLU B N 1
ATOM 5477 C CA . GLU B 1 321 ? -9.891 -1.952 13.18 1 92.62 321 GLU B CA 1
ATOM 5478 C C . GLU B 1 321 ? -10.031 -0.56 13.789 1 92.62 321 GLU B C 1
ATOM 5480 O O . GLU B 1 321 ? -11.055 -0.252 14.414 1 92.62 321 GLU B O 1
ATOM 5485 N N . SER B 1 322 ? -9.062 0.289 13.492 1 92.94 322 SER B N 1
ATOM 5486 C CA . SER B 1 322 ? -9.047 1.613 14.109 1 92.94 322 SER B CA 1
ATOM 5487 C C . SER B 1 322 ? -10.352 2.359 13.836 1 92.94 322 SER B C 1
ATOM 5489 O O . SER B 1 322 ? -10.992 2.145 12.812 1 92.94 322 SER B O 1
ATOM 5491 N N . VAL B 1 323 ? -10.664 3.219 14.781 1 92.38 323 VAL B N 1
ATOM 5492 C CA . VAL B 1 323 ? -11.922 3.957 14.664 1 92.38 323 VAL B CA 1
ATOM 5493 C C . VAL B 1 323 ? -11.648 5.359 14.125 1 92.38 323 VAL B C 1
ATOM 5495 O O . VAL B 1 323 ? -10.539 5.887 14.273 1 92.38 323 VAL B O 1
ATOM 5498 N N . CYS B 1 324 ? -12.609 5.898 13.5 1 93.94 324 CYS B N 1
ATOM 5499 C CA . CYS B 1 324 ? -12.555 7.195 12.836 1 93.94 324 CYS B CA 1
ATOM 5500 C C . CYS B 1 324 ? -12.742 8.336 13.836 1 93.94 324 CYS B C 1
ATOM 5502 O O . CYS B 1 324 ? -13.484 8.195 14.812 1 93.94 324 CYS B O 1
ATOM 5504 N N . CYS B 1 325 ? -12.047 9.461 13.609 1 95 325 CYS B N 1
ATOM 5505 C CA . CYS B 1 325 ? -12.25 10.648 14.438 1 95 325 CYS B CA 1
ATOM 5506 C C . CYS B 1 325 ? -13.531 11.367 14.055 1 95 325 CYS B C 1
ATOM 5508 O O . CYS B 1 325 ? -13.977 12.273 14.766 1 95 325 CYS B O 1
ATOM 5510 N N . LEU B 1 326 ? -14.109 11 13.008 1 96.56 326 LEU B N 1
ATOM 5511 C CA . LEU B 1 326 ? -15.305 11.562 12.406 1 96.56 326 LEU B CA 1
ATOM 5512 C C . LEU B 1 326 ? -15.078 13.016 11.992 1 96.56 326 LEU B C 1
ATOM 5514 O O . LEU B 1 326 ? -15.953 13.859 12.172 1 96.56 326 LEU B O 1
ATOM 5518 N N . GLY B 1 327 ? -13.891 13.312 11.578 1 95.44 327 GLY B N 1
ATOM 5519 C CA . GLY B 1 327 ? -13.562 14.609 11 1 95.44 327 GLY B CA 1
ATOM 5520 C C . GLY B 1 327 ? -13.305 14.539 9.508 1 95.44 327 GLY B C 1
ATOM 5521 O O . GLY B 1 327 ? -13.422 15.547 8.805 1 95.44 327 GLY B O 1
ATOM 5522 N N . GLY B 1 328 ? -12.969 13.375 9 1 93.75 328 GLY B N 1
ATOM 5523 C CA . GLY B 1 328 ? -12.672 13.18 7.594 1 93.75 328 GLY B CA 1
ATOM 5524 C C . GLY B 1 328 ? -13.875 13.398 6.695 1 93.75 328 GLY B C 1
ATOM 5525 O O . GLY B 1 328 ? -15.008 13.422 7.168 1 93.75 328 GLY B O 1
ATOM 5526 N N . GLY B 1 329 ? -13.656 13.609 5.473 1 94.75 329 GLY B N 1
ATOM 5527 C CA . GLY B 1 329 ? -14.734 13.75 4.512 1 94.75 329 GLY B CA 1
ATOM 5528 C C . GLY B 1 329 ? -15.445 15.086 4.594 1 94.75 329 GLY B C 1
ATOM 5529 O O . GLY B 1 329 ? -16.469 15.289 3.945 1 94.75 329 GLY B O 1
ATOM 5530 N N . GLY B 1 330 ? -14.969 15.93 5.434 1 95.75 330 GLY B N 1
ATOM 5531 C CA . GLY B 1 330 ? -15.578 17.234 5.594 1 95.75 330 GLY B CA 1
ATOM 5532 C C . GLY B 1 330 ? -16.359 17.375 6.891 1 95.75 330 GLY B C 1
ATOM 5533 O O . GLY B 1 330 ? -16.875 18.453 7.195 1 95.75 330 GLY B O 1
ATOM 5534 N N . LEU B 1 331 ? -16.328 16.406 7.684 1 97 331 LEU B N 1
ATOM 5535 C CA . LEU B 1 331 ? -17.156 16.406 8.883 1 97 331 LEU B CA 1
ATOM 5536 C C . LEU B 1 331 ? -16.453 17.094 10.039 1 97 331 LEU B C 1
ATOM 5538 O O . LEU B 1 331 ? -17 17.188 11.141 1 97 331 LEU B O 1
ATOM 5542 N N . ILE B 1 332 ? -15.266 17.625 9.75 1 96.44 332 ILE B N 1
ATOM 5543 C CA . ILE B 1 332 ? -14.609 18.531 10.695 1 96.44 332 ILE B CA 1
ATOM 5544 C C . ILE B 1 332 ? -15.336 19.875 10.703 1 96.44 332 ILE B C 1
ATOM 5546 O O . ILE B 1 332 ? -15.109 20.703 11.594 1 96.44 332 ILE B O 1
ATOM 5550 N N . ALA B 1 333 ? -16.25 20.047 9.781 1 96.06 333 ALA B N 1
ATOM 5551 C CA . ALA B 1 333 ? -17.062 21.266 9.734 1 96.06 333 ALA B CA 1
ATOM 5552 C C . ALA B 1 333 ? -17.719 21.547 11.078 1 96.06 333 ALA B C 1
ATOM 5554 O O . ALA B 1 333 ? -18.172 20.625 11.75 1 96.06 333 ALA B O 1
ATOM 5555 N N . PRO B 1 334 ? -17.797 22.828 11.391 1 94.06 334 PRO B N 1
ATOM 5556 C CA . PRO B 1 334 ? -18.344 23.188 12.703 1 94.06 334 PRO B CA 1
ATOM 5557 C C . PRO B 1 334 ? -19.766 22.656 12.914 1 94.06 334 PRO B C 1
ATOM 5559 O O . PRO B 1 334 ? -20.109 22.234 14.016 1 94.06 334 PRO B O 1
ATOM 5562 N N . ASP B 1 335 ? -20.547 22.641 11.906 1 94.31 335 ASP B N 1
ATOM 5563 C CA . ASP B 1 335 ? -21.938 22.25 12.039 1 94.31 335 ASP B CA 1
ATOM 5564 C C . ASP B 1 335 ? -22.078 20.734 12.227 1 94.31 335 ASP B C 1
ATOM 5566 O O . ASP B 1 335 ? -23.156 20.234 12.562 1 94.31 335 ASP B O 1
ATOM 5570 N N . ALA B 1 336 ? -20.984 19.984 12.047 1 96.12 336 ALA B N 1
ATOM 5571 C CA . ALA B 1 336 ? -21.031 18.531 12.203 1 96.12 336 ALA B CA 1
ATOM 5572 C C . ALA B 1 336 ? -20.5 18.109 13.562 1 96.12 336 ALA B C 1
ATOM 5574 O O . ALA B 1 336 ? -20.406 16.922 13.859 1 96.12 336 ALA B O 1
ATOM 5575 N N . LEU B 1 337 ? -20.156 19.047 14.461 1 96.81 337 LEU B N 1
ATOM 5576 C CA . LEU B 1 337 ? -19.516 18.75 15.742 1 96.81 337 LEU B CA 1
ATOM 5577 C C . LEU B 1 337 ? -20.422 17.875 16.594 1 96.81 337 LEU B C 1
ATOM 5579 O O . LEU B 1 337 ? -19.938 16.938 17.25 1 96.81 337 LEU B O 1
ATOM 5583 N N . ASP B 1 338 ? -21.688 18.141 16.578 1 96.88 338 ASP B N 1
ATOM 5584 C CA . ASP B 1 338 ? -22.625 17.375 17.391 1 96.88 338 ASP B CA 1
ATOM 5585 C C . ASP B 1 338 ? -22.625 15.898 16.984 1 96.88 338 ASP B C 1
ATOM 5587 O O . ASP B 1 338 ? -22.719 15.008 17.828 1 96.88 338 ASP B O 1
ATOM 5591 N N . LEU B 1 339 ? -22.578 15.711 15.734 1 96.81 339 LEU B N 1
ATOM 5592 C CA . LEU B 1 339 ? -22.5 14.344 15.219 1 96.81 339 LEU B CA 1
ATOM 5593 C C . LEU B 1 339 ? -21.266 13.633 15.742 1 96.81 339 LEU B C 1
ATOM 5595 O O . LEU B 1 339 ? -21.344 12.477 16.156 1 96.81 339 LEU B O 1
ATOM 5599 N N . ALA B 1 340 ? -20.125 14.305 15.727 1 97 340 ALA B N 1
ATOM 5600 C CA . ALA B 1 340 ? -18.875 13.742 16.203 1 97 340 ALA B CA 1
ATOM 5601 C C . ALA B 1 340 ? -18.938 13.445 17.703 1 97 340 ALA B C 1
ATOM 5603 O O . ALA B 1 340 ? -18.469 12.406 18.156 1 97 340 ALA B O 1
ATOM 5604 N N . VAL B 1 341 ? -19.547 14.367 18.406 1 96.94 341 VAL B N 1
ATOM 5605 C CA . VAL B 1 341 ? -19.656 14.203 19.844 1 96.94 341 VAL B CA 1
ATOM 5606 C C . VAL B 1 341 ? -20.516 12.977 20.156 1 96.94 341 VAL B C 1
ATOM 5608 O O . VAL B 1 341 ? -20.141 12.156 21.016 1 96.94 341 VAL B O 1
ATOM 5611 N N . HIS B 1 342 ? -21.594 12.812 19.438 1 96.12 342 HIS B N 1
ATOM 5612 C CA . HIS B 1 342 ? -22.469 11.656 19.641 1 96.12 342 HIS B CA 1
ATOM 5613 C C . HIS B 1 342 ? -21.734 10.359 19.312 1 96.12 342 HIS B C 1
ATOM 5615 O O . HIS B 1 342 ? -21.844 9.383 20.062 1 96.12 342 HIS B O 1
ATOM 5621 N N . TYR B 1 343 ? -21.047 10.336 18.281 1 96.69 343 TYR B N 1
ATOM 5622 C CA . TYR B 1 343 ? -20.281 9.164 17.875 1 96.69 343 TYR B CA 1
ATOM 5623 C C . TYR B 1 343 ? -19.25 8.789 18.938 1 96.69 343 TYR B C 1
ATOM 5625 O O . TYR B 1 343 ? -19.156 7.633 19.344 1 96.69 343 TYR B O 1
ATOM 5633 N N . TRP B 1 344 ? -18.469 9.797 19.422 1 94.81 344 TRP B N 1
ATOM 5634 C CA . TRP B 1 344 ? -17.359 9.547 20.344 1 94.81 344 TRP B CA 1
ATOM 5635 C C . TRP B 1 344 ? -17.891 9.102 21.719 1 94.81 344 TRP B C 1
ATOM 5637 O O . TRP B 1 344 ? -17.266 8.266 22.375 1 94.81 344 TRP B O 1
ATOM 5647 N N . ARG B 1 345 ? -19 9.555 22.078 1 93 345 ARG B N 1
ATOM 5648 C CA . ARG B 1 345 ? -19.641 9.109 23.312 1 93 345 ARG B CA 1
ATOM 5649 C C . ARG B 1 345 ? -19.969 7.621 23.25 1 93 345 ARG B C 1
ATOM 5651 O O . ARG B 1 345 ? -19.797 6.898 24.234 1 93 345 ARG B O 1
ATOM 5658 N N . ARG B 1 346 ? -20.359 7.215 22.125 1 89.44 346 ARG B N 1
ATOM 5659 C CA . ARG B 1 346 ? -20.781 5.828 21.938 1 89.44 346 ARG B CA 1
ATOM 5660 C C . ARG B 1 346 ? -19.578 4.918 21.719 1 89.44 346 ARG B C 1
ATOM 5662 O O . ARG B 1 346 ? -19.531 3.803 22.25 1 89.44 346 ARG B O 1
ATOM 5669 N N . ALA B 1 347 ? -18.609 5.406 20.953 1 83.94 347 ALA B N 1
ATOM 5670 C CA . ALA B 1 347 ? -17.484 4.57 20.5 1 83.94 347 ALA B CA 1
ATOM 5671 C C . ALA B 1 347 ? -16.391 4.5 21.562 1 83.94 347 ALA B C 1
ATOM 5673 O O . ALA B 1 347 ? -15.711 3.484 21.688 1 83.94 347 ALA B O 1
ATOM 5674 N N . TYR B 1 348 ? -16.234 5.512 22.344 1 80.12 348 TYR B N 1
ATOM 5675 C CA . TYR B 1 348 ? -15.07 5.594 23.219 1 80.12 348 TYR B CA 1
ATOM 5676 C C . TYR B 1 348 ? -15.484 5.891 24.656 1 80.12 348 TYR B C 1
ATOM 5678 O O . TYR B 1 348 ? -14.656 6.285 25.484 1 80.12 348 TYR B O 1
ATOM 5686 N N . GLY B 1 349 ? -16.719 5.707 24.828 1 78.88 349 GLY B N 1
ATOM 5687 C CA . GLY B 1 349 ? -17.188 5.922 26.188 1 78.88 349 GLY B CA 1
ATOM 5688 C C . GLY B 1 349 ? -16.484 5.055 27.219 1 78.88 349 GLY B C 1
ATOM 5689 O O . GLY B 1 349 ? -16.328 3.848 27.016 1 78.88 349 GLY B O 1
ATOM 5690 N N . GLY B 1 350 ? -15.828 5.684 28.156 1 82.31 350 GLY B N 1
ATOM 5691 C CA . GLY B 1 350 ? -15.219 4.945 29.25 1 82.31 350 GLY B CA 1
ATOM 5692 C C . GLY B 1 350 ? -13.711 4.84 29.141 1 82.31 350 GLY B C 1
ATOM 5693 O O . GLY B 1 350 ? -13.047 4.383 30.078 1 82.31 350 GLY B O 1
ATOM 5694 N N . VAL B 1 351 ? -13.227 5.23 28.016 1 89.19 351 VAL B N 1
ATOM 5695 C CA . VAL B 1 351 ? -11.773 5.203 27.859 1 89.19 351 VAL B CA 1
ATOM 5696 C C . VAL B 1 351 ? -11.156 6.406 28.562 1 89.19 351 VAL B C 1
ATOM 5698 O O . VAL B 1 351 ? -11.648 7.527 28.438 1 89.19 351 VAL B O 1
ATOM 5701 N N . GLU B 1 352 ? -10.227 6.219 29.359 1 92.75 352 GLU B N 1
ATOM 5702 C CA . GLU B 1 352 ? -9.484 7.285 30.016 1 92.75 352 GLU B CA 1
ATOM 5703 C C . GLU B 1 352 ? -8.297 7.734 29.156 1 92.75 352 GLU B C 1
ATOM 5705 O O . GLU B 1 352 ? -7.559 6.902 28.625 1 92.75 352 GLU B O 1
ATOM 5710 N N . PHE B 1 353 ? -8.18 9.055 29.062 1 94.38 353 PHE B N 1
ATOM 5711 C CA . PHE B 1 353 ? -7.086 9.641 28.297 1 94.38 353 PHE B CA 1
ATOM 5712 C C . PHE B 1 353 ? -6.266 10.586 29.172 1 94.38 353 PHE B C 1
ATOM 5714 O O . PHE B 1 353 ? -6.809 11.508 29.766 1 94.38 353 PHE B O 1
ATOM 5721 N N . GLY B 1 354 ? -4.934 10.242 29.297 1 97.25 354 GLY B N 1
ATOM 5722 C CA . GLY B 1 354 ? -4 11.289 29.672 1 97.25 354 GLY B CA 1
ATOM 5723 C C . GLY B 1 354 ? -3.445 12.055 28.484 1 97.25 354 GLY B C 1
ATOM 5724 O O . GLY B 1 354 ? -3.518 13.289 28.453 1 97.25 354 GLY B O 1
ATOM 5725 N N . THR B 1 355 ? -2.941 11.297 27.578 1 98.25 355 THR B N 1
ATOM 5726 C CA . THR B 1 355 ? -2.471 11.805 26.297 1 98.25 355 THR B CA 1
ATOM 5727 C C . THR B 1 355 ? -3.055 10.992 25.141 1 98.25 355 THR B C 1
ATOM 5729 O O . THR B 1 355 ? -2.889 9.773 25.094 1 98.25 355 THR B O 1
ATOM 5732 N N . ALA B 1 356 ? -3.824 11.688 24.328 1 97.44 356 ALA B N 1
ATOM 5733 C CA . ALA B 1 356 ? -4.32 11.07 23.094 1 97.44 356 ALA B CA 1
ATOM 5734 C C . ALA B 1 356 ? -3.385 11.344 21.922 1 97.44 356 ALA B C 1
ATOM 5736 O O . ALA B 1 356 ? -3.188 12.5 21.547 1 97.44 356 ALA B O 1
ATOM 5737 N N . VAL B 1 357 ? -2.803 10.32 21.375 1 98.25 357 VAL B N 1
ATOM 5738 C CA . VAL B 1 357 ? -1.839 10.469 20.297 1 98.25 357 VAL B CA 1
ATOM 5739 C C . VAL B 1 357 ? -2.482 10.055 18.969 1 98.25 357 VAL B C 1
ATOM 5741 O O . VAL B 1 357 ? -2.814 8.883 18.781 1 98.25 357 VAL B O 1
ATOM 5744 N N . ARG B 1 358 ? -2.652 10.945 18.125 1 96.94 358 ARG B N 1
ATOM 5745 C CA . ARG B 1 358 ? -3.188 10.711 16.781 1 96.94 358 ARG B CA 1
ATOM 5746 C C . ARG B 1 358 ? -2.43 11.523 15.734 1 96.94 358 ARG B C 1
ATOM 5748 O O . ARG B 1 358 ? -2.701 12.711 15.547 1 96.94 358 ARG B O 1
ATOM 5755 N N . PRO B 1 359 ? -1.543 10.883 14.953 1 97.56 359 PRO B N 1
ATOM 5756 C CA . PRO B 1 359 ? -0.625 11.602 14.062 1 97.56 359 PRO B CA 1
ATOM 5757 C C . PRO B 1 359 ? -1.289 12.047 12.766 1 97.56 359 PRO B C 1
ATOM 5759 O O . PRO B 1 359 ? -0.809 11.711 11.68 1 97.56 359 PRO B O 1
ATOM 5762 N N . CYS B 1 360 ? -2.303 12.781 12.844 1 97.31 360 CYS B N 1
ATOM 5763 C CA . CYS B 1 360 ? -3.045 13.398 11.75 1 97.31 360 CYS B CA 1
ATOM 5764 C C . CYS B 1 360 ? -3.637 14.734 12.18 1 97.31 360 CYS B C 1
ATOM 5766 O O . CYS B 1 360 ? -4.379 14.797 13.164 1 97.31 360 CYS B O 1
ATOM 5768 N N . ALA B 1 361 ? -3.332 15.742 11.445 1 95.44 361 ALA B N 1
ATOM 5769 C CA . ALA B 1 361 ? -3.695 17.109 11.844 1 95.44 361 ALA B CA 1
ATOM 5770 C C . ALA B 1 361 ? -5.207 17.25 11.984 1 95.44 361 ALA B C 1
ATOM 5772 O O . ALA B 1 361 ? -5.691 17.844 12.953 1 95.44 361 ALA B O 1
ATOM 5773 N N . THR B 1 362 ? -5.969 16.703 11.023 1 94.62 362 THR B N 1
ATOM 5774 C CA . THR B 1 362 ? -7.422 16.781 11.094 1 94.62 362 THR B CA 1
ATOM 5775 C C . THR B 1 362 ? -7.949 16.016 12.297 1 94.62 362 THR B C 1
ATOM 5777 O O . THR B 1 362 ? -8.891 16.453 12.969 1 94.62 362 THR B O 1
ATOM 5780 N N . CYS B 1 363 ? -7.352 14.906 12.586 1 96.69 363 CYS B N 1
ATOM 5781 C CA . CYS B 1 363 ? -7.785 14.094 13.727 1 96.69 363 CYS B CA 1
ATOM 5782 C C . CYS B 1 363 ? -7.512 14.812 15.039 1 96.69 363 CYS B C 1
ATOM 5784 O O . CYS B 1 363 ? -8.352 14.797 15.945 1 96.69 363 CYS B O 1
ATOM 5786 N N . LYS B 1 364 ? -6.316 15.414 15.164 1 97.25 364 LYS B N 1
ATOM 5787 C CA . LYS B 1 364 ? -5.984 16.172 16.375 1 97.25 364 LYS B CA 1
ATOM 5788 C C . LYS B 1 364 ? -6.98 17.297 16.594 1 97.25 364 LYS B C 1
ATOM 5790 O O . LYS B 1 364 ? -7.48 17.484 17.703 1 97.25 364 LYS B O 1
ATOM 5795 N N . ALA B 1 365 ? -7.215 18.031 15.508 1 96.19 365 ALA B N 1
ATOM 5796 C CA . ALA B 1 365 ? -8.148 19.156 15.609 1 96.19 365 ALA B CA 1
ATOM 5797 C C . ALA B 1 365 ? -9.531 18.688 16.031 1 96.19 365 ALA B C 1
ATOM 5799 O O . ALA B 1 365 ? -10.164 19.281 16.906 1 96.19 365 ALA B O 1
ATOM 5800 N N . GLN B 1 366 ? -10.023 17.562 15.438 1 96.75 366 GLN B N 1
ATOM 5801 C CA . GLN B 1 366 ? -11.344 17.031 15.766 1 96.75 366 GLN B CA 1
ATOM 5802 C C . GLN B 1 366 ? -11.398 16.547 17.203 1 96.75 366 GLN B C 1
ATOM 5804 O O . GLN B 1 366 ? -12.359 16.828 17.922 1 96.75 366 GLN B O 1
ATOM 5809 N N . LEU B 1 367 ? -10.383 15.82 17.625 1 96 367 LEU B N 1
ATOM 5810 C CA . LEU B 1 367 ? -10.352 15.266 18.969 1 96 367 LEU B CA 1
ATOM 5811 C C . LEU B 1 367 ? -10.352 16.375 20.016 1 96 367 LEU B C 1
ATOM 5813 O O . LEU B 1 367 ? -11.031 16.281 21.047 1 96 367 LEU B O 1
ATOM 5817 N N . ARG B 1 368 ? -9.578 17.422 19.766 1 96.12 368 ARG B N 1
ATOM 5818 C CA . ARG B 1 368 ? -9.547 18.531 20.703 1 96.12 368 ARG B CA 1
ATOM 5819 C C . ARG B 1 368 ? -10.938 19.125 20.891 1 96.12 368 ARG B C 1
ATOM 5821 O O . ARG B 1 368 ? -11.352 19.406 22.031 1 96.12 368 ARG B O 1
ATOM 5828 N N . ARG B 1 369 ? -11.648 19.328 19.828 1 96.44 369 ARG B N 1
ATOM 5829 C CA . ARG B 1 369 ? -12.984 19.906 19.891 1 96.44 369 ARG B CA 1
ATOM 5830 C C . ARG B 1 369 ? -13.961 18.953 20.578 1 96.44 369 ARG B C 1
ATOM 5832 O O . ARG B 1 369 ? -14.758 19.391 21.422 1 96.44 369 ARG B O 1
ATOM 5839 N N . VAL B 1 370 ? -13.891 17.688 20.219 1 96.56 370 VAL B N 1
ATOM 5840 C CA . VAL B 1 370 ? -14.797 16.688 20.766 1 96.56 370 VAL B CA 1
ATOM 5841 C C . VAL B 1 370 ? -14.523 16.516 22.266 1 96.56 370 VAL B C 1
ATOM 5843 O O . VAL B 1 370 ? -15.461 16.453 23.062 1 96.56 370 VAL B O 1
ATOM 5846 N N . PHE B 1 371 ? -13.234 16.453 22.672 1 96.25 371 PHE B N 1
ATOM 5847 C CA . PHE B 1 371 ? -12.867 16.297 24.062 1 96.25 371 PHE B CA 1
ATOM 5848 C C . PHE B 1 371 ? -13.336 17.5 24.875 1 96.25 371 PHE B C 1
ATOM 5850 O O . PHE B 1 371 ? -13.859 17.344 25.984 1 96.25 371 PHE B O 1
ATOM 5857 N N . ALA B 1 372 ? -13.141 18.641 24.297 1 96.19 372 ALA B N 1
ATOM 5858 C CA . A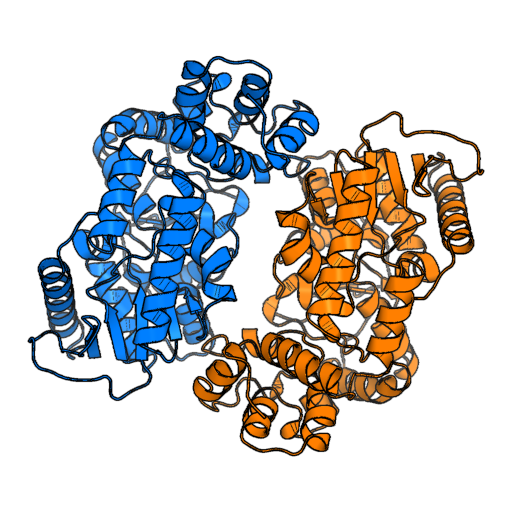LA B 1 372 ? -13.617 19.844 24.984 1 96.19 372 ALA B CA 1
ATOM 5859 C C . ALA B 1 372 ? -15.125 19.781 25.219 1 96.19 372 ALA B C 1
ATOM 5861 O O . ALA B 1 372 ? -15.594 20.094 26.312 1 96.19 372 ALA B O 1
ATOM 5862 N N . ALA B 1 373 ? -15.891 19.359 24.234 1 95.94 373 ALA B N 1
ATOM 5863 C CA . ALA B 1 373 ? -17.344 19.266 24.328 1 95.94 373 ALA B CA 1
ATOM 5864 C C . ALA B 1 373 ? -17.766 18.203 25.344 1 95.94 373 ALA B C 1
ATOM 5866 O O . ALA B 1 373 ? -18.797 18.344 26.016 1 95.94 373 ALA B O 1
ATOM 5867 N N . LEU B 1 374 ? -16.953 17.188 25.516 1 95.06 374 LEU B N 1
ATOM 5868 C CA . LEU B 1 374 ? -17.297 16.078 26.391 1 95.06 374 LEU B CA 1
ATOM 5869 C C . LEU B 1 374 ? -16.703 16.266 27.781 1 95.06 374 LEU B C 1
ATOM 5871 O O . LEU B 1 374 ? -16.953 15.461 28.672 1 95.06 374 LEU B O 1
ATOM 5875 N N . GLY B 1 375 ? -15.859 17.297 27.938 1 93.62 375 GLY B N 1
ATOM 5876 C CA . GLY B 1 375 ? -15.227 17.562 29.219 1 93.62 375 GLY B CA 1
ATOM 5877 C C . GLY B 1 375 ? -14.07 16.641 29.531 1 93.62 375 GLY B C 1
ATOM 5878 O O . GLY B 1 375 ? -13.758 16.406 30.703 1 93.62 375 GLY B O 1
ATOM 5879 N N . ILE B 1 376 ? -13.5 16.094 28.531 1 93.88 376 ILE B N 1
ATOM 5880 C CA . ILE B 1 376 ? -12.352 15.219 28.703 1 93.88 376 ILE B CA 1
ATOM 5881 C C . ILE B 1 376 ? -11.07 16.047 28.766 1 93.88 376 ILE B C 1
ATOM 5883 O O . ILE B 1 376 ? -10.773 16.812 27.844 1 93.88 376 ILE B O 1
ATOM 5887 N N . LYS B 1 377 ? -10.398 15.906 29.828 1 94.06 377 LYS B N 1
ATOM 5888 C CA . LYS B 1 377 ? -9.125 16.594 29.984 1 94.06 377 LYS B CA 1
ATOM 5889 C C . LYS B 1 377 ? -7.957 15.719 29.547 1 94.06 377 LYS B C 1
ATOM 5891 O O . LYS B 1 377 ? -7.438 14.938 30.344 1 94.06 377 LYS B O 1
ATOM 5896 N N . ALA B 1 378 ? -7.551 15.797 28.375 1 95.88 378 ALA B N 1
ATOM 5897 C CA . ALA B 1 378 ? -6.449 15.023 27.812 1 95.88 378 ALA B CA 1
ATOM 5898 C C . ALA B 1 378 ? -5.617 15.875 26.859 1 95.88 378 ALA B C 1
ATOM 5900 O O . ALA B 1 378 ? -6.141 16.766 26.188 1 95.88 378 ALA B O 1
ATOM 5901 N N . GLU B 1 379 ? -4.375 15.672 26.875 1 96.94 379 GLU B N 1
ATOM 5902 C CA . GLU B 1 379 ? -3.529 16.25 25.844 1 96.94 379 GLU B CA 1
ATOM 5903 C C . GLU B 1 379 ? -3.727 15.539 24.5 1 96.94 379 GLU B C 1
ATOM 5905 O O . GLU B 1 379 ? -3.857 14.32 24.469 1 96.94 379 GLU B O 1
ATOM 5910 N N . VAL B 1 380 ? -3.854 16.281 23.469 1 97.5 380 VAL B N 1
ATOM 5911 C CA . VAL B 1 380 ? -3.953 15.719 22.125 1 97.5 380 VAL B CA 1
ATOM 5912 C C . VAL B 1 380 ? -2.691 16.062 21.328 1 97.5 380 VAL B C 1
ATOM 5914 O O . VAL B 1 380 ? -2.322 17.234 21.219 1 97.5 380 VAL B O 1
ATOM 5917 N N . THR B 1 381 ? -2 15.078 20.828 1 98.06 381 THR B N 1
ATOM 5918 C CA . THR B 1 381 ? -0.729 15.312 20.156 1 98.06 381 THR B CA 1
ATOM 5919 C C . THR B 1 381 ? -0.525 14.312 19.031 1 98.06 381 THR B C 1
ATOM 5921 O O . THR B 1 381 ? -1.293 13.359 18.875 1 98.06 381 THR B O 1
ATOM 5924 N N . GLY B 1 382 ? 0.38 14.602 18.141 1 98.12 382 GLY B N 1
ATOM 5925 C CA . GLY B 1 382 ? 0.863 13.641 17.156 1 98.12 382 GLY B CA 1
ATOM 5926 C C . GLY B 1 382 ? 2.104 12.891 17.609 1 98.12 382 GLY B C 1
ATOM 5927 O O . GLY B 1 382 ? 2.469 12.945 18.797 1 98.12 382 GLY B O 1
ATOM 5928 N N . VAL B 1 383 ? 2.682 12.133 16.719 1 98.81 383 VAL B N 1
ATOM 5929 C CA . VAL B 1 383 ? 3.893 11.383 17.031 1 98.81 383 VAL B CA 1
ATOM 5930 C C . VAL B 1 383 ? 5.113 12.289 16.891 1 98.81 383 VAL B C 1
ATOM 5932 O O . VAL B 1 383 ? 6.027 12.242 17.719 1 98.81 383 VAL B O 1
ATOM 5935 N N . VAL B 1 384 ? 5.105 13.148 15.906 1 98.75 384 VAL B N 1
ATOM 5936 C CA . VAL B 1 384 ? 6.25 14.008 15.633 1 98.75 384 VAL B CA 1
ATOM 5937 C C . VAL B 1 384 ? 6.48 14.953 16.812 1 98.75 384 VAL B C 1
ATOM 5939 O O . VAL B 1 384 ? 7.625 15.25 17.172 1 98.75 384 VAL B O 1
ATOM 5942 N N . GLU B 1 385 ? 5.371 15.461 17.406 1 98.56 385 GLU B N 1
ATOM 5943 C CA . GLU B 1 385 ? 5.496 16.328 18.562 1 98.56 385 GLU B CA 1
ATOM 5944 C C . GLU B 1 385 ? 6.23 15.633 19.703 1 98.56 385 GLU B C 1
ATOM 5946 O O . GLU B 1 385 ? 7.113 16.219 20.328 1 98.56 385 GLU B O 1
ATOM 5951 N N . LEU B 1 386 ? 5.891 14.414 19.922 1 98.75 386 LEU B N 1
ATOM 5952 C CA . LEU B 1 386 ? 6.508 13.648 21 1 98.75 386 LEU B CA 1
ATOM 5953 C C . LEU B 1 386 ? 7.949 13.289 20.656 1 98.75 386 LEU B C 1
ATOM 5955 O O . LEU B 1 386 ? 8.82 13.312 21.531 1 98.75 386 LEU B O 1
ATOM 5959 N N . VAL B 1 387 ? 8.188 12.969 19.391 1 98.81 387 VAL B N 1
ATOM 5960 C CA . VAL B 1 387 ? 9.547 12.648 18.969 1 98.81 387 VAL B CA 1
ATOM 5961 C C . VAL B 1 387 ? 10.43 13.891 19.094 1 98.81 387 VAL B C 1
ATOM 5963 O O . VAL B 1 387 ? 11.594 13.789 19.5 1 98.81 387 VAL B O 1
ATOM 5966 N N . TYR B 1 388 ? 9.883 15.031 18.781 1 98.56 388 TYR B N 1
ATOM 5967 C CA . TYR B 1 388 ? 10.594 16.297 18.922 1 98.56 388 TYR B CA 1
ATOM 5968 C C . TYR B 1 388 ? 11.023 16.516 20.375 1 98.56 388 TYR B C 1
ATOM 5970 O O . TYR B 1 388 ? 12.188 16.859 20.641 1 98.56 388 TYR B O 1
ATOM 5978 N N . LYS B 1 389 ? 10.117 16.266 21.266 1 98 389 LYS B N 1
ATOM 5979 C CA . LYS B 1 389 ? 10.414 16.438 22.688 1 98 389 LYS B CA 1
ATOM 5980 C C . LYS B 1 389 ? 11.438 15.414 23.172 1 98 389 LYS B C 1
ATOM 5982 O O . LYS B 1 389 ? 12.227 15.695 24.078 1 98 389 LYS B O 1
ATOM 5987 N N . SER B 1 390 ? 11.453 14.312 22.531 1 98.12 390 SER B N 1
ATOM 5988 C CA . SER B 1 390 ? 12.25 13.188 23 1 98.12 390 SER B CA 1
ATOM 5989 C C . SER B 1 390 ? 13.633 13.18 22.359 1 98.12 390 SER B C 1
ATOM 5991 O O . SER B 1 390 ? 14.539 12.484 22.812 1 98.12 390 SER B O 1
ATOM 5993 N N . ALA B 1 391 ? 13.781 13.969 21.297 1 97.19 391 ALA B N 1
ATOM 5994 C CA . ALA B 1 391 ? 15.016 13.922 20.516 1 97.19 391 ALA B CA 1
ATOM 5995 C C . ALA B 1 391 ? 16.188 14.5 21.312 1 97.19 391 ALA B C 1
ATOM 5997 O O . ALA B 1 391 ? 16.031 15.539 21.969 1 97.19 391 ALA B O 1
ATOM 5998 N N . VAL B 1 392 ? 17.328 13.82 21.344 1 91.94 392 VAL B N 1
ATOM 5999 C CA . VAL B 1 392 ? 18.516 14.242 22.078 1 91.94 392 VAL B CA 1
ATOM 6000 C C . VAL B 1 392 ? 19.625 14.602 21.094 1 91.94 392 VAL B C 1
ATOM 6002 O O . VAL B 1 392 ? 19.672 14.078 19.984 1 91.94 392 VAL B O 1
#

Nearest PDB structures (foldseek):
  1k5h-assembly2_B  TM=2.751E-01  e=5.167E-01  Escherichia coli K-12
  5h99-assembly1_A  TM=2.986E-01  e=3.822E+00  Geobacter metallireducens GS-15
  3iie-assembly1_A  TM=2.651E-01  e=4.247E+00  Yersinia pseudotuberculosis YPIII
  2f8l-assembly1_A  TM=2.226E-01  e=7.989E+00  Listeria monocytogenes
  1k5h-assembly2_B  TM=2.755E-01  e=8.614E-01  Escherichia coli K-12

pLDDT: mean 95.49, std 3.54, range [77.06, 98.81]

Foldseek 3Di:
DDADPLLVVLLVVDPLPCQQQCLFLLCLLPVDSCLTLSNLSVCVVPPDLVSNLVNLLLHLQLQLSLVRDPVRRRSSVVSLRVLQVCVVVVRHDVLLVQQLVLCVVFQARVNDALVLLLQLLLVLQVVLCVVVVDGFQEWEAALPFIDDSVGHTDDDPWFEEEEQEAVLCSPPVSLQVNLLRVVCVLVPHRYYYYSRHNHLAQSCSLHHPVSSVVSLVVVQVVCVRNVGQEYEYAQALRSCQSCVVHNCVVHPHHYDYPLVVQQVCVVVPSWAFAEDDFFDDEEEAERSSQQPGPPHPDVSLVVLQCRLHNDHHYPDPGNSSTGHCSQGSPCLDPVNLSSSLSSCCSPVPPDAAAEYEYRHSSSLSSCVSSCVVVVHDYHYYYSSSSSSVGTD/DDADPLLVVLLVVDPLPCQQQCLFLLCLLPVDSCLTLSNLSVCVVPHDLVSNLVNLLQHLQLQLSLVRDPVRRRSSVVSLRVLQVCVVVVRHDPLLVQQLVLCVVFQARVNDALVLLLQLLLVLQVVLCVVPVDGFQEWEAALPFIDDSVGHTDDDPWQEEEEQEAVLCSPPVSLQVNLLRVVCVLVPHRYYYYSRHNHLAQSCSLHHPVSSVVSLVVVQVVCVRNVGQEYEYAQALRSCQSCVVHNCVVHPHHYDYPLVVQQVCVVVPSWAFAEDDFFDDEEEAERSSQQPGPPHPDVSLVVLQCRLHNDHHYPDPGNSSTGHCSQGSPCVDPVNLSSSLSSCCSPVPPPAAAEYEYRHSSSLSSCVSSCVVVVHDYHYYYSSSSSSVGTD

Secondary structure (DSSP, 8-state):
-PPPHHHHHHHHH-----TTTTT-HHHHHH--GGGSHHHHHHHTTT--HHHHHHHHHT-----HHHHH-TT---HHHHHHHHHHHHHHTT---HHHHHHHHHHHHHSSSS---HHHHHHHHHHHHHHHHHHHSS---EEEE-SS-EE-TTS-B----S-EEEEE--HHHHHT-HHHHHHHHHHHHHTTPEEEEESS------GGGGT-HHHHHHHHHHHHHHHHHH--SEEEE-S-HHHHHHIIIIIGGG-SS-EEEHHHHHHHHHHTTSS-B------SSEEE---HHHHHSSS--SHHHHHHHHHHHS--EESSSSGGGPPP-S-GGGTTSGGGHHHHHHHHHHHSTT---SEEE---HHHHHHHHHHHHHHT---EEE-HHHHHHHHB-/-PPPHHHHHHHHH-----TTTTT-HHHHHH--GGGSHHHHHHHTTT--HHHHHHHHHT-----HHHHH-TT---HHHHHHHHHHHHHHTT---HHHHHHHHHHHHHSSSS---HHHHHHHHHHHHHHHHHHHSS---EEEE-SS-EE-TTS-B----S-EEEEE--HHHHHT-HHHHHHHHHHHHHTTPEEEEESS------GGGGT-HHHHHHHHHHHHHHHHHH--SEEEE-S-HHHHHHIIIIIGGG-SS-EEEHHHHHHHHHHTTSS-B------SSEEE---HHHHHSSS--SHHHHHHHHHHHS--EESSSSGGGPPP-S-GGGTTSGGGHHHHHHHHHHHSTT---SEEE---HHHHHHHHHHHHHHT---EEE-HHHHHHHHB-

Solvent-accessible surface area (backbone atoms only — not comparable to full-atom values): 39584 Å² total; per-residue (Å²): 130,88,65,54,61,50,44,47,28,49,49,68,48,55,79,79,81,59,65,24,35,84,67,22,63,43,12,64,38,66,71,39,60,56,43,10,56,64,31,43,45,56,41,72,75,72,54,52,72,67,56,50,47,58,31,55,55,54,43,39,56,51,43,46,39,16,68,52,29,76,73,45,53,50,52,31,60,38,39,36,55,49,34,26,54,33,34,77,70,72,53,55,57,65,63,39,51,53,30,39,50,23,27,75,72,36,21,15,54,83,48,54,49,49,67,56,51,50,51,40,52,28,51,31,37,52,50,40,20,70,74,69,75,46,75,62,59,50,29,41,30,70,87,85,54,38,16,32,67,88,64,50,79,42,72,76,87,48,54,30,29,37,40,20,38,33,38,55,26,58,72,70,37,48,58,42,45,32,20,55,51,50,53,41,36,68,73,58,27,21,34,34,39,38,45,60,42,38,33,37,63,56,54,16,59,61,37,23,68,67,48,29,51,53,52,42,46,53,54,50,52,49,48,65,72,68,59,40,47,30,37,32,30,47,52,30,24,64,16,48,23,51,36,57,65,59,35,42,79,68,35,49,39,41,59,44,46,48,51,56,44,51,36,50,32,36,76,70,64,70,43,51,60,41,62,46,92,69,57,67,52,34,35,47,45,54,41,32,28,22,43,62,34,60,64,57,54,63,63,34,57,52,55,46,41,37,44,16,51,47,78,68,44,66,90,53,93,46,67,60,64,37,64,71,67,51,21,47,49,44,35,58,36,76,90,34,45,65,50,33,40,49,25,46,54,70,74,46,59,85,67,77,52,18,21,38,34,27,51,16,46,62,45,36,56,33,48,53,54,39,27,58,76,71,68,51,77,48,47,67,39,37,50,53,36,45,40,46,71,9,50,110,130,88,65,54,60,49,44,49,29,48,47,68,48,56,80,80,80,60,64,23,35,83,69,23,64,43,14,66,38,66,71,38,60,57,42,10,55,63,31,44,44,57,41,73,76,74,55,53,72,66,57,49,48,59,32,54,56,52,44,41,58,52,43,45,38,19,68,53,29,77,74,44,53,50,53,32,59,38,38,36,55,49,35,26,54,32,34,77,72,73,52,53,56,65,63,38,52,53,30,37,51,23,28,74,74,36,21,15,54,84,48,54,48,49,67,54,51,48,50,38,52,29,52,31,38,52,51,40,20,70,76,69,74,46,74,63,59,50,27,41,30,69,88,84,54,40,16,32,69,88,64,48,81,40,71,77,87,49,54,30,30,36,40,21,38,34,37,54,23,59,72,70,36,48,59,40,46,33,17,53,51,50,54,42,35,68,73,58,26,22,34,32,38,39,44,58,42,40,35,36,65,57,54,16,60,63,38,23,68,65,48,28,50,53,53,43,47,52,54,50,51,48,47,64,72,65,60,38,47,29,36,33,31,46,54,29,26,65,14,48,22,50,36,58,66,60,35,41,79,68,36,50,39,41,60,44,45,47,50,57,44,51,34,48,32,37,77,70,63,69,44,52,59,41,63,46,93,69,57,67,51,33,37,49,46,56,40,32,28,22,43,62,34,61,65,59,54,63,63,35,56,51,55,48,40,37,43,15,50,48,77,67,43,66,91,52,94,46,66,60,64,39,64,72,68,50,23,47,47,43,33,60,35,77,89,34,46,65,49,33,40,49,27,46,55,69,76,47,58,86,66,76,52,19,21,37,33,27,50,15,46,62,45,36,56,35,48,52,55,39,28,57,75,69,68,52,77,47,48,70,39,36,50,54,36,44,39,46,71,10,51,109

Radius of gyration: 26.26 Å; Cα contacts (8 Å, |Δi|>4): 1634; chains: 2; bounding box: 64×75×60 Å

InterPro domains:
  IPR009051 Alpha-helical ferredoxin [G3DSA:1.10.1060.10] (7-94)
  IPR017896 4Fe-4S ferredoxin-type, iron-sulphur binding domain [PF13183] (11-73)
  IPR017896 4Fe-4S ferredoxin-type, iron-sulphur binding domain [PS51379] (3-34)
  IPR017896 4Fe-4S ferredoxin-type, iron-sulphur binding domain [PS51379] (50-81)
  IPR017900 4Fe-4S ferredoxin, iron-sulphur binding, conserved site [PS00198] (14-25)
  IPR017900 4Fe-4S ferredoxin, iron-sulphur binding, conserved site [PS00198] (59-70)